Protein AF-0000000076551975 (afdb_homodimer)

Sequence (912 aa):
MAPAICSSGALALVEATATAQSRKAVQPAVAKPALTLNVRDYGAVGDGTTKDTVALQQAIDRCWVFGGGEVVVPAGNYFTGAIALRSNVLLRLEKDAVIVGSPDFADYPVMQVRWEGKWIPGHVGLIYAVQADHTGVVGPGKISGNYALGGRPNAKNPLRHPALIEPMGCNHLRFEDFSTDYHLMWSLHPTYCEDVVIRNLTIRSTGGNGDGIDVDSCKRVVIDGCDIATGDDCISIKSGRGSEAYSLLKTSEDIQITNCTFADSIFACIGIGSETSGGIRNVRIEHCKFTGAKTFAIYIKSRPGRGAFIEDIVANDLDASGMTGGFLRFNILASGIQDEFPVGGDEGIPTIKNFRFSNIRVKDCPSLVEGTGIHPRKPLEGFSLVNVSGTCAKGISLANVHHAVIRDIHVTGYSGPLLSINNVTGTGLAGAASIDAPKVGDDIPVATGDKAYRLHMAPAICSSGALALVEATATAQSRKAVQPAVAKPALTLNVRDYGAVGDGTTKDTVALQQAIDRCWVFGGGEVVVPAGNYFTGAIALRSNVLLRLEKDAVIVGSPDFADYPVMQVRWEGKWIPGHVGLIYAVQADHTGVVGPGKISGNYALGGRPNAKNPLRHPALIEPMGCNHLRFEDFSTDYHLMWSLHPTYCEDVVIRNLTIRSTGGNGDGIDVDSCKRVVIDGCDIATGDDCISIKSGRGSEAYSLLKTSEDIQITNCTFADSIFACIGIGSETSGGIRNVRIEHCKFTGAKTFAIYIKSRPGRGAFIEDIVANDLDASGMTGGFLRFNILASGIQDEFPVGGDEGIPTIKNFRFSNIRVKDCPSLVEGTGIHPRKPLEGFSLVNVSGTCAKGISLANVHHAVIRDIHVTGYSGPLLSINNVTGTGLAGAASIDAPKVGDDIPVATGDKAYRLH

Foldseek 3Di:
DDPPDPDPPDPPPPPPPPPPPPPPPPPPPPPPPFDEAELVVQPFDQAQPDESAVSQQVQQVVQVVVPAGEYEYEAGHHEYAAHEHAARYEYEYEPNGEDEYDLDLVSFDWDFDDDQQDTDIATEANYEYEQYEQYEYEYAEEYEYDANQADQADPVRNHGTHEHYEYENYEQYDYYNYEYEYEHAEHAEYANYENAEAEQYEYEYHAHHHEYYEAELYYQYEHYQYEAEYQEAPYEYAHGFAPQSLVVLSEAENYEHENYEFAYDHAEHYEYDQHALSHYEHYEAEHYEYAAGAAEPYEYEYAQLRAEEYENYYYEAYEHEHYPHFYYEYAQHDDDDHDLHGDFDPRRRYAYEAAEHENYEYEAGAEHYHAQNHDLVHAYEHYEDEAYEYEYAYAYEHERYEAYHYYNHHYDNYPDDNAEYYNYYHPDCPPHHYDDRDDHDPPNPHSDPVRHDDND/DDDCPDDDDPPPPPPPPPVPPCPPPPPPPPDPPFDEAELVVQPFDQAQPDESAVSQQVQQVVCVVVPAGEYEYEAGHHEYAAHEHAARYEYEYEPNGEDEYDLDLVRFDWDFDDDQQDTDIATEANYEYEQYEQYEYEYAEEYEYDANQADQADPVRNHGTHEHYEYENYEQYDYYNYEYEYEREEHAEYANYENAEAYQYEYEYADPHHEYYEAELYYQYEAYQYEAEYQEAPYEYAHGFAPQSLVVLSEAENYEHENYEFAYDHAEHYEYDQHALSHYEHYEAEHYEYAAGAAEPYEYEYAQLRAEEYENYEYEAYEHEHYNHFYYEYAQHDDDDHDPHGDFDPRRRYAYEAHEHENYEYEAGAEHYHAQNHDLVHAYEHAEDEAYEYEYAAAYEHERYEAYHYYNHHYDNYDDDNAEYYNYYHPDCPPHHYDDRDDHPPPNPHRDPVRHDDND

pLDDT: mean 91.01, std 18.7, range [22.03, 99.0]

Solvent-accessible surface area (backbone atoms only — not comparable to full-atom values): 41337 Å² total; per-residue (Å²): 137,79,82,80,75,80,80,80,77,79,78,77,78,76,74,76,73,72,73,74,73,74,72,68,71,71,68,72,73,78,75,69,82,75,44,69,44,52,24,56,84,47,65,32,74,30,74,56,69,58,75,21,36,65,16,46,36,37,35,46,43,50,34,38,75,71,71,20,27,35,31,37,37,60,65,26,32,32,18,20,41,42,36,68,58,44,46,39,24,33,38,32,25,30,67,64,11,31,39,31,36,50,67,51,68,89,43,28,62,72,37,63,36,80,56,94,33,36,81,38,59,14,30,42,16,38,37,22,29,68,52,29,40,45,26,42,41,33,35,61,10,36,44,30,48,36,72,74,47,44,57,72,52,37,92,90,47,61,49,33,51,49,29,39,32,30,38,34,47,24,34,46,37,41,40,32,42,27,32,40,44,46,25,27,33,37,40,35,39,42,29,51,24,35,42,36,39,37,34,41,30,39,37,38,29,38,44,68,58,2,26,33,35,37,44,30,19,25,34,43,33,38,38,34,44,28,41,30,36,12,14,11,29,22,33,28,39,27,11,20,34,10,35,60,22,41,70,66,45,46,40,19,30,46,32,38,38,33,49,30,39,31,28,12,67,59,28,25,17,35,26,41,32,42,26,29,3,10,16,37,35,43,37,38,40,33,51,31,36,32,64,23,10,43,27,19,45,34,32,40,31,17,21,48,15,23,10,53,32,42,32,43,37,39,36,36,43,37,40,39,30,53,27,61,45,12,42,36,36,38,31,40,57,73,34,72,82,81,48,97,35,37,22,31,50,76,64,1,40,41,42,37,35,38,38,36,39,34,45,36,38,34,42,65,19,42,20,46,30,44,35,41,35,40,44,74,92,46,34,36,46,30,38,35,44,35,41,34,35,41,30,22,42,27,33,35,34,41,21,24,29,36,54,28,37,44,41,63,74,53,62,41,76,49,54,78,60,58,37,32,34,27,71,62,43,65,46,64,60,81,86,45,38,80,50,78,76,70,87,72,76,92,65,57,38,65,62,47,84,94,56,61,75,64,91,117,137,80,78,78,78,78,80,83,75,77,77,76,72,74,73,75,71,70,72,72,71,72,71,68,71,72,67,70,73,78,74,70,82,75,44,68,43,53,24,57,84,49,64,32,74,32,73,55,68,59,74,22,37,65,17,47,38,36,36,47,44,48,35,38,74,72,72,19,27,35,31,36,36,61,64,26,32,32,19,20,42,41,39,67,59,44,46,39,23,32,39,32,24,31,67,65,11,30,41,33,37,51,67,51,67,89,45,28,62,74,37,62,35,79,55,96,33,34,80,39,60,13,30,43,16,38,39,21,28,70,52,28,40,44,27,42,40,34,36,60,9,35,44,30,46,36,69,76,47,41,56,74,52,38,92,91,47,61,50,33,49,51,30,39,32,29,37,33,46,26,37,44,35,41,38,32,42,28,33,39,44,46,34,20,30,39,41,34,40,42,29,50,26,36,43,36,40,37,32,41,31,39,37,38,28,34,47,71,56,2,25,35,36,36,45,30,17,25,33,43,34,39,38,36,44,29,43,32,36,11,14,12,30,23,32,29,40,27,9,19,35,10,35,59,21,39,70,65,46,47,41,19,30,46,34,40,38,32,49,29,38,32,28,11,67,58,27,24,15,35,26,42,32,42,26,29,3,10,16,38,35,42,37,38,40,33,51,30,38,33,64,21,8,44,27,18,44,34,32,40,30,18,20,46,16,23,10,50,30,42,30,42,36,38,35,37,42,35,39,41,30,53,26,61,45,12,43,35,36,39,29,40,58,74,35,72,82,82,49,97,36,38,23,31,50,77,64,2,40,41,42,37,33,38,38,37,38,32,44,36,38,34,39,65,18,41,21,46,31,46,36,41,35,38,44,74,93,47,35,36,46,31,38,34,45,35,40,33,36,42,29,22,41,26,33,36,36,41,22,24,29,37,54,29,37,44,42,64,73,54,64,40,76,50,56,80,60,59,36,32,33,27,71,64,43,66,45,64,60,82,87,46,38,80,50,78,76,71,87,70,74,90,63,59,37,65,62,48,82,94,57,62,75,65,89,113

InterPro domains:
  IPR000743 Glycoside hydrolase, family 28 [PF00295] (71-313)
  IPR006626 Parallel beta-helix repeat [SM00710] (193-217)
  IPR006626 Parallel beta-helix repeat [SM00710] (218-239)
  IPR006626 Parallel beta-helix repeat [SM00710] (252-274)
  IPR006626 Parallel beta-helix repeat [SM00710] (280-302)
  IPR011050 Pectin lyase fold/virulence factor [SSF51126] (29-427)
  IPR012334 Pectin lyase fold [G3DSA:2.160.20.10] (15-415)
  IPR051801 Glycosyl_Hydrolase_28_Enzymes [PTHR31339] (26-393)

Organism: NCBI:txid570835

Nearest PDB structures (foldseek):
  3jur-assembly1_C  TM=8.623E-01  e=3.627E-19  Thermotoga maritima
  2uve-assembly1_A  TM=8.218E-01  e=2.138E-16  Yersinia enterocolitica
  4mxn-assembly2_B  TM=6.232E-01  e=2.898E-09  Parabacteroides merdae ATCC 43184
  4mxn-assembly4_D  TM=5.968E-01  e=2.430E-08  Parabacteroides merdae ATCC 43184
  4mxn-assembly3_C  TM=6.014E-01  e=3.188E-08  Parabacteroides merdae ATCC 43184

Secondary structure (DSSP, 8-state):
----------------------------------EEEEGGGGT---EEEEE-HHHHHHHHHHHHHTT-EEEEE-SEEEEES-EE--TTEEEEE-TTEEEEE-S-GGGS-EEEEEETTEEEEEEPPSEEEES-EEEEEESS-EEE--GGG-----SSS-SBPP-SEEEES-EEEEEES-EEEESSS-SB--BS-EEEEEES-EEEE-STT--SEEEES-EEEEEES-EEEESS-SEEEE---HHHHHHH---EEEEEEES-EEEESSS-SEEE-S--TT-EEEEEEEEEEEEEBSSEEEEEE--TT--SEEEEEEEEEEEEE-BSSEEEEEE-SS-SPPPSSPPPSGGGSPEEEEEEEEEEEEEEEEEEEEEEE--TTS-EEEEEEEEEEEEEEEEEEEEEEEEEEEEEEEEES--S-SEEEEEEEEES-TTPEE-PPPP--S------GGG-----/----------------------------------EEEEGGGGT---EEEEE-HHHHHHHHHHHHHTT-EEEEE-SEEEEES-EE--TTEEEEE-TTEEEEE-S-GGGS-EEEEEETTEEEEEEPPSEEEES-EEEEEESS-EEE--GGG-----SSS-SBPP-SEEEES-EEEEEES-EEEEESS-SB--BS-EEEEEES-EEEEESTT--SEEEES-EEEEEES-EEEESS-SEEEE---HHHHHHH---EEEEEEES-EEEESSS-SEEE-S--TT-EEEEEEEEEEEEEBSSEEEEEE--TT--SEEEEEEEEEEEEE-BSSEEEEEE-SS-SPPPSSPPPSGGGSPEEEEEEEEEEEEEEEEEEEEEEE--TTS-EEEEEEEEEEEEEEEEEEEEEEEEEEEEEEEEES--S-SEEEEEEEEES-TTPEE-PPPP--S------GGG-----

Radius of gyration: 35.22 Å; Cα contacts (8 Å, |Δi|>4): 2927; chains: 2; bounding box: 66×120×121 Å

Structure (mmCIF, N/CA/C/O backbone):
data_AF-0000000076551975-model_v1
#
loop_
_entity.id
_entity.type
_entity.pdbx_description
1 polymer Polygalacturonase
#
loop_
_atom_site.group_PDB
_atom_site.id
_atom_site.type_symbol
_atom_site.label_atom_id
_atom_site.label_alt_id
_atom_site.label_comp_id
_atom_site.label_asym_id
_atom_site.label_entity_id
_atom_site.label_seq_id
_atom_site.pdbx_PDB_ins_code
_atom_site.Cartn_x
_atom_site.Cartn_y
_atom_site.Cartn_z
_atom_site.occupancy
_atom_site.B_iso_or_equiv
_atom_site.auth_seq_id
_atom_site.auth_comp_id
_atom_site.auth_asym_id
_atom_site.auth_atom_id
_atom_site.pdbx_PDB_model_num
ATOM 1 N N . MET A 1 1 ? -6.688 68.812 -62.406 1 23.48 1 MET A N 1
ATOM 2 C CA . MET A 1 1 ? -6.582 67.438 -62.875 1 23.48 1 MET A CA 1
ATOM 3 C C . MET A 1 1 ? -6.648 66.438 -61.719 1 23.48 1 MET A C 1
ATOM 5 O O . MET A 1 1 ? -5.906 66.562 -60.75 1 23.48 1 MET A O 1
ATOM 9 N N . ALA A 1 2 ? -7.867 65.812 -61.594 1 24.36 2 ALA A N 1
ATOM 10 C CA . ALA A 1 2 ? -8.68 65.312 -60.5 1 24.36 2 ALA A CA 1
ATOM 11 C C . ALA A 1 2 ? -8.125 63.969 -60.031 1 24.36 2 ALA A C 1
ATOM 13 O O . ALA A 1 2 ? -7.879 63.062 -60.812 1 24.36 2 ALA A O 1
ATOM 14 N N . PRO A 1 3 ? -7.363 63.969 -58.938 1 23.86 3 PRO A N 1
ATOM 15 C CA . PRO A 1 3 ? -6.566 62.875 -58.406 1 23.86 3 PRO A CA 1
ATOM 16 C C . PRO A 1 3 ? -7.406 61.625 -58.094 1 23.86 3 PRO A C 1
ATOM 18 O O . PRO A 1 3 ? -8.516 61.75 -57.562 1 23.86 3 PRO A O 1
ATOM 21 N N . ALA A 1 4 ? -7.414 60.688 -59.062 1 23.19 4 ALA A N 1
ATOM 22 C CA . ALA A 1 4 ? -8.188 59.438 -59.25 1 23.19 4 ALA A CA 1
ATOM 23 C C . ALA A 1 4 ? -8.07 58.562 -58.031 1 23.19 4 ALA A C 1
ATOM 25 O O . ALA A 1 4 ? -6.965 58.188 -57.594 1 23.19 4 ALA A O 1
ATOM 26 N N . ILE A 1 5 ? -9.023 58.656 -57.125 1 24.36 5 ILE A N 1
ATOM 27 C CA . ILE A 1 5 ? -9.25 58.125 -55.781 1 24.36 5 ILE A CA 1
ATOM 28 C C . ILE A 1 5 ? -9.336 56.625 -55.812 1 24.36 5 ILE A C 1
ATOM 30 O O . ILE A 1 5 ? -10.148 56.062 -56.562 1 24.36 5 ILE A O 1
ATOM 34 N N . CYS A 1 6 ? -8.133 55.938 -55.719 1 25.16 6 CYS A N 1
ATOM 35 C CA . CYS A 1 6 ? -7.895 54.5 -55.781 1 25.16 6 CYS A CA 1
ATOM 36 C C . CYS A 1 6 ? -8.891 53.75 -54.906 1 25.16 6 CYS A C 1
ATOM 38 O O . CYS A 1 6 ? -9.164 54.156 -53.781 1 25.16 6 CYS A O 1
ATOM 40 N N . SER A 1 7 ? -9.82 52.969 -55.562 1 23.3 7 SER A N 1
ATOM 41 C CA . SER A 1 7 ? -10.984 52.156 -55.219 1 23.3 7 SER A CA 1
ATOM 42 C C . SER A 1 7 ? -10.625 51.094 -54.188 1 23.3 7 SER A C 1
ATOM 44 O O . SER A 1 7 ? -9.602 50.406 -54.312 1 23.3 7 SER A O 1
ATOM 46 N N . SER A 1 8 ? -10.938 51.281 -52.875 1 24.75 8 SER A N 1
ATOM 47 C CA . SER A 1 8 ? -10.75 50.562 -51.625 1 24.75 8 SER A CA 1
ATOM 48 C C . SER A 1 8 ? -11.414 49.188 -51.656 1 24.75 8 SER A C 1
ATOM 50 O O . SER A 1 8 ? -12.633 49.062 -51.781 1 24.75 8 SER A O 1
ATOM 52 N N . GLY A 1 9 ? -10.859 48.219 -52.562 1 23.31 9 GLY A N 1
ATOM 53 C CA . GLY A 1 9 ? -11.5 46.938 -52.719 1 23.31 9 GLY A CA 1
ATOM 54 C C . GLY A 1 9 ? -11.789 46.25 -51.406 1 23.31 9 GLY A C 1
ATOM 55 O O . GLY A 1 9 ? -11 46.344 -50.438 1 23.31 9 GLY A O 1
ATOM 56 N N . ALA A 1 10 ? -13.078 45.969 -51.094 1 24.17 10 ALA A N 1
ATOM 57 C CA . ALA A 1 10 ? -13.836 45.406 -49.969 1 24.17 10 ALA A CA 1
ATOM 58 C C . ALA A 1 10 ? -13.43 43.969 -49.719 1 24.17 10 ALA A C 1
ATOM 60 O O . ALA A 1 10 ? -13.57 43.125 -50.594 1 24.17 10 ALA A O 1
ATOM 61 N N . LEU A 1 11 ? -12.188 43.719 -49.094 1 25.58 11 LEU A N 1
ATOM 62 C CA . LEU A 1 11 ? -11.781 42.344 -48.75 1 25.58 11 LEU A CA 1
ATOM 63 C C . LEU A 1 11 ? -12.883 41.656 -47.969 1 25.58 11 LEU A C 1
ATOM 65 O O . LEU A 1 11 ? -13.305 42.125 -46.906 1 25.58 11 LEU A O 1
ATOM 69 N N . ALA A 1 12 ? -13.797 40.875 -48.656 1 25.34 12 ALA A N 1
ATOM 70 C CA . ALA A 1 12 ? -14.867 40 -48.156 1 25.34 12 ALA A CA 1
ATOM 71 C C . ALA A 1 12 ? -14.344 39.062 -47.062 1 25.34 12 ALA A C 1
ATOM 73 O O . ALA A 1 12 ? -13.422 38.281 -47.312 1 25.34 12 ALA A O 1
ATOM 74 N N . LEU A 1 13 ? -14.359 39.5 -45.781 1 23.77 13 LEU A N 1
ATOM 75 C CA . LEU A 1 13 ? -14.047 38.688 -44.594 1 23.77 13 LEU A CA 1
ATOM 76 C C . LEU A 1 13 ? -14.914 37.438 -44.562 1 23.77 13 LEU A C 1
ATOM 78 O O . LEU A 1 13 ? -16.141 37.531 -44.469 1 23.77 13 LEU A O 1
ATOM 82 N N . VAL A 1 14 ? -14.594 36.406 -45.469 1 26.56 14 VAL A N 1
ATOM 83 C CA . VAL A 1 14 ? -15.297 35.125 -45.406 1 26.56 14 VAL A CA 1
ATOM 84 C C . VAL A 1 14 ? -15.328 34.625 -43.969 1 26.56 14 VAL A C 1
ATOM 86 O O . VAL A 1 14 ? -14.281 34.438 -43.344 1 26.56 14 VAL A O 1
ATOM 89 N N . GLU A 1 15 ? -16.391 35.031 -43.25 1 23.97 15 GLU A N 1
ATOM 90 C CA . GLU A 1 15 ? -16.672 34.531 -41.906 1 23.97 15 GLU A CA 1
ATOM 91 C C . GLU A 1 15 ? -16.812 33 -41.906 1 23.97 15 GLU A C 1
ATOM 93 O O . GLU A 1 15 ? -17.672 32.438 -42.562 1 23.97 15 GLU A O 1
ATOM 98 N N . ALA A 1 16 ? -15.648 32.219 -42.031 1 28.66 16 ALA A N 1
ATOM 99 C CA . ALA A 1 16 ? -15.711 30.781 -41.844 1 28.66 16 ALA A CA 1
ATOM 100 C C . ALA A 1 16 ? -16.5 30.438 -40.594 1 28.66 16 ALA A C 1
ATOM 102 O O . ALA A 1 16 ? -16.109 30.797 -39.469 1 28.66 16 ALA A O 1
ATOM 103 N N . THR A 1 17 ? -17.812 30.438 -40.688 1 25.36 17 THR A N 1
ATOM 104 C CA . THR A 1 17 ? -18.656 29.938 -39.625 1 25.36 17 THR A CA 1
ATOM 105 C C . THR A 1 17 ? -18.25 28.516 -39.219 1 25.36 17 THR A C 1
ATOM 107 O O . THR A 1 17 ? -18.359 27.594 -40.031 1 25.36 17 THR A O 1
ATOM 110 N N . ALA A 1 18 ? -17.047 28.359 -38.594 1 30.27 18 ALA A N 1
ATOM 111 C CA . ALA A 1 18 ? -16.75 27.062 -38 1 30.27 18 ALA A CA 1
ATOM 112 C C . ALA A 1 18 ? -17.938 26.516 -37.219 1 30.27 18 ALA A C 1
ATOM 114 O O . ALA A 1 18 ? -18.391 27.156 -36.281 1 30.27 18 ALA A O 1
ATOM 115 N N . THR A 1 19 ? -18.828 25.844 -37.969 1 28.7 19 THR A N 1
ATOM 116 C CA . THR A 1 19 ? -19.891 25.109 -37.312 1 28.7 19 THR A CA 1
ATOM 117 C C . THR A 1 19 ? -19.344 24.328 -36.094 1 28.7 19 THR A C 1
ATOM 119 O O . THR A 1 19 ? -18.359 23.609 -36.219 1 28.7 19 THR A O 1
ATOM 122 N N . ALA A 1 20 ? -19.484 24.938 -34.938 1 29.91 20 ALA A N 1
ATOM 123 C CA . ALA A 1 20 ? -19.281 24.281 -33.625 1 29.91 20 ALA A CA 1
ATOM 124 C C . ALA A 1 20 ? -19.984 22.938 -33.562 1 29.91 20 ALA A C 1
ATOM 126 O O . ALA A 1 20 ? -21.219 22.875 -33.594 1 29.91 20 ALA A O 1
ATOM 127 N N . GLN A 1 21 ? -19.391 21.891 -34.375 1 30.56 21 GLN A N 1
ATOM 128 C CA . GLN A 1 21 ? -19.938 20.578 -34.062 1 30.56 21 GLN A CA 1
ATOM 129 C C . GLN A 1 21 ? -20.188 20.406 -32.562 1 30.56 21 GLN A C 1
ATOM 131 O O . GLN A 1 21 ? -19.328 20.703 -31.75 1 30.56 21 GLN A O 1
ATOM 136 N N . SER A 1 22 ? -21.484 20.5 -32.219 1 30.31 22 SER A N 1
ATOM 137 C CA . SER A 1 22 ? -21.969 20.219 -30.859 1 30.31 22 SER A CA 1
ATOM 138 C C . SER A 1 22 ? -21.312 18.984 -30.266 1 30.31 22 SER A C 1
ATOM 140 O O . SER A 1 22 ? -21.422 17.891 -30.828 1 30.31 22 SER A O 1
ATOM 142 N N . ARG A 1 23 ? -20.109 19.109 -29.828 1 32.31 23 ARG A N 1
ATOM 143 C CA . ARG A 1 23 ? -19.594 18.016 -29.016 1 32.31 23 ARG A CA 1
ATOM 144 C C . ARG A 1 23 ? -20.672 17.5 -28.047 1 32.31 23 ARG A C 1
ATOM 146 O O . ARG A 1 23 ? -21.094 18.219 -27.141 1 32.31 23 ARG A O 1
ATOM 153 N N . LYS A 1 24 ? -21.578 16.719 -28.594 1 32.56 24 LYS A N 1
ATOM 154 C CA . LYS A 1 24 ? -22.5 16.094 -27.656 1 32.56 24 LYS A CA 1
ATOM 155 C C . LYS A 1 24 ? -21.797 15.727 -26.359 1 32.56 24 LYS A C 1
ATOM 157 O O . LYS A 1 24 ? -20.688 15.172 -26.375 1 32.56 24 LYS A O 1
ATOM 162 N N . ALA A 1 25 ? -22.312 16.312 -25.312 1 30.45 25 ALA A N 1
ATOM 163 C CA . ALA A 1 25 ? -21.953 16.047 -23.922 1 30.45 25 ALA A CA 1
ATOM 164 C C . ALA A 1 25 ? -21.828 14.539 -23.656 1 30.45 25 ALA A C 1
ATOM 166 O O . ALA A 1 25 ? -22.797 13.797 -23.875 1 30.45 25 ALA A O 1
ATOM 167 N N . VAL A 1 26 ? -20.719 13.977 -24.109 1 33.03 26 VAL A N 1
ATOM 168 C CA . VAL A 1 26 ? -20.578 12.586 -23.688 1 33.03 26 VAL A CA 1
ATOM 169 C C . VAL A 1 26 ? -21.266 12.398 -22.328 1 33.03 26 VAL A C 1
ATOM 171 O O . VAL A 1 26 ? -21 13.141 -21.391 1 33.03 26 VAL A O 1
ATOM 174 N N . GLN A 1 27 ? -22.609 11.914 -22.406 1 31.41 27 GLN A N 1
ATOM 175 C CA . GLN A 1 27 ? -23.266 11.594 -21.141 1 31.41 27 GLN A CA 1
ATOM 176 C C . GLN A 1 27 ? -22.297 10.961 -20.156 1 31.41 27 GLN A C 1
ATOM 178 O O . GLN A 1 27 ? -21.5 10.086 -20.531 1 31.41 27 GLN A O 1
ATOM 183 N N . PRO A 1 28 ? -22.047 11.648 -19.109 1 31.88 28 PRO A N 1
ATOM 184 C CA . PRO A 1 28 ? -21.188 11.008 -18.109 1 31.88 28 PRO A CA 1
ATOM 185 C C . PRO A 1 28 ? -21.516 9.531 -17.891 1 31.88 28 PRO A C 1
ATOM 187 O O . PRO A 1 28 ? -22.672 9.133 -18.016 1 31.88 28 PRO A O 1
ATOM 190 N N . ALA A 1 29 ? -20.812 8.57 -18.406 1 35.41 29 ALA A N 1
ATOM 191 C CA . ALA A 1 29 ? -21 7.164 -18.047 1 35.41 29 ALA A CA 1
ATOM 192 C C . ALA A 1 29 ? -21.719 7.035 -16.703 1 35.41 29 ALA A C 1
ATOM 194 O O . ALA A 1 29 ? -21.438 7.789 -15.766 1 35.41 29 ALA A O 1
ATOM 195 N N . VAL A 1 30 ? -22.906 6.602 -16.672 1 35.84 30 VAL A N 1
ATOM 196 C CA . VAL A 1 30 ? -23.656 6.262 -15.469 1 35.84 30 VAL A CA 1
ATOM 197 C C . VAL A 1 30 ? -22.734 5.637 -14.43 1 35.84 30 VAL A C 1
ATOM 199 O O . VAL A 1 30 ? -22.047 4.656 -14.711 1 35.84 30 VAL A O 1
ATOM 202 N N . ALA A 1 31 ? -22.375 6.25 -13.438 1 41.22 31 ALA A N 1
ATOM 203 C CA . ALA A 1 31 ? -21.5 5.812 -12.344 1 41.22 31 ALA A CA 1
ATOM 204 C C . ALA A 1 31 ? -21.922 4.438 -11.828 1 41.22 31 ALA A C 1
ATOM 206 O O . ALA A 1 31 ? -23.109 4.191 -11.602 1 41.22 31 ALA A O 1
ATOM 207 N N . LYS A 1 32 ? -21.5 3.338 -12.188 1 46.44 32 LYS A N 1
ATOM 208 C CA . LYS A 1 32 ? -21.703 2.018 -11.602 1 46.44 32 LYS A CA 1
ATOM 209 C C . LYS A 1 32 ? -22.047 2.121 -10.117 1 46.44 32 LYS A C 1
ATOM 211 O O . LYS A 1 32 ? -21.484 2.945 -9.398 1 46.44 32 LYS A O 1
ATOM 216 N N . PRO A 1 33 ? -23.234 1.557 -9.695 1 50.88 33 PRO A N 1
ATOM 217 C CA . PRO A 1 33 ? -23.609 1.704 -8.289 1 50.88 33 PRO A CA 1
ATOM 218 C C . PRO A 1 33 ? -22.438 1.472 -7.336 1 50.88 33 PRO A C 1
ATOM 220 O O . PRO A 1 33 ? -21.625 0.567 -7.555 1 50.88 33 PRO A O 1
ATOM 223 N N . ALA A 1 34 ? -22.203 2.418 -6.445 1 67.19 34 ALA A N 1
ATOM 224 C CA . ALA A 1 34 ? -21.125 2.455 -5.457 1 67.19 34 ALA A CA 1
ATOM 225 C C . ALA A 1 34 ? -21.219 1.28 -4.488 1 67.19 34 ALA A C 1
ATOM 227 O O . ALA A 1 34 ? -22.281 1.062 -3.877 1 67.19 34 ALA A O 1
ATOM 228 N N . LEU A 1 35 ? -20.5 0.122 -4.574 1 90.56 35 LEU A N 1
ATOM 229 C CA . LEU A 1 35 ? -20.422 -1.013 -3.658 1 90.56 35 LEU A CA 1
ATOM 230 C C . LEU A 1 35 ? -20.281 -0.541 -2.215 1 90.56 35 LEU A C 1
ATOM 232 O O . LEU A 1 35 ? -19.531 0.39 -1.932 1 90.56 35 LEU A O 1
ATOM 236 N N . THR A 1 36 ? -21.328 -1.017 -1.369 1 95.44 36 THR A N 1
ATOM 237 C CA . THR A 1 36 ? -21.234 -0.732 0.059 1 95.44 36 THR A CA 1
ATOM 238 C C . THR A 1 36 ? -21.125 -2.025 0.862 1 95.44 36 THR A C 1
ATOM 240 O O . THR A 1 36 ? -21.938 -2.943 0.678 1 95.44 36 THR A O 1
ATOM 243 N N . LEU A 1 37 ? -20.141 -2.127 1.677 1 97.25 37 LEU A N 1
ATOM 244 C CA . LEU A 1 37 ? -19.969 -3.262 2.576 1 97.25 37 LEU A CA 1
ATOM 245 C C . LEU A 1 37 ? -20.109 -2.828 4.031 1 97.25 37 LEU A C 1
ATOM 247 O O . LEU A 1 37 ? -19.609 -1.761 4.41 1 97.25 37 LEU A O 1
ATOM 251 N N . ASN A 1 38 ? -20.797 -3.682 4.848 1 98.06 38 ASN A N 1
ATOM 252 C CA . ASN A 1 38 ? -20.938 -3.445 6.281 1 98.06 38 ASN A CA 1
ATOM 253 C C . ASN A 1 38 ? -19.922 -4.262 7.082 1 98.06 38 ASN A C 1
ATOM 255 O O . ASN A 1 38 ? -19.859 -5.484 6.938 1 98.06 38 ASN A O 1
ATOM 259 N N . VAL A 1 39 ? -19.219 -3.639 7.98 1 98.5 39 VAL A N 1
ATOM 260 C CA . VAL A 1 39 ? -18.156 -4.312 8.711 1 98.5 39 VAL A CA 1
ATOM 261 C C . VAL A 1 39 ? -18.75 -5.426 9.57 1 98.5 39 VAL A C 1
ATOM 263 O O . VAL A 1 39 ? -18.062 -6.406 9.883 1 98.5 39 VAL A O 1
ATOM 266 N N . ARG A 1 40 ? -19.953 -5.336 9.93 1 98.12 40 ARG A N 1
ATOM 267 C CA . ARG A 1 40 ? -20.594 -6.359 10.75 1 98.12 40 ARG A CA 1
ATOM 268 C C . ARG A 1 40 ? -20.75 -7.66 9.969 1 98.12 40 ARG A C 1
ATOM 270 O O . ARG A 1 40 ? -20.734 -8.742 10.547 1 98.12 40 ARG A O 1
ATOM 277 N N . ASP A 1 41 ? -20.875 -7.57 8.672 1 96.44 41 ASP A N 1
ATOM 278 C CA . ASP A 1 41 ? -20.953 -8.758 7.828 1 96.44 41 ASP A CA 1
ATOM 279 C C . ASP A 1 41 ? -19.625 -9.516 7.82 1 96.44 41 ASP A C 1
ATOM 281 O O . ASP A 1 41 ? -19.562 -10.672 7.383 1 96.44 41 ASP A O 1
ATOM 285 N N . TYR A 1 42 ? -18.656 -8.906 8.398 1 95.81 42 TYR A N 1
ATOM 286 C CA . TYR A 1 42 ? -17.344 -9.523 8.414 1 95.81 42 TYR A CA 1
ATOM 287 C C . TYR A 1 42 ? -16.875 -9.805 9.836 1 95.81 42 TYR A C 1
ATOM 289 O O . TYR A 1 42 ? -15.703 -10.078 10.078 1 95.81 42 TYR A O 1
ATOM 297 N N . GLY A 1 43 ? -17.734 -9.602 10.742 1 96.81 43 GLY A N 1
ATOM 298 C CA . GLY A 1 43 ? -17.469 -10.086 12.094 1 96.81 43 GLY A CA 1
ATOM 299 C C . GLY A 1 43 ? -17.203 -8.969 13.086 1 96.81 43 GLY A C 1
ATOM 300 O O . GLY A 1 43 ? -16.969 -9.227 14.266 1 96.81 43 GLY A O 1
ATOM 301 N N . ALA A 1 44 ? -17.281 -7.734 12.625 1 98.5 44 ALA A N 1
ATOM 302 C CA . ALA A 1 44 ? -17.094 -6.648 13.586 1 98.5 44 ALA A CA 1
ATOM 303 C C . ALA A 1 44 ? -18.234 -6.609 14.594 1 98.5 44 ALA A C 1
ATOM 305 O O . ALA A 1 44 ? -19.406 -6.676 14.211 1 98.5 44 ALA A O 1
ATOM 306 N N . VAL A 1 45 ? -17.875 -6.469 15.859 1 98.62 45 VAL A N 1
ATOM 307 C CA . VAL A 1 45 ? -18.875 -6.562 16.906 1 98.62 45 VAL A CA 1
ATOM 308 C C . VAL A 1 45 ? -19.281 -5.164 17.359 1 98.62 45 VAL A C 1
ATOM 310 O O . VAL A 1 45 ? -20.469 -4.895 17.594 1 98.62 45 VAL A O 1
ATOM 313 N N . GLY A 1 46 ? -18.328 -4.277 17.594 1 98.5 46 GLY A N 1
ATOM 314 C CA . GLY A 1 46 ? -18.609 -2.898 17.953 1 98.5 46 GLY A CA 1
ATOM 315 C C . GLY A 1 46 ? -19.062 -2.738 19.391 1 98.5 46 GLY A C 1
ATOM 316 O O . GLY A 1 46 ? -19.906 -1.891 19.703 1 98.5 46 GLY A O 1
ATOM 317 N N . ASP A 1 47 ? -18.469 -3.607 20.297 1 98.44 47 ASP A N 1
ATOM 318 C CA . ASP A 1 47 ? -18.938 -3.586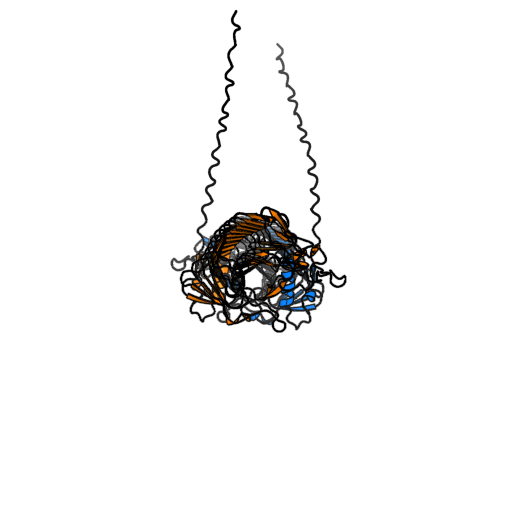 21.688 1 98.44 47 ASP A CA 1
ATOM 319 C C . ASP A 1 47 ? -17.938 -2.865 22.594 1 98.44 47 ASP A C 1
ATOM 321 O O . ASP A 1 47 ? -18.156 -2.744 23.797 1 98.44 47 ASP A O 1
ATOM 325 N N . GLY A 1 48 ? -16.859 -2.488 22.062 1 97.19 48 GLY A N 1
ATOM 326 C CA . GLY A 1 48 ? -15.875 -1.723 22.812 1 97.19 48 GLY A CA 1
ATOM 327 C C . GLY A 1 48 ? -14.859 -2.592 23.516 1 97.19 48 GLY A C 1
ATOM 328 O O . GLY A 1 48 ? -13.891 -2.084 24.094 1 97.19 48 GLY A O 1
ATOM 329 N N . THR A 1 49 ? -15.047 -3.895 23.328 1 96.88 49 THR A N 1
ATOM 330 C CA . THR A 1 49 ? -14.164 -4.801 24.047 1 96.88 49 THR A CA 1
ATOM 331 C C . THR A 1 49 ? -13.531 -5.809 23.094 1 96.88 49 THR A C 1
ATOM 333 O O . THR A 1 49 ? -12.328 -6.078 23.172 1 96.88 49 THR A O 1
ATOM 336 N N . THR A 1 50 ? -14.344 -6.387 22.266 1 97.69 50 THR A N 1
ATOM 337 C CA . THR A 1 50 ? -13.836 -7.305 21.25 1 97.69 50 THR A CA 1
ATOM 338 C C . THR A 1 50 ? -12.961 -6.566 20.234 1 97.69 50 THR A C 1
ATOM 340 O O . THR A 1 50 ? -13.344 -5.516 19.719 1 97.69 50 THR A O 1
ATOM 343 N N . LYS A 1 51 ? -11.734 -7.129 20 1 97.38 51 LYS A N 1
ATOM 344 C CA . LYS A 1 51 ? -10.875 -6.496 19.016 1 97.38 51 LYS A CA 1
ATOM 345 C C . LYS A 1 51 ? -11.406 -6.719 17.594 1 97.38 51 LYS A C 1
ATOM 347 O O . LYS A 1 51 ? -11.422 -7.852 17.109 1 97.38 51 LYS A O 1
ATOM 352 N N . ASP A 1 52 ? -11.703 -5.672 16.922 1 98.44 52 ASP A N 1
ATOM 353 C CA . ASP A 1 52 ? -12.398 -5.75 15.633 1 98.44 52 ASP A CA 1
ATOM 354 C C . ASP A 1 52 ? -11.43 -5.547 14.469 1 98.44 52 ASP A C 1
ATOM 356 O O . ASP A 1 52 ? -11.859 -5.398 13.32 1 98.44 52 ASP A O 1
ATOM 360 N N . THR A 1 53 ? -10.172 -5.559 14.766 1 97.94 53 THR A N 1
ATOM 361 C CA . THR A 1 53 ? -9.164 -5.188 13.773 1 97.94 53 THR A CA 1
ATOM 362 C C . THR A 1 53 ? -9.297 -6.047 12.523 1 97.94 53 THR A C 1
ATOM 364 O O . THR A 1 53 ? -9.375 -5.52 11.406 1 97.94 53 THR A O 1
ATOM 367 N N . VAL A 1 54 ? -9.344 -7.352 12.664 1 96.69 54 VAL A N 1
ATOM 368 C CA . VAL A 1 54 ? -9.367 -8.273 11.531 1 96.69 54 VAL A CA 1
ATOM 369 C C . VAL A 1 54 ? -10.656 -8.07 10.734 1 96.69 54 VAL A C 1
ATOM 371 O O . VAL A 1 54 ? -10.617 -7.984 9.5 1 96.69 54 VAL A O 1
ATOM 374 N N . ALA A 1 55 ? -11.742 -7.926 11.414 1 97.69 55 ALA A N 1
ATOM 375 C CA . ALA A 1 55 ? -13.031 -7.758 10.75 1 97.69 55 ALA A CA 1
ATOM 376 C C . ALA A 1 55 ? -13.07 -6.461 9.945 1 97.69 55 ALA A C 1
ATOM 378 O O . ALA A 1 55 ? -13.555 -6.441 8.812 1 97.69 55 ALA A O 1
ATOM 379 N N . LEU A 1 56 ? -12.578 -5.395 10.539 1 98.69 56 LEU A N 1
ATOM 380 C CA . LEU A 1 56 ? -12.531 -4.113 9.844 1 98.69 56 LEU A CA 1
ATOM 381 C C . LEU A 1 56 ? -11.648 -4.203 8.602 1 98.69 56 LEU A C 1
ATOM 383 O O . LEU A 1 56 ? -12.047 -3.779 7.52 1 98.69 56 LEU A O 1
ATOM 387 N N . GLN A 1 57 ? -10.5 -4.77 8.805 1 98.44 57 GLN A N 1
ATOM 388 C CA . GLN A 1 57 ? -9.562 -4.875 7.691 1 98.44 57 GLN A CA 1
ATOM 389 C C . GLN A 1 57 ? -10.125 -5.762 6.582 1 98.44 57 GLN A C 1
ATOM 391 O O . GLN A 1 57 ? -9.953 -5.465 5.398 1 98.44 57 GLN A O 1
ATOM 396 N N . GLN A 1 58 ? -10.789 -6.805 6.953 1 97.25 58 GLN A N 1
ATOM 397 C CA . GLN A 1 58 ? -11.375 -7.699 5.961 1 97.25 58 GLN A CA 1
ATOM 398 C C . GLN A 1 58 ? -12.422 -6.973 5.113 1 97.25 58 GLN A C 1
ATOM 400 O O . GLN A 1 58 ? -12.477 -7.164 3.898 1 97.25 58 GLN A O 1
ATOM 405 N N . ALA A 1 59 ? -13.18 -6.191 5.77 1 98.12 59 ALA A N 1
ATOM 406 C CA . ALA A 1 59 ? -14.195 -5.445 5.027 1 98.12 59 ALA A CA 1
ATOM 407 C C . ALA A 1 59 ? -13.555 -4.469 4.047 1 98.12 59 ALA A C 1
ATOM 409 O O . ALA A 1 59 ? -14 -4.348 2.902 1 98.12 59 ALA A O 1
ATOM 410 N N . ILE A 1 60 ? -12.547 -3.824 4.48 1 98.62 60 ILE A N 1
ATOM 411 C CA . ILE A 1 60 ? -11.844 -2.867 3.633 1 98.62 60 ILE A CA 1
ATOM 412 C C . ILE A 1 60 ? -11.203 -3.596 2.455 1 98.62 60 ILE A C 1
ATOM 414 O O . ILE A 1 60 ? -11.367 -3.189 1.302 1 98.62 60 ILE A O 1
ATOM 418 N N . ASP A 1 61 ? -10.539 -4.629 2.762 1 98.19 61 ASP A N 1
ATOM 419 C CA . ASP A 1 61 ? -9.859 -5.402 1.726 1 98.19 61 ASP A CA 1
ATOM 420 C C . ASP A 1 61 ? -10.867 -5.984 0.732 1 98.19 61 ASP A C 1
ATOM 422 O O . ASP A 1 61 ? -10.625 -5.977 -0.477 1 98.19 61 ASP A O 1
ATOM 426 N N . ARG A 1 62 ? -11.938 -6.469 1.259 1 96.5 62 ARG A N 1
ATOM 427 C CA . ARG A 1 62 ? -12.961 -7.051 0.4 1 96.5 62 ARG A CA 1
ATOM 428 C C . ARG A 1 62 ? -13.531 -6.012 -0.557 1 96.5 62 ARG A C 1
ATOM 430 O O . ARG A 1 62 ? -13.805 -6.312 -1.721 1 96.5 62 ARG A O 1
ATOM 437 N N . CYS A 1 63 ? -13.734 -4.867 -0.048 1 97.12 63 CYS A N 1
ATOM 438 C CA . CYS A 1 63 ? -14.25 -3.783 -0.875 1 97.12 63 CYS A CA 1
ATOM 439 C C . CYS A 1 63 ? -13.312 -3.486 -2.037 1 97.12 63 CYS A C 1
ATOM 441 O O . CYS A 1 63 ? -13.758 -3.262 -3.162 1 97.12 63 CYS A O 1
ATOM 443 N N . TRP A 1 64 ? -12.078 -3.473 -1.782 1 96.75 64 TRP A N 1
ATOM 444 C CA . TRP A 1 64 ? -11.094 -3.293 -2.846 1 96.75 64 TRP A CA 1
ATOM 445 C C . TRP A 1 64 ? -11.18 -4.422 -3.867 1 96.75 64 TRP A C 1
ATOM 447 O O . TRP A 1 64 ? -11.141 -4.176 -5.074 1 96.75 64 TRP A O 1
ATOM 457 N N . VAL A 1 65 ? -11.344 -5.68 -3.352 1 94.56 65 VAL A N 1
ATOM 458 C CA . VAL A 1 65 ? -11.422 -6.848 -4.219 1 94.56 65 VAL A CA 1
ATOM 459 C C . VAL A 1 65 ? -12.578 -6.688 -5.203 1 94.56 65 VAL A C 1
ATOM 461 O O . VAL A 1 65 ? -12.469 -7.082 -6.367 1 94.56 65 VAL A O 1
ATOM 464 N N . PHE A 1 66 ? -13.586 -6.059 -4.73 1 94.31 66 PHE A N 1
ATOM 465 C CA . PHE A 1 66 ? -14.781 -5.906 -5.551 1 94.31 66 PHE A CA 1
ATOM 466 C C . PHE A 1 66 ? -14.672 -4.68 -6.449 1 94.31 66 PHE A C 1
ATOM 468 O O . PHE A 1 66 ? -15.609 -4.344 -7.168 1 94.31 66 PHE A O 1
ATOM 475 N N . GLY A 1 67 ? -13.617 -3.98 -6.367 1 92.44 67 GLY A N 1
ATOM 476 C CA . GLY A 1 67 ? -13.391 -2.877 -7.289 1 92.44 67 GLY A CA 1
ATOM 477 C C . GLY A 1 67 ? -13.469 -1.518 -6.621 1 92.44 67 GLY A C 1
ATOM 478 O O . GLY A 1 67 ? -13.281 -0.489 -7.273 1 92.44 67 GLY A O 1
ATOM 479 N N . GLY A 1 68 ? -13.789 -1.499 -5.359 1 95.88 68 GLY A N 1
ATOM 480 C CA . GLY A 1 68 ? -13.859 -0.249 -4.621 1 95.88 68 GLY A CA 1
ATOM 481 C C . GLY A 1 68 ? -15.273 0.134 -4.23 1 95.88 68 GLY A C 1
ATOM 482 O O . GLY A 1 68 ? -16.234 -0.498 -4.668 1 95.88 68 GLY A O 1
ATOM 483 N N . GLY A 1 69 ? -15.391 1.039 -3.439 1 97.19 69 GLY A N 1
ATOM 484 C CA . GLY A 1 69 ? -16.656 1.5 -2.908 1 97.19 69 GLY A CA 1
ATOM 485 C C . GLY A 1 69 ? -16.562 2.033 -1.491 1 97.19 69 GLY A C 1
ATOM 486 O O . GLY A 1 69 ? -15.586 2.703 -1.145 1 97.19 69 GLY A O 1
ATOM 487 N N . GLU A 1 70 ? -17.641 1.755 -0.712 1 97.81 70 GLU A N 1
ATOM 488 C CA . GLU A 1 70 ? -17.656 2.248 0.662 1 97.81 70 GLU A CA 1
ATOM 489 C C . GLU A 1 70 ? -17.734 1.097 1.66 1 97.81 70 GLU A C 1
ATOM 491 O O . GLU A 1 70 ? -18.438 0.111 1.422 1 97.81 70 GLU A O 1
ATOM 496 N N . VAL A 1 71 ? -17.031 1.193 2.637 1 98.69 71 VAL A N 1
ATOM 497 C CA . VAL A 1 71 ? -17.141 0.318 3.799 1 98.69 71 VAL A CA 1
ATOM 498 C C . VAL A 1 71 ? -17.812 1.067 4.945 1 98.69 71 VAL A C 1
ATOM 500 O O . VAL A 1 71 ? -17.281 2.057 5.449 1 98.69 71 VAL A O 1
ATOM 503 N N . VAL A 1 72 ? -18.906 0.549 5.371 1 98.69 72 VAL A N 1
ATOM 504 C CA . VAL A 1 72 ? -19.734 1.25 6.34 1 98.69 72 VAL A CA 1
ATOM 505 C C . VAL A 1 72 ? -19.484 0.692 7.738 1 98.69 72 VAL A C 1
ATOM 507 O O . VAL A 1 72 ? -19.5 -0.524 7.941 1 98.69 72 VAL A O 1
ATOM 510 N N . VAL A 1 73 ? -19.266 1.552 8.672 1 98.88 73 VAL A N 1
ATOM 511 C CA . VAL A 1 73 ? -19.172 1.253 10.102 1 98.88 73 VAL A CA 1
ATOM 512 C C . VAL A 1 73 ? -20.406 1.804 10.82 1 98.88 73 VAL A C 1
ATOM 514 O O . VAL A 1 73 ? -20.5 3.006 11.078 1 98.88 73 VAL A O 1
ATOM 517 N N . PRO A 1 74 ? -21.281 0.95 11.156 1 98.81 74 PRO A N 1
ATOM 518 C CA . PRO A 1 74 ? -22.5 1.433 11.812 1 98.81 74 PRO A CA 1
ATOM 519 C C . PRO A 1 74 ? -22.266 1.787 13.281 1 98.81 74 PRO A C 1
ATOM 521 O O . PRO A 1 74 ? -21.156 1.622 13.797 1 98.81 74 PRO A O 1
ATOM 524 N N . ALA A 1 75 ? -23.359 2.252 13.945 1 98.88 75 ALA A N 1
ATOM 525 C CA . ALA A 1 75 ? -23.281 2.645 15.352 1 98.88 75 ALA A CA 1
ATOM 526 C C . ALA A 1 75 ? -22.641 1.546 16.203 1 98.88 75 ALA A C 1
ATOM 528 O O . ALA A 1 75 ? -22.922 0.361 16 1 98.88 75 ALA A O 1
ATOM 529 N N . GLY A 1 76 ? -21.719 1.908 16.984 1 98.81 76 GLY A N 1
ATOM 530 C CA . GLY A 1 76 ? -20.984 0.995 17.844 1 98.81 76 GLY A CA 1
ATOM 531 C C . GLY A 1 76 ? -19.625 1.529 18.25 1 98.81 76 GLY A C 1
ATOM 532 O O . GLY A 1 76 ? -19.219 2.604 17.812 1 98.81 76 GLY A O 1
ATOM 533 N N . ASN A 1 77 ? -19.047 0.833 19.281 1 98.81 77 ASN A N 1
ATOM 534 C CA . ASN A 1 77 ? -17.672 1.1 19.688 1 98.81 77 ASN A CA 1
ATOM 535 C C . ASN A 1 77 ? -16.719 0.032 19.172 1 98.81 77 ASN A C 1
ATOM 537 O O . ASN A 1 77 ? -16.625 -1.061 19.734 1 98.81 77 ASN A O 1
ATOM 541 N N . TYR A 1 78 ? -15.969 0.356 18.188 1 98.88 78 TYR A N 1
ATOM 542 C CA . TYR A 1 78 ? -15.125 -0.625 17.516 1 98.88 78 TYR A CA 1
ATOM 543 C C . TYR A 1 78 ? -13.68 -0.523 18 1 98.88 78 TYR A C 1
ATOM 545 O O . TYR A 1 78 ? -12.93 0.344 17.562 1 98.88 78 TYR A O 1
ATOM 553 N N . PHE A 1 79 ? -13.359 -1.439 18.938 1 98.69 79 PHE A N 1
ATOM 554 C CA . PHE A 1 79 ? -12.008 -1.544 19.484 1 98.69 79 PHE A CA 1
ATOM 555 C C . PHE A 1 79 ? -11.055 -2.148 18.453 1 98.69 79 PHE A C 1
ATOM 557 O O . PHE A 1 79 ? -11.297 -3.244 17.938 1 98.69 79 PHE A O 1
ATOM 564 N N . THR A 1 80 ? -9.93 -1.38 18.078 1 98.56 80 THR A N 1
ATOM 565 C CA . THR A 1 80 ? -9.117 -1.857 16.969 1 98.56 80 THR A CA 1
ATOM 566 C C . THR A 1 80 ? -7.684 -1.349 17.078 1 98.56 80 THR A C 1
ATOM 568 O O . THR A 1 80 ? -7.43 -0.336 17.734 1 98.56 80 THR A O 1
ATOM 571 N N . GLY A 1 81 ? -6.707 -2.148 16.594 1 97.94 81 GLY A N 1
ATOM 572 C CA . GLY A 1 81 ? -5.414 -1.605 16.203 1 97.94 81 GLY A CA 1
ATOM 573 C C . GLY A 1 81 ? -5.434 -0.902 14.859 1 97.94 81 GLY A C 1
ATOM 574 O O . GLY A 1 81 ? -6.492 -0.47 14.398 1 97.94 81 GLY A O 1
ATOM 575 N N . ALA A 1 82 ? -4.25 -0.826 14.266 1 98.25 82 ALA A N 1
ATOM 576 C CA . ALA A 1 82 ? -4.133 -0.09 13.008 1 98.25 82 ALA A CA 1
ATOM 577 C C . ALA A 1 82 ? -4.906 -0.782 11.891 1 98.25 82 ALA A C 1
ATOM 579 O O . ALA A 1 82 ? -4.895 -2.012 11.789 1 98.25 82 ALA A O 1
ATOM 580 N N . ILE A 1 83 ? -5.59 -0.027 11.094 1 98.5 83 ILE A N 1
ATOM 581 C CA . ILE A 1 83 ? -6.215 -0.535 9.875 1 98.5 83 ILE A CA 1
ATOM 582 C C . ILE A 1 83 ? -5.711 0.255 8.664 1 98.5 83 ILE A C 1
ATOM 584 O O . ILE A 1 83 ? -5.496 1.467 8.758 1 98.5 83 ILE A O 1
ATOM 588 N N . ALA A 1 84 ? -5.5 -0.445 7.605 1 98.62 84 ALA A N 1
ATOM 589 C CA . ALA A 1 84 ? -4.949 0.144 6.387 1 98.62 84 ALA A CA 1
ATOM 590 C C . ALA A 1 84 ? -6.047 0.415 5.363 1 98.62 84 ALA A C 1
ATOM 592 O O . ALA A 1 84 ? -6.781 -0.497 4.973 1 98.62 84 ALA A O 1
ATOM 593 N N . LEU A 1 85 ? -6.152 1.655 4.914 1 98.81 85 LEU A N 1
ATOM 594 C CA . LEU A 1 85 ? -7.047 1.985 3.809 1 98.81 85 LEU A CA 1
ATOM 595 C C . LEU A 1 85 ? -6.48 1.488 2.482 1 98.81 85 LEU A C 1
ATOM 597 O O . LEU A 1 85 ? -5.266 1.328 2.344 1 98.81 85 LEU A O 1
ATOM 601 N N . ARG A 1 86 ? -7.406 1.216 1.578 1 98.5 86 ARG A N 1
ATOM 602 C CA . ARG A 1 86 ? -7.051 0.737 0.246 1 98.5 86 ARG A CA 1
ATOM 603 C C . ARG A 1 86 ? -7.516 1.713 -0.83 1 98.5 86 ARG A C 1
ATOM 605 O O . ARG A 1 86 ? -8.469 2.471 -0.618 1 98.5 86 ARG A O 1
ATOM 612 N N . SER A 1 87 ? -6.762 1.642 -1.985 1 98.31 87 SER A N 1
ATOM 613 C CA . SER A 1 87 ? -7.152 2.482 -3.111 1 98.31 87 SER A CA 1
ATOM 614 C C . SER A 1 87 ? -8.609 2.244 -3.5 1 98.31 87 SER A C 1
ATOM 616 O O . SER A 1 87 ? -9.07 1.101 -3.52 1 98.31 87 SER A O 1
ATOM 618 N N . ASN A 1 88 ? -9.344 3.311 -3.715 1 97.81 88 ASN A N 1
ATOM 619 C CA . ASN A 1 88 ? -10.711 3.334 -4.219 1 97.81 88 ASN A CA 1
ATOM 620 C C . ASN A 1 88 ? -11.711 2.871 -3.158 1 97.81 88 ASN A C 1
ATOM 622 O O . ASN A 1 88 ? -12.859 2.559 -3.475 1 97.81 88 ASN A O 1
ATOM 626 N N . VAL A 1 89 ? -11.297 2.816 -1.906 1 98.19 89 VAL A N 1
ATOM 627 C CA . VAL A 1 89 ? -12.18 2.412 -0.82 1 98.19 89 VAL A CA 1
ATOM 628 C C . VAL A 1 89 ? -12.352 3.566 0.163 1 98.19 89 VAL A C 1
ATOM 630 O O . VAL A 1 89 ? -11.375 4.098 0.687 1 98.19 89 VAL A O 1
ATOM 633 N N . LEU A 1 90 ? -13.578 3.975 0.396 1 98.5 90 LEU A N 1
ATOM 634 C CA . LEU A 1 90 ? -13.883 4.973 1.414 1 98.5 90 LEU A CA 1
ATOM 635 C C . LEU A 1 90 ? -14.43 4.312 2.674 1 98.5 90 LEU A C 1
ATOM 637 O O . LEU A 1 90 ? -15.305 3.439 2.596 1 98.5 90 LEU A O 1
ATOM 641 N N . LEU A 1 91 ? -13.914 4.637 3.791 1 98.88 91 LEU A N 1
ATOM 642 C CA . LEU A 1 91 ? -14.453 4.203 5.074 1 98.88 91 LEU A CA 1
ATOM 643 C C . LEU A 1 91 ? -15.508 5.18 5.578 1 98.88 91 LEU A C 1
ATOM 645 O O . LEU A 1 91 ? -15.203 6.344 5.855 1 98.88 91 LEU A O 1
ATOM 649 N N . ARG A 1 92 ? -16.688 4.75 5.703 1 98.81 92 ARG A N 1
ATOM 650 C CA . ARG A 1 92 ? -17.781 5.609 6.156 1 98.81 92 ARG A CA 1
ATOM 651 C C . ARG A 1 92 ? -18.156 5.293 7.598 1 98.81 92 ARG A C 1
ATOM 653 O O . ARG A 1 92 ? -18.641 4.195 7.891 1 98.81 92 ARG A O 1
ATOM 660 N N . LEU A 1 93 ? -18 6.195 8.438 1 98.88 93 LEU A N 1
ATOM 661 C CA . LEU A 1 93 ? -18.438 6.086 9.828 1 98.88 93 LEU A CA 1
ATOM 662 C C . LEU A 1 93 ? -19.828 6.672 10.008 1 98.88 93 LEU A C 1
ATOM 664 O O . LEU A 1 93 ? -20.016 7.891 9.961 1 98.88 93 LEU A O 1
ATOM 668 N N . GLU A 1 94 ? -20.719 5.848 10.305 1 98.81 94 GLU A N 1
ATOM 669 C CA . GLU A 1 94 ? -22.078 6.32 10.492 1 98.81 94 GLU A CA 1
ATOM 670 C C . GLU A 1 94 ? -22.25 7 11.852 1 98.81 94 GLU A C 1
ATOM 672 O O . GLU A 1 94 ? -21.328 6.965 12.68 1 98.81 94 GLU A O 1
ATOM 677 N N . LYS A 1 95 ? -23.453 7.625 12.008 1 98.69 95 LYS A N 1
ATOM 678 C CA . LYS A 1 95 ? -23.766 8.273 13.281 1 98.69 95 LYS A CA 1
ATOM 679 C C . LYS A 1 95 ? -23.578 7.301 14.445 1 98.69 95 LYS A C 1
ATOM 681 O O . LYS A 1 95 ? -24.047 6.16 14.391 1 98.69 95 LYS A O 1
ATOM 686 N N . ASP A 1 96 ? -22.859 7.656 15.406 1 98.62 96 ASP A N 1
ATOM 687 C CA . ASP A 1 96 ? -22.656 6.934 16.656 1 98.62 96 ASP A CA 1
ATOM 688 C C . ASP A 1 96 ? -21.656 5.781 16.484 1 98.62 96 ASP A C 1
ATOM 690 O O . ASP A 1 96 ? -21.531 4.93 17.359 1 98.62 96 ASP A O 1
ATOM 694 N N . ALA A 1 97 ? -21.047 5.734 15.281 1 98.88 97 ALA A N 1
ATOM 695 C CA . ALA A 1 97 ? -19.891 4.859 15.125 1 98.88 97 ALA A CA 1
ATOM 696 C C . ALA A 1 97 ? -18.656 5.484 15.75 1 98.88 97 ALA A C 1
ATOM 698 O O . ALA A 1 97 ? -18.328 6.645 15.484 1 98.88 97 ALA A O 1
ATOM 699 N N . VAL A 1 98 ? -17.969 4.727 16.625 1 98.88 98 VAL A N 1
ATOM 700 C CA . VAL A 1 98 ? -16.719 5.207 17.234 1 98.88 98 VAL A CA 1
ATOM 701 C C . VAL A 1 98 ? -15.609 4.191 17 1 98.88 98 VAL A C 1
ATOM 703 O O . VAL A 1 98 ? -15.742 3.021 17.375 1 98.88 98 VAL A O 1
ATOM 706 N N . ILE A 1 99 ? -14.562 4.555 16.344 1 98.88 99 ILE A N 1
ATOM 707 C CA . ILE A 1 99 ? -13.336 3.77 16.281 1 98.88 99 ILE A CA 1
ATOM 708 C C . ILE A 1 99 ? -12.492 4.031 17.531 1 98.88 99 ILE A C 1
ATOM 710 O O . ILE A 1 99 ? -12.078 5.164 17.781 1 98.88 99 ILE A O 1
ATOM 714 N N . VAL A 1 100 ? -12.219 3.01 18.297 1 98.38 100 VAL A N 1
ATOM 715 C CA . VAL A 1 100 ? -11.461 3.123 19.531 1 98.38 100 VAL A CA 1
ATOM 716 C C . VAL A 1 100 ? -10.109 2.426 19.375 1 98.38 100 VAL A C 1
ATOM 718 O O . VAL A 1 100 ? -10.055 1.205 19.219 1 98.38 100 VAL A O 1
ATOM 721 N N . GLY A 1 101 ? -9.016 3.193 19.516 1 98.06 101 GLY A N 1
ATOM 722 C CA . GLY A 1 101 ? -7.688 2.635 19.312 1 98.06 101 GLY A CA 1
ATOM 723 C C . GLY A 1 101 ? -7.246 1.726 20.453 1 98.06 101 GLY A C 1
ATOM 724 O O . GLY A 1 101 ? -7.527 1.998 21.625 1 98.06 101 GLY A O 1
ATOM 725 N N . SER A 1 102 ? -6.492 0.735 20.125 1 97.94 102 SER A N 1
ATOM 726 C CA . SER A 1 102 ? -5.859 -0.16 21.078 1 97.94 102 SER A CA 1
ATOM 727 C C . SER A 1 102 ? -4.738 0.546 21.844 1 97.94 102 SER A C 1
ATOM 729 O O . SER A 1 102 ? -3.986 1.331 21.25 1 97.94 102 SER A O 1
ATOM 731 N N . PRO A 1 103 ? -4.613 0.216 23.141 1 96.56 103 PRO A N 1
ATOM 732 C CA . PRO A 1 103 ? -3.494 0.781 23.906 1 96.56 103 PRO A CA 1
ATOM 733 C C . PRO A 1 103 ? -2.186 0.026 23.672 1 96.56 103 PRO A C 1
ATOM 735 O O . PRO A 1 103 ? -1.139 0.428 24.188 1 96.56 103 PRO A O 1
ATOM 738 N N . ASP A 1 104 ? -2.195 -1.08 22.891 1 95.75 104 ASP A N 1
ATOM 739 C CA . ASP A 1 104 ? -1.033 -1.945 22.719 1 95.75 104 ASP A CA 1
ATOM 740 C C . ASP A 1 104 ? -0.24 -1.554 21.469 1 95.75 104 ASP A C 1
ATOM 742 O O . ASP A 1 104 ? -0.724 -1.707 20.344 1 95.75 104 ASP A O 1
ATOM 746 N N . PHE A 1 105 ? 1.006 -1.207 21.672 1 94.12 105 PHE A N 1
ATOM 747 C CA . PHE A 1 105 ? 1.859 -0.796 20.562 1 94.12 105 PHE A CA 1
ATOM 748 C C . PHE A 1 105 ? 2.012 -1.925 19.547 1 94.12 105 PHE A C 1
ATOM 750 O O . PHE A 1 105 ? 2.191 -1.675 18.359 1 94.12 105 PHE A O 1
ATOM 757 N N . ALA A 1 106 ? 1.873 -3.127 20.016 1 93.31 106 ALA A N 1
ATOM 758 C CA . ALA A 1 106 ? 2.043 -4.289 19.141 1 93.31 106 ALA A CA 1
ATOM 759 C C . ALA A 1 106 ? 0.966 -4.328 18.062 1 93.31 106 ALA A C 1
ATOM 761 O O . ALA A 1 106 ? 1.104 -5.039 17.062 1 93.31 106 ALA A O 1
ATOM 762 N N . ASP A 1 107 ? -0.088 -3.537 18.234 1 96.25 107 ASP A N 1
ATOM 763 C CA . ASP A 1 107 ? -1.204 -3.531 17.281 1 96.25 107 ASP A CA 1
ATOM 764 C C . ASP A 1 107 ? -0.972 -2.52 16.172 1 96.25 107 ASP A C 1
ATOM 766 O O . ASP A 1 107 ? -1.821 -2.352 15.289 1 96.25 107 ASP A O 1
ATOM 770 N N . TYR A 1 108 ? 0.202 -1.89 16.219 1 96.25 108 TYR A N 1
ATOM 771 C CA . TYR A 1 108 ? 0.557 -0.871 15.242 1 96.25 108 TYR A CA 1
ATOM 772 C C . TYR A 1 108 ? 1.88 -1.204 14.562 1 96.25 108 TYR A C 1
ATOM 774 O O . TYR A 1 108 ? 2.947 -1.05 15.156 1 96.25 108 TYR A O 1
ATOM 782 N N . PRO A 1 109 ? 1.793 -1.548 13.305 1 94.56 109 PRO A N 1
ATOM 783 C CA . PRO A 1 109 ? 3.035 -1.891 12.602 1 94.56 109 PRO A CA 1
ATOM 784 C C . PRO A 1 109 ? 4.039 -0.74 12.586 1 94.56 109 PRO A C 1
ATOM 786 O O . PRO A 1 109 ? 3.65 0.424 12.711 1 94.56 109 PRO A O 1
ATOM 789 N N . VAL A 1 110 ? 5.352 -1.127 12.453 1 95.81 110 VAL A N 1
ATOM 790 C CA . VAL A 1 110 ? 6.422 -0.134 12.43 1 95.81 110 VAL A CA 1
ATOM 791 C C . VAL A 1 110 ? 6.902 0.079 10.992 1 95.81 110 VAL A C 1
ATOM 793 O O . VAL A 1 110 ? 7.098 -0.884 10.25 1 95.81 110 VAL A O 1
ATOM 796 N N . MET A 1 111 ? 7.008 1.342 10.617 1 95.56 111 MET A N 1
ATOM 797 C CA . MET A 1 111 ? 7.539 1.751 9.32 1 95.56 111 MET A CA 1
ATOM 798 C C . MET A 1 111 ? 8.273 3.084 9.43 1 95.56 111 MET A C 1
ATOM 800 O O . MET A 1 111 ? 8.492 3.588 10.531 1 95.56 111 MET A O 1
ATOM 804 N N . GLN A 1 112 ? 8.719 3.539 8.258 1 95.94 112 GLN A N 1
ATOM 805 C CA . GLN A 1 112 ? 9.234 4.906 8.242 1 95.94 112 GLN A CA 1
ATOM 806 C C . GLN A 1 112 ? 8.094 5.922 8.336 1 95.94 112 GLN A C 1
ATOM 808 O O . GLN A 1 112 ? 7.129 5.852 7.574 1 95.94 112 GLN A O 1
ATOM 813 N N . VAL A 1 113 ? 8.258 6.762 9.289 1 96.81 113 VAL A N 1
ATOM 814 C CA . VAL A 1 113 ? 7.293 7.84 9.477 1 96.81 113 VAL A CA 1
ATOM 815 C C . VAL A 1 113 ? 8.031 9.156 9.695 1 96.81 113 VAL A C 1
ATOM 817 O O . VAL A 1 113 ? 9.242 9.172 9.93 1 96.81 113 VAL A O 1
ATOM 820 N N . ARG A 1 114 ? 7.27 10.266 9.539 1 97.19 114 ARG A N 1
ATOM 821 C CA . ARG A 1 114 ? 7.848 11.586 9.773 1 97.19 114 ARG A CA 1
ATOM 822 C C . ARG A 1 114 ? 7.598 12.047 11.211 1 97.19 114 ARG A C 1
ATOM 824 O O . ARG A 1 114 ? 6.48 11.93 11.719 1 97.19 114 ARG A O 1
ATOM 831 N N . TRP A 1 115 ? 8.664 12.414 11.859 1 96.06 115 TRP A N 1
ATOM 832 C CA . TRP A 1 115 ? 8.617 12.992 13.195 1 96.06 115 TRP A CA 1
ATOM 833 C C . TRP A 1 115 ? 9.484 14.242 13.281 1 96.06 115 TRP A C 1
ATOM 835 O O . TRP A 1 115 ? 10.711 14.156 13.18 1 96.06 115 TRP A O 1
ATOM 845 N N . GLU A 1 116 ? 8.836 15.391 13.445 1 94.5 116 GLU A N 1
ATOM 846 C CA . GLU A 1 116 ? 9.508 16.688 13.57 1 94.5 116 GLU A CA 1
ATOM 847 C C . GLU A 1 116 ? 10.492 16.906 12.422 1 94.5 116 GLU A C 1
ATOM 849 O O . GLU A 1 116 ? 11.656 17.25 12.656 1 94.5 116 GLU A O 1
ATOM 854 N N . GLY A 1 117 ? 10.031 16.578 11.305 1 96.62 117 GLY A N 1
ATOM 855 C CA . GLY A 1 117 ? 10.742 16.906 10.078 1 96.62 117 GLY A CA 1
ATOM 856 C C . GLY A 1 117 ? 11.719 15.82 9.648 1 96.62 117 GLY A C 1
ATOM 857 O O . GLY A 1 117 ? 12.344 15.922 8.594 1 96.62 117 GLY A O 1
ATOM 858 N N . LYS A 1 118 ? 11.805 14.711 10.383 1 95.56 118 LYS A N 1
ATOM 859 C CA . LYS A 1 118 ? 12.734 13.625 10.07 1 95.56 118 LYS A CA 1
ATOM 860 C C . LYS A 1 118 ? 11.992 12.312 9.844 1 95.56 118 LYS A C 1
ATOM 862 O O . LYS A 1 118 ? 11.039 12 10.562 1 95.56 118 LYS A O 1
ATOM 867 N N . TRP A 1 119 ? 12.477 11.641 8.844 1 95.5 119 TRP A N 1
ATOM 868 C CA . TRP A 1 119 ? 12.023 10.258 8.695 1 95.5 119 TRP A CA 1
ATOM 869 C C . TRP A 1 119 ? 12.703 9.352 9.719 1 95.5 119 TRP A C 1
ATOM 871 O O . TRP A 1 119 ? 13.93 9.281 9.773 1 95.5 119 TRP A O 1
ATOM 881 N N . ILE A 1 120 ? 11.898 8.68 10.477 1 95 120 ILE A N 1
ATOM 882 C CA . ILE A 1 120 ? 12.406 7.77 11.5 1 95 120 ILE A CA 1
ATOM 883 C C . ILE A 1 120 ? 11.539 6.512 11.539 1 95 120 ILE A C 1
ATOM 885 O O . ILE A 1 120 ? 10.438 6.484 10.984 1 95 120 ILE A O 1
ATOM 889 N N . PRO A 1 121 ? 12.055 5.426 12.195 1 95.38 121 PRO A N 1
ATOM 890 C CA . PRO A 1 121 ? 11.141 4.32 12.477 1 95.38 121 PRO A CA 1
ATOM 891 C C . PRO A 1 121 ? 10.031 4.711 13.453 1 95.38 121 PRO A C 1
ATOM 893 O O . PRO A 1 121 ? 10.273 5.438 14.414 1 95.38 121 PRO A O 1
ATOM 896 N N . GLY A 1 122 ? 8.891 4.332 13.195 1 97.38 122 GLY A N 1
ATOM 897 C CA . GLY A 1 122 ? 7.766 4.602 14.078 1 97.38 122 GLY A CA 1
ATOM 898 C C . GLY A 1 122 ? 6.547 3.76 13.758 1 97.38 122 GLY A C 1
ATOM 899 O O . GLY A 1 122 ? 6.473 3.143 12.688 1 97.38 122 GLY A O 1
ATOM 900 N N . HIS A 1 123 ? 5.648 3.727 14.742 1 96.94 123 HIS A N 1
ATOM 901 C CA . HIS A 1 123 ? 4.367 3.057 14.539 1 96.94 123 HIS A CA 1
ATOM 902 C C . HIS A 1 123 ? 3.479 3.848 13.586 1 96.94 123 HIS A C 1
ATOM 904 O O . HIS A 1 123 ? 3.426 5.078 13.656 1 96.94 123 HIS A O 1
ATOM 910 N N . VAL A 1 124 ? 2.795 3.143 12.742 1 96.88 124 VAL A N 1
ATOM 911 C CA . VAL A 1 124 ? 1.844 3.783 11.836 1 96.88 124 VAL A CA 1
ATOM 912 C C . VAL A 1 124 ? 0.634 4.277 12.625 1 96.88 124 VAL A C 1
ATOM 914 O O . VAL A 1 124 ? 0.418 3.859 13.766 1 96.88 124 VAL A O 1
ATOM 917 N N . GLY A 1 125 ? -0.151 5.133 11.969 1 97.81 125 GLY A N 1
ATOM 918 C CA . GLY A 1 125 ? -1.357 5.645 12.602 1 97.81 125 GLY A CA 1
ATOM 919 C C . GLY A 1 125 ? -2.438 4.59 12.766 1 97.81 125 GLY A C 1
ATOM 920 O O . GLY A 1 125 ? -2.344 3.506 12.188 1 97.81 125 GLY A O 1
ATOM 921 N N . LEU A 1 126 ? -3.445 4.934 13.57 1 98.5 126 LEU A N 1
ATOM 922 C CA . LEU A 1 126 ? -4.582 4.051 13.805 1 98.5 126 LEU A CA 1
ATOM 923 C C . LEU A 1 126 ? -5.281 3.695 12.5 1 98.5 126 LEU A C 1
ATOM 925 O O . LEU A 1 126 ? -5.625 2.533 12.273 1 98.5 126 LEU A O 1
ATOM 929 N N . ILE A 1 127 ? -5.523 4.68 11.742 1 98.88 127 ILE A N 1
ATOM 930 C CA . ILE A 1 127 ? -5.953 4.527 10.352 1 98.88 127 ILE A CA 1
ATOM 931 C C . ILE A 1 127 ? -4.883 5.086 9.422 1 98.88 127 ILE A C 1
ATOM 933 O O . ILE A 1 127 ? -4.516 6.262 9.516 1 98.88 127 ILE A O 1
ATOM 937 N N . TYR A 1 128 ? -4.363 4.25 8.594 1 98.75 128 TYR A N 1
ATOM 938 C CA . TYR A 1 128 ? -3.27 4.723 7.75 1 98.75 128 TYR A CA 1
ATOM 939 C C . TYR A 1 128 ? -3.428 4.227 6.32 1 98.75 128 TYR A C 1
ATOM 941 O O . TYR A 1 128 ? -4.309 3.412 6.031 1 98.75 128 TYR A O 1
ATOM 949 N N . ALA A 1 129 ? -2.723 4.785 5.414 1 98.75 129 ALA A N 1
ATOM 950 C CA . ALA A 1 129 ? -2.605 4.387 4.012 1 98.75 129 ALA A CA 1
ATOM 951 C C . ALA A 1 129 ? -1.203 4.668 3.479 1 98.75 129 ALA A C 1
ATOM 953 O O . ALA A 1 129 ? -0.606 5.699 3.799 1 98.75 129 ALA A O 1
ATOM 954 N N . VAL A 1 130 ? -0.653 3.775 2.752 1 98.19 130 VAL A N 1
ATOM 955 C CA . VAL A 1 130 ? 0.652 3.959 2.125 1 98.19 130 VAL A CA 1
ATOM 956 C C . VAL A 1 130 ? 0.518 3.84 0.608 1 98.19 130 VAL A C 1
ATOM 958 O O . VAL A 1 130 ? 0.071 2.809 0.098 1 98.19 130 VAL A O 1
ATOM 961 N N . GLN A 1 131 ? 0.84 4.863 -0.097 1 97.62 131 GLN A N 1
ATOM 962 C CA . GLN A 1 131 ? 0.848 4.895 -1.556 1 97.62 131 GLN A CA 1
ATOM 963 C C . GLN A 1 131 ? -0.498 4.453 -2.123 1 97.62 131 GLN A C 1
ATOM 965 O O . GLN A 1 131 ? -0.552 3.627 -3.037 1 97.62 131 GLN A O 1
ATOM 970 N N . ALA A 1 132 ? -1.556 4.953 -1.557 1 98.5 132 ALA A N 1
ATOM 971 C CA . ALA A 1 132 ? -2.912 4.648 -2.002 1 98.5 132 ALA A CA 1
ATOM 972 C C . ALA A 1 132 ? -3.514 5.82 -2.771 1 98.5 132 ALA A C 1
ATOM 974 O O . ALA A 1 132 ? -3.014 6.945 -2.691 1 98.5 132 ALA A O 1
ATOM 975 N N . ASP A 1 133 ? -4.527 5.48 -3.523 1 98.25 133 ASP A N 1
ATOM 976 C CA . ASP A 1 133 ? -5.199 6.473 -4.359 1 98.25 133 ASP A CA 1
ATOM 977 C C . ASP A 1 133 ? -6.711 6.445 -4.145 1 98.25 133 ASP A C 1
ATOM 979 O O . ASP A 1 133 ? -7.309 5.371 -4.051 1 98.25 133 ASP A O 1
ATOM 983 N N . HIS A 1 134 ? -7.34 7.621 -4.07 1 98.5 134 HIS A N 1
ATOM 984 C CA . HIS A 1 134 ? -8.789 7.758 -4 1 98.5 134 HIS A CA 1
ATOM 985 C C . HIS A 1 134 ? -9.352 7.027 -2.783 1 98.5 134 HIS A C 1
ATOM 987 O O . HIS A 1 134 ? -10.195 6.137 -2.922 1 98.5 134 HIS A O 1
ATOM 993 N N . THR A 1 135 ? -8.914 7.438 -1.639 1 98.75 135 THR A N 1
ATOM 994 C CA . THR A 1 135 ? -9.375 6.812 -0.404 1 98.75 135 THR A CA 1
ATOM 995 C C . THR A 1 135 ? -9.578 7.859 0.689 1 98.75 135 THR A C 1
ATOM 997 O O . THR A 1 135 ? -9.484 9.062 0.431 1 98.75 135 THR A O 1
ATOM 1000 N N . GLY A 1 136 ? -10.078 7.465 1.867 1 98.88 136 GLY A N 1
ATOM 1001 C CA . GLY A 1 136 ? -10.305 8.391 2.965 1 98.88 136 GLY A CA 1
ATOM 1002 C C . GLY A 1 136 ? -11.359 7.914 3.943 1 98.88 136 GLY A C 1
ATOM 1003 O O . GLY A 1 136 ? -11.711 6.73 3.957 1 98.88 136 GLY A O 1
ATOM 1004 N N . VAL A 1 137 ? -11.742 8.75 4.812 1 98.94 137 VAL A N 1
ATOM 1005 C CA . VAL A 1 137 ? -12.758 8.508 5.836 1 98.94 137 VAL A CA 1
ATOM 1006 C C . VAL A 1 137 ? -13.836 9.586 5.758 1 98.94 137 VAL A C 1
ATOM 1008 O O . VAL A 1 137 ? -13.531 10.773 5.68 1 98.94 137 VAL A O 1
ATOM 1011 N N . VAL A 1 138 ? -15.062 9.164 5.801 1 98.81 138 VAL A N 1
ATOM 1012 C CA . VAL A 1 138 ? -16.172 10.102 5.719 1 98.81 138 VAL A CA 1
ATOM 1013 C C . VAL A 1 138 ? -17.266 9.703 6.711 1 98.81 138 VAL A C 1
ATOM 1015 O O . VAL A 1 138 ? -17.266 8.586 7.227 1 98.81 138 VAL A O 1
ATOM 1018 N N . GLY A 1 139 ? -18.156 10.602 7.012 1 98.19 139 GLY A N 1
ATOM 1019 C CA . GLY A 1 139 ? -19.344 10.336 7.824 1 98.19 139 GLY A CA 1
ATOM 1020 C C . GLY A 1 139 ? -19.25 10.945 9.211 1 98.19 139 GLY A C 1
ATOM 1021 O O . GLY A 1 139 ? -18.172 11.359 9.648 1 98.19 139 GLY A O 1
ATOM 1022 N N . PRO A 1 140 ? -20.375 10.953 9.906 1 98.75 140 PRO A N 1
ATOM 1023 C CA . PRO A 1 140 ? -20.469 11.766 11.117 1 98.75 140 PRO A CA 1
ATOM 1024 C C . PRO A 1 140 ? -19.938 11.047 12.352 1 98.75 140 PRO A C 1
ATOM 1026 O O . PRO A 1 140 ? -20.078 11.547 13.469 1 98.75 140 PRO A O 1
ATOM 1029 N N . GLY A 1 141 ? -19.391 9.805 12.125 1 98.88 141 GLY A N 1
ATOM 1030 C CA . GLY A 1 141 ? -18.859 9.07 13.266 1 98.88 141 GLY A CA 1
ATOM 1031 C C . GLY A 1 141 ? -17.625 9.719 13.875 1 98.88 141 GLY A C 1
ATOM 1032 O O . GLY A 1 141 ? -17.359 10.891 13.625 1 98.88 141 GLY A O 1
ATOM 1033 N N . LYS A 1 142 ? -16.984 8.938 14.805 1 98.88 142 LYS A N 1
ATOM 1034 C CA . LYS A 1 142 ? -15.875 9.484 15.57 1 98.88 142 LYS A CA 1
ATOM 1035 C C . LYS A 1 142 ? -14.672 8.539 15.539 1 98.88 142 LYS A C 1
ATOM 1037 O O . LYS A 1 142 ? -14.836 7.32 15.539 1 98.88 142 LYS A O 1
ATOM 1042 N N . ILE A 1 143 ? -13.523 9.039 15.453 1 98.88 143 ILE A N 1
ATOM 1043 C CA . ILE A 1 143 ? -12.273 8.305 15.633 1 98.88 143 ILE A CA 1
ATOM 1044 C C . ILE A 1 143 ? -11.609 8.727 16.938 1 98.88 143 ILE A C 1
ATOM 1046 O O . ILE A 1 143 ? -11.125 9.859 17.062 1 98.88 143 ILE A O 1
ATOM 1050 N N . SER A 1 144 ? -11.602 7.715 17.828 1 96.44 144 SER A N 1
ATOM 1051 C CA . SER A 1 144 ? -11.008 7.953 19.141 1 96.44 144 SER A CA 1
ATOM 1052 C C . SER A 1 144 ? -9.75 7.121 19.344 1 96.44 144 SER A C 1
ATOM 1054 O O . SER A 1 144 ? -9.781 5.895 19.234 1 96.44 144 SER A O 1
ATOM 1056 N N . GLY A 1 145 ? -8.617 7.613 19.344 1 93.38 145 GLY A N 1
ATOM 1057 C CA . GLY A 1 145 ? -7.398 6.891 19.656 1 93.38 145 GLY A CA 1
ATOM 1058 C C . GLY A 1 145 ? -7.383 6.332 21.062 1 93.38 145 GLY A C 1
ATOM 1059 O O . GLY A 1 145 ? -8.406 5.844 21.562 1 93.38 145 GLY A O 1
ATOM 1060 N N . ASN A 1 146 ? -6.297 6.176 21.609 1 94.44 146 ASN A N 1
ATOM 1061 C CA . ASN A 1 146 ? -6.133 5.777 23 1 94.44 146 ASN A CA 1
ATOM 1062 C C . ASN A 1 146 ? -5.117 6.66 23.719 1 94.44 146 ASN A C 1
ATOM 1064 O O . ASN A 1 146 ? -3.949 6.719 23.328 1 94.44 146 ASN A O 1
ATOM 1068 N N . TYR A 1 147 ? -5.535 7.184 24.781 1 92.25 147 TYR A N 1
ATOM 1069 C CA . TYR A 1 147 ? -4.742 8.172 25.516 1 92.25 147 TYR A CA 1
ATOM 1070 C C . TYR A 1 147 ? -3.492 7.539 26.109 1 92.25 147 TYR A C 1
ATOM 1072 O O . TYR A 1 147 ? -2.525 8.234 26.422 1 92.25 147 TYR A O 1
ATOM 1080 N N . ALA A 1 148 ? -3.498 6.262 26.188 1 91.94 148 ALA A N 1
ATOM 1081 C CA . ALA A 1 148 ? -2.381 5.543 26.797 1 91.94 148 ALA A CA 1
ATOM 1082 C C . ALA A 1 148 ? -1.18 5.5 25.859 1 91.94 148 ALA A C 1
ATOM 1084 O O . ALA A 1 148 ? -0.057 5.223 26.281 1 91.94 148 ALA A O 1
ATOM 1085 N N . LEU A 1 149 ? -1.396 5.727 24.562 1 90.44 149 LEU A N 1
ATOM 1086 C CA . LEU A 1 149 ? -0.338 5.617 23.562 1 90.44 149 LEU A CA 1
ATOM 1087 C C . LEU A 1 149 ? 0.461 6.914 23.469 1 90.44 149 LEU A C 1
ATOM 1089 O O . LEU A 1 149 ? 1.489 6.965 22.797 1 90.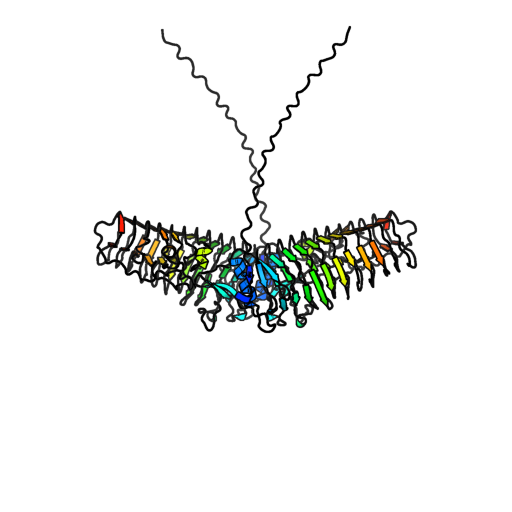44 149 LEU A O 1
ATOM 1093 N N . GLY A 1 150 ? 0.081 7.863 24.188 1 81.88 150 GLY A N 1
ATOM 1094 C CA . GLY A 1 150 ? 0.712 9.156 24 1 81.88 150 GLY A CA 1
ATOM 1095 C C . GLY A 1 150 ? 2.152 9.195 24.469 1 81.88 150 GLY A C 1
ATOM 1096 O O . GLY A 1 150 ? 2.633 8.242 25.078 1 81.88 150 GLY A O 1
ATOM 1097 N N . GLY A 1 151 ? 2.748 10.289 23.938 1 79.44 151 GLY A N 1
ATOM 1098 C CA . GLY A 1 151 ? 4.141 10.5 24.297 1 79.44 151 GLY A CA 1
ATOM 1099 C C . GLY A 1 151 ? 5.035 10.75 23.094 1 79.44 151 GLY A C 1
ATOM 1100 O O . GLY A 1 151 ? 4.578 10.688 21.953 1 79.44 151 GLY A O 1
ATOM 1101 N N . ARG A 1 152 ? 6.277 11.094 23.297 1 86.69 152 ARG A N 1
ATOM 1102 C CA . ARG A 1 152 ? 7.293 11.414 22.297 1 86.69 152 ARG A CA 1
ATOM 1103 C C . ARG A 1 152 ? 8.375 10.336 22.25 1 86.69 152 ARG A C 1
ATOM 1105 O O . ARG A 1 152 ? 8.68 9.719 23.281 1 86.69 152 ARG A O 1
ATOM 1112 N N . PRO A 1 153 ? 8.82 10.102 21.016 1 88.56 153 PRO A N 1
ATOM 1113 C CA . PRO A 1 153 ? 9.992 9.227 20.969 1 88.56 153 PRO A CA 1
ATOM 1114 C C . PRO A 1 153 ? 11.164 9.766 21.781 1 88.56 153 PRO A C 1
ATOM 1116 O O . PRO A 1 153 ? 11.367 10.984 21.844 1 88.56 153 PRO A O 1
ATOM 1119 N N . ASN A 1 154 ? 11.867 8.836 22.484 1 84.69 154 ASN A N 1
ATOM 1120 C CA . ASN A 1 154 ? 13.07 9.156 23.234 1 84.69 154 ASN A CA 1
ATOM 1121 C C . ASN A 1 154 ? 14.117 8.055 23.125 1 84.69 154 ASN A C 1
ATOM 1123 O O . ASN A 1 154 ? 13.938 7.102 22.359 1 84.69 154 ASN A O 1
ATOM 1127 N N . ALA A 1 155 ? 15.141 8.328 23.781 1 85.31 155 ALA A N 1
ATOM 1128 C CA . ALA A 1 155 ? 16.266 7.387 23.672 1 85.31 155 ALA A CA 1
ATOM 1129 C C . ALA A 1 155 ? 15.844 5.984 24.094 1 85.31 155 ALA A C 1
ATOM 1131 O O . ALA A 1 155 ? 16.266 4.992 23.5 1 85.31 155 ALA A O 1
ATOM 1132 N N . LYS A 1 156 ? 15.023 5.918 25.094 1 84.69 156 LYS A N 1
ATOM 1133 C CA . LYS A 1 156 ? 14.594 4.625 25.625 1 84.69 156 LYS A CA 1
ATOM 1134 C C . LYS A 1 156 ? 13.523 3.996 24.75 1 84.69 156 LYS A C 1
ATOM 1136 O O . LYS A 1 156 ? 13.492 2.777 24.578 1 84.69 156 LYS A O 1
ATOM 1141 N N . ASN A 1 157 ? 12.719 4.805 24.234 1 87.81 157 ASN A N 1
ATOM 1142 C CA . ASN A 1 157 ? 11.648 4.418 23.328 1 87.81 157 ASN A CA 1
ATOM 1143 C C . ASN A 1 157 ? 11.703 5.215 22.016 1 87.81 157 ASN A C 1
ATOM 1145 O O . ASN A 1 157 ? 10.938 6.164 21.844 1 87.81 157 ASN A O 1
ATOM 1149 N N . PRO A 1 158 ? 12.5 4.727 21.125 1 90.56 158 PRO A N 1
ATOM 1150 C CA . PRO A 1 158 ? 12.844 5.574 19.984 1 90.56 158 PRO A CA 1
ATOM 1151 C C . PRO A 1 158 ? 11.766 5.562 18.891 1 90.56 158 PRO A C 1
ATOM 1153 O O . PRO A 1 158 ? 11.797 6.391 17.984 1 90.56 158 PRO A O 1
ATOM 1156 N N . LEU A 1 159 ? 10.828 4.676 18.969 1 94.19 159 LEU A N 1
ATOM 1157 C CA . LEU A 1 159 ? 9.805 4.598 17.922 1 94.19 159 LEU A CA 1
ATOM 1158 C C . LEU A 1 159 ? 8.75 5.68 18.125 1 94.19 159 LEU A C 1
ATOM 1160 O O . LEU A 1 159 ? 8.266 5.883 19.25 1 94.19 159 LEU A O 1
ATOM 1164 N N . ARG A 1 160 ? 8.469 6.352 17.078 1 96.31 160 ARG A N 1
ATOM 1165 C CA . ARG A 1 160 ? 7.363 7.305 17.156 1 96.31 160 ARG A CA 1
ATOM 1166 C C . ARG A 1 160 ? 6.051 6.594 17.469 1 96.31 160 ARG A C 1
ATOM 1168 O O . ARG A 1 160 ? 5.762 5.539 16.906 1 96.31 160 ARG A O 1
ATOM 1175 N N . HIS A 1 161 ? 5.277 7.164 18.266 1 95.94 161 HIS A N 1
ATOM 1176 C CA . HIS A 1 161 ? 3.975 6.613 18.625 1 95.94 161 HIS A CA 1
ATOM 1177 C C . HIS A 1 161 ? 2.941 6.898 17.547 1 95.94 161 HIS A C 1
ATOM 1179 O O . HIS A 1 161 ? 3.154 7.758 16.688 1 95.94 161 HIS A O 1
ATOM 1185 N N . PRO A 1 162 ? 1.805 6.188 17.578 1 96.56 162 PRO A N 1
ATOM 1186 C CA . PRO A 1 162 ? 0.835 6.273 16.484 1 96.56 162 PRO A CA 1
ATOM 1187 C C . PRO A 1 162 ? 0.068 7.594 16.469 1 96.56 162 PRO A C 1
ATOM 1189 O O . PRO A 1 162 ? -0.438 8.023 17.516 1 96.56 162 PRO A O 1
ATOM 1192 N N . ALA A 1 163 ? 0.017 8.242 15.32 1 96.94 163 ALA A N 1
ATOM 1193 C CA . ALA A 1 163 ? -1.001 9.266 15.078 1 96.94 163 ALA A CA 1
ATOM 1194 C C . ALA A 1 163 ? -2.381 8.633 14.914 1 96.94 163 ALA A C 1
ATOM 1196 O O . ALA A 1 163 ? -2.516 7.41 14.93 1 96.94 163 ALA A O 1
ATOM 1197 N N . LEU A 1 164 ? -3.414 9.438 14.758 1 97.62 164 LEU A N 1
ATOM 1198 C CA . LEU A 1 164 ? -4.742 8.859 14.547 1 97.62 164 LEU A CA 1
ATOM 1199 C C . LEU A 1 164 ? -4.938 8.461 13.094 1 97.62 164 LEU A C 1
ATOM 1201 O O . LEU A 1 164 ? -5.293 7.32 12.797 1 97.62 164 LEU A O 1
ATOM 1205 N N . ILE A 1 165 ? -4.762 9.414 12.211 1 98.81 165 ILE A N 1
ATOM 1206 C CA . ILE A 1 165 ? -4.918 9.18 10.781 1 98.81 165 ILE A CA 1
ATOM 1207 C C . ILE A 1 165 ? -3.645 9.586 10.047 1 98.81 165 ILE A C 1
ATOM 1209 O O . ILE A 1 165 ? -3.193 10.734 10.172 1 98.81 165 ILE A O 1
ATOM 1213 N N . GLU A 1 166 ? -3.084 8.688 9.25 1 98.62 166 GLU A N 1
ATOM 1214 C CA . GLU A 1 166 ? -1.741 8.938 8.727 1 98.62 166 GLU A CA 1
ATOM 1215 C C . GLU A 1 166 ? -1.578 8.375 7.32 1 98.62 166 GLU A C 1
ATOM 1217 O O . GLU A 1 166 ? -0.968 7.316 7.137 1 98.62 166 GLU A O 1
ATOM 1222 N N . PRO A 1 167 ? -2.014 9.086 6.27 1 98.88 167 PRO A N 1
ATOM 1223 C CA . PRO A 1 167 ? -1.68 8.711 4.891 1 98.88 167 PRO A CA 1
ATOM 1224 C C . PRO A 1 167 ? -0.27 9.133 4.488 1 98.88 167 PRO A C 1
ATOM 1226 O O . PRO A 1 167 ? 0.163 10.242 4.816 1 98.88 167 PRO A O 1
ATOM 1229 N N . MET A 1 168 ? 0.486 8.289 3.838 1 98.69 168 MET A N 1
ATOM 1230 C CA . MET A 1 168 ? 1.848 8.547 3.381 1 98.69 168 MET A CA 1
ATOM 1231 C C . MET A 1 168 ? 1.993 8.234 1.896 1 98.69 168 MET A C 1
ATOM 1233 O O . MET A 1 168 ? 1.761 7.102 1.473 1 98.69 168 MET A O 1
ATOM 1237 N N . GLY A 1 169 ? 2.322 9.211 1.132 1 98.31 169 GLY A N 1
ATOM 1238 C CA . GLY A 1 169 ? 2.527 9.016 -0.294 1 98.31 169 GLY A CA 1
ATOM 1239 C C . GLY A 1 169 ? 1.243 8.727 -1.048 1 98.31 169 GLY A C 1
ATOM 1240 O O . GLY A 1 169 ? 1.236 7.934 -1.991 1 98.31 169 GLY A O 1
ATOM 1241 N N . CYS A 1 170 ? 0.145 9.328 -0.643 1 98.75 170 CYS A N 1
ATOM 1242 C CA . CYS A 1 170 ? -1.167 9.039 -1.21 1 98.75 170 CYS A CA 1
ATOM 1243 C C . CYS A 1 170 ? -1.647 10.188 -2.09 1 98.75 170 CYS A C 1
ATOM 1245 O O . CYS A 1 170 ? -1.137 11.305 -1.993 1 98.75 170 CYS A O 1
ATOM 1247 N N . ASN A 1 171 ? -2.605 9.891 -2.908 1 98.56 171 ASN A N 1
ATOM 1248 C CA . ASN A 1 171 ? -3.221 10.891 -3.771 1 98.56 171 ASN A CA 1
ATOM 1249 C C . ASN A 1 171 ? -4.746 10.805 -3.732 1 98.56 171 ASN A C 1
ATOM 1251 O O . ASN A 1 171 ? -5.309 9.711 -3.658 1 98.56 171 ASN A O 1
ATOM 1255 N N . HIS A 1 172 ? -5.422 11.93 -3.877 1 98.81 172 HIS A N 1
ATOM 1256 C CA . HIS A 1 172 ? -6.875 12.031 -3.928 1 98.81 172 HIS A CA 1
ATOM 1257 C C . HIS A 1 172 ? -7.512 11.5 -2.652 1 98.81 172 HIS A C 1
ATOM 1259 O O . HIS A 1 172 ? -8.25 10.508 -2.689 1 98.81 172 HIS A O 1
ATOM 1265 N N . LEU A 1 173 ? -7.195 12.203 -1.598 1 98.94 173 LEU A N 1
ATOM 1266 C CA . LEU A 1 173 ? -7.676 11.828 -0.273 1 98.94 173 LEU A CA 1
ATOM 1267 C C . LEU A 1 173 ? -8.906 12.641 0.117 1 98.94 173 LEU A C 1
ATOM 1269 O O . LEU A 1 173 ? -8.992 13.828 -0.205 1 98.94 173 LEU A O 1
ATOM 1273 N N . ARG A 1 174 ? -9.805 11.977 0.812 1 98.81 174 ARG A N 1
ATOM 1274 C CA . ARG A 1 174 ? -11.023 12.633 1.292 1 98.81 174 ARG A CA 1
ATOM 1275 C C . ARG A 1 174 ? -11.25 12.352 2.773 1 98.81 174 ARG A C 1
ATOM 1277 O O . ARG A 1 174 ? -11.453 11.195 3.166 1 98.81 174 ARG A O 1
ATOM 1284 N N . PHE A 1 175 ? -11.25 13.336 3.6 1 98.94 175 PHE A N 1
ATOM 1285 C CA . PHE A 1 175 ? -11.578 13.281 5.02 1 98.94 175 PHE A CA 1
ATOM 1286 C C . PHE A 1 175 ? -12.695 14.266 5.352 1 98.94 175 PHE A C 1
ATOM 1288 O O . PHE A 1 175 ? -12.461 15.469 5.418 1 98.94 175 PHE A O 1
ATOM 1295 N N . GLU A 1 176 ? -13.914 13.734 5.633 1 98.88 176 GLU A N 1
ATOM 1296 C CA . GLU A 1 176 ? -15.055 14.648 5.68 1 98.88 176 GLU A CA 1
ATOM 1297 C C . GLU A 1 176 ? -16.062 14.227 6.75 1 98.88 176 GLU A C 1
ATOM 1299 O O . GLU A 1 176 ? -16.375 13.039 6.879 1 98.88 176 GLU A O 1
ATOM 1304 N N . ASP A 1 177 ? -16.438 15.156 7.551 1 98.88 177 ASP A N 1
ATOM 1305 C CA . ASP A 1 177 ? -17.703 15.125 8.281 1 98.88 177 ASP A CA 1
ATOM 1306 C C . ASP A 1 177 ? -17.562 14.328 9.578 1 98.88 177 ASP A C 1
ATOM 1308 O O . ASP A 1 177 ? -18.547 14.125 10.289 1 98.88 177 ASP A O 1
ATOM 1312 N N . PHE A 1 178 ? -16.438 13.898 9.945 1 98.88 178 PHE A N 1
ATOM 1313 C CA . PHE A 1 178 ? -16.312 13.125 11.172 1 98.88 178 PHE A CA 1
ATOM 1314 C C . PHE A 1 178 ? -15.617 13.938 12.258 1 98.88 178 PHE A C 1
ATOM 1316 O O . PHE A 1 178 ? -15.227 15.086 12.023 1 98.88 178 PHE A O 1
ATOM 1323 N N . SER A 1 179 ? -15.539 13.391 13.461 1 98.88 179 SER A N 1
ATOM 1324 C CA . SER A 1 179 ? -14.844 14.023 14.578 1 98.88 179 SER A CA 1
ATOM 1325 C C . SER A 1 179 ? -13.703 13.148 15.086 1 98.88 179 SER A C 1
ATOM 1327 O O . SER A 1 179 ? -13.688 11.945 14.844 1 98.88 179 SER A O 1
ATOM 1329 N N . THR A 1 180 ? -12.734 13.773 15.703 1 98.75 180 THR A N 1
ATOM 1330 C CA . THR A 1 180 ? -11.633 13.047 16.328 1 98.75 180 THR A CA 1
ATOM 1331 C C . THR A 1 180 ? -11.461 13.469 17.781 1 98.75 180 THR A C 1
ATOM 1333 O O . THR A 1 180 ? -11.883 14.562 18.172 1 98.75 180 THR A O 1
ATOM 1336 N N . ASP A 1 181 ? -10.953 12.586 18.594 1 97.38 181 ASP A N 1
ATOM 1337 C CA . ASP A 1 181 ? -10.562 12.828 19.969 1 97.38 181 ASP A CA 1
ATOM 1338 C C . ASP A 1 181 ? -9.258 12.109 20.312 1 97.38 181 ASP A C 1
ATOM 1340 O O . ASP A 1 181 ? -9.188 10.883 20.281 1 97.38 181 ASP A O 1
ATOM 1344 N N . TYR A 1 182 ? -8.266 12.891 20.625 1 95.69 182 TYR A N 1
ATOM 1345 C CA . TYR A 1 182 ? -6.953 12.328 20.906 1 95.69 182 TYR A CA 1
ATOM 1346 C C . TYR A 1 182 ? -6.227 13.133 21.984 1 95.69 182 TYR A C 1
ATOM 1348 O O . TYR A 1 182 ? -6.852 13.898 22.719 1 95.69 182 TYR A O 1
ATOM 1356 N N . HIS A 1 183 ? -4.953 12.812 22.281 1 92.62 183 HIS A N 1
ATOM 1357 C CA . HIS A 1 183 ? -4.359 13.469 23.453 1 92.62 183 HIS A CA 1
ATOM 1358 C C . HIS A 1 183 ? -2.916 13.875 23.172 1 92.62 183 HIS A C 1
ATOM 1360 O O . HIS A 1 183 ? -2.633 15.062 22.953 1 92.62 183 HIS A O 1
ATOM 1366 N N . LEU A 1 184 ? -2.008 13.039 23 1 93.31 184 LEU A N 1
ATOM 1367 C CA . LEU A 1 184 ? -0.584 13.359 23.031 1 93.31 184 LEU A CA 1
ATOM 1368 C C . LEU A 1 184 ? 0.087 13 21.719 1 93.31 184 LEU A C 1
ATOM 1370 O O . LEU A 1 184 ? 1.275 12.672 21.688 1 93.31 184 LEU A O 1
ATOM 1374 N N . MET A 1 185 ? -0.652 13.07 20.641 1 95.19 185 MET A N 1
ATOM 1375 C CA . MET A 1 185 ? -0.122 12.844 19.297 1 95.19 185 MET A CA 1
ATOM 1376 C C . MET A 1 185 ? -1.005 13.508 18.25 1 95.19 185 MET A C 1
ATOM 1378 O O . MET A 1 185 ? -2.117 13.945 18.547 1 95.19 185 MET A O 1
ATOM 1382 N N . TRP A 1 186 ? -0.536 13.523 17.062 1 96.94 186 TRP A N 1
ATOM 1383 C CA . TRP A 1 186 ? -1.187 14.258 15.969 1 96.94 186 TRP A CA 1
ATOM 1384 C C . TRP A 1 186 ? -2.451 13.531 15.516 1 96.94 186 TRP A C 1
ATOM 1386 O O . TRP A 1 186 ? -2.48 12.305 15.438 1 96.94 186 TRP A O 1
ATOM 1396 N N . SER A 1 187 ? -3.492 14.32 15.219 1 97.88 187 SER A N 1
ATOM 1397 C CA . SER A 1 187 ? -4.762 13.727 14.812 1 97.88 187 SER A CA 1
ATOM 1398 C C . SER A 1 187 ? -4.746 13.336 13.336 1 97.88 187 SER A C 1
ATOM 1400 O O . SER A 1 187 ? -5.07 12.195 12.992 1 97.88 187 SER A O 1
ATOM 1402 N N . LEU A 1 188 ? -4.395 14.188 12.469 1 98.62 188 LEU A N 1
ATOM 1403 C CA . LEU A 1 188 ? -4.305 13.93 11.031 1 98.62 188 LEU A CA 1
ATOM 1404 C C . LEU A 1 188 ? -2.953 14.375 10.484 1 98.62 188 LEU A C 1
ATOM 1406 O O . LEU A 1 188 ? -2.594 15.555 10.586 1 98.62 188 LEU A O 1
ATOM 1410 N N . HIS A 1 189 ? -2.197 13.461 9.906 1 98.62 189 HIS A N 1
ATOM 1411 C CA . HIS A 1 189 ? -0.833 13.734 9.469 1 98.62 189 HIS A CA 1
ATOM 1412 C C . HIS A 1 189 ? -0.591 13.211 8.062 1 98.62 189 HIS A C 1
ATOM 1414 O O . HIS A 1 189 ? 0.093 12.203 7.879 1 98.62 189 HIS A O 1
ATOM 1420 N N . PRO A 1 190 ? -1.112 13.844 6.996 1 98.94 190 PRO A N 1
ATOM 1421 C CA . PRO A 1 190 ? -0.708 13.484 5.637 1 98.94 190 PRO A CA 1
ATOM 1422 C C . PRO A 1 190 ? 0.738 13.867 5.328 1 98.94 190 PRO A C 1
ATOM 1424 O O . PRO A 1 190 ? 1.157 14.992 5.621 1 98.94 190 PRO A O 1
ATOM 1427 N N . THR A 1 191 ? 1.503 12.992 4.824 1 98.88 191 THR A N 1
ATOM 1428 C CA . THR A 1 191 ? 2.895 13.211 4.445 1 98.88 191 THR A CA 1
ATOM 1429 C C . THR A 1 191 ? 3.137 12.781 3 1 98.88 191 THR A C 1
ATOM 1431 O O . THR A 1 191 ? 2.809 11.664 2.615 1 98.88 191 THR A O 1
ATOM 1434 N N . TYR A 1 192 ? 3.693 13.625 2.197 1 98.69 192 TYR A N 1
ATOM 1435 C CA . TYR A 1 192 ? 3.992 13.336 0.799 1 98.69 192 TYR A CA 1
ATOM 1436 C C . TYR A 1 192 ? 2.723 13 0.026 1 98.69 192 TYR A C 1
ATOM 1438 O O . TYR A 1 192 ? 2.721 12.102 -0.814 1 98.69 192 TYR A O 1
ATOM 1446 N N . CYS A 1 193 ? 1.62 13.711 0.333 1 98.88 193 CYS A N 1
ATOM 1447 C CA . CYS A 1 193 ? 0.342 13.453 -0.32 1 98.88 193 CYS A CA 1
ATOM 1448 C C . CYS A 1 193 ? -0.018 14.57 -1.283 1 98.88 193 CYS A C 1
ATOM 1450 O O . CYS A 1 193 ? 0.479 15.695 -1.15 1 98.88 193 CYS A O 1
ATOM 1452 N N . GLU A 1 194 ? -0.809 14.297 -2.225 1 98.88 194 GLU A N 1
ATOM 1453 C CA . GLU A 1 194 ? -1.307 15.281 -3.182 1 98.88 194 GLU A CA 1
ATOM 1454 C C . GLU A 1 194 ? -2.82 15.18 -3.338 1 98.88 194 GLU A C 1
ATOM 1456 O O . GLU A 1 194 ? -3.381 14.078 -3.322 1 98.88 194 GLU A O 1
ATOM 1461 N N . ASP A 1 195 ? -3.467 16.297 -3.506 1 98.94 195 ASP A N 1
ATOM 1462 C CA . ASP A 1 195 ? -4.914 16.375 -3.654 1 98.94 195 ASP A CA 1
ATOM 1463 C C . ASP A 1 195 ? -5.625 15.844 -2.412 1 98.94 195 ASP A C 1
ATOM 1465 O O . ASP A 1 195 ? -6.258 14.781 -2.457 1 98.94 195 ASP A O 1
ATOM 1469 N N . VAL A 1 196 ? -5.516 16.625 -1.379 1 98.94 196 VAL A N 1
ATOM 1470 C CA . VAL A 1 196 ? -6.059 16.266 -0.078 1 98.94 196 VAL A CA 1
ATOM 1471 C C . VAL A 1 196 ? -7.223 17.188 0.281 1 98.94 196 VAL A C 1
ATOM 1473 O O . VAL A 1 196 ? -7.062 18.406 0.327 1 98.94 196 VAL A O 1
ATOM 1476 N N . VAL A 1 197 ? -8.336 16.625 0.517 1 98.94 197 VAL A N 1
ATOM 1477 C CA . VAL A 1 197 ? -9.5 17.391 0.944 1 98.94 197 VAL A CA 1
ATOM 1478 C C . VAL A 1 197 ? -9.867 17.031 2.381 1 98.94 197 VAL A C 1
ATOM 1480 O O . VAL A 1 197 ? -10.133 15.867 2.684 1 98.94 197 VAL A O 1
ATOM 1483 N N . ILE A 1 198 ? -9.891 17.984 3.242 1 98.94 198 ILE A N 1
ATOM 1484 C CA . ILE A 1 198 ? -10.312 17.891 4.633 1 98.94 198 ILE A CA 1
ATOM 1485 C C . ILE A 1 198 ? -11.469 18.859 4.891 1 98.94 198 ILE A C 1
ATOM 1487 O O . ILE A 1 198 ? -11.281 20.078 4.863 1 98.94 198 ILE A O 1
ATOM 1491 N N . ARG A 1 199 ? -12.633 18.312 5.191 1 98.88 199 ARG A N 1
ATOM 1492 C CA . ARG A 1 199 ? -13.789 19.203 5.223 1 98.88 199 ARG A CA 1
ATOM 1493 C C . ARG A 1 199 ? -14.727 18.844 6.375 1 98.88 199 ARG A C 1
ATOM 1495 O O . ARG A 1 199 ? -14.992 17.656 6.617 1 98.88 199 ARG A O 1
ATOM 1502 N N . ASN A 1 200 ? -15.164 19.812 7.074 1 98.88 200 ASN A N 1
ATOM 1503 C CA . ASN A 1 200 ? -16.219 19.703 8.078 1 98.88 200 ASN A CA 1
ATOM 1504 C C . ASN A 1 200 ? -15.836 18.703 9.172 1 98.88 200 ASN A C 1
ATOM 1506 O O . ASN A 1 200 ? -16.641 17.844 9.539 1 98.88 200 ASN A O 1
ATOM 1510 N N . LEU A 1 201 ? -14.664 18.828 9.617 1 98.94 201 LEU A N 1
ATOM 1511 C CA . LEU A 1 201 ? -14.242 17.984 10.734 1 98.94 201 LEU A CA 1
ATOM 1512 C C . LEU A 1 201 ? -14.344 18.75 12.047 1 98.94 201 LEU A C 1
ATOM 1514 O O . LEU A 1 201 ? -14.18 19.969 12.078 1 98.94 201 LEU A O 1
ATOM 1518 N N . THR A 1 202 ? -14.672 18.047 13.102 1 98.94 202 THR A N 1
ATOM 1519 C CA . THR A 1 202 ? -14.453 18.484 14.477 1 98.94 202 THR A CA 1
ATOM 1520 C C . THR A 1 202 ? -13.266 17.766 15.094 1 98.94 202 THR A C 1
ATOM 1522 O O . THR A 1 202 ? -13.336 16.562 15.352 1 98.94 202 THR A O 1
ATOM 1525 N N . ILE A 1 203 ? -12.188 18.469 15.359 1 98.88 203 ILE A N 1
ATOM 1526 C CA . ILE A 1 203 ? -10.961 17.859 15.844 1 98.88 203 ILE A CA 1
ATOM 1527 C C . ILE A 1 203 ? -10.672 18.328 17.266 1 98.88 203 ILE A C 1
ATOM 1529 O O . ILE A 1 203 ? -10.594 19.547 17.516 1 98.88 203 ILE A O 1
ATOM 1533 N N . ARG A 1 204 ? -10.594 17.406 18.203 1 98.38 204 ARG A N 1
ATOM 1534 C CA . ARG A 1 204 ? -10.266 17.688 19.594 1 98.38 204 ARG A CA 1
ATOM 1535 C C . ARG A 1 204 ? -9.055 16.891 20.047 1 98.38 204 ARG A C 1
ATOM 1537 O O . ARG A 1 204 ? -8.945 15.703 19.766 1 98.38 204 ARG A O 1
ATOM 1544 N N . SER A 1 205 ? -8.133 17.484 20.578 1 95.75 205 SER A N 1
ATOM 1545 C CA . SER A 1 205 ? -7.039 16.859 21.312 1 95.75 205 SER A CA 1
ATOM 1546 C C . SER A 1 205 ? -6.68 17.672 22.562 1 95.75 205 SER A C 1
ATOM 1548 O O . SER A 1 205 ? -7.109 18.812 22.703 1 95.75 205 SER A O 1
ATOM 1550 N N . THR A 1 206 ? -6.016 16.75 23.438 1 89.44 206 THR A N 1
ATOM 1551 C CA . THR A 1 206 ? -5.566 17.375 24.672 1 89.44 206 THR A CA 1
ATOM 1552 C C . THR A 1 206 ? -4.074 17.156 24.875 1 89.44 206 THR A C 1
ATOM 1554 O O . THR A 1 206 ? -3.467 16.312 24.219 1 89.44 206 THR A O 1
ATOM 1557 N N . GLY A 1 207 ? -3.332 17.969 25.391 1 88.38 207 GLY A N 1
ATOM 1558 C CA . GLY A 1 207 ? -1.944 17.812 25.797 1 88.38 207 GLY A CA 1
ATOM 1559 C C . GLY A 1 207 ? -0.961 18.406 24.797 1 88.38 207 GLY A C 1
ATOM 1560 O O . GLY A 1 207 ? -1.324 18.703 23.656 1 88.38 207 GLY A O 1
ATOM 1561 N N . GLY A 1 208 ? 0.175 18.344 25.312 1 88.88 208 GLY A N 1
ATOM 1562 C CA . GLY A 1 208 ? 1.262 18.781 24.469 1 88.88 208 GLY A CA 1
ATOM 1563 C C . GLY A 1 208 ? 1.574 17.812 23.344 1 88.88 208 GLY A C 1
ATOM 1564 O O . GLY A 1 208 ? 1.572 16.594 23.547 1 88.88 208 GLY A O 1
ATOM 1565 N N . ASN A 1 209 ? 1.701 18.281 22.062 1 91 209 ASN A N 1
ATOM 1566 C CA . ASN A 1 209 ? 1.975 17.484 20.875 1 91 209 ASN A CA 1
ATOM 1567 C C . ASN A 1 209 ? 0.686 17.062 20.172 1 91 209 ASN A C 1
ATOM 1569 O O . ASN A 1 209 ? 0.725 16.359 19.156 1 91 209 ASN A O 1
ATOM 1573 N N . GLY A 1 210 ? -0.387 17.422 20.797 1 95.19 210 GLY A N 1
ATOM 1574 C CA . GLY A 1 210 ? -1.672 17.047 20.219 1 95.19 210 GLY A CA 1
ATOM 1575 C C . GLY A 1 210 ? -2.111 17.984 19.094 1 95.19 210 GLY A C 1
ATOM 1576 O O . GLY A 1 210 ? -3.152 18.641 19.203 1 95.19 210 GLY A O 1
ATOM 1577 N N . ASP A 1 211 ? -1.311 17.984 18 1 96.88 211 ASP A N 1
ATOM 1578 C CA . ASP A 1 211 ? -1.68 18.797 16.828 1 96.88 211 ASP A CA 1
ATOM 1579 C C . ASP A 1 211 ? -2.959 18.281 16.188 1 96.88 211 ASP A C 1
ATOM 1581 O O . ASP A 1 211 ? -3.266 17.078 16.281 1 96.88 211 ASP A O 1
ATOM 1585 N N . GLY A 1 212 ? -3.723 19.219 15.539 1 98.5 212 GLY A N 1
ATOM 1586 C CA . GLY A 1 212 ? -4.918 18.828 14.805 1 98.5 212 GLY A CA 1
ATOM 1587 C C . GLY A 1 212 ? -4.613 18.234 13.445 1 98.5 212 GLY A C 1
ATOM 1588 O O . GLY A 1 212 ? -4.84 17.047 13.211 1 98.5 212 GLY A O 1
ATOM 1589 N N . ILE A 1 213 ? -4.09 19.078 12.555 1 98.88 213 ILE A N 1
ATOM 1590 C CA . ILE A 1 213 ? -3.729 18.656 11.203 1 98.88 213 ILE A CA 1
ATOM 1591 C C . ILE A 1 213 ? -2.285 19.062 10.914 1 98.88 213 ILE A C 1
ATOM 1593 O O . ILE A 1 213 ? -1.941 20.234 10.953 1 98.88 213 ILE A O 1
ATOM 1597 N N . ASP A 1 214 ? -1.463 18.125 10.609 1 98.69 214 ASP A N 1
ATOM 1598 C CA . ASP A 1 214 ? -0.083 18.375 10.203 1 98.69 214 ASP A CA 1
ATOM 1599 C C . ASP A 1 214 ? 0.105 18.109 8.711 1 98.69 214 ASP A C 1
ATOM 1601 O O . ASP A 1 214 ? 0.332 16.969 8.305 1 98.69 214 ASP A O 1
ATOM 1605 N N . VAL A 1 215 ? 0.069 19.141 7.922 1 98.88 215 VAL A N 1
ATOM 1606 C CA . VAL A 1 215 ? 0.331 19.031 6.492 1 98.88 215 VAL A CA 1
ATOM 1607 C C . VAL A 1 215 ? 1.837 19 6.242 1 98.88 215 VAL A C 1
ATOM 1609 O O . VAL A 1 215 ? 2.521 20.016 6.395 1 98.88 215 VAL A O 1
ATOM 1612 N N . ASP A 1 216 ? 2.35 17.844 5.867 1 98.88 216 ASP A N 1
ATOM 1613 C CA . ASP A 1 216 ? 3.791 17.609 5.832 1 98.88 216 ASP A CA 1
ATOM 1614 C C . ASP A 1 216 ? 4.254 17.234 4.43 1 98.88 216 ASP A C 1
ATOM 1616 O O . ASP A 1 216 ? 4.219 16.062 4.059 1 98.88 216 ASP A O 1
ATOM 1620 N N . SER A 1 217 ? 4.738 18.266 3.691 1 98.88 217 SER A N 1
ATOM 1621 C CA . SER A 1 217 ? 5.211 18.016 2.334 1 98.88 217 SER A CA 1
ATOM 1622 C C . SER A 1 217 ? 4.082 17.516 1.438 1 98.88 217 SER A C 1
ATOM 1624 O O . SER A 1 217 ? 4.215 16.469 0.788 1 98.88 217 SER A O 1
ATOM 1626 N N . CYS A 1 218 ? 2.953 18.266 1.442 1 98.94 218 CYS A N 1
ATOM 1627 C CA . CYS A 1 218 ? 1.791 17.906 0.635 1 98.94 218 CYS A CA 1
ATOM 1628 C C . CYS A 1 218 ? 1.49 19 -0.39 1 98.94 218 CYS A C 1
ATOM 1630 O O . CYS A 1 218 ? 1.915 20.141 -0.23 1 98.94 218 CYS A O 1
ATOM 1632 N N . LYS A 1 219 ? 0.79 18.641 -1.413 1 98.88 219 LYS A N 1
ATOM 1633 C CA . LYS A 1 219 ? 0.432 19.562 -2.484 1 98.88 219 LYS A CA 1
ATOM 1634 C C . LYS A 1 219 ? -1.071 19.547 -2.746 1 98.88 219 LYS A C 1
ATOM 1636 O O . LYS A 1 219 ? -1.695 18.484 -2.748 1 98.88 219 LYS A O 1
ATOM 1641 N N . ARG A 1 220 ? -1.617 20.703 -2.973 1 98.94 220 ARG A N 1
ATOM 1642 C CA . ARG A 1 220 ? -3.039 20.875 -3.254 1 98.94 220 ARG A CA 1
ATOM 1643 C C . ARG A 1 220 ? -3.893 20.312 -2.125 1 98.94 220 ARG A C 1
ATOM 1645 O O . ARG A 1 220 ? -4.48 19.234 -2.262 1 98.94 220 ARG A O 1
ATOM 1652 N N . VAL A 1 221 ? -3.871 21.031 -1.054 1 98.94 221 VAL A N 1
ATOM 1653 C CA . VAL A 1 221 ? -4.582 20.656 0.166 1 98.94 221 VAL A CA 1
ATOM 1654 C C . VAL A 1 221 ? -5.703 21.672 0.437 1 98.94 221 VAL A C 1
ATOM 1656 O O . VAL A 1 221 ? -5.484 22.875 0.38 1 98.94 221 VAL A O 1
ATOM 1659 N N . VAL A 1 222 ? -6.844 21.188 0.662 1 98.94 222 VAL A N 1
ATOM 1660 C CA . VAL A 1 222 ? -7.984 22.016 1.053 1 98.94 222 VAL A CA 1
ATOM 1661 C C . VAL A 1 222 ? -8.438 21.641 2.461 1 98.94 222 VAL A C 1
ATOM 1663 O O . VAL A 1 222 ? -8.742 20.484 2.732 1 98.94 222 VAL A O 1
ATOM 1666 N N . ILE A 1 223 ? -8.422 22.547 3.361 1 99 223 ILE A N 1
ATOM 1667 C CA . ILE A 1 223 ? -9.008 22.438 4.691 1 99 223 ILE A CA 1
ATOM 1668 C C . ILE A 1 223 ? -10.164 23.422 4.832 1 99 223 ILE A C 1
ATOM 1670 O O . ILE A 1 223 ? -9.953 24.641 4.855 1 99 223 ILE A O 1
ATOM 1674 N N . ASP A 1 224 ? -11.344 22.906 4.938 1 98.94 224 ASP A N 1
ATOM 1675 C CA . ASP A 1 224 ? -12.5 23.797 4.824 1 98.94 224 ASP A CA 1
ATOM 1676 C C . ASP A 1 224 ? -13.57 23.438 5.855 1 98.94 224 ASP A C 1
ATOM 1678 O O . ASP A 1 224 ? -13.938 22.266 5.996 1 98.94 224 ASP A O 1
ATOM 1682 N N . GLY A 1 225 ? -13.984 24.422 6.578 1 98.94 225 GLY A N 1
ATOM 1683 C CA . GLY A 1 225 ? -15.148 24.266 7.438 1 98.94 225 GLY A CA 1
ATOM 1684 C C . GLY A 1 225 ? -14.875 23.406 8.664 1 98.94 225 GLY A C 1
ATOM 1685 O O . GLY A 1 225 ? -15.758 22.703 9.141 1 98.94 225 GLY A O 1
ATOM 1686 N N . CYS A 1 226 ? -13.742 23.422 9.148 1 98.94 226 CYS A N 1
ATOM 1687 C CA . CYS A 1 226 ? -13.391 22.578 10.281 1 98.94 226 CYS A CA 1
ATOM 1688 C C . CYS A 1 226 ? -13.453 23.375 11.586 1 98.94 226 CYS A C 1
ATOM 1690 O O . CYS A 1 226 ? -13.258 24.594 11.586 1 98.94 226 CYS A O 1
ATOM 1692 N N . ASP A 1 227 ? -13.812 22.734 12.648 1 98.94 227 ASP A N 1
ATOM 1693 C CA . ASP A 1 227 ? -13.711 23.219 14.023 1 98.94 227 ASP A CA 1
ATOM 1694 C C . ASP A 1 227 ? -12.609 22.484 14.781 1 98.94 227 ASP A C 1
ATOM 1696 O O . ASP A 1 227 ? -12.773 21.328 15.156 1 98.94 227 ASP A O 1
ATOM 1700 N N . ILE A 1 228 ? -11.508 23.172 15.031 1 98.94 228 ILE A N 1
ATOM 1701 C CA . ILE A 1 228 ? -10.312 22.516 15.547 1 98.94 228 ILE A CA 1
ATOM 1702 C C . ILE A 1 228 ? -9.906 23.141 16.875 1 98.94 228 ILE A C 1
ATOM 1704 O O . ILE A 1 228 ? -9.594 24.344 16.938 1 98.94 228 ILE A O 1
ATOM 1708 N N . ALA A 1 229 ? -9.93 22.438 17.938 1 98.56 229 ALA A N 1
ATOM 1709 C CA . ALA A 1 229 ? -9.461 22.812 19.266 1 98.56 229 ALA A CA 1
ATOM 1710 C C . ALA A 1 229 ? -8.469 21.797 19.828 1 98.56 229 ALA A C 1
ATOM 1712 O O . ALA A 1 229 ? -8.805 20.609 19.969 1 98.56 229 ALA A O 1
ATOM 1713 N N . THR A 1 230 ? -7.238 22.219 20.047 1 97.31 230 THR A N 1
ATOM 1714 C CA . THR A 1 230 ? -6.191 21.219 20.297 1 97.31 230 THR A CA 1
ATOM 1715 C C . THR A 1 230 ? -5.289 21.656 21.438 1 97.31 230 THR A C 1
ATOM 1717 O O . THR A 1 230 ? -5.371 22.797 21.906 1 97.31 230 THR A O 1
ATOM 1720 N N . GLY A 1 231 ? -4.52 20.625 21.938 1 94.81 231 GLY A N 1
ATOM 1721 C CA . GLY A 1 231 ? -3.516 20.891 22.953 1 94.81 231 GLY A CA 1
ATOM 1722 C C . GLY A 1 231 ? -2.191 21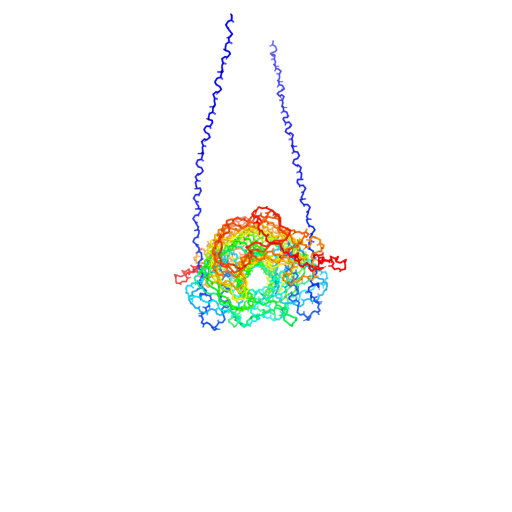.359 22.375 1 94.81 231 GLY A C 1
ATOM 1723 O O . GLY A 1 231 ? -1.245 21.625 23.125 1 94.81 231 GLY A O 1
ATOM 1724 N N . ASP A 1 232 ? -2.049 21.375 21.188 1 94.75 232 ASP A N 1
ATOM 1725 C CA . ASP A 1 232 ? -0.942 21.922 20.406 1 94.75 232 ASP A CA 1
ATOM 1726 C C . ASP A 1 232 ? -1.446 22.594 19.125 1 94.75 232 ASP A C 1
ATOM 1728 O O . ASP A 1 232 ? -2.592 23.047 19.078 1 94.75 232 ASP A O 1
ATOM 1732 N N . ASP A 1 233 ? -0.604 22.859 18.109 1 96.56 233 ASP A N 1
ATOM 1733 C CA . ASP A 1 233 ? -1.06 23.609 16.938 1 96.56 233 ASP A CA 1
ATOM 1734 C C . ASP A 1 233 ? -2.328 23 16.344 1 96.56 233 ASP A C 1
ATOM 1736 O O . ASP A 1 233 ? -2.414 21.781 16.172 1 96.56 233 ASP A O 1
ATOM 1740 N N . CYS A 1 234 ? -3.326 23.875 16.062 1 98.56 234 CYS A N 1
ATOM 1741 C CA . CYS A 1 234 ? -4.5 23.391 15.344 1 98.56 234 CYS A CA 1
ATOM 1742 C C . CYS A 1 234 ? -4.121 22.875 13.961 1 98.56 234 CYS A C 1
ATOM 1744 O O . CYS A 1 234 ? -4.52 21.766 13.578 1 98.56 234 CYS A O 1
ATOM 1746 N N . ILE A 1 235 ? -3.406 23.641 13.234 1 98.81 235 ILE A N 1
ATOM 1747 C CA . ILE A 1 235 ? -2.826 23.25 11.961 1 98.81 235 ILE A CA 1
ATOM 1748 C C . ILE A 1 235 ? -1.331 23.547 11.953 1 98.81 235 ILE A C 1
ATOM 1750 O O . ILE A 1 235 ? -0.916 24.641 12.344 1 98.81 235 ILE A O 1
ATOM 1754 N N . SER A 1 236 ? -0.573 22.641 11.594 1 98.5 236 SER A N 1
ATOM 1755 C CA . SER A 1 236 ? 0.854 22.828 11.359 1 98.5 236 SER A CA 1
ATOM 1756 C C . SER A 1 236 ? 1.228 22.484 9.922 1 98.5 236 SER A C 1
ATOM 1758 O O . SER A 1 236 ? 0.92 21.406 9.43 1 98.5 236 SER A O 1
ATOM 1760 N N . ILE A 1 237 ? 1.859 23.422 9.219 1 98.88 237 ILE A N 1
ATOM 1761 C CA . ILE A 1 237 ? 2.344 23.188 7.863 1 98.88 237 ILE A CA 1
ATOM 1762 C C . ILE A 1 237 ? 3.857 22.969 7.887 1 98.88 237 ILE A C 1
ATOM 1764 O O . ILE A 1 237 ? 4.602 23.844 8.352 1 98.88 237 ILE A O 1
ATOM 1768 N N . LYS A 1 238 ? 4.277 21.828 7.43 1 98.25 238 LYS A N 1
ATOM 1769 C CA . LYS A 1 238 ? 5.664 21.391 7.531 1 98.25 238 LYS A CA 1
ATOM 1770 C C . LYS A 1 238 ? 6.176 20.875 6.188 1 98.25 238 LYS A C 1
ATOM 1772 O O . LYS A 1 238 ? 5.387 20.562 5.297 1 98.25 238 LYS A O 1
ATOM 1777 N N . SER A 1 239 ? 7.566 20.781 6.094 1 98.81 239 SER A N 1
ATOM 1778 C CA . SER A 1 239 ? 8.125 20.234 4.859 1 98.81 239 SER A CA 1
ATOM 1779 C C . SER A 1 239 ? 9.469 19.547 5.113 1 98.81 239 SER A C 1
ATOM 1781 O O . SER A 1 239 ? 10.336 19.531 4.238 1 98.81 239 SER A O 1
ATOM 1783 N N . GLY A 1 240 ? 9.68 19.109 6.328 1 98.19 240 GLY A N 1
ATOM 1784 C CA . GLY A 1 240 ? 10.914 18.422 6.664 1 98.19 240 GLY A CA 1
ATOM 1785 C C . GLY A 1 240 ? 11.992 19.359 7.172 1 98.19 240 GLY A C 1
ATOM 1786 O O . GLY A 1 240 ? 11.836 20.578 7.133 1 98.19 240 GLY A O 1
ATOM 1787 N N . ARG A 1 241 ? 13.133 18.75 7.707 1 96.69 241 ARG A N 1
ATOM 1788 C CA . ARG A 1 241 ? 14.195 19.609 8.227 1 96.69 241 ARG A CA 1
ATOM 1789 C C . ARG A 1 241 ? 15.57 19.094 7.82 1 96.69 241 ARG A C 1
ATOM 1791 O O . ARG A 1 241 ? 15.734 17.891 7.555 1 96.69 241 ARG A O 1
ATOM 1798 N N . GLY A 1 242 ? 16.453 20 7.789 1 95.31 242 GLY A N 1
ATOM 1799 C CA . GLY A 1 242 ? 17.859 19.703 7.586 1 95.31 242 GLY A CA 1
ATOM 1800 C C . GLY A 1 242 ? 18.219 19.5 6.125 1 95.31 242 GLY A C 1
ATOM 1801 O O . GLY A 1 242 ? 17.422 19.797 5.234 1 95.31 242 GLY A O 1
ATOM 1802 N N . SER A 1 243 ? 19.469 19.031 5.938 1 95.44 243 SER A N 1
ATOM 1803 C CA . SER A 1 243 ? 20.031 18.875 4.605 1 95.44 243 SER A CA 1
ATOM 1804 C C . SER A 1 243 ? 19.266 17.844 3.785 1 95.44 243 SER A C 1
ATOM 1806 O O . SER A 1 243 ? 19.141 17.984 2.566 1 95.44 243 SER A O 1
ATOM 1808 N N . GLU A 1 244 ? 18.656 16.859 4.449 1 94.5 244 GLU A N 1
ATOM 1809 C CA . GLU A 1 244 ? 17.891 15.859 3.715 1 94.5 244 GLU A CA 1
ATOM 1810 C C . GLU A 1 244 ? 16.672 16.484 3.053 1 94.5 244 GLU A C 1
ATOM 1812 O O . GLU A 1 244 ? 16.469 16.344 1.844 1 94.5 244 GLU A O 1
ATOM 1817 N N . ALA A 1 245 ? 15.906 17.125 3.879 1 97.38 245 ALA A N 1
ATOM 1818 C CA . ALA A 1 245 ? 14.68 17.703 3.35 1 97.38 245 ALA A CA 1
ATOM 1819 C C . ALA A 1 245 ? 14.992 18.797 2.334 1 97.38 245 ALA A C 1
ATOM 1821 O O . ALA A 1 245 ? 14.258 18.984 1.357 1 97.38 245 ALA A O 1
ATOM 1822 N N . TYR A 1 246 ? 16.125 19.516 2.609 1 97.06 246 TYR A N 1
ATOM 1823 C CA . TYR A 1 246 ? 16.562 20.562 1.691 1 97.06 246 TYR A CA 1
ATOM 1824 C C . TYR A 1 246 ? 16.938 19.969 0.334 1 97.06 246 TYR A C 1
ATOM 1826 O O . TYR A 1 246 ? 16.625 20.562 -0.707 1 97.06 246 TYR A O 1
ATOM 1834 N N . SER A 1 247 ? 17.547 18.859 0.357 1 95.06 247 SER A N 1
ATOM 1835 C CA . SER A 1 247 ? 17.984 18.203 -0.871 1 95.06 247 SER A CA 1
ATOM 1836 C C . SER A 1 247 ? 16.812 17.594 -1.622 1 95.06 247 SER A C 1
ATOM 1838 O O . SER A 1 247 ? 16.766 17.625 -2.854 1 95.06 247 SER A O 1
ATOM 1840 N N . LEU A 1 248 ? 15.859 17.031 -0.898 1 94.75 248 LEU A N 1
ATOM 1841 C CA . LEU A 1 248 ? 14.719 16.359 -1.52 1 94.75 248 LEU A CA 1
ATOM 1842 C C . LEU A 1 248 ? 13.711 17.391 -2.041 1 94.75 248 LEU A C 1
ATOM 1844 O O . LEU A 1 248 ? 13.016 17.125 -3.029 1 94.75 248 LEU A O 1
ATOM 1848 N N . LEU A 1 249 ? 13.57 18.5 -1.303 1 96.94 249 LEU A N 1
ATOM 1849 C CA . LEU A 1 249 ? 12.742 19.641 -1.656 1 96.94 249 LEU A CA 1
ATOM 1850 C C . LEU A 1 249 ? 11.305 19.203 -1.93 1 96.94 249 LEU A C 1
ATOM 1852 O O . LEU A 1 249 ? 10.719 19.594 -2.945 1 96.94 249 LEU A O 1
ATOM 1856 N N . LYS A 1 250 ? 10.812 18.266 -1.095 1 98.25 250 LYS A N 1
ATOM 1857 C CA . LYS A 1 250 ? 9.383 17.969 -1.113 1 98.25 250 LYS A CA 1
ATOM 1858 C C . LYS A 1 250 ? 8.586 19.094 -0.451 1 98.25 250 LYS A C 1
ATOM 1860 O O . LYS A 1 250 ? 8.32 19.047 0.752 1 98.25 250 LYS A O 1
ATOM 1865 N N . THR A 1 251 ? 8.102 19.984 -1.276 1 98.88 251 THR A N 1
ATOM 1866 C CA . THR A 1 251 ? 7.543 21.25 -0.836 1 98.88 251 THR A CA 1
ATOM 1867 C C . THR A 1 251 ? 6.082 21.094 -0.427 1 98.88 251 THR A C 1
ATOM 1869 O O . THR A 1 251 ? 5.332 20.344 -1.063 1 98.88 251 THR A O 1
ATOM 1872 N N . SER A 1 252 ? 5.672 21.719 0.693 1 98.94 252 SER A N 1
ATOM 1873 C CA . SER A 1 252 ? 4.254 21.922 0.972 1 98.94 252 SER A CA 1
ATOM 1874 C C . SER A 1 252 ? 3.699 23.109 0.192 1 98.94 252 SER A C 1
ATOM 1876 O O . SER A 1 252 ? 4.152 24.25 0.372 1 98.94 252 SER A O 1
ATOM 1878 N N . GLU A 1 253 ? 2.742 22.891 -0.654 1 98.88 253 GLU A N 1
ATOM 1879 C CA . GLU A 1 253 ? 2.344 24 -1.51 1 98.88 253 GLU A CA 1
ATOM 1880 C C . GLU A 1 253 ? 0.881 23.875 -1.93 1 98.88 253 GLU A C 1
ATOM 1882 O O . GLU A 1 253 ? 0.336 22.781 -1.984 1 98.88 253 GLU A O 1
ATOM 1887 N N . ASP A 1 254 ? 0.3 25 -2.229 1 98.94 254 ASP A N 1
ATOM 1888 C CA . ASP A 1 254 ? -1.086 25.094 -2.674 1 98.94 254 ASP A CA 1
ATOM 1889 C C . ASP A 1 254 ? -2.047 24.578 -1.606 1 98.94 254 ASP A C 1
ATOM 1891 O O . ASP A 1 254 ? -2.783 23.625 -1.839 1 98.94 254 ASP A O 1
ATOM 1895 N N . ILE A 1 255 ? -1.975 25.297 -0.485 1 98.94 255 ILE A N 1
ATOM 1896 C CA . ILE A 1 255 ? -2.768 24.922 0.681 1 98.94 255 ILE A CA 1
ATOM 1897 C C . ILE A 1 255 ? -3.82 26 0.953 1 98.94 255 ILE A C 1
ATOM 1899 O O . ILE A 1 255 ? -3.49 27.188 1.082 1 98.94 255 ILE A O 1
ATOM 1903 N N . GLN A 1 256 ? -5.027 25.609 0.981 1 98.94 256 GLN A N 1
ATOM 1904 C CA . GLN A 1 256 ? -6.133 26.516 1.263 1 98.94 256 GLN A CA 1
ATOM 1905 C C . GLN A 1 256 ? -6.824 26.156 2.576 1 98.94 256 GLN A C 1
ATOM 1907 O O . GLN A 1 256 ? -7.301 25.031 2.742 1 98.94 256 GLN A O 1
ATOM 1912 N N . ILE A 1 257 ? -6.902 27.078 3.488 1 98.94 257 ILE A N 1
ATOM 1913 C CA . ILE A 1 257 ? -7.59 26.953 4.77 1 98.94 257 ILE A CA 1
ATOM 1914 C C . ILE A 1 257 ? -8.727 27.969 4.855 1 98.94 257 ILE A C 1
ATOM 1916 O O . ILE A 1 257 ? -8.484 29.172 4.941 1 98.94 257 ILE A O 1
ATOM 1920 N N . THR A 1 258 ? -9.945 27.5 4.84 1 98.94 258 THR A N 1
ATOM 1921 C CA . THR A 1 258 ? -11.047 28.453 4.746 1 98.94 258 THR A CA 1
ATOM 1922 C C . THR A 1 258 ? -12.172 28.078 5.707 1 98.94 258 THR A C 1
ATOM 1924 O O . THR A 1 258 ? -12.422 26.891 5.949 1 98.94 258 THR A O 1
ATOM 1927 N N . ASN A 1 259 ? -12.836 29.016 6.273 1 98.94 259 ASN A N 1
ATOM 1928 C CA . ASN A 1 259 ? -14.078 28.844 7.02 1 98.94 259 ASN A CA 1
ATOM 1929 C C . ASN A 1 259 ? -13.883 27.953 8.242 1 98.94 259 ASN A C 1
ATOM 1931 O O . ASN A 1 259 ? -14.75 27.125 8.562 1 98.94 259 ASN A O 1
ATOM 1935 N N . CYS A 1 260 ? -12.781 28.062 8.844 1 98.94 260 CYS A N 1
ATOM 1936 C CA . CYS A 1 260 ? -12.477 27.234 10 1 98.94 260 CYS A CA 1
ATOM 1937 C C . CYS A 1 260 ? -12.523 28.047 11.281 1 98.94 260 CYS A C 1
ATOM 1939 O O . CYS A 1 260 ? -12.43 29.281 11.242 1 98.94 260 CYS A O 1
ATOM 1941 N N . THR A 1 261 ? -12.719 27.422 12.375 1 98.94 261 THR A N 1
ATOM 1942 C CA . THR A 1 261 ? -12.594 27.984 13.719 1 98.94 261 THR A CA 1
ATOM 1943 C C . THR A 1 261 ? -11.484 27.266 14.492 1 98.94 261 THR A C 1
ATOM 1945 O O . THR A 1 261 ? -11.414 26.047 14.492 1 98.94 261 THR A O 1
ATOM 1948 N N . PHE A 1 262 ? -10.648 28.078 15.195 1 98.81 262 PHE A N 1
ATOM 1949 C CA . PHE A 1 262 ? -9.477 27.516 15.859 1 98.81 262 PHE A CA 1
ATOM 1950 C C . PHE A 1 262 ? -9.445 27.922 17.328 1 98.81 262 PHE A C 1
ATOM 1952 O O . PHE A 1 262 ? -9.773 29.062 17.672 1 98.81 262 PHE A O 1
ATOM 1959 N N . ALA A 1 263 ? -9.078 26.969 18.172 1 98.25 263 ALA A N 1
ATOM 1960 C CA . ALA A 1 263 ? -8.719 27.234 19.562 1 98.25 263 ALA A CA 1
ATOM 1961 C C . ALA A 1 263 ? -7.559 26.344 20.016 1 98.25 263 ALA A C 1
ATOM 1963 O O . ALA A 1 263 ? -7.598 25.125 19.828 1 98.25 263 ALA A O 1
ATOM 1964 N N . ASP A 1 264 ? -6.543 26.953 20.484 1 94.75 264 ASP A N 1
ATOM 1965 C CA . ASP A 1 264 ? -5.387 26.219 21 1 94.75 264 ASP A CA 1
ATOM 1966 C C . ASP A 1 264 ? -5.211 26.469 22.5 1 94.75 264 ASP A C 1
ATOM 1968 O O . ASP A 1 264 ? -5.41 27.594 22.984 1 94.75 264 ASP A O 1
ATOM 1972 N N . SER A 1 265 ? -4.746 25.438 23.219 1 93 265 SER A N 1
ATOM 1973 C CA . SER A 1 265 ? -4.672 25.594 24.656 1 93 265 SER A CA 1
ATOM 1974 C C . SER A 1 265 ? -3.223 25.656 25.141 1 93 265 SER A C 1
ATOM 1976 O O . SER A 1 265 ? -2.955 26.016 26.281 1 93 265 SER A O 1
ATOM 1978 N N . ILE A 1 266 ? -2.275 25.359 24.281 1 93.44 266 ILE A N 1
ATOM 1979 C CA . ILE A 1 266 ? -0.91 25.297 24.797 1 93.44 266 ILE A CA 1
ATOM 1980 C C . ILE A 1 266 ? 0.017 26.094 23.875 1 93.44 266 ILE A C 1
ATOM 1982 O O . ILE A 1 266 ? 0.975 26.719 24.344 1 93.44 266 ILE A O 1
ATOM 1986 N N . PHE A 1 267 ? -0.231 26.125 22.594 1 94.38 267 PHE A N 1
ATOM 1987 C CA . PHE A 1 267 ? 0.676 26.781 21.656 1 94.38 267 PHE A CA 1
ATOM 1988 C C . PHE A 1 267 ? -0.093 27.672 20.688 1 94.38 267 PHE A C 1
ATOM 1990 O O . PHE A 1 267 ? -0.837 28.562 21.109 1 94.38 267 PHE A O 1
ATOM 1997 N N . ALA A 1 268 ? 0.212 27.641 19.359 1 95.56 268 ALA A N 1
ATOM 1998 C CA . ALA A 1 268 ? -0.427 28.5 18.375 1 95.56 268 ALA A CA 1
ATOM 1999 C C . ALA A 1 268 ? -1.591 27.797 17.703 1 95.56 268 ALA A C 1
ATOM 2001 O O . ALA A 1 268 ? -1.729 26.578 17.797 1 95.56 268 ALA A O 1
ATOM 2002 N N . CYS A 1 269 ? -2.467 28.547 17.078 1 98.31 269 CYS A N 1
ATOM 2003 C CA . CYS A 1 269 ? -3.52 27.922 16.281 1 98.31 269 CYS A CA 1
ATOM 2004 C C . CYS A 1 269 ? -2.967 27.422 14.945 1 98.31 269 CYS A C 1
ATOM 2006 O O . CYS A 1 269 ? -2.934 26.219 14.703 1 98.31 269 CYS A O 1
ATOM 2008 N N . ILE A 1 270 ? -2.461 28.328 14.141 1 98.88 270 ILE A N 1
ATOM 2009 C CA . ILE A 1 270 ? -1.839 27.891 12.891 1 98.88 270 ILE A CA 1
ATOM 2010 C C . ILE A 1 270 ? -0.334 28.156 12.953 1 98.88 270 ILE A C 1
ATOM 2012 O O . ILE A 1 270 ? 0.1 29.297 13.102 1 98.88 270 ILE A O 1
ATOM 2016 N N . GLY A 1 271 ? 0.417 27.094 12.906 1 98.5 271 GLY A N 1
ATOM 2017 C CA . GLY A 1 271 ? 1.863 27.172 12.781 1 98.5 271 GLY A CA 1
ATOM 2018 C C . GLY A 1 271 ? 2.359 26.875 11.383 1 98.5 271 GLY A C 1
ATOM 2019 O O . GLY A 1 271 ? 2.027 25.828 10.82 1 98.5 271 GLY A O 1
ATOM 2020 N N . ILE A 1 272 ? 3.104 27.766 10.797 1 98.75 272 ILE A N 1
ATOM 2021 C CA . ILE A 1 272 ? 3.812 27.5 9.547 1 98.75 272 ILE A CA 1
ATOM 2022 C C . ILE A 1 272 ? 5.301 27.297 9.828 1 98.75 272 ILE A C 1
ATOM 2024 O O . ILE A 1 272 ? 6.012 28.25 10.164 1 98.75 272 ILE A O 1
ATOM 2028 N N . GLY A 1 273 ? 5.723 26.156 9.688 1 97.88 273 GLY A N 1
ATOM 2029 C CA . GLY A 1 273 ? 7.004 25.719 10.219 1 97.88 273 GLY A CA 1
ATOM 2030 C C . GLY A 1 273 ? 6.887 25.016 11.555 1 97.88 273 GLY A C 1
ATOM 2031 O O . GLY A 1 273 ? 5.812 24.547 11.922 1 97.88 273 GLY A O 1
ATOM 2032 N N . SER A 1 274 ? 8.07 24.609 12.352 1 96.75 274 SER A N 1
ATOM 2033 C CA . SER A 1 274 ? 9.406 25.141 12.094 1 96.75 274 SER A CA 1
ATOM 2034 C C . SER A 1 274 ? 10.188 24.234 11.148 1 96.75 274 SER A C 1
ATOM 2036 O O . SER A 1 274 ? 11.336 24.531 10.797 1 96.75 274 SER A O 1
ATOM 2038 N N . GLU A 1 275 ? 9.664 23.078 10.781 1 98.31 275 GLU A N 1
ATOM 2039 C CA . GLU A 1 275 ? 10.305 22.219 9.781 1 98.31 275 GLU A CA 1
ATOM 2040 C C . GLU A 1 275 ? 10.023 22.719 8.367 1 98.31 275 GLU A C 1
ATOM 2042 O O . GLU A 1 275 ? 8.992 22.391 7.781 1 98.31 275 GLU A O 1
ATOM 2047 N N . THR A 1 276 ? 11.062 23.422 7.82 1 98.69 276 THR A N 1
ATOM 2048 C CA . THR A 1 276 ? 10.742 24.172 6.609 1 98.69 276 THR A CA 1
ATOM 2049 C C . THR A 1 276 ? 11.773 23.906 5.52 1 98.69 276 THR A C 1
ATOM 2051 O O . THR A 1 276 ? 11.836 24.641 4.531 1 98.69 276 THR A O 1
ATOM 2054 N N . SER A 1 277 ? 12.555 22.844 5.656 1 98.5 277 SER A N 1
ATOM 2055 C CA . SER A 1 277 ? 13.711 22.656 4.777 1 98.5 277 SER A CA 1
ATOM 2056 C C . SER A 1 277 ? 13.273 22.234 3.383 1 98.5 277 SER A C 1
ATOM 2058 O O . SER A 1 277 ? 14.055 22.297 2.432 1 98.5 277 SER A O 1
ATOM 2060 N N . GLY A 1 278 ? 12.031 21.75 3.246 1 98.75 278 GLY A N 1
ATOM 2061 C CA . GLY A 1 278 ? 11.516 21.438 1.925 1 98.75 278 GLY A CA 1
ATOM 2062 C C . GLY A 1 278 ? 10.789 22.609 1.275 1 98.75 278 GLY A C 1
ATOM 2063 O O . GLY A 1 278 ? 10.359 22.516 0.124 1 98.75 278 GLY A O 1
ATOM 2064 N N . GLY A 1 279 ? 10.617 23.672 1.988 1 98.88 279 GLY A N 1
ATOM 2065 C CA . GLY A 1 279 ? 9.93 24.844 1.484 1 98.88 279 GLY A CA 1
ATOM 2066 C C . GLY A 1 279 ? 8.43 24.797 1.704 1 98.88 279 GLY A C 1
ATOM 2067 O O . GLY A 1 279 ? 7.836 23.703 1.752 1 98.88 279 GLY A O 1
ATOM 2068 N N . ILE A 1 280 ? 7.828 25.938 1.871 1 98.94 280 ILE A N 1
ATOM 2069 C CA . ILE A 1 280 ? 6.387 26.125 1.983 1 98.94 280 ILE A CA 1
ATOM 2070 C C . ILE A 1 280 ? 5.953 27.297 1.1 1 98.94 280 ILE A C 1
ATOM 2072 O O . ILE A 1 280 ? 6.543 28.375 1.155 1 98.94 280 ILE A O 1
ATOM 2076 N N . ARG A 1 281 ? 4.961 27.031 0.295 1 98.81 281 ARG A N 1
ATOM 2077 C CA . ARG A 1 281 ? 4.578 28.125 -0.579 1 98.81 281 ARG A CA 1
ATOM 2078 C C . ARG A 1 281 ? 3.084 28.094 -0.883 1 98.81 281 ARG A C 1
ATOM 2080 O O . ARG A 1 281 ? 2.486 27.016 -0.96 1 98.81 281 ARG A O 1
ATOM 2087 N N . ASN A 1 282 ? 2.559 29.188 -1.124 1 98.94 282 ASN A N 1
ATOM 2088 C CA . ASN A 1 282 ? 1.18 29.375 -1.562 1 98.94 282 ASN A CA 1
ATOM 2089 C C . ASN A 1 282 ? 0.187 28.797 -0.553 1 98.94 282 ASN A C 1
ATOM 2091 O O . ASN A 1 282 ? -0.539 27.859 -0.856 1 98.94 282 ASN A O 1
ATOM 2095 N N . VAL A 1 283 ? 0.163 29.453 0.579 1 98.94 283 VAL A N 1
ATOM 2096 C CA . VAL A 1 283 ? -0.77 29.125 1.649 1 98.94 283 VAL A CA 1
ATOM 2097 C C . VAL A 1 283 ? -1.796 30.234 1.812 1 98.94 283 VAL A C 1
ATOM 2099 O O . VAL A 1 283 ? -1.433 31.406 1.984 1 98.94 283 VAL A O 1
ATOM 2102 N N . ARG A 1 284 ? -3.014 29.922 1.726 1 98.94 284 ARG A N 1
ATOM 2103 C CA . ARG A 1 284 ? -4.098 30.891 1.89 1 98.94 284 ARG A CA 1
ATOM 2104 C C . ARG A 1 284 ? -4.949 30.547 3.109 1 98.94 284 ARG A C 1
ATOM 2106 O O . ARG A 1 284 ? -5.426 29.422 3.25 1 98.94 284 ARG A O 1
ATOM 2113 N N . ILE A 1 285 ? -5.109 31.484 3.996 1 98.94 285 ILE A N 1
ATOM 2114 C CA . ILE A 1 285 ? -5.953 31.391 5.184 1 98.94 285 ILE A CA 1
ATOM 2115 C C . ILE A 1 285 ? -7.066 32.438 5.113 1 98.94 285 ILE A C 1
ATOM 2117 O O . ILE A 1 285 ? -6.809 33.625 5.242 1 98.94 285 ILE A O 1
ATOM 2121 N N . GLU A 1 286 ? -8.328 31.984 4.934 1 98.94 286 GLU A N 1
ATOM 2122 C CA . GLU A 1 286 ? -9.367 32.969 4.66 1 98.94 286 GLU A CA 1
ATOM 2123 C C . GLU A 1 286 ? -10.648 32.625 5.418 1 98.94 286 GLU A C 1
ATOM 2125 O O . GLU A 1 286 ? -11 31.453 5.574 1 98.94 286 GLU A O 1
ATOM 2130 N N . HIS A 1 287 ? -11.305 33.625 5.883 1 98.88 287 HIS A N 1
ATOM 2131 C CA . HIS A 1 287 ? -12.609 33.531 6.516 1 98.88 287 HIS A CA 1
ATOM 2132 C C . HIS A 1 287 ? -12.562 32.594 7.723 1 98.88 287 HIS A C 1
ATOM 2134 O O . HIS A 1 287 ? -13.398 31.703 7.855 1 98.88 287 HIS A O 1
ATOM 2140 N N . CYS A 1 288 ? -11.578 32.812 8.539 1 98.94 288 CYS A N 1
ATOM 2141 C CA . CYS A 1 288 ? -11.398 31.969 9.695 1 98.94 288 CYS A CA 1
ATOM 2142 C C . CYS A 1 288 ? -11.57 32.75 10.992 1 98.94 288 CYS A C 1
ATOM 2144 O O . CYS A 1 288 ? -11.492 33.969 10.992 1 98.94 288 CYS A O 1
ATOM 2146 N N . LYS A 1 289 ? -11.836 32.031 12.008 1 98.88 289 LYS A N 1
ATOM 2147 C CA . LYS A 1 289 ? -12.016 32.594 13.336 1 98.88 289 LYS A CA 1
ATOM 2148 C C . LYS A 1 289 ? -11.086 31.938 14.352 1 98.88 289 LYS A C 1
ATOM 2150 O O . LYS A 1 289 ? -11.078 30.703 14.477 1 98.88 289 LYS A O 1
ATOM 2155 N N . PHE A 1 290 ? -10.289 32.781 15.031 1 98.81 290 PHE A N 1
ATOM 2156 C CA . PHE A 1 290 ? -9.477 32.312 16.156 1 98.81 290 PHE A CA 1
ATOM 2157 C C . PHE A 1 290 ? -10.117 32.719 17.484 1 98.81 290 PHE A C 1
ATOM 2159 O O . PHE A 1 290 ? -10.281 33.906 17.766 1 98.81 290 PHE A O 1
ATOM 2166 N N . THR A 1 291 ? -10.375 31.703 18.312 1 98.5 291 THR A N 1
ATOM 2167 C CA . THR A 1 291 ? -11.148 32 19.516 1 98.5 291 THR A CA 1
ATOM 2168 C C . THR A 1 291 ? -10.289 31.844 20.766 1 98.5 291 THR A C 1
ATOM 2170 O O . THR A 1 291 ? -10.742 32.156 21.875 1 98.5 291 THR A O 1
ATOM 2173 N N . GLY A 1 292 ? -9.148 31.391 20.531 1 97 292 GLY A N 1
ATOM 2174 C CA . GLY A 1 292 ? -8.203 31.281 21.641 1 97 292 GLY A CA 1
ATOM 2175 C C . GLY A 1 292 ? -6.879 30.672 21.219 1 97 292 GLY A C 1
ATOM 2176 O O . GLY A 1 292 ? -6.84 29.766 20.375 1 97 292 GLY A O 1
ATOM 2177 N N . ALA A 1 293 ? -5.809 31.172 21.766 1 96.31 293 ALA A N 1
ATOM 2178 C CA . ALA A 1 293 ? -4.48 30.594 21.625 1 96.31 293 ALA A CA 1
ATOM 2179 C C . ALA A 1 293 ? -3.6 30.906 22.828 1 96.31 293 ALA A C 1
ATOM 2181 O O . ALA A 1 293 ? -3.633 32.031 23.344 1 96.31 293 ALA A O 1
ATOM 2182 N N . LYS A 1 294 ? -2.895 29.906 23.281 1 96.12 294 LYS A N 1
ATOM 2183 C CA . LYS A 1 294 ? -1.949 30.172 24.359 1 96.12 294 LYS A CA 1
ATOM 2184 C C . LYS A 1 294 ? -0.834 31.109 23.891 1 96.12 294 LYS A C 1
ATOM 2186 O O . LYS A 1 294 ? -0.276 31.859 24.688 1 96.12 294 LYS A O 1
ATOM 2191 N N . THR A 1 295 ? -0.484 31.031 22.672 1 96.44 295 THR A N 1
ATOM 2192 C CA . THR A 1 295 ? 0.529 31.938 22.156 1 96.44 295 THR A CA 1
ATOM 2193 C C . THR A 1 295 ? -0.07 32.875 21.109 1 96.44 295 THR A C 1
ATOM 2195 O O . THR A 1 295 ? -0.7 33.875 21.453 1 96.44 295 THR A O 1
ATOM 2198 N N . PHE A 1 296 ? -0.005 32.406 19.812 1 98.31 296 PHE A N 1
ATOM 2199 C CA . PHE A 1 296 ? -0.429 33.312 18.766 1 98.31 296 PHE A CA 1
ATOM 2200 C C . PHE A 1 296 ? -1.479 32.656 17.875 1 98.31 296 PHE A C 1
ATOM 2202 O O . PHE A 1 296 ? -1.551 31.422 17.797 1 98.31 296 PHE A O 1
ATOM 2209 N N . ALA A 1 297 ? -2.316 33.469 17.203 1 98.75 297 ALA A N 1
ATOM 2210 C CA . ALA A 1 297 ? -3.232 32.938 16.188 1 98.75 297 ALA A CA 1
ATOM 2211 C C . ALA A 1 297 ? -2.467 32.344 15.023 1 98.75 297 ALA A C 1
ATOM 2213 O O . ALA A 1 297 ? -2.74 31.203 14.617 1 98.75 297 ALA A O 1
ATOM 2214 N N . ILE A 1 298 ? -1.519 33.094 14.516 1 98.88 298 ILE A N 1
ATOM 2215 C CA . ILE A 1 298 ? -0.662 32.625 13.43 1 98.88 298 ILE A CA 1
ATOM 2216 C C . ILE A 1 298 ? 0.804 32.812 13.82 1 98.88 298 ILE A C 1
ATOM 2218 O O . ILE A 1 298 ? 1.217 33.875 14.242 1 98.88 298 ILE A O 1
ATOM 2222 N N . TYR A 1 299 ? 1.531 31.797 13.758 1 98.69 299 TYR A N 1
ATOM 2223 C CA . TYR A 1 299 ? 2.945 31.75 14.109 1 98.69 299 TYR A CA 1
ATOM 2224 C C . TYR A 1 299 ? 3.777 31.188 12.961 1 98.69 299 TYR A C 1
ATOM 2226 O O . TYR A 1 299 ? 3.666 30.016 12.617 1 98.69 299 TYR A O 1
ATOM 2234 N N . ILE A 1 300 ? 4.582 31.984 12.266 1 98.81 300 ILE A N 1
ATOM 2235 C CA . ILE A 1 300 ? 5.48 31.547 11.195 1 98.81 300 ILE A CA 1
ATOM 2236 C C . ILE A 1 300 ? 6.891 31.359 11.75 1 98.81 300 ILE A C 1
ATOM 2238 O O . ILE A 1 300 ? 7.5 32.312 12.258 1 98.81 300 ILE A O 1
ATOM 2242 N N . LYS A 1 301 ? 7.379 30.219 11.688 1 97.94 301 LYS A N 1
ATOM 2243 C CA . LYS A 1 301 ? 8.57 29.875 12.461 1 97.94 301 LYS A CA 1
ATOM 2244 C C . LYS A 1 301 ? 9.539 29.031 11.641 1 97.94 301 LYS A C 1
ATOM 2246 O O . LYS A 1 301 ? 9.109 28.188 10.852 1 97.94 301 LYS A O 1
ATOM 2251 N N . SER A 1 302 ? 10.773 29.234 11.766 1 97.44 302 SER A N 1
ATOM 2252 C CA . SER A 1 302 ? 11.906 28.547 11.156 1 97.44 302 SER A CA 1
ATOM 2253 C C . SER A 1 302 ? 13.211 28.875 11.883 1 97.44 302 SER A C 1
ATOM 2255 O O . SER A 1 302 ? 13.188 29.266 13.055 1 97.44 302 SER A O 1
ATOM 2257 N N . ARG A 1 303 ? 14.312 28.609 11.25 1 96.31 303 ARG A N 1
ATOM 2258 C CA . ARG A 1 303 ? 15.625 28.938 11.789 1 96.31 303 ARG A CA 1
ATOM 2259 C C . ARG A 1 303 ? 16.719 28.734 10.75 1 96.31 303 ARG A C 1
ATOM 2261 O O . ARG A 1 303 ? 16.562 27.938 9.828 1 96.31 303 ARG A O 1
ATOM 2268 N N . PRO A 1 304 ? 17.844 29.453 11.016 1 95.88 304 PRO A N 1
ATOM 2269 C CA . PRO A 1 304 ? 19.016 29.062 10.219 1 95.88 304 PRO A CA 1
ATOM 2270 C C . PRO A 1 304 ? 19.359 27.594 10.359 1 95.88 304 PRO A C 1
ATOM 2272 O O . PRO A 1 304 ? 19.266 27.031 11.461 1 95.88 304 PRO A O 1
ATOM 2275 N N . GLY A 1 305 ? 19.766 26.969 9.312 1 95.25 305 GLY A N 1
ATOM 2276 C CA . GLY A 1 305 ? 19.969 25.531 9.25 1 95.25 305 GLY A CA 1
ATOM 2277 C C . GLY A 1 305 ? 18.875 24.797 8.5 1 95.25 305 GLY A C 1
ATOM 2278 O O . GLY A 1 305 ? 19.016 23.625 8.172 1 95.25 305 GLY A O 1
ATOM 2279 N N . ARG A 1 306 ? 17.781 25.578 8.227 1 96.88 306 ARG A N 1
ATOM 2280 C CA . ARG A 1 306 ? 16.672 25 7.473 1 96.88 306 ARG A CA 1
ATOM 2281 C C . ARG A 1 306 ? 16.828 25.25 5.977 1 96.88 306 ARG A C 1
ATOM 2283 O O . ARG A 1 306 ? 16.625 24.344 5.164 1 96.88 306 ARG A O 1
ATOM 2290 N N . GLY A 1 307 ? 17.203 26.5 5.609 1 96.75 307 GLY A N 1
ATOM 2291 C CA . GLY A 1 307 ? 17.234 26.906 4.219 1 96.75 307 GLY A CA 1
ATOM 2292 C C . GLY A 1 307 ? 15.867 26.969 3.572 1 96.75 307 GLY A C 1
ATOM 2293 O O . GLY A 1 307 ? 14.898 27.375 4.211 1 96.75 307 GLY A O 1
ATOM 2294 N N . ALA A 1 308 ? 15.867 26.797 2.301 1 98.19 308 ALA A N 1
ATOM 2295 C CA . ALA A 1 308 ? 14.648 26.766 1.498 1 98.19 308 ALA A CA 1
ATOM 2296 C C . ALA A 1 308 ? 13.867 28.078 1.65 1 98.19 308 ALA A C 1
ATOM 2298 O O . ALA A 1 308 ? 14.461 29.156 1.635 1 98.19 308 ALA A O 1
ATOM 2299 N N . PHE A 1 309 ? 12.5 27.938 1.729 1 98.81 309 PHE A N 1
ATOM 2300 C CA . PHE A 1 309 ? 11.727 29.156 1.636 1 98.81 309 PHE A CA 1
ATOM 2301 C C . PHE A 1 309 ? 10.367 29 2.309 1 98.81 309 PHE A C 1
ATOM 2303 O O . PHE A 1 309 ? 9.883 27.891 2.469 1 98.81 309 PHE A O 1
ATOM 2310 N N . ILE A 1 310 ? 9.852 30.062 2.758 1 98.94 310 ILE A N 1
ATOM 2311 C CA . ILE A 1 310 ? 8.445 30.266 3.064 1 98.94 310 ILE A CA 1
ATOM 2312 C C . ILE A 1 310 ? 7.922 31.484 2.297 1 98.94 310 ILE A C 1
ATOM 2314 O O . ILE A 1 310 ? 8.344 32.625 2.555 1 98.94 310 ILE A O 1
ATOM 2318 N N . GLU A 1 311 ? 7.035 31.25 1.396 1 98.88 311 GLU A N 1
ATOM 2319 C CA . GLU A 1 311 ? 6.664 32.406 0.557 1 98.88 311 GLU A CA 1
ATOM 2320 C C . GLU A 1 311 ? 5.203 32.312 0.135 1 98.88 311 GLU A C 1
ATOM 2322 O O . GLU A 1 311 ? 4.617 31.234 0.101 1 98.88 311 GLU A O 1
ATOM 2327 N N . ASP A 1 312 ? 4.617 33.406 -0.136 1 98.88 312 ASP A N 1
ATOM 2328 C CA . ASP A 1 312 ? 3.256 33.562 -0.639 1 98.88 312 ASP A CA 1
ATOM 2329 C C . ASP A 1 312 ? 2.236 33.031 0.375 1 98.88 312 ASP A C 1
ATOM 2331 O O . ASP A 1 312 ? 1.43 32.156 0.061 1 98.88 312 ASP A O 1
ATOM 2335 N N . ILE A 1 313 ? 2.336 33.688 1.527 1 98.94 313 ILE A N 1
ATOM 2336 C CA . ILE A 1 313 ? 1.36 33.438 2.586 1 98.94 313 ILE A CA 1
ATOM 2337 C C . ILE A 1 313 ? 0.305 34.562 2.561 1 98.94 313 ILE A C 1
ATOM 2339 O O . ILE A 1 313 ? 0.632 35.75 2.684 1 98.94 313 ILE A O 1
ATOM 2343 N N . VAL A 1 314 ? -0.888 34.188 2.367 1 98.94 314 VAL A N 1
ATOM 2344 C CA . VAL A 1 314 ? -1.973 35.156 2.322 1 98.94 314 VAL A CA 1
ATOM 2345 C C . VAL A 1 314 ? -3.004 34.844 3.4 1 98.94 314 VAL A C 1
ATOM 2347 O O . VAL A 1 314 ? -3.51 33.719 3.467 1 98.94 314 VAL A O 1
ATOM 2350 N N . ALA A 1 315 ? -3.289 35.781 4.25 1 98.94 315 ALA A N 1
ATOM 2351 C CA . ALA A 1 315 ? -4.355 35.688 5.246 1 98.94 315 ALA A CA 1
ATOM 2352 C C . ALA A 1 315 ? -5.348 36.844 5.078 1 98.94 315 ALA A C 1
ATOM 2354 O O . ALA A 1 315 ? -4.949 38 4.984 1 98.94 315 ALA A O 1
ATOM 2355 N N . ASN A 1 316 ? -6.582 36.469 4.977 1 98.94 316 ASN A N 1
ATOM 2356 C CA . ASN A 1 316 ? -7.59 37.469 4.68 1 98.94 316 ASN A CA 1
ATOM 2357 C C . ASN A 1 316 ? -8.898 37.188 5.414 1 98.94 316 ASN A C 1
ATOM 2359 O O . ASN A 1 316 ? -9.359 36.062 5.453 1 98.94 316 ASN A O 1
ATOM 2363 N N . ASP A 1 317 ? -9.477 38.25 5.969 1 98.94 317 ASP A N 1
ATOM 2364 C CA . ASP A 1 317 ? -10.781 38.156 6.617 1 98.94 317 ASP A CA 1
ATOM 2365 C C . ASP A 1 317 ? -10.742 37.188 7.797 1 98.94 317 ASP A C 1
ATOM 2367 O O . ASP A 1 317 ? -11.367 36.125 7.758 1 98.94 317 ASP A O 1
ATOM 2371 N N . LEU A 1 318 ? -10.055 37.688 8.828 1 98.94 318 LEU A N 1
ATOM 2372 C CA . LEU A 1 318 ? -9.859 36.875 10.023 1 98.94 318 LEU A CA 1
ATOM 2373 C C . LEU A 1 318 ? -10.383 37.594 11.258 1 98.94 318 LEU A C 1
ATOM 2375 O O . LEU A 1 318 ? -10.281 38.812 11.359 1 98.94 318 LEU A O 1
ATOM 2379 N N . ASP A 1 319 ? -10.969 36.844 12.156 1 98.94 319 ASP A N 1
ATOM 2380 C CA . ASP A 1 319 ? -11.312 37.312 13.5 1 98.94 319 ASP A CA 1
ATOM 2381 C C . ASP A 1 319 ? -10.461 36.625 14.555 1 98.94 319 ASP A C 1
ATOM 2383 O O . ASP A 1 319 ? -10.398 35.375 14.594 1 98.94 319 ASP A O 1
ATOM 2387 N N . ALA A 1 320 ? -9.82 37.438 15.414 1 98.81 320 ALA A N 1
ATOM 2388 C CA . ALA A 1 320 ? -8.953 36.844 16.422 1 98.81 320 ALA A CA 1
ATOM 2389 C C . ALA A 1 320 ? -9.234 37.406 17.812 1 98.81 320 ALA A C 1
ATOM 2391 O O . ALA A 1 320 ? -9.203 38.625 18 1 98.81 320 ALA A O 1
ATOM 2392 N N . SER A 1 321 ? -9.523 36.531 18.703 1 98.19 321 SER A N 1
ATOM 2393 C CA . SER A 1 321 ? -9.734 36.906 20.094 1 98.19 321 SER A CA 1
ATOM 2394 C C . SER A 1 321 ? -9.211 35.812 21.031 1 98.19 321 SER A C 1
ATOM 2396 O O . SER A 1 321 ? -9.031 34.656 20.625 1 98.19 321 SER A O 1
ATOM 2398 N N . GLY A 1 322 ? -8.883 36.188 22.188 1 96.75 322 GLY A N 1
ATOM 2399 C CA . GLY A 1 322 ? -8.523 35.219 23.219 1 96.75 322 GLY A CA 1
ATOM 2400 C C . GLY A 1 322 ? -7.09 34.75 23.094 1 96.75 322 GLY A C 1
ATOM 2401 O O . GLY A 1 322 ? -6.754 33.656 23.594 1 96.75 322 GLY A O 1
ATOM 2402 N N . MET A 1 323 ? -6.289 35.531 22.438 1 96.12 323 MET A N 1
ATOM 2403 C CA . MET A 1 323 ? -4.875 35.188 22.359 1 96.12 323 MET A CA 1
ATOM 2404 C C . MET A 1 323 ? -4.137 35.594 23.625 1 96.12 323 MET A C 1
ATOM 2406 O O . MET A 1 323 ? -4.43 36.625 24.219 1 96.12 323 MET A O 1
ATOM 2410 N N . THR A 1 324 ? -3.191 34.75 24.094 1 97.56 324 THR A N 1
ATOM 2411 C CA . THR A 1 324 ? -2.369 35.156 25.219 1 97.56 324 THR A CA 1
ATOM 2412 C C . THR A 1 324 ? -1.071 35.812 24.734 1 97.56 324 THR A C 1
ATOM 2414 O O . THR A 1 324 ? -0.495 36.656 25.438 1 97.56 324 THR A O 1
ATOM 2417 N N . GLY A 1 325 ? -0.565 35.469 23.656 1 97.75 325 GLY A N 1
ATOM 2418 C CA . GLY A 1 325 ? 0.605 36.094 23.047 1 97.75 325 GLY A CA 1
ATOM 2419 C C . GLY A 1 325 ? 0.259 37.219 22.109 1 97.75 325 GLY A C 1
ATOM 2420 O O . GLY A 1 325 ? 0.661 38.375 22.344 1 97.75 325 GLY A O 1
ATOM 2421 N N . GLY A 1 326 ? -0.502 36.875 21 1 98.5 326 GLY A N 1
ATOM 2422 C CA . GLY A 1 326 ? -0.925 37.875 20.031 1 98.5 326 GLY A CA 1
ATOM 2423 C C . GLY A 1 326 ? -1.457 37.281 18.75 1 98.5 326 GLY A C 1
ATOM 2424 O O . GLY A 1 326 ? -1.779 36.094 18.688 1 98.5 326 GLY A O 1
ATOM 2425 N N . PHE A 1 327 ? -1.562 38.219 17.828 1 98.75 327 PHE A N 1
ATOM 2426 C CA . PHE A 1 327 ? -2.172 37.781 16.578 1 98.75 327 PHE A CA 1
ATOM 2427 C C . PHE A 1 327 ? -1.147 37.125 15.672 1 98.75 327 PHE A C 1
ATOM 2429 O O . PHE A 1 327 ? -1.336 35.969 15.25 1 98.75 327 PHE A O 1
ATOM 2436 N N . LEU A 1 328 ? -0.029 37.75 15.391 1 98.88 328 LEU A N 1
ATOM 2437 C CA . LEU A 1 328 ? 0.938 37.25 14.406 1 98.88 328 LEU A CA 1
ATOM 2438 C C . LEU A 1 328 ? 2.357 37.344 14.953 1 98.88 328 LEU A C 1
ATOM 2440 O O . LEU A 1 328 ? 2.758 38.375 15.516 1 98.88 328 LEU A O 1
ATOM 2444 N N . ARG A 1 329 ? 3.064 36.25 14.781 1 98.75 329 ARG A N 1
ATOM 2445 C CA . ARG A 1 329 ? 4.461 36.25 15.203 1 98.75 329 ARG A CA 1
ATOM 2446 C C . ARG A 1 329 ? 5.352 35.625 14.133 1 98.75 329 ARG A C 1
ATOM 2448 O O . ARG A 1 329 ? 4.984 34.625 13.516 1 98.75 329 ARG A O 1
ATOM 2455 N N . PHE A 1 330 ? 6.504 36.25 13.883 1 98.31 330 PHE A N 1
ATOM 2456 C CA . PHE A 1 330 ? 7.586 35.656 13.094 1 98.31 330 PHE A CA 1
ATOM 2457 C C . PHE A 1 330 ? 8.75 35.25 13.992 1 98.31 330 PHE A C 1
ATOM 2459 O O . PHE A 1 330 ? 9.219 36.062 14.812 1 98.31 330 PHE A O 1
ATOM 2466 N N . ASN A 1 331 ? 9.188 34.094 13.914 1 97 331 ASN A N 1
ATOM 2467 C CA . ASN A 1 331 ? 10.438 33.625 14.5 1 97 331 ASN A CA 1
ATOM 2468 C C . ASN A 1 331 ? 11.219 32.75 13.531 1 97 331 ASN A C 1
ATOM 2470 O O . ASN A 1 331 ? 11.172 31.516 13.617 1 97 331 ASN A O 1
ATOM 2474 N N . ILE A 1 332 ? 12.023 33.406 12.711 1 96.81 332 ILE A N 1
ATOM 2475 C CA . ILE A 1 332 ? 12.797 32.75 11.68 1 96.81 332 ILE A CA 1
ATOM 2476 C C . ILE A 1 332 ? 14.25 32.594 12.125 1 96.81 332 ILE A C 1
ATOM 2478 O O . ILE A 1 332 ? 15.148 32.469 11.297 1 96.81 332 ILE A O 1
ATOM 2482 N N . LEU A 1 333 ? 14.547 32.656 13.445 1 94.56 333 LEU A N 1
ATOM 2483 C CA . LEU A 1 333 ? 15.914 32.719 13.953 1 94.56 333 LEU A CA 1
ATOM 2484 C C . LEU A 1 333 ? 16.219 31.484 14.812 1 94.56 333 LEU A C 1
ATOM 2486 O O . LEU A 1 333 ? 17.359 31.047 14.883 1 94.56 333 LEU A O 1
ATOM 2490 N N . ALA A 1 334 ? 15.203 30.953 15.516 1 92 334 ALA A N 1
ATOM 2491 C CA . ALA A 1 334 ? 15.586 29.984 16.547 1 92 334 ALA A CA 1
ATOM 2492 C C . ALA A 1 334 ? 14.43 29.047 16.875 1 92 334 ALA A C 1
ATOM 2494 O O . ALA A 1 334 ? 14.312 28.578 18.016 1 92 334 ALA A O 1
ATOM 2495 N N . SER A 1 335 ? 13.617 28.797 15.953 1 91.06 335 SER A N 1
ATOM 2496 C CA . SER A 1 335 ? 12.469 27.953 16.266 1 91.06 335 SER A CA 1
ATOM 2497 C C . SER A 1 335 ? 12.742 26.5 15.945 1 91.06 335 SER A C 1
ATOM 2499 O O . SER A 1 335 ? 13.367 26.188 14.93 1 91.06 335 SER A O 1
ATOM 2501 N N 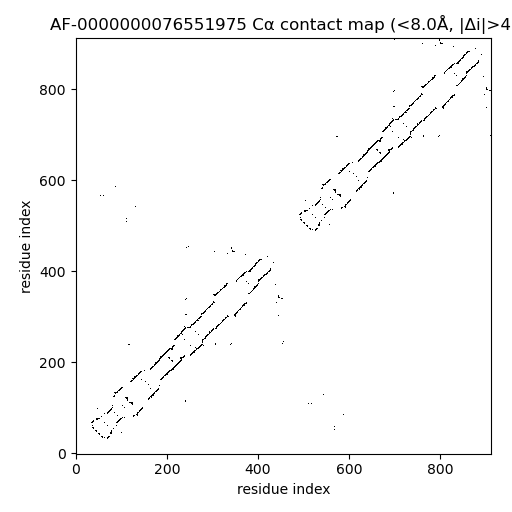. GLY A 1 336 ? 12.211 25.656 16.922 1 90.12 336 GLY A N 1
ATOM 2502 C CA . GLY A 1 336 ? 12.297 24.219 16.719 1 90.12 336 GLY A CA 1
ATOM 2503 C C . GLY A 1 336 ? 13.672 23.641 17.016 1 90.12 336 GLY A C 1
ATOM 2504 O O . GLY A 1 336 ? 14.594 24.391 17.344 1 90.12 336 GLY A O 1
ATOM 2505 N N . ILE A 1 337 ? 13.766 22.344 16.828 1 88.56 337 ILE A N 1
ATOM 2506 C CA . ILE A 1 337 ? 15 21.625 17.094 1 88.56 337 ILE A CA 1
ATOM 2507 C C . ILE A 1 337 ? 15.914 21.688 15.867 1 88.56 337 ILE A C 1
ATOM 2509 O O . ILE A 1 337 ? 15.461 21.516 14.734 1 88.56 337 ILE A O 1
ATOM 2513 N N . GLN A 1 338 ? 17.188 22 16.203 1 92.31 338 GLN A N 1
ATOM 2514 C CA . GLN A 1 338 ? 18.141 22.016 15.102 1 92.31 338 GLN A CA 1
ATOM 2515 C C . GLN A 1 338 ? 18.438 20.609 14.602 1 92.31 338 GLN A C 1
ATOM 2517 O O . GLN A 1 338 ? 18.531 19.672 15.398 1 92.31 338 GLN A O 1
ATOM 2522 N N . ASP A 1 339 ? 18.484 20.484 13.289 1 93.12 339 ASP A N 1
ATOM 2523 C CA . ASP A 1 339 ? 18.812 19.188 12.703 1 93.12 339 ASP A CA 1
ATOM 2524 C C . ASP A 1 339 ? 20.266 18.828 12.922 1 93.12 339 ASP A C 1
ATOM 2526 O O . ASP A 1 339 ? 21.141 19.703 12.977 1 93.12 339 ASP A O 1
ATOM 2530 N N . GLU A 1 340 ? 20.516 17.5 13.008 1 90.69 340 GLU A N 1
ATOM 2531 C CA . GLU A 1 340 ? 21.891 17 13.125 1 90.69 340 GLU A CA 1
ATOM 2532 C C . GLU A 1 340 ? 22.719 17.375 11.914 1 90.69 340 GLU A C 1
ATOM 2534 O O . GLU A 1 340 ? 23.938 17.594 12.023 1 90.69 340 GLU A O 1
ATOM 2539 N N . PHE A 1 341 ? 22.094 17.469 10.758 1 93.62 341 PHE A N 1
ATOM 2540 C CA . PHE A 1 341 ? 22.719 17.875 9.508 1 93.62 341 PHE A CA 1
ATOM 2541 C C . PHE A 1 341 ? 22.031 19.109 8.93 1 93.62 341 PHE A C 1
ATOM 2543 O O . PHE A 1 341 ? 21.391 19.047 7.887 1 93.62 341 PHE A O 1
ATOM 2550 N N . PRO A 1 342 ? 22.375 20.25 9.531 1 94.81 342 PRO A N 1
ATOM 2551 C CA . PRO A 1 342 ? 21.719 21.484 9.062 1 94.81 342 PRO A CA 1
ATOM 2552 C C . PRO A 1 342 ? 22.25 21.938 7.703 1 94.81 342 PRO A C 1
ATOM 2554 O O . PRO A 1 342 ? 23.344 21.547 7.293 1 94.81 342 PRO A O 1
ATOM 2557 N N . VAL A 1 343 ? 21.484 22.672 6.996 1 94.62 343 VAL A N 1
ATOM 2558 C CA . VAL A 1 343 ? 21.953 23.359 5.797 1 94.62 343 VAL A CA 1
ATOM 2559 C C . VAL A 1 343 ? 22.906 24.469 6.188 1 94.62 343 VAL A C 1
ATOM 2561 O O . VAL A 1 343 ? 22.562 25.359 6.977 1 94.62 343 VAL A O 1
ATOM 2564 N N . GLY A 1 344 ? 24.047 24.562 5.648 1 91.75 344 GLY A N 1
ATOM 2565 C CA . GLY A 1 344 ? 25.109 25.453 6.094 1 91.75 344 GLY A CA 1
ATOM 2566 C C . GLY A 1 344 ? 25.125 26.781 5.344 1 91.75 344 GLY A C 1
ATOM 2567 O O . GLY A 1 344 ? 24.562 26.891 4.254 1 91.75 344 GLY A O 1
ATOM 2568 N N . GLY A 1 345 ? 25.734 27.797 6 1 91.56 345 GLY A N 1
ATOM 2569 C CA . GLY A 1 345 ? 25.984 29.078 5.355 1 91.56 345 GLY A CA 1
ATOM 2570 C C . GLY A 1 345 ? 24.734 29.891 5.121 1 91.56 345 GLY A C 1
ATOM 2571 O O . GLY A 1 345 ? 23.703 29.625 5.738 1 91.56 345 GLY A O 1
ATOM 2572 N N . ASP A 1 346 ? 24.844 30.812 4.273 1 92.88 346 ASP A N 1
ATOM 2573 C CA . ASP A 1 346 ? 23.719 31.688 3.959 1 92.88 346 ASP A CA 1
ATOM 2574 C C . ASP A 1 346 ? 22.578 30.906 3.326 1 92.88 346 ASP A C 1
ATOM 2576 O O . ASP A 1 346 ? 21.406 31.266 3.492 1 92.88 346 ASP A O 1
ATOM 2580 N N . GLU A 1 347 ? 22.984 29.797 2.723 1 94.31 347 GLU A N 1
ATOM 2581 C CA . GLU A 1 347 ? 21.969 28.938 2.113 1 94.31 347 GLU A CA 1
ATOM 2582 C C . GLU A 1 347 ? 21.047 28.344 3.172 1 94.31 347 GLU A C 1
ATOM 2584 O O . GLU A 1 347 ? 19.906 27.984 2.883 1 94.31 347 GLU A O 1
ATOM 2589 N N . GLY A 1 348 ? 21.609 28.25 4.312 1 95.38 348 GLY A N 1
ATOM 2590 C CA . GLY A 1 348 ? 20.859 27.656 5.406 1 95.38 348 GLY A CA 1
ATOM 2591 C C . GLY A 1 348 ? 19.875 28.625 6.047 1 95.38 348 GLY A C 1
ATOM 2592 O O . GLY A 1 348 ? 18.984 28.203 6.801 1 95.38 348 GLY A O 1
ATOM 2593 N N . ILE A 1 349 ? 20.016 29.938 5.809 1 96.38 349 ILE A N 1
ATOM 2594 C CA . ILE A 1 349 ? 19.031 30.922 6.281 1 96.38 349 ILE A CA 1
ATOM 2595 C C . ILE A 1 349 ? 17.781 30.859 5.41 1 96.38 349 ILE A C 1
ATOM 2597 O O . ILE A 1 349 ? 17.859 31 4.188 1 96.38 349 ILE A O 1
ATOM 2601 N N . PRO A 1 350 ? 16.641 30.641 5.961 1 97.56 350 PRO A N 1
ATOM 2602 C CA . PRO A 1 350 ? 15.43 30.547 5.148 1 97.56 350 PRO A CA 1
ATOM 2603 C C . PRO A 1 350 ? 15.117 31.844 4.402 1 97.56 350 PRO A C 1
ATOM 2605 O O . PRO A 1 350 ? 15.305 32.938 4.953 1 97.56 350 PRO A O 1
ATOM 2608 N N . THR A 1 351 ? 14.742 31.672 3.182 1 98.56 351 THR A N 1
ATOM 2609 C CA . THR A 1 351 ? 14.211 32.812 2.426 1 98.56 351 THR A CA 1
ATOM 2610 C C . THR A 1 351 ? 12.719 33 2.689 1 98.56 351 THR A C 1
ATOM 2612 O O . THR A 1 351 ? 11.938 32.031 2.535 1 98.56 351 THR A O 1
ATOM 2615 N N . ILE A 1 352 ? 12.297 34.188 3.08 1 98.81 352 ILE A N 1
ATOM 2616 C CA . ILE A 1 352 ? 10.883 34.438 3.338 1 98.81 352 ILE A CA 1
ATOM 2617 C C . ILE A 1 352 ? 10.398 35.625 2.482 1 98.81 352 ILE A C 1
ATOM 2619 O O . ILE A 1 352 ? 11.094 36.625 2.373 1 98.81 352 ILE A O 1
ATOM 2623 N N . LYS A 1 353 ? 9.289 35.406 1.836 1 98.75 353 LYS A N 1
ATOM 2624 C CA . LYS A 1 353 ? 8.82 36.406 0.874 1 98.75 353 LYS A CA 1
ATOM 2625 C C . LYS A 1 353 ? 7.297 36.469 0.832 1 98.75 353 LYS A C 1
ATOM 2627 O O . LYS A 1 353 ? 6.633 35.406 0.906 1 98.75 353 LYS A O 1
ATOM 2632 N N . ASN A 1 354 ? 6.781 37.625 0.715 1 98.81 354 ASN A N 1
ATOM 2633 C CA . ASN A 1 354 ? 5.395 37.906 0.334 1 98.81 354 ASN A CA 1
ATOM 2634 C C . ASN A 1 354 ? 4.418 37.344 1.366 1 98.81 354 ASN A C 1
ATOM 2636 O O . ASN A 1 354 ? 3.629 36.438 1.062 1 98.81 354 ASN A O 1
ATOM 2640 N N . PHE A 1 355 ? 4.402 38 2.5 1 98.94 355 PHE A N 1
ATOM 2641 C CA . PHE A 1 355 ? 3.408 37.781 3.537 1 98.94 355 PHE A CA 1
ATOM 2642 C C . PHE A 1 355 ? 2.338 38.844 3.529 1 98.94 355 PHE A C 1
ATOM 2644 O O . PHE A 1 355 ? 2.639 40.031 3.752 1 98.94 355 PHE A O 1
ATOM 2651 N N . ARG A 1 356 ? 1.122 38.469 3.277 1 98.94 356 ARG A N 1
ATOM 2652 C CA . ARG A 1 356 ? 0.055 39.469 3.154 1 98.94 356 ARG A CA 1
ATOM 2653 C C . ARG A 1 356 ? -1.085 39.156 4.121 1 98.94 356 ARG A C 1
ATOM 2655 O O . ARG A 1 356 ? -1.696 38.094 4.051 1 98.94 356 ARG A O 1
ATOM 2662 N N . PHE A 1 357 ? -1.386 40.094 4.961 1 98.94 357 PHE A N 1
ATOM 2663 C CA . PHE A 1 357 ? -2.467 40 5.934 1 98.94 357 PHE A CA 1
ATOM 2664 C C . PHE A 1 357 ? -3.436 41.156 5.773 1 98.94 357 PHE A C 1
ATOM 2666 O O . PHE A 1 357 ? -3.035 42.312 5.863 1 98.94 357 PHE A O 1
ATOM 2673 N N . SER A 1 358 ? -4.691 40.844 5.488 1 98.94 358 SER A N 1
ATOM 2674 C CA . SER A 1 358 ? -5.652 41.906 5.227 1 98.94 358 SER A CA 1
ATOM 2675 C C . SER A 1 358 ? -7.004 41.594 5.863 1 98.94 358 SER A C 1
ATOM 2677 O O . SER A 1 358 ? -7.398 40.438 5.965 1 98.94 358 SER A O 1
ATOM 2679 N N . ASN A 1 359 ? -7.715 42.625 6.254 1 98.94 359 ASN A N 1
ATOM 2680 C CA . ASN A 1 359 ? -9.047 42.5 6.832 1 98.94 359 ASN A CA 1
ATOM 2681 C C . ASN A 1 359 ? -9.055 41.656 8.086 1 98.94 359 ASN A C 1
ATOM 2683 O O . ASN A 1 359 ? -9.734 40.625 8.133 1 98.94 359 ASN A O 1
ATOM 2687 N N . ILE A 1 360 ? -8.266 42.25 9.062 1 98.94 360 ILE A N 1
ATOM 2688 C CA . ILE A 1 360 ? -8.078 41.531 10.32 1 98.94 360 ILE A CA 1
ATOM 2689 C C . ILE A 1 360 ? -8.812 42.281 11.438 1 98.94 360 ILE A C 1
ATOM 2691 O O . ILE A 1 360 ? -8.672 43.469 11.602 1 98.94 360 ILE A O 1
ATOM 2695 N N . ARG A 1 361 ? -9.594 41.531 12.148 1 98.94 361 ARG A N 1
ATOM 2696 C CA . ARG A 1 361 ? -10.258 42.062 13.336 1 98.94 361 ARG A CA 1
ATOM 2697 C C . ARG A 1 361 ? -9.758 41.344 14.594 1 98.94 361 ARG A C 1
ATOM 2699 O O . ARG A 1 361 ? -9.805 40.125 14.688 1 98.94 361 ARG A O 1
ATOM 2706 N N . VAL A 1 362 ? -9.25 42.156 15.555 1 98.75 362 VAL A N 1
ATOM 2707 C CA . VAL A 1 362 ? -8.719 41.562 16.781 1 98.75 362 VAL A CA 1
ATOM 2708 C C . VAL A 1 362 ? -9.477 42.125 17.984 1 98.75 362 VAL A C 1
ATOM 2710 O O . VAL A 1 362 ? -9.961 43.281 17.953 1 98.75 362 VAL A O 1
ATOM 2713 N N . LYS A 1 363 ? -9.602 41.344 18.938 1 98.56 363 LYS A N 1
ATOM 2714 C CA . LYS A 1 363 ? -10.203 41.781 20.188 1 98.56 363 LYS A CA 1
ATOM 2715 C C . LYS A 1 363 ? -9.289 41.5 21.375 1 98.56 363 LYS A C 1
ATOM 2717 O O . LYS A 1 363 ? -8.938 40.344 21.625 1 98.56 363 LYS A O 1
ATOM 2722 N N . ASP A 1 364 ? -8.906 42.531 22.094 1 97.38 364 ASP A N 1
ATOM 2723 C CA . ASP A 1 364 ? -8.07 42.438 23.281 1 97.38 364 ASP A CA 1
ATOM 2724 C C . ASP A 1 364 ? -6.801 41.625 23.016 1 97.38 364 ASP A C 1
ATOM 2726 O O . ASP A 1 364 ? -6.469 40.719 23.75 1 97.38 364 ASP A O 1
ATOM 2730 N N . CYS A 1 365 ? -6.25 41.969 21.938 1 96.75 365 CYS A N 1
ATOM 2731 C CA . CYS A 1 365 ? -5.043 41.281 21.484 1 96.75 365 CYS A CA 1
ATOM 2732 C C . CYS A 1 365 ? -3.814 41.781 22.234 1 96.75 365 CYS A C 1
ATOM 2734 O O . CYS A 1 365 ? -3.572 43 22.281 1 96.75 365 CYS A O 1
ATOM 2736 N N . PRO A 1 366 ? -3.094 40.875 22.875 1 98.38 366 PRO A N 1
ATOM 2737 C CA . PRO A 1 366 ? -1.941 41.375 23.641 1 98.38 366 PRO A CA 1
ATOM 2738 C C . PRO A 1 366 ? -0.898 42.062 22.75 1 98.38 366 PRO A C 1
ATOM 2740 O O . PRO A 1 366 ? -0.323 43.094 23.156 1 98.38 366 PRO A O 1
ATOM 2743 N N . SER A 1 367 ? -0.61 41.438 21.656 1 98.38 367 SER A N 1
ATOM 2744 C CA . SER A 1 367 ? 0.296 42.031 20.656 1 98.38 367 SER A CA 1
ATOM 2745 C C . SER A 1 367 ? -0.23 41.812 19.25 1 98.38 367 SER A C 1
ATOM 2747 O O . SER A 1 367 ? -0.598 40.688 18.875 1 98.38 367 SER A O 1
ATOM 2749 N N . LEU A 1 368 ? -0.267 42.844 18.516 1 98.5 368 LEU A N 1
ATOM 2750 C CA . LEU A 1 368 ? -0.778 42.688 17.156 1 98.5 368 LEU A CA 1
ATOM 2751 C C . LEU A 1 368 ? 0.187 41.906 16.297 1 98.5 368 LEU A C 1
ATOM 2753 O O . LEU A 1 368 ? -0.18 40.844 15.758 1 98.5 368 LEU A O 1
ATOM 2757 N N . VAL A 1 369 ? 1.477 42.406 16.141 1 98.81 369 VAL A N 1
ATOM 2758 C CA . VAL A 1 369 ? 2.479 41.688 15.359 1 98.81 369 VAL A CA 1
ATOM 2759 C C . VAL A 1 369 ? 3.822 41.719 16.094 1 98.81 369 VAL A C 1
ATOM 2761 O O . VAL A 1 369 ? 4.32 42.781 16.438 1 98.81 369 VAL A O 1
ATOM 2764 N N . GLU A 1 370 ? 4.324 40.594 16.359 1 98.44 370 GLU A N 1
ATOM 2765 C CA . GLU A 1 370 ? 5.719 40.438 16.75 1 98.44 370 GLU A CA 1
ATOM 2766 C C . GLU A 1 370 ? 6.562 39.906 15.602 1 98.44 370 GLU A C 1
ATOM 2768 O O . GLU A 1 370 ? 6.73 38.688 15.461 1 98.44 370 GLU A O 1
ATOM 2773 N N . GLY A 1 371 ? 7.184 40.812 14.852 1 98.38 371 GLY A N 1
ATOM 2774 C CA . GLY A 1 371 ? 7.855 40.406 13.625 1 98.38 371 GLY A CA 1
ATOM 2775 C C . GLY A 1 371 ? 9.336 40.75 13.617 1 98.38 371 GLY A C 1
ATOM 2776 O O . GLY A 1 371 ? 9.859 41.219 12.609 1 98.38 371 GLY A O 1
ATOM 2777 N N . THR A 1 372 ? 10.016 40.562 14.742 1 98 372 THR A N 1
ATOM 2778 C CA . THR A 1 372 ? 11.406 41 14.805 1 98 372 THR A CA 1
ATOM 2779 C C . THR A 1 372 ? 12.352 39.812 14.648 1 98 372 THR A C 1
ATOM 2781 O O . THR A 1 372 ? 13.562 40 14.461 1 98 372 THR A O 1
ATOM 2784 N N . GLY A 1 373 ? 11.844 38.562 14.68 1 97 373 GLY A N 1
ATOM 2785 C CA . GLY A 1 373 ? 12.68 37.375 14.609 1 97 373 GLY A CA 1
ATOM 2786 C C . GLY A 1 373 ? 13.086 37.031 13.195 1 97 373 GLY A C 1
ATOM 2787 O O . GLY A 1 373 ? 12.836 35.906 12.75 1 97 373 GLY A O 1
ATOM 2788 N N . ILE A 1 374 ? 13.727 37.938 12.508 1 97.69 374 ILE A N 1
ATOM 2789 C CA . ILE A 1 374 ? 14.133 37.75 11.117 1 97.69 374 ILE A CA 1
ATOM 2790 C C . ILE A 1 374 ? 15.625 38.062 10.969 1 97.69 374 ILE A C 1
ATOM 2792 O O . ILE A 1 374 ? 16.109 39.062 11.492 1 97.69 374 ILE A O 1
ATOM 2796 N N . HIS A 1 375 ? 16.328 37.25 10.258 1 96.06 375 HIS A N 1
ATOM 2797 C CA . HIS A 1 375 ? 17.766 37.438 10.094 1 96.06 375 HIS A CA 1
ATOM 2798 C C . HIS A 1 375 ? 18.078 38.625 9.219 1 96.06 375 HIS A C 1
ATOM 2800 O O . HIS A 1 375 ? 17.484 38.812 8.156 1 96.06 375 HIS A O 1
ATOM 2806 N N . PRO A 1 376 ? 19.047 39.438 9.617 1 95.5 376 PRO A N 1
ATOM 2807 C CA . PRO A 1 376 ? 19.328 40.656 8.844 1 95.5 376 PRO A CA 1
ATOM 2808 C C . PRO A 1 376 ? 19.953 40.344 7.484 1 95.5 376 PRO A C 1
ATOM 2810 O O . PRO A 1 376 ? 19.828 41.156 6.559 1 95.5 376 PRO A O 1
ATOM 2813 N N . ARG A 1 377 ? 20.562 39.219 7.312 1 95.06 377 ARG A N 1
ATOM 2814 C CA . ARG A 1 377 ? 21.219 38.875 6.047 1 95.06 377 ARG A CA 1
ATOM 2815 C C . ARG A 1 377 ? 20.188 38.406 5.016 1 95.06 377 ARG A C 1
ATOM 2817 O O . ARG A 1 377 ? 20.484 38.406 3.816 1 95.06 377 ARG A O 1
ATOM 2824 N N . LYS A 1 378 ? 19.016 38.031 5.457 1 96.88 378 LYS A N 1
ATOM 2825 C CA . LYS A 1 378 ? 17.922 37.656 4.574 1 96.88 378 LYS A CA 1
ATOM 2826 C C . LYS A 1 378 ? 16.594 38.219 5.094 1 96.88 378 LYS A C 1
ATOM 2828 O O . LYS A 1 378 ? 15.75 37.469 5.59 1 96.88 378 LYS A O 1
ATOM 2833 N N . PRO A 1 379 ? 16.406 39.438 4.926 1 98.31 379 PRO A N 1
ATOM 2834 C CA . PRO A 1 379 ? 15.18 40.062 5.422 1 98.31 379 PRO A CA 1
ATOM 2835 C C . PRO A 1 379 ? 13.922 39.531 4.742 1 98.31 379 PRO A C 1
ATOM 2837 O O . PRO A 1 379 ? 14 38.938 3.666 1 98.31 379 PRO A O 1
ATOM 2840 N N . LEU A 1 380 ? 12.805 39.656 5.449 1 98.81 380 LEU A N 1
ATOM 2841 C CA . LEU A 1 380 ? 11.523 39.375 4.805 1 98.81 380 LEU A CA 1
ATOM 2842 C C . LEU A 1 380 ? 11.281 40.375 3.66 1 98.81 380 LEU A C 1
ATOM 2844 O O . LEU A 1 380 ? 11.305 41.594 3.861 1 98.81 380 LEU A O 1
ATOM 2848 N N . GLU A 1 381 ? 11.141 39.781 2.48 1 98.81 381 GLU A N 1
ATOM 2849 C CA . GLU A 1 381 ? 10.891 40.594 1.301 1 98.81 381 GLU A CA 1
ATOM 2850 C C . GLU A 1 381 ? 9.391 40.688 1.001 1 98.81 381 GLU A C 1
ATOM 2852 O O . GLU A 1 381 ? 8.836 39.812 0.339 1 98.81 381 GLU A O 1
ATOM 2857 N N . GLY A 1 382 ? 8.781 41.719 1.433 1 98.69 382 GLY A N 1
ATOM 2858 C CA . GLY A 1 382 ? 7.359 41.906 1.181 1 98.69 382 GLY A CA 1
ATOM 2859 C C . GLY A 1 382 ? 6.488 41.469 2.34 1 98.69 382 GLY A C 1
ATOM 2860 O O . GLY A 1 382 ? 6.203 40.25 2.488 1 98.69 382 GLY A O 1
ATOM 2861 N N . PHE A 1 383 ? 6.023 42.438 3.086 1 98.69 383 PHE A N 1
ATOM 2862 C CA . PHE A 1 383 ? 5.066 42.219 4.168 1 98.69 383 PHE A CA 1
ATOM 2863 C C . PHE A 1 383 ? 3.949 43.281 4.109 1 98.69 383 PHE A C 1
ATOM 2865 O O . PHE A 1 383 ? 4.215 44.469 4.059 1 98.69 383 PHE A O 1
ATOM 2872 N N . SER A 1 384 ? 2.766 42.781 4.043 1 98.88 384 SER A N 1
ATOM 2873 C CA . SER A 1 384 ? 1.641 43.719 4.02 1 98.88 384 SER A CA 1
ATOM 2874 C C . SER A 1 384 ? 0.668 43.438 5.16 1 98.88 384 SER A C 1
ATOM 2876 O O . SER A 1 384 ? 0.251 42.281 5.363 1 98.88 384 SER A O 1
ATOM 2878 N N . LEU A 1 385 ? 0.393 44.375 5.938 1 98.88 385 LEU A N 1
ATOM 2879 C CA . LEU A 1 385 ? -0.658 44.406 6.949 1 98.88 385 LEU A CA 1
ATOM 2880 C C . LEU A 1 385 ? -1.641 45.531 6.688 1 98.88 385 LEU A C 1
ATOM 2882 O O . LEU A 1 385 ? -1.312 46.688 6.898 1 98.88 385 LEU A O 1
ATOM 2886 N N . VAL A 1 386 ? -2.799 45.125 6.191 1 98.88 386 VAL A N 1
ATOM 2887 C CA . VAL A 1 386 ? -3.709 46.156 5.672 1 98.88 386 VAL A CA 1
ATOM 2888 C C . VAL A 1 386 ? -5.102 45.938 6.27 1 98.88 386 VAL A C 1
ATOM 2890 O O . VAL A 1 386 ? -5.617 44.812 6.297 1 98.88 386 VAL A O 1
ATOM 2893 N N . ASN A 1 387 ? -5.688 46.969 6.727 1 98.88 387 ASN A N 1
ATOM 2894 C CA . ASN A 1 387 ? -7.055 47 7.234 1 98.88 387 ASN A CA 1
ATOM 2895 C C . ASN A 1 387 ? -7.203 46.094 8.461 1 98.88 387 ASN A C 1
ATOM 2897 O O . ASN A 1 387 ? -7.867 45.062 8.398 1 98.88 387 ASN A O 1
ATOM 2901 N N . VAL A 1 388 ? -6.637 46.656 9.578 1 98.88 388 VAL A N 1
ATOM 2902 C CA . VAL A 1 388 ? -6.711 46 10.867 1 98.88 388 VAL A CA 1
ATOM 2903 C C . VAL A 1 388 ? -7.508 46.844 11.852 1 98.88 388 VAL A C 1
ATOM 2905 O O . VAL A 1 388 ? -7.328 48.062 11.914 1 98.88 388 VAL A O 1
ATOM 2908 N N . SER A 1 389 ? -8.398 46.219 12.539 1 98.88 389 SER A N 1
ATOM 2909 C CA . SER A 1 389 ? -9.195 46.969 13.5 1 98.88 389 SER A CA 1
ATOM 2910 C C . SER A 1 389 ? -9.367 46.188 14.797 1 98.88 389 SER A C 1
ATOM 2912 O O . SER A 1 389 ? -9.188 44.969 14.828 1 98.88 389 SER A O 1
ATOM 2914 N N . GLY A 1 390 ? -9.664 46.969 15.875 1 98.69 390 GLY A N 1
ATOM 2915 C CA . GLY A 1 390 ? -9.977 46.344 17.156 1 98.69 390 GLY A CA 1
ATOM 2916 C C . GLY A 1 390 ? -9.156 46.906 18.297 1 98.69 390 GLY A C 1
ATOM 2917 O O . GLY A 1 390 ? -8.891 48.094 18.359 1 98.69 390 GLY A O 1
ATOM 2918 N N . THR A 1 391 ? -8.945 46 19.281 1 98.75 391 THR A N 1
ATOM 2919 C CA . THR A 1 391 ? -8.195 46.406 20.453 1 98.75 391 THR A CA 1
ATOM 2920 C C . THR A 1 391 ? -6.973 45.531 20.672 1 98.75 391 THR A C 1
ATOM 2922 O O . THR A 1 391 ? -7.031 44.312 20.453 1 98.75 391 THR A O 1
ATOM 2925 N N . CYS A 1 392 ? -5.887 46.25 21.016 1 98.31 392 CYS A N 1
ATOM 2926 C CA . CYS A 1 392 ? -4.66 45.531 21.344 1 98.31 392 CYS A CA 1
ATOM 2927 C C . CYS A 1 392 ? -3.891 46.219 22.438 1 98.31 392 CYS A C 1
ATOM 2929 O O . CYS A 1 392 ? -4.16 47.406 22.75 1 98.31 392 CYS A O 1
ATOM 2931 N N . ALA A 1 393 ? -3.035 45.469 23.094 1 98.56 393 ALA A N 1
ATOM 2932 C CA . ALA A 1 393 ? -2.246 46.062 24.172 1 98.56 393 ALA A CA 1
ATOM 2933 C C . ALA A 1 393 ? -0.916 46.594 23.656 1 98.56 393 ALA A C 1
ATOM 2935 O O . ALA A 1 393 ? -0.39 47.562 24.188 1 98.56 393 ALA A O 1
ATOM 2936 N N . LYS A 1 394 ? -0.359 45.875 22.75 1 98.5 394 LYS A N 1
ATOM 2937 C CA . LYS A 1 394 ? 0.842 46.281 22.031 1 98.5 394 LYS A CA 1
ATOM 2938 C C . LYS A 1 394 ? 0.614 46.281 20.531 1 98.5 394 LYS A C 1
ATOM 2940 O O . LYS A 1 394 ? -0.119 45.438 20 1 98.5 394 LYS A O 1
ATOM 2945 N N . GLY A 1 395 ? 1.288 47.156 19.859 1 98.38 395 GLY A N 1
ATOM 2946 C CA . GLY A 1 395 ? 1.096 47.344 18.438 1 98.38 395 GLY A CA 1
ATOM 2947 C C . GLY A 1 395 ? 1.926 46.375 17.609 1 98.38 395 GLY A C 1
ATOM 2948 O O . GLY A 1 395 ? 1.905 45.156 17.844 1 98.38 395 GLY A O 1
ATOM 2949 N N . ILE A 1 396 ? 2.652 46.969 16.641 1 98.69 396 ILE A N 1
ATOM 2950 C CA . ILE A 1 396 ? 3.402 46.219 15.633 1 98.69 396 ILE A CA 1
ATOM 2951 C C . ILE A 1 396 ? 4.898 46.438 15.844 1 98.69 396 ILE A C 1
ATOM 2953 O O . ILE A 1 396 ? 5.363 47.594 15.945 1 98.69 396 ILE A O 1
ATOM 2957 N N . SER A 1 397 ? 5.629 45.438 15.953 1 98.62 397 SER A N 1
ATOM 2958 C CA . SER A 1 397 ? 7.086 45.5 15.969 1 98.62 397 SER A CA 1
ATOM 2959 C C . SER A 1 397 ? 7.688 44.719 14.805 1 98.62 397 SER A C 1
ATOM 2961 O O . SER A 1 397 ? 7.402 43.531 14.625 1 98.62 397 SER A O 1
ATOM 2963 N N . LEU A 1 398 ? 8.516 45.344 13.969 1 98.75 398 LEU A N 1
ATOM 2964 C CA . LEU A 1 398 ? 9.133 44.75 12.797 1 98.75 398 LEU A CA 1
ATOM 2965 C C . LEU A 1 398 ? 10.633 45 12.766 1 98.75 398 LEU A C 1
ATOM 2967 O O . LEU A 1 398 ? 11.07 46.125 13.094 1 98.75 398 LEU A O 1
ATOM 2971 N N . ALA A 1 399 ? 11.383 44.031 12.438 1 98.75 399 ALA A N 1
ATOM 2972 C CA . ALA A 1 399 ? 12.805 44.219 12.148 1 98.75 399 ALA A CA 1
ATOM 2973 C C . ALA A 1 399 ? 13.227 43.406 10.93 1 98.75 399 ALA A C 1
ATOM 2975 O O . ALA A 1 399 ? 12.75 42.281 10.734 1 98.75 399 ALA A O 1
ATOM 2976 N N . ASN A 1 400 ? 14.148 43.969 10.078 1 98.56 400 ASN A N 1
ATOM 2977 C CA . ASN A 1 400 ? 14.695 43.312 8.906 1 98.56 400 ASN A CA 1
ATOM 2978 C C . ASN A 1 400 ? 13.602 42.906 7.926 1 98.56 400 ASN A C 1
ATOM 2980 O O . ASN A 1 400 ? 13.492 41.719 7.559 1 98.56 400 ASN A O 1
ATOM 2984 N N . VAL A 1 401 ? 12.797 43.938 7.539 1 98.88 401 VAL A N 1
ATOM 2985 C CA . VAL A 1 401 ? 11.711 43.781 6.574 1 98.88 401 VAL A CA 1
ATOM 2986 C C . VAL A 1 401 ? 11.859 44.812 5.457 1 98.88 401 VAL A C 1
ATOM 2988 O O . VAL A 1 401 ? 11.961 46 5.719 1 98.88 401 VAL A O 1
ATOM 2991 N N . HIS A 1 402 ? 11.906 44.281 4.254 1 98.81 402 HIS A N 1
ATOM 2992 C CA . HIS A 1 402 ? 11.922 45.188 3.102 1 98.81 402 HIS A CA 1
ATOM 2993 C C . HIS A 1 402 ? 10.562 45.219 2.414 1 98.81 402 HIS A C 1
ATOM 2995 O O . HIS A 1 402 ? 9.859 44.219 2.369 1 98.81 402 HIS A O 1
ATOM 3001 N N . HIS A 1 403 ? 10.188 46.375 1.925 1 98.69 403 HIS A N 1
ATOM 3002 C CA . HIS A 1 403 ? 8.961 46.594 1.158 1 98.69 403 HIS A CA 1
ATOM 3003 C C . HIS A 1 403 ? 7.727 46.281 2.002 1 98.69 403 HIS A C 1
ATOM 3005 O O . HIS A 1 403 ? 6.828 45.562 1.567 1 98.69 403 HIS A O 1
ATOM 3011 N N . ALA A 1 404 ? 7.742 46.812 3.203 1 98.81 404 ALA A N 1
ATOM 3012 C CA . ALA A 1 404 ? 6.57 46.688 4.066 1 98.81 404 ALA A CA 1
ATOM 3013 C C . ALA A 1 404 ? 5.453 47.625 3.629 1 98.81 404 ALA A C 1
ATOM 3015 O O . ALA A 1 404 ? 5.723 48.719 3.127 1 98.81 404 ALA A O 1
ATOM 3016 N N . VAL A 1 405 ? 4.277 47.156 3.688 1 98.88 405 VAL A N 1
ATOM 3017 C CA . VAL A 1 405 ? 3.088 48 3.516 1 98.88 405 VAL A CA 1
ATOM 3018 C C . VAL A 1 405 ? 2.217 47.906 4.766 1 98.88 405 VAL A C 1
ATOM 3020 O O . VAL A 1 405 ? 1.593 46.875 5.031 1 98.88 405 VAL A O 1
ATOM 3023 N N . ILE A 1 406 ? 2.205 49 5.57 1 98.75 406 ILE A N 1
ATOM 3024 C CA . ILE A 1 406 ? 1.36 49.094 6.754 1 98.75 406 ILE A CA 1
ATOM 3025 C C . ILE A 1 406 ? 0.305 50.188 6.527 1 98.75 406 ILE A C 1
ATOM 3027 O O . ILE A 1 406 ? 0.628 51.375 6.453 1 98.75 406 ILE A O 1
ATOM 3031 N N . ARG A 1 407 ? -0.854 49.719 6.402 1 98.62 407 ARG A N 1
ATOM 3032 C CA . ARG A 1 407 ? -1.875 50.688 5.988 1 98.62 407 ARG A CA 1
ATOM 3033 C C . ARG A 1 407 ? -3.203 50.406 6.684 1 98.62 407 ARG A C 1
ATOM 3035 O O . ARG A 1 407 ? -3.6 49.25 6.828 1 98.62 407 ARG A O 1
ATOM 3042 N N . ASP A 1 408 ? -3.979 51.406 7.133 1 98.69 408 ASP A N 1
ATOM 3043 C CA . ASP A 1 408 ? -5.332 51.344 7.676 1 98.69 408 ASP A CA 1
ATOM 3044 C C . ASP A 1 408 ? -5.387 50.5 8.93 1 98.69 408 ASP A C 1
ATOM 3046 O O . ASP A 1 408 ? -6.176 49.562 9.008 1 98.69 408 ASP A O 1
ATOM 3050 N N . ILE A 1 409 ? -4.477 50.906 9.859 1 98.69 409 ILE A N 1
ATOM 3051 C CA . ILE A 1 409 ? -4.461 50.25 11.156 1 98.69 409 ILE A CA 1
ATOM 3052 C C . ILE A 1 409 ? -5.309 51.062 12.148 1 98.69 409 ILE A C 1
ATOM 3054 O O . ILE A 1 409 ? -4.926 52.156 12.57 1 98.69 409 ILE A O 1
ATOM 3058 N N . HIS A 1 410 ? -6.457 50.531 12.438 1 98.56 410 HIS A N 1
ATOM 3059 C CA . HIS A 1 410 ? -7.422 51.188 13.305 1 98.56 410 HIS A CA 1
ATOM 3060 C C . HIS A 1 410 ? -7.621 50.438 14.609 1 98.56 410 HIS A C 1
ATOM 3062 O O . HIS A 1 410 ? -8.719 49.938 14.883 1 98.56 410 HIS A O 1
ATOM 3068 N N . VAL A 1 411 ? -6.562 50.438 15.43 1 98.44 411 VAL A N 1
ATOM 3069 C CA . VAL A 1 411 ? -6.637 49.719 16.703 1 98.44 411 VAL A CA 1
ATOM 3070 C C . VAL A 1 411 ? -6.555 50.719 17.859 1 98.44 411 VAL A C 1
ATOM 3072 O O . VAL A 1 411 ? -6.012 51.812 17.688 1 98.44 411 VAL A O 1
ATOM 3075 N N . THR A 1 412 ? -7.105 50.344 18.969 1 98.31 412 THR A N 1
ATOM 3076 C CA . THR A 1 412 ? -7.047 51.156 20.172 1 98.31 412 THR A CA 1
ATOM 3077 C C . THR A 1 412 ? -6.621 50.312 21.375 1 98.31 412 THR A C 1
ATOM 3079 O O . THR A 1 412 ? -6.465 49.125 21.25 1 98.31 412 THR A O 1
ATOM 3082 N N . GLY A 1 413 ? -6.281 51.031 22.453 1 97.19 413 GLY A N 1
ATOM 3083 C CA . GLY A 1 413 ? -6.012 50.344 23.719 1 97.19 413 GLY A CA 1
ATOM 3084 C C . GLY A 1 413 ? -4.535 50.094 23.953 1 97.19 413 GLY A C 1
ATOM 3085 O O . GLY A 1 413 ? -4.129 49.688 25.047 1 97.19 413 GLY A O 1
ATOM 3086 N N . TYR A 1 414 ? -3.822 50.312 22.906 1 95.81 414 TYR A N 1
ATOM 3087 C CA . TYR A 1 414 ? -2.408 49.969 23 1 95.81 414 TYR A CA 1
ATOM 3088 C C . TYR A 1 414 ? -1.652 51 23.812 1 95.81 414 TYR A C 1
ATOM 3090 O O . TYR A 1 414 ? -2.068 52.156 23.891 1 95.81 414 TYR A O 1
ATOM 3098 N N . SER A 1 415 ? -0.627 50.531 24.438 1 96.5 415 SER A N 1
ATOM 3099 C CA . SER A 1 415 ? 0.348 51.406 25.094 1 96.5 415 SER A CA 1
ATOM 3100 C C . SER A 1 415 ? 1.643 51.469 24.281 1 96.5 415 SER A C 1
ATOM 3102 O O . SER A 1 415 ? 2.074 50.5 23.688 1 96.5 415 SER A O 1
ATOM 3104 N N . GLY A 1 416 ? 2.219 52.594 24.266 1 95.62 416 GLY A N 1
ATOM 3105 C CA . GLY A 1 416 ? 3.434 52.781 23.484 1 95.62 416 GLY A CA 1
ATOM 3106 C C . GLY A 1 416 ? 3.168 53.062 22.016 1 95.62 416 GLY A C 1
ATOM 3107 O O . GLY A 1 416 ? 2.059 53.469 21.656 1 95.62 416 GLY A O 1
ATOM 3108 N N . PRO A 1 417 ? 4.223 52.906 21.281 1 97.56 417 PRO A N 1
ATOM 3109 C CA . PRO A 1 417 ? 4.027 53.219 19.859 1 97.56 417 PRO A CA 1
ATOM 3110 C C . PRO A 1 417 ? 3.193 52.125 19.156 1 97.56 417 PRO A C 1
ATOM 3112 O O . PRO A 1 417 ? 3.301 50.938 19.484 1 97.56 417 PRO A O 1
ATOM 3115 N N . LEU A 1 418 ? 2.426 52.562 18.219 1 97.88 418 LEU A N 1
ATOM 3116 C CA . LEU A 1 418 ? 1.693 51.625 17.375 1 97.88 418 LEU A CA 1
ATOM 3117 C C . LEU A 1 418 ? 2.652 50.781 16.547 1 97.88 418 LEU A C 1
ATOM 3119 O O . LEU A 1 418 ? 2.418 49.594 16.344 1 97.88 418 LEU A O 1
ATOM 3123 N N . LEU A 1 419 ? 3.688 51.469 16.016 1 98.56 419 LEU A N 1
ATOM 3124 C CA . LEU A 1 419 ? 4.668 50.844 15.148 1 98.56 419 LEU A CA 1
ATOM 3125 C C . LEU A 1 419 ? 6.086 51.062 15.656 1 98.56 419 LEU A C 1
ATOM 3127 O O . LEU A 1 419 ? 6.473 52.219 15.906 1 98.56 419 LEU A O 1
ATOM 3131 N N . SER A 1 420 ? 6.848 50.062 15.914 1 98.69 420 SER A N 1
ATOM 3132 C CA . SER A 1 420 ? 8.258 50.062 16.266 1 98.69 420 SER A CA 1
ATOM 3133 C C . SER A 1 420 ? 9.094 49.281 15.25 1 98.69 420 SER A C 1
ATOM 3135 O O . SER A 1 420 ? 8.781 48.156 14.922 1 98.69 420 SER A O 1
ATOM 3137 N N . ILE A 1 421 ? 10.188 49.906 14.742 1 98.56 421 ILE A N 1
ATOM 3138 C CA . ILE A 1 421 ? 10.844 49.25 13.617 1 98.56 421 ILE A CA 1
ATOM 3139 C C . ILE A 1 421 ? 12.359 49.344 13.781 1 98.56 421 ILE A C 1
ATOM 3141 O O . ILE A 1 421 ? 12.867 50.219 14.492 1 98.56 421 ILE A O 1
ATOM 3145 N N . ASN A 1 422 ? 13.055 48.469 13.195 1 98.69 422 ASN A N 1
ATOM 3146 C CA . ASN A 1 422 ? 14.492 48.438 12.953 1 98.69 422 ASN A CA 1
ATOM 3147 C C . ASN A 1 422 ? 14.828 47.875 11.586 1 98.69 422 ASN A C 1
ATOM 3149 O O . ASN A 1 422 ? 14.484 46.719 11.297 1 98.69 422 ASN A O 1
ATOM 3153 N N . ASN A 1 423 ? 15.438 48.625 10.641 1 98.44 423 ASN A N 1
ATOM 3154 C CA . ASN A 1 423 ? 15.828 48.188 9.312 1 98.44 423 ASN A CA 1
ATOM 3155 C C . ASN A 1 423 ? 14.625 47.719 8.5 1 98.44 423 ASN A C 1
ATOM 3157 O O . ASN A 1 423 ? 14.578 46.594 8.031 1 98.44 423 ASN A O 1
ATOM 3161 N N . VAL A 1 424 ? 13.648 48.625 8.477 1 98.81 424 VAL A N 1
ATOM 3162 C CA . VAL A 1 424 ? 12.406 48.375 7.75 1 98.81 424 VAL A CA 1
ATOM 3163 C C . VAL A 1 424 ? 12.219 49.406 6.66 1 98.81 424 VAL A C 1
ATOM 3165 O O . VAL A 1 424 ? 12.406 50.625 6.895 1 98.81 424 VAL A O 1
ATOM 3168 N N . THR A 1 425 ? 12 48.938 5.445 1 98.75 425 THR A N 1
ATOM 3169 C CA . THR A 1 425 ? 11.68 49.844 4.352 1 98.75 425 THR A CA 1
ATOM 3170 C C . THR A 1 425 ? 10.266 49.594 3.828 1 98.75 425 THR A C 1
ATOM 3172 O O . THR A 1 425 ? 9.719 48.5 4.035 1 98.75 425 THR A O 1
ATOM 3175 N N . GLY A 1 426 ? 9.672 50.594 3.225 1 98.62 426 GLY A N 1
ATOM 3176 C CA . GLY A 1 426 ? 8.359 50.438 2.629 1 98.62 426 GLY A CA 1
ATOM 3177 C C . GLY A 1 426 ? 7.461 51.656 2.822 1 98.62 426 GLY A C 1
ATOM 3178 O O . GLY A 1 426 ? 7.938 52.781 2.828 1 98.62 426 GLY A O 1
ATOM 3179 N N . THR A 1 427 ? 6.129 51.406 2.859 1 98.56 427 THR A N 1
ATOM 3180 C CA . THR A 1 427 ? 5.141 52.469 2.982 1 98.56 427 THR A CA 1
ATOM 3181 C C . THR A 1 427 ? 4.344 52.344 4.273 1 98.56 427 THR A C 1
ATOM 3183 O O . THR A 1 427 ? 4.129 51.219 4.75 1 98.56 427 THR A O 1
ATOM 3186 N N . GLY A 1 428 ? 3.973 53.438 4.871 1 97.94 428 GLY A N 1
ATOM 3187 C CA . GLY A 1 428 ? 3.186 53.438 6.09 1 97.94 428 GLY A CA 1
ATOM 3188 C C . GLY A 1 428 ? 4.035 53.375 7.348 1 97.94 428 GLY A C 1
ATOM 3189 O O . GLY A 1 428 ? 3.576 52.906 8.391 1 97.94 428 GLY A O 1
ATOM 3190 N N . LEU A 1 429 ? 5.188 53.844 7.238 1 98.06 429 LEU A N 1
ATOM 3191 C CA . LEU A 1 429 ? 6.137 53.719 8.336 1 98.06 429 LEU A CA 1
ATOM 3192 C C . LEU A 1 429 ? 6.277 55.031 9.109 1 98.06 429 LEU A C 1
ATOM 3194 O O . LEU A 1 429 ? 6.98 55.094 10.117 1 98.06 429 LEU A O 1
ATOM 3198 N N . ALA A 1 430 ? 5.602 55.969 8.648 1 96.12 430 ALA A N 1
ATOM 3199 C CA . ALA A 1 430 ? 5.734 57.281 9.273 1 96.12 430 ALA A CA 1
ATOM 3200 C C . ALA A 1 430 ? 5.359 57.219 10.75 1 96.12 430 ALA A C 1
ATOM 3202 O O . ALA A 1 430 ? 4.34 56.656 11.117 1 96.12 430 ALA A O 1
ATOM 3203 N N . GLY A 1 431 ? 6.223 57.844 11.664 1 95.12 431 GLY A N 1
ATOM 3204 C CA . GLY A 1 431 ? 5.941 57.938 13.086 1 95.12 431 GLY A CA 1
ATOM 3205 C C . GLY A 1 431 ? 6.41 56.719 13.859 1 95.12 431 GLY A C 1
ATOM 3206 O O . GLY A 1 431 ? 6.297 56.656 15.086 1 95.12 431 GLY A O 1
ATOM 3207 N N . ALA A 1 432 ? 6.938 55.812 13.195 1 97.94 432 ALA A N 1
ATOM 3208 C CA . ALA A 1 432 ? 7.398 54.594 13.867 1 97.94 432 ALA A CA 1
ATOM 3209 C C . ALA A 1 432 ? 8.523 54.906 14.844 1 97.94 432 ALA A C 1
ATOM 3211 O O . ALA A 1 432 ? 9.391 55.719 14.562 1 97.94 432 ALA A O 1
ATOM 3212 N N . ALA A 1 433 ? 8.383 54.25 15.922 1 98.5 433 ALA A N 1
ATOM 3213 C CA . ALA A 1 433 ? 9.492 54.312 16.875 1 98.5 433 ALA A CA 1
ATOM 3214 C C . ALA A 1 433 ? 10.633 53.375 16.453 1 98.5 433 ALA A C 1
ATOM 3216 O O . ALA A 1 433 ? 10.398 52.312 15.906 1 98.5 433 ALA A O 1
ATOM 3217 N N . SER A 1 434 ? 11.844 53.844 16.766 1 97.81 434 SER A N 1
ATOM 3218 C CA . SER A 1 434 ? 13.008 53 16.484 1 97.81 434 SER A CA 1
ATOM 3219 C C . SER A 1 434 ? 13.281 52.031 17.656 1 97.81 434 SER A C 1
ATOM 3221 O O . SER A 1 434 ? 13.172 52.406 18.812 1 97.81 434 SER A O 1
ATOM 3223 N N . ILE A 1 435 ? 13.617 50.906 17.281 1 97.19 435 ILE A N 1
ATOM 3224 C CA . ILE A 1 435 ? 14.016 49.938 18.297 1 97.19 435 ILE A CA 1
ATOM 3225 C C . ILE A 1 435 ? 15.406 49.375 17.969 1 97.19 435 ILE A C 1
ATOM 3227 O O . ILE A 1 435 ? 15.922 49.594 16.875 1 97.19 435 ILE A O 1
ATOM 3231 N N . ASP A 1 436 ? 16 48.625 19 1 95.62 436 ASP A N 1
ATOM 3232 C CA . ASP A 1 436 ? 17.312 48 18.812 1 95.62 436 ASP A CA 1
ATOM 3233 C C . ASP A 1 436 ? 17.234 46.812 17.844 1 95.62 436 ASP A C 1
ATOM 3235 O O . ASP A 1 436 ? 16.203 46.156 17.75 1 95.62 436 ASP A O 1
ATOM 3239 N N . ALA A 1 437 ? 18.344 46.656 17.172 1 92.69 437 ALA A N 1
ATOM 3240 C CA . ALA A 1 437 ? 18.438 45.469 16.328 1 92.69 437 ALA A CA 1
ATOM 3241 C C . ALA A 1 437 ? 18.25 44.188 17.141 1 92.69 437 ALA A C 1
ATOM 3243 O O . ALA A 1 437 ? 18.781 44.062 18.25 1 92.69 437 ALA A O 1
ATOM 3244 N N . PRO A 1 438 ? 17.391 43.281 16.531 1 89.94 438 PRO A N 1
ATOM 3245 C CA . PRO A 1 438 ? 17.25 42.031 17.266 1 89.94 438 PRO A CA 1
ATOM 3246 C C . PRO A 1 438 ? 18.547 41.219 17.344 1 89.94 438 PRO A C 1
ATOM 3248 O O . PRO A 1 438 ? 19.391 41.344 16.453 1 89.94 438 PRO A O 1
ATOM 3251 N N . LYS A 1 439 ? 18.719 40.344 18.344 1 80.62 439 LYS A N 1
ATOM 3252 C CA . LYS A 1 439 ? 19.891 39.5 18.531 1 80.62 439 LYS A CA 1
ATOM 3253 C C . LYS A 1 439 ? 19.844 38.281 17.625 1 80.62 439 LYS A C 1
ATOM 3255 O O . LYS A 1 439 ? 18.859 37.531 17.656 1 80.62 439 LYS A O 1
ATOM 3260 N N . VAL A 1 440 ? 20.859 38.312 16.828 1 84.75 440 VAL A N 1
ATOM 3261 C CA . VAL A 1 440 ? 20.953 37.156 15.953 1 84.75 440 VAL A CA 1
ATOM 3262 C C . VAL A 1 440 ? 22 36.188 16.516 1 84.75 440 VAL A C 1
ATOM 3264 O O . VAL A 1 440 ? 23.062 36.594 16.984 1 84.75 440 VAL A O 1
ATOM 3267 N N . GLY A 1 441 ? 21.656 35.125 17.016 1 69.56 441 GLY A N 1
ATOM 3268 C CA . GLY A 1 441 ? 22.625 34.156 17.516 1 69.56 441 GLY A CA 1
ATOM 3269 C C . GLY A 1 441 ? 23.719 33.844 16.516 1 69.56 441 GLY A C 1
ATOM 3270 O O . GLY A 1 441 ? 23.531 34.031 15.312 1 69.56 441 GLY A O 1
ATOM 3271 N N . ASP A 1 442 ? 25.031 33.781 16.875 1 59 442 ASP A N 1
ATOM 3272 C CA . ASP A 1 442 ? 26.219 33.5 16.094 1 59 442 ASP A CA 1
ATOM 3273 C C . ASP A 1 442 ? 26.094 32.125 15.383 1 59 442 ASP A C 1
ATOM 3275 O O . ASP A 1 442 ? 27.031 31.688 14.711 1 59 442 ASP A O 1
ATOM 3279 N N . ASP A 1 443 ? 24.969 31.5 15.336 1 64.38 443 ASP A N 1
ATOM 3280 C CA . ASP A 1 443 ? 25.047 30.062 15.117 1 64.38 443 ASP A CA 1
ATOM 3281 C C . ASP A 1 443 ? 24.438 29.688 13.766 1 64.38 443 ASP A C 1
ATOM 3283 O O . ASP A 1 443 ? 23.609 28.766 13.688 1 64.38 443 ASP A O 1
ATOM 3287 N N . ILE A 1 444 ? 24.688 30.562 12.82 1 72.94 444 ILE A N 1
ATOM 3288 C CA . ILE A 1 444 ? 24.453 29.953 11.508 1 72.94 444 ILE A CA 1
ATOM 3289 C C . ILE A 1 444 ? 25.312 28.719 11.352 1 72.94 444 ILE A C 1
ATOM 3291 O O . ILE A 1 444 ? 26.547 28.797 11.328 1 72.94 444 ILE A O 1
ATOM 3295 N N . PRO A 1 445 ? 24.547 27.656 11.305 1 77.62 445 PRO A N 1
ATOM 3296 C CA . PRO A 1 445 ? 25.359 26.438 11.195 1 77.62 445 PRO A CA 1
ATOM 3297 C C . PRO A 1 445 ? 26.281 26.453 9.984 1 77.62 445 PRO A C 1
ATOM 3299 O O . PRO A 1 445 ? 25.938 27 8.938 1 77.62 445 PRO A O 1
ATOM 3302 N N . VAL A 1 446 ? 27.641 26.234 10.133 1 64.81 446 VAL A N 1
ATOM 3303 C CA . VAL A 1 446 ? 28.594 26.062 9.039 1 64.81 446 VAL A CA 1
ATOM 3304 C C . VAL A 1 446 ? 28.656 24.578 8.648 1 64.81 446 VAL A C 1
ATOM 3306 O O . VAL A 1 446 ? 28.547 23.703 9.5 1 64.81 446 VAL A O 1
ATOM 3309 N N . ALA A 1 447 ? 28.25 24.25 7.332 1 58.72 447 ALA A N 1
ATOM 3310 C CA . ALA A 1 447 ? 28.406 22.875 6.895 1 58.72 447 ALA A CA 1
ATOM 3311 C C . ALA A 1 447 ? 29.797 22.344 7.23 1 58.72 447 ALA A C 1
ATOM 3313 O O . ALA A 1 447 ? 30.797 22.875 6.762 1 58.72 447 ALA A O 1
ATOM 3314 N N . THR A 1 448 ? 30.156 22.031 8.266 1 53.38 448 THR A N 1
ATOM 3315 C CA . THR A 1 448 ? 31.516 21.547 8.469 1 53.38 448 THR A CA 1
ATOM 3316 C C . THR A 1 448 ? 31.75 20.234 7.73 1 53.38 448 THR A C 1
ATOM 3318 O O . THR A 1 448 ? 30.812 19.469 7.535 1 53.38 448 THR A O 1
ATOM 3321 N N . GLY A 1 449 ? 32.906 20.125 6.895 1 49.5 449 GLY A N 1
ATOM 3322 C CA . GLY A 1 449 ? 33.438 19.062 6.066 1 49.5 449 GLY A CA 1
ATOM 3323 C C . GLY A 1 449 ? 33.031 17.672 6.547 1 49.5 449 GLY A C 1
ATOM 3324 O O . GLY A 1 449 ? 32.5 16.875 5.77 1 49.5 449 GLY A O 1
ATOM 3325 N N . ASP A 1 450 ? 33.219 17.281 7.793 1 52.41 450 ASP A N 1
ATOM 3326 C CA . ASP A 1 450 ? 33.094 15.914 8.258 1 52.41 450 ASP A CA 1
ATOM 3327 C C . ASP A 1 450 ? 31.625 15.539 8.469 1 52.41 450 ASP A C 1
ATOM 3329 O O . ASP A 1 450 ? 31.297 14.367 8.625 1 52.41 450 ASP A O 1
ATOM 3333 N N . LYS A 1 451 ? 30.812 16.578 8.328 1 59.09 451 LYS A N 1
ATOM 3334 C CA . LYS A 1 451 ? 29.406 16.344 8.648 1 59.09 451 LYS A CA 1
ATOM 3335 C C . LYS A 1 451 ? 28.516 16.562 7.43 1 59.09 451 LYS A C 1
ATOM 3337 O O . LYS A 1 451 ? 27.328 16.891 7.559 1 59.09 451 LYS A O 1
ATOM 3342 N N . ALA A 1 452 ? 29.047 16.438 6.352 1 62.12 452 ALA A N 1
ATOM 3343 C CA . ALA A 1 452 ? 28.234 16.578 5.141 1 62.12 452 ALA A CA 1
ATOM 3344 C C . ALA A 1 452 ? 27.234 15.453 5.008 1 62.12 452 ALA A C 1
ATOM 3346 O O . ALA A 1 452 ? 27.562 14.281 5.195 1 62.12 452 ALA A O 1
ATOM 3347 N N . TYR A 1 453 ? 25.938 15.992 4.836 1 76.25 453 TYR A N 1
ATOM 3348 C CA . TYR A 1 453 ? 24.859 15.016 4.672 1 76.25 453 TYR A CA 1
ATOM 3349 C C . TYR A 1 453 ? 24.953 14.336 3.311 1 76.25 453 TYR A C 1
ATOM 3351 O O . TYR A 1 453 ? 25.188 14.992 2.297 1 76.25 453 TYR A O 1
ATOM 3359 N N . ARG A 1 454 ? 25.078 13.102 3.402 1 71.19 454 ARG A N 1
ATOM 3360 C CA . ARG A 1 454 ? 24.953 12.336 2.166 1 71.19 454 ARG A CA 1
ATOM 3361 C C . ARG A 1 454 ? 23.609 11.633 2.076 1 71.19 454 ARG A C 1
ATOM 3363 O O . ARG A 1 454 ? 23.234 10.875 2.975 1 71.19 454 ARG A O 1
ATOM 3370 N N . LEU A 1 455 ? 22.844 12.219 1.134 1 62.62 455 LEU A N 1
ATOM 3371 C CA . LEU A 1 455 ? 21.547 11.586 0.971 1 62.62 455 LEU A CA 1
ATOM 3372 C C . LEU A 1 455 ? 21.688 10.078 0.799 1 62.62 455 LEU A C 1
ATOM 3374 O O . LEU A 1 455 ? 20.859 9.312 1.313 1 62.62 455 LEU A O 1
ATOM 3378 N N . HIS A 1 456 ? 22.469 9.695 -0.191 1 61.62 456 HIS A N 1
ATOM 3379 C CA . HIS A 1 456 ? 22.797 8.289 -0.412 1 61.62 456 HIS A CA 1
ATOM 3380 C C . HIS A 1 456 ? 24.266 8.117 -0.793 1 61.62 456 HIS A C 1
ATOM 3382 O O . HIS A 1 456 ? 24.906 9.055 -1.267 1 61.62 456 HIS A O 1
ATOM 3388 N N . MET B 1 1 ? 1.717 3.932 -94.688 1 23.73 1 MET B N 1
ATOM 3389 C CA . MET B 1 1 ? 1.945 5.133 -93.875 1 23.73 1 MET B CA 1
ATOM 3390 C C . MET B 1 1 ? 1.73 4.852 -92.438 1 23.73 1 MET B C 1
ATOM 3392 O O . MET B 1 1 ? 0.669 4.367 -92 1 23.73 1 MET B O 1
ATOM 3396 N N . ALA B 1 2 ? 2.867 4.629 -91.75 1 27.48 2 ALA B N 1
ATOM 3397 C CA . ALA B 1 2 ? 3.379 4.051 -90.5 1 27.48 2 ALA B CA 1
ATOM 3398 C C . ALA B 1 2 ? 3.023 4.926 -89.312 1 27.48 2 ALA B C 1
ATOM 3400 O O . ALA B 1 2 ? 3.385 6.105 -89.25 1 27.48 2 ALA B O 1
ATOM 3401 N N . PRO B 1 3 ? 1.822 4.746 -88.812 1 23.88 3 PRO B N 1
ATOM 3402 C CA . PRO B 1 3 ? 1.238 5.676 -87.812 1 23.88 3 PRO B CA 1
ATOM 3403 C C . PRO B 1 3 ? 2.148 5.922 -86.625 1 23.88 3 PRO B C 1
ATOM 3405 O O . PRO B 1 3 ? 2.994 5.086 -86.312 1 23.88 3 PRO B O 1
ATOM 3408 N N . ALA B 1 4 ? 2.428 7.219 -86.438 1 22.72 4 ALA B N 1
ATOM 3409 C CA . ALA B 1 4 ? 3.273 8.008 -85.5 1 22.72 4 ALA B CA 1
ATOM 3410 C C . ALA B 1 4 ? 2.982 7.676 -84.062 1 22.72 4 ALA B C 1
ATOM 3412 O O . ALA B 1 4 ? 1.883 7.938 -83.562 1 22.72 4 ALA B O 1
ATOM 3413 N N . ILE B 1 5 ? 3.406 6.551 -83.5 1 23.7 5 ILE B N 1
ATOM 3414 C CA . ILE B 1 5 ? 3.139 6.008 -82.188 1 23.7 5 ILE B CA 1
ATOM 3415 C C . ILE B 1 5 ? 3.65 6.977 -81.125 1 23.7 5 ILE B C 1
ATOM 3417 O O . ILE B 1 5 ? 4.855 7.215 -81 1 23.7 5 ILE B O 1
ATOM 3421 N N . CYS B 1 6 ? 2.98 8.211 -81.125 1 23.89 6 CYS B N 1
ATOM 3422 C CA . CYS B 1 6 ? 3.553 9.281 -80.375 1 23.89 6 CYS B CA 1
ATOM 3423 C C . CYS B 1 6 ? 3.963 8.773 -79 1 23.89 6 CYS B C 1
ATOM 3425 O O . CYS B 1 6 ? 3.459 7.75 -78.5 1 23.89 6 CYS B O 1
ATOM 3427 N N . SER B 1 7 ? 4.965 9.461 -78.375 1 22.92 7 SER B N 1
ATOM 3428 C CA . SER B 1 7 ? 6.023 9.539 -77.375 1 22.92 7 SER B CA 1
ATOM 3429 C C . SER B 1 7 ? 5.449 9.633 -75.938 1 22.92 7 SER B C 1
ATOM 3431 O O . SER B 1 7 ? 4.461 10.336 -75.75 1 22.92 7 SER B O 1
ATOM 3433 N N . SER B 1 8 ? 5.543 8.562 -75.188 1 24.73 8 SER B N 1
ATOM 3434 C CA . SER B 1 8 ? 5.137 8.203 -73.812 1 24.73 8 SER B CA 1
ATOM 3435 C C . SER B 1 8 ? 5.684 9.195 -72.812 1 24.73 8 SER B C 1
ATOM 3437 O O . SER B 1 8 ? 6.895 9.406 -72.688 1 24.73 8 SER B O 1
ATOM 3439 N N . GLY B 1 9 ? 5.031 10.391 -72.688 1 22.03 9 GLY B N 1
ATOM 3440 C CA . GLY B 1 9 ? 5.453 11.461 -71.812 1 22.03 9 GLY B CA 1
ATOM 3441 C C . GLY B 1 9 ? 5.738 10.969 -70.438 1 22.03 9 GLY B C 1
ATOM 3442 O O . GLY B 1 9 ? 5.074 10.062 -69.938 1 22.03 9 GLY B O 1
ATOM 3443 N N . ALA B 1 10 ? 7.012 11.188 -69.938 1 23.38 10 ALA B N 1
ATOM 3444 C CA . ALA B 1 10 ? 7.762 10.914 -68.688 1 23.38 10 ALA B CA 1
ATOM 3445 C C . ALA B 1 10 ? 7.094 11.562 -67.5 1 23.38 10 ALA B C 1
ATOM 3447 O O . ALA B 1 10 ? 6.953 12.789 -67.438 1 23.38 10 ALA B O 1
ATOM 3448 N N . LEU B 1 11 ? 5.852 11.109 -67.125 1 23.5 11 LEU B N 1
ATOM 3449 C CA . LEU B 1 11 ? 5.297 11.68 -65.938 1 23.5 11 LEU B CA 1
ATOM 3450 C C . LEU B 1 11 ? 6.359 11.766 -64.812 1 23.5 11 LEU B C 1
ATOM 3452 O O . LEU B 1 11 ? 6.945 10.742 -64.438 1 23.5 11 LEU B O 1
ATOM 3456 N N . ALA B 1 12 ? 7.074 12.945 -64.75 1 24.8 12 ALA B N 1
ATOM 3457 C CA . ALA B 1 12 ? 8.039 13.344 -63.719 1 24.8 12 ALA B CA 1
ATOM 3458 C C . ALA B 1 12 ? 7.504 13.078 -62.312 1 24.8 12 ALA B C 1
ATOM 3460 O O . ALA B 1 12 ? 6.473 13.625 -61.906 1 24.8 12 ALA B O 1
ATOM 3461 N N . LEU B 1 13 ? 7.609 11.836 -61.844 1 23.14 13 LEU B N 1
ATOM 3462 C CA . LEU B 1 13 ? 7.328 11.477 -60.469 1 23.14 13 LEU B CA 1
ATOM 3463 C C . LEU B 1 13 ? 8.062 12.414 -59.5 1 23.14 13 LEU B C 1
ATOM 3465 O O . LEU B 1 13 ? 9.297 12.453 -59.5 1 23.14 13 LEU B O 1
ATOM 3469 N N . VAL B 1 14 ? 7.52 13.742 -59.438 1 25.39 14 VAL B N 1
ATOM 3470 C CA . VAL B 1 14 ? 8.094 14.609 -58.438 1 25.39 14 VAL B CA 1
ATOM 3471 C C . VAL B 1 14 ? 8.242 13.844 -57.125 1 25.39 14 VAL B C 1
ATOM 3473 O O . VAL B 1 14 ? 7.266 13.297 -56.594 1 25.39 14 VAL B O 1
ATOM 3476 N N . GLU B 1 15 ? 9.422 13.281 -56.969 1 24.66 15 GLU B N 1
ATOM 3477 C CA . GLU B 1 15 ? 9.875 12.672 -55.719 1 24.66 15 GLU B CA 1
ATOM 3478 C C . GLU B 1 15 ? 9.75 13.641 -54.531 1 24.66 15 GLU B C 1
ATOM 3480 O O . GLU B 1 15 ? 10.398 14.688 -54.531 1 24.66 15 GLU B O 1
ATOM 3485 N N . ALA B 1 16 ? 8.445 14.031 -54.156 1 28.16 16 ALA B N 1
ATOM 3486 C CA . ALA B 1 16 ? 8.352 14.812 -52.938 1 28.16 16 ALA B CA 1
ATOM 3487 C C . ALA B 1 16 ? 9.266 14.25 -51.844 1 28.16 16 ALA B C 1
ATOM 3489 O O . ALA B 1 16 ? 9.086 13.117 -51.406 1 28.16 16 ALA B O 1
ATOM 3490 N N . THR B 1 17 ? 10.531 14.539 -52 1 26 17 THR B N 1
ATOM 3491 C CA . THR B 1 17 ? 11.469 14.242 -50.906 1 26 17 THR B CA 1
ATOM 3492 C C . THR B 1 17 ? 10.953 14.758 -49.562 1 26 17 THR B C 1
ATOM 3494 O O . THR B 1 17 ? 10.859 15.977 -49.375 1 26 17 THR B O 1
ATOM 3497 N N . ALA B 1 18 ? 9.727 14.273 -49.188 1 29.92 18 ALA B N 1
ATOM 3498 C CA . ALA B 1 18 ? 9.406 14.664 -47.812 1 29.92 18 ALA B CA 1
ATOM 3499 C C . ALA B 1 18 ? 10.625 14.516 -46.906 1 29.92 18 ALA B C 1
ATOM 3501 O O . ALA B 1 18 ? 11.219 13.445 -46.812 1 29.92 18 ALA B O 1
ATOM 3502 N N . THR B 1 19 ? 11.352 15.625 -46.812 1 27.61 19 THR B N 1
ATOM 3503 C CA . THR B 1 19 ? 12.422 15.703 -45.844 1 27.61 19 THR B CA 1
ATOM 3504 C C . THR B 1 19 ? 11.953 15.148 -44.5 1 27.61 19 THR B C 1
ATOM 3506 O O . THR B 1 19 ? 10.914 15.555 -43.969 1 27.61 19 THR B O 1
ATOM 3509 N N . ALA B 1 20 ? 12.172 13.859 -44.281 1 29.77 20 ALA B N 1
ATOM 3510 C CA . ALA B 1 20 ? 12.062 13.211 -43 1 29.77 20 ALA B CA 1
ATOM 3511 C C . ALA B 1 20 ? 12.719 14.055 -41.906 1 29.77 20 ALA B C 1
ATOM 3513 O O . ALA B 1 20 ? 13.938 14.242 -41.906 1 29.77 20 ALA B O 1
ATOM 3514 N N . GLN B 1 21 ? 12.008 15.25 -41.562 1 29.86 21 GLN B N 1
ATOM 3515 C CA . GLN B 1 21 ? 12.539 15.867 -40.344 1 29.86 21 GLN B CA 1
ATOM 3516 C C . GLN B 1 21 ? 12.961 14.812 -39.344 1 29.86 21 GLN B C 1
ATOM 3518 O O . GLN B 1 21 ? 12.195 13.891 -39.031 1 29.86 21 GLN B O 1
ATOM 3523 N N . SER B 1 22 ? 14.25 14.617 -39.281 1 29.53 22 SER B N 1
ATOM 3524 C CA . SER B 1 22 ? 14.898 13.75 -38.281 1 29.53 22 SER B CA 1
ATOM 3525 C C . SER B 1 22 ? 14.281 13.938 -36.906 1 29.53 22 SER B C 1
ATOM 3527 O O . SER B 1 22 ? 14.344 15.031 -36.344 1 29.53 22 SER B O 1
ATOM 3529 N N . ARG B 1 23 ? 13.055 13.484 -36.719 1 32.06 23 ARG B N 1
ATOM 3530 C CA . ARG B 1 23 ? 12.695 13.438 -35.312 1 32.06 23 ARG B CA 1
ATOM 3531 C C . ARG B 1 23 ? 13.883 13.023 -34.469 1 32.06 23 ARG B C 1
ATOM 3533 O O . ARG B 1 23 ? 14.359 11.891 -34.562 1 32.06 23 ARG B O 1
ATOM 3540 N N . LYS B 1 24 ? 14.727 14 -34.188 1 32.31 24 LYS B N 1
ATOM 3541 C CA . LYS B 1 24 ? 15.781 13.688 -33.25 1 32.31 24 LYS B CA 1
ATOM 3542 C C . LYS B 1 24 ? 15.258 12.773 -32.125 1 32.31 24 LYS B C 1
ATOM 3544 O O . LYS B 1 24 ? 14.18 13.008 -31.594 1 32.31 24 LYS B O 1
ATOM 3549 N N . ALA B 1 25 ? 15.891 11.594 -32.125 1 31.83 25 ALA B N 1
ATOM 3550 C CA . ALA B 1 25 ? 15.758 10.594 -31.078 1 31.83 25 ALA B CA 1
ATOM 3551 C C . ALA B 1 25 ? 15.727 11.25 -29.703 1 31.83 25 ALA B C 1
ATOM 3553 O O . ALA B 1 25 ? 16.641 11.984 -29.328 1 31.83 25 ALA B O 1
ATOM 3554 N N . VAL B 1 26 ? 14.562 11.719 -29.375 1 32.12 26 VAL B N 1
ATOM 3555 C CA . VAL B 1 26 ? 14.508 12.18 -27.984 1 32.12 26 VAL B CA 1
ATOM 3556 C C . VAL B 1 26 ? 15.406 11.312 -27.109 1 32.12 26 VAL B C 1
ATOM 3558 O O . VAL B 1 26 ? 15.297 10.086 -27.125 1 32.12 26 VAL B O 1
ATOM 3561 N N . GLN B 1 27 ? 16.734 11.812 -27 1 31.59 27 GLN B N 1
ATOM 3562 C CA . GLN B 1 27 ? 17.609 11.109 -26.062 1 31.59 27 GLN B CA 1
ATOM 3563 C C . GLN B 1 27 ? 16.844 10.648 -24.828 1 31.59 27 GLN B C 1
ATOM 3565 O O . GLN B 1 27 ? 16.062 11.414 -24.25 1 31.59 27 GLN B O 1
ATOM 3570 N N . PRO B 1 28 ? 16.688 9.367 -24.766 1 31.53 28 PRO B N 1
ATOM 3571 C CA . PRO B 1 28 ? 16.047 8.93 -23.531 1 31.53 28 PRO B CA 1
ATOM 3572 C C . PRO B 1 28 ? 16.547 9.695 -22.312 1 31.53 28 PRO B C 1
ATOM 3574 O O . PRO B 1 28 ? 17.703 10.141 -22.281 1 31.53 28 PRO B O 1
ATOM 3577 N N . ALA B 1 29 ? 15.805 10.523 -21.75 1 36.62 29 ALA B N 1
ATOM 3578 C CA . ALA B 1 29 ? 16.188 11.203 -20.516 1 36.62 29 ALA B CA 1
ATOM 3579 C C . ALA B 1 29 ? 17.219 10.391 -19.734 1 36.62 29 ALA B C 1
ATOM 3581 O O . ALA B 1 29 ? 17.141 9.164 -19.672 1 36.62 29 ALA B O 1
ATOM 3582 N N . VAL B 1 30 ? 18.453 10.852 -19.656 1 37 30 VAL B N 1
ATOM 3583 C CA . VAL B 1 30 ? 19.484 10.234 -18.828 1 37 30 VAL B CA 1
ATOM 3584 C C . VAL B 1 30 ? 18.859 9.617 -17.578 1 37 30 VAL B C 1
ATOM 3586 O O . VAL B 1 30 ? 18.172 10.297 -16.812 1 37 30 VAL B O 1
ATOM 3589 N N . ALA B 1 31 ? 18.766 8.375 -17.453 1 42.19 31 ALA B N 1
ATOM 3590 C CA . ALA B 1 31 ? 18.234 7.633 -16.328 1 42.19 31 ALA B CA 1
ATOM 3591 C C . ALA B 1 31 ? 18.797 8.164 -15.008 1 42.19 31 ALA B C 1
ATOM 3593 O O . ALA B 1 31 ? 20 8.383 -14.883 1 42.19 31 ALA B O 1
ATOM 3594 N N . LYS B 1 32 ? 18.344 9.094 -14.305 1 47 32 LYS B N 1
ATOM 3595 C CA . LYS B 1 32 ? 18.766 9.461 -12.953 1 47 32 LYS B CA 1
ATOM 3596 C C . LYS B 1 32 ? 19.422 8.289 -12.242 1 47 32 LYS B C 1
ATOM 3598 O O . LYS B 1 32 ? 18.984 7.148 -12.367 1 47 32 LYS B O 1
ATOM 3603 N N . PRO B 1 33 ? 20.703 8.414 -11.82 1 51.09 33 PRO B N 1
ATOM 3604 C CA . PRO B 1 33 ? 21.391 7.293 -11.164 1 51.09 33 PRO B CA 1
ATOM 3605 C C . PRO B 1 33 ? 20.469 6.551 -10.188 1 51.09 33 PRO B C 1
ATOM 3607 O O . PRO B 1 33 ? 19.703 7.176 -9.461 1 51.09 33 PRO B O 1
ATOM 3610 N N . ALA B 1 34 ? 20.359 5.238 -10.336 1 68.12 34 ALA B N 1
ATOM 3611 C CA . ALA B 1 34 ? 19.531 4.316 -9.555 1 68.12 34 ALA B CA 1
ATOM 3612 C C . ALA B 1 34 ? 19.953 4.32 -8.086 1 68.12 34 ALA B C 1
ATOM 3614 O O . ALA B 1 34 ? 21.125 4.133 -7.766 1 68.12 34 ALA B O 1
ATOM 3615 N N . LEU B 1 35 ? 19.312 4.988 -7.121 1 90.62 35 LEU B N 1
ATOM 3616 C CA . LEU B 1 35 ? 19.531 4.98 -5.68 1 90.62 35 LEU B CA 1
ATOM 3617 C C . LEU B 1 35 ? 19.641 3.555 -5.152 1 90.62 35 LEU B C 1
ATOM 3619 O O . LEU B 1 35 ? 18.875 2.678 -5.555 1 90.62 35 LEU B O 1
ATOM 3623 N N . THR B 1 36 ? 20.859 3.297 -4.484 1 95.56 36 THR B N 1
ATOM 3624 C CA . THR B 1 36 ? 21.031 2.008 -3.824 1 95.56 36 THR B CA 1
ATOM 3625 C C . THR B 1 36 ? 21.219 2.189 -2.32 1 95.56 36 THR B C 1
ATOM 3627 O O . THR B 1 36 ? 22.047 2.986 -1.881 1 95.56 36 THR B O 1
ATOM 3630 N N . LEU B 1 37 ? 20.422 1.528 -1.557 1 97.31 37 LEU B N 1
ATOM 3631 C CA . LEU B 1 37 ? 20.547 1.529 -0.103 1 97.31 37 LEU B CA 1
ATOM 3632 C C . LEU B 1 37 ? 20.906 0.142 0.412 1 97.31 37 LEU B C 1
ATOM 3634 O O . LEU B 1 37 ? 20.406 -0.865 -0.089 1 97.31 37 LEU B O 1
ATOM 3638 N N . ASN B 1 38 ? 21.828 0.117 1.428 1 98.12 38 ASN B N 1
ATOM 3639 C CA . ASN B 1 38 ? 22.219 -1.128 2.08 1 98.12 38 ASN B CA 1
ATOM 3640 C C . ASN B 1 38 ? 21.469 -1.331 3.395 1 98.12 38 ASN B C 1
ATOM 3642 O O . ASN B 1 38 ? 21.484 -0.458 4.262 1 98.12 38 ASN B O 1
ATOM 3646 N N . VAL B 1 39 ? 20.906 -2.484 3.592 1 98.5 39 VAL B N 1
ATOM 3647 C CA . VAL B 1 39 ? 20.078 -2.73 4.766 1 98.5 39 VAL B CA 1
ATOM 3648 C C . VAL B 1 39 ? 20.922 -2.641 6.031 1 98.5 39 VAL B C 1
ATOM 3650 O O . VAL B 1 39 ? 20.406 -2.336 7.109 1 98.5 39 VAL B O 1
ATOM 3653 N N . ARG B 1 40 ? 22.156 -2.852 5.941 1 98.19 40 ARG B N 1
ATOM 3654 C CA . ARG B 1 40 ? 23.047 -2.783 7.098 1 98.19 40 ARG B CA 1
ATOM 3655 C C . ARG B 1 40 ? 23.172 -1.35 7.602 1 98.19 40 ARG B C 1
ATOM 3657 O O . ARG B 1 40 ? 23.375 -1.121 8.797 1 98.19 40 ARG B O 1
ATOM 3664 N N . ASP B 1 41 ? 23.031 -0.401 6.727 1 96.56 41 ASP B N 1
ATOM 3665 C CA . ASP B 1 41 ? 23.062 1.004 7.121 1 96.56 41 ASP B CA 1
ATOM 3666 C C . ASP B 1 41 ? 21.828 1.364 7.965 1 96.56 41 ASP B C 1
ATOM 3668 O O . ASP B 1 41 ? 21.797 2.418 8.602 1 96.56 41 ASP B O 1
ATOM 3672 N N . TYR B 1 42 ? 20.938 0.448 8.031 1 95.94 42 TYR B N 1
ATOM 3673 C CA . TYR B 1 42 ? 19.719 0.702 8.781 1 95.94 42 TYR B CA 1
ATOM 3674 C C . TYR B 1 42 ? 19.578 -0.268 9.945 1 95.94 42 TYR B C 1
ATOM 3676 O O . TYR B 1 42 ? 18.5 -0.394 10.531 1 95.94 42 TYR B O 1
ATOM 3684 N N . GLY B 1 43 ? 20.562 -1.02 10.172 1 96.88 43 GLY B N 1
ATOM 3685 C CA . GLY B 1 43 ? 20.625 -1.782 11.406 1 96.88 43 GLY B CA 1
ATOM 3686 C C . GLY B 1 43 ? 20.438 -3.273 11.195 1 96.88 43 GLY B C 1
ATOM 3687 O O . GLY B 1 43 ? 20.469 -4.051 12.156 1 96.88 43 GLY B O 1
ATOM 3688 N N . ALA B 1 44 ? 20.297 -3.689 9.945 1 98.5 44 ALA B N 1
ATOM 3689 C CA . ALA B 1 44 ? 20.203 -5.129 9.719 1 98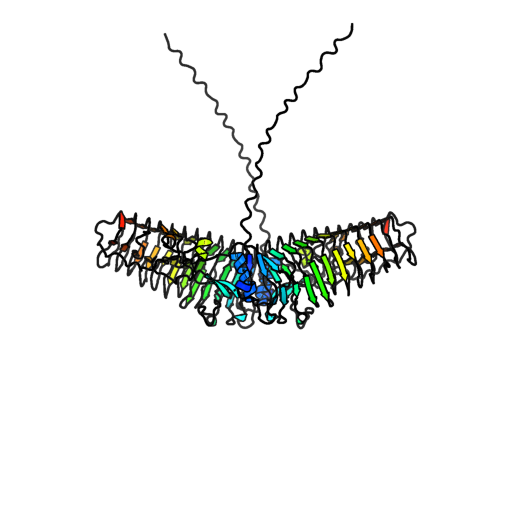.5 44 ALA B CA 1
ATOM 3690 C C . ALA B 1 44 ? 21.516 -5.824 10.07 1 98.5 44 ALA B C 1
ATOM 3692 O O . ALA B 1 44 ? 22.594 -5.379 9.664 1 98.5 44 ALA B O 1
ATOM 3693 N N . VAL B 1 45 ? 21.406 -6.93 10.797 1 98.62 45 VAL B N 1
ATOM 3694 C CA . VAL B 1 45 ? 22.609 -7.586 11.305 1 98.62 45 VAL B CA 1
ATOM 3695 C C . VAL B 1 45 ? 22.953 -8.781 10.422 1 98.62 45 VAL B C 1
ATOM 3697 O O . VAL B 1 45 ? 24.125 -9.008 10.117 1 98.62 45 VAL B O 1
ATOM 3700 N N . GLY B 1 46 ? 21.984 -9.625 10.07 1 98.5 46 GLY B N 1
ATOM 3701 C CA . GLY B 1 46 ? 22.203 -10.742 9.172 1 98.5 46 GLY B CA 1
ATOM 3702 C C . GLY B 1 46 ? 22.922 -11.906 9.828 1 98.5 46 GLY B C 1
ATOM 3703 O O . GLY B 1 46 ? 23.719 -12.602 9.188 1 98.5 46 GLY B O 1
ATOM 3704 N N . ASP B 1 47 ? 22.594 -12.102 11.164 1 98.5 47 ASP B N 1
ATOM 3705 C CA . ASP B 1 47 ? 23.312 -13.141 11.891 1 98.5 47 ASP B CA 1
ATOM 3706 C C . ASP B 1 47 ? 22.453 -14.383 12.07 1 98.5 47 ASP B C 1
ATOM 3708 O O . ASP B 1 47 ? 22.891 -15.367 12.664 1 98.5 47 ASP B O 1
ATOM 3712 N N . GLY B 1 48 ? 21.266 -14.32 11.68 1 97.25 48 GLY B N 1
ATOM 3713 C CA . GLY B 1 48 ? 20.375 -15.477 11.727 1 97.25 48 GLY B CA 1
ATOM 3714 C C . GLY B 1 48 ? 19.594 -15.578 13.031 1 97.25 48 GLY B C 1
ATOM 3715 O O . GLY B 1 48 ? 18.719 -16.438 13.172 1 97.25 48 GLY B O 1
ATOM 3716 N N . THR B 1 49 ? 19.875 -14.586 13.883 1 97 49 THR B N 1
ATOM 3717 C CA . THR B 1 49 ? 19.234 -14.664 15.195 1 97 49 THR B CA 1
ATOM 3718 C C . THR B 1 49 ? 18.516 -13.352 15.523 1 97 49 THR B C 1
ATOM 3720 O O . THR B 1 49 ? 17.391 -13.359 16.016 1 97 49 THR B O 1
ATOM 3723 N N . THR B 1 50 ? 19.219 -12.25 15.297 1 97.75 50 THR B N 1
ATOM 3724 C CA . THR B 1 50 ? 18.594 -10.945 15.5 1 97.75 50 THR B CA 1
ATOM 3725 C C . THR B 1 50 ? 17.484 -10.711 14.492 1 97.75 50 THR B C 1
ATOM 3727 O O . THR B 1 50 ? 17.656 -10.922 13.289 1 97.75 50 THR B O 1
ATOM 3730 N N . LYS B 1 51 ? 16.297 -10.289 15.031 1 97.38 51 LYS B N 1
ATOM 3731 C CA . LYS B 1 51 ? 15.203 -10 14.117 1 97.38 51 LYS B CA 1
ATOM 3732 C C . LYS B 1 51 ? 15.469 -8.719 13.328 1 97.38 51 LYS B C 1
ATOM 3734 O O . LYS B 1 51 ? 15.492 -7.629 13.898 1 97.38 51 LYS B O 1
ATOM 3739 N N . ASP B 1 52 ? 15.516 -8.82 12.039 1 98.44 52 ASP B N 1
ATOM 3740 C CA . ASP B 1 52 ? 15.953 -7.723 11.188 1 98.44 52 ASP B CA 1
ATOM 3741 C C . ASP B 1 52 ? 14.766 -7.039 10.523 1 98.44 52 ASP B C 1
ATOM 3743 O O . ASP B 1 52 ? 14.938 -6.199 9.633 1 98.44 52 ASP B O 1
ATOM 3747 N N . THR B 1 53 ? 13.586 -7.375 10.961 1 98 53 THR B N 1
ATOM 3748 C CA . THR B 1 53 ? 12.375 -6.941 10.281 1 98 53 THR B CA 1
ATOM 3749 C C . THR B 1 53 ? 12.336 -5.422 10.156 1 98 53 THR B C 1
ATOM 3751 O O . THR B 1 53 ? 12.148 -4.883 9.062 1 98 53 THR B O 1
ATOM 3754 N N . VAL B 1 54 ? 12.531 -4.711 11.242 1 96.69 54 VAL B N 1
ATOM 3755 C CA . VAL B 1 54 ? 12.422 -3.258 11.266 1 96.69 54 VAL B CA 1
ATOM 3756 C C . VAL B 1 54 ? 13.5 -2.645 10.375 1 96.69 54 VAL B C 1
ATOM 3758 O O . VAL B 1 54 ? 13.219 -1.75 9.57 1 96.69 54 VAL B O 1
ATOM 3761 N N . ALA B 1 55 ? 14.688 -3.156 10.461 1 97.75 55 ALA B N 1
ATOM 3762 C CA . ALA B 1 55 ? 15.797 -2.621 9.672 1 97.75 55 ALA B CA 1
ATOM 3763 C C . ALA B 1 55 ? 15.555 -2.812 8.18 1 97.75 55 ALA B C 1
ATOM 3765 O O . ALA B 1 55 ? 15.797 -1.902 7.383 1 97.75 55 ALA B O 1
ATOM 3766 N N . LEU B 1 56 ? 15.086 -3.988 7.812 1 98.69 56 LEU B N 1
ATOM 3767 C CA . LEU B 1 56 ? 14.781 -4.262 6.41 1 98.69 56 LEU B CA 1
ATOM 3768 C C . LEU B 1 56 ? 13.68 -3.332 5.906 1 98.69 56 LEU B C 1
ATOM 3770 O O . LEU B 1 56 ? 13.82 -2.721 4.844 1 98.69 56 LEU B O 1
ATOM 3774 N N . GLN B 1 57 ? 12.656 -3.232 6.691 1 98.44 57 GLN B N 1
ATOM 3775 C CA . GLN B 1 57 ? 11.531 -2.395 6.285 1 98.44 57 GLN B CA 1
ATOM 3776 C C . GLN B 1 57 ? 11.945 -0.929 6.195 1 98.44 57 GLN B C 1
ATOM 3778 O O . GLN B 1 57 ? 11.516 -0.214 5.285 1 98.44 57 GLN B O 1
ATOM 3783 N N . GLN B 1 58 ? 12.766 -0.505 7.09 1 97.25 58 GLN B N 1
ATOM 3784 C CA . GLN B 1 58 ? 13.234 0.877 7.066 1 97.25 58 GLN B CA 1
ATOM 3785 C C . GLN B 1 58 ? 14.008 1.175 5.789 1 97.25 58 GLN B C 1
ATOM 3787 O O . GLN B 1 58 ? 13.844 2.24 5.188 1 97.25 58 GLN B O 1
ATOM 3792 N N . ALA B 1 59 ? 14.812 0.251 5.438 1 98.12 59 ALA B N 1
ATOM 3793 C CA . ALA B 1 59 ? 15.594 0.455 4.215 1 98.12 59 ALA B CA 1
ATOM 3794 C C . ALA B 1 59 ? 14.68 0.54 2.994 1 98.12 59 ALA B C 1
ATOM 3796 O O . ALA B 1 59 ? 14.875 1.392 2.123 1 98.12 59 ALA B O 1
ATOM 3797 N N . ILE B 1 60 ? 13.719 -0.29 2.955 1 98.62 60 ILE B N 1
ATOM 3798 C CA . ILE B 1 60 ? 12.773 -0.301 1.842 1 98.62 60 ILE B CA 1
ATOM 3799 C C . ILE B 1 60 ? 11.984 1.006 1.822 1 98.62 60 ILE B C 1
ATOM 3801 O O . ILE B 1 60 ? 11.875 1.659 0.782 1 98.62 60 ILE B O 1
ATOM 3805 N N . ASP B 1 61 ? 11.492 1.359 2.934 1 98.19 61 ASP B N 1
ATOM 3806 C CA . ASP B 1 61 ? 10.703 2.582 3.041 1 98.19 61 ASP B CA 1
ATOM 3807 C C . ASP B 1 61 ? 11.539 3.811 2.697 1 98.19 61 ASP B C 1
ATOM 3809 O O . ASP B 1 61 ? 11.07 4.719 2.01 1 98.19 61 ASP B O 1
ATOM 3813 N N . ARG B 1 62 ? 12.742 3.811 3.176 1 96.56 62 ARG B N 1
ATOM 3814 C CA . ARG B 1 62 ? 13.625 4.938 2.908 1 96.56 62 ARG B CA 1
ATOM 3815 C C . ARG B 1 62 ? 13.898 5.078 1.414 1 96.56 62 ARG B C 1
ATOM 3817 O O . ARG B 1 62 ? 13.969 6.195 0.893 1 96.56 62 ARG B O 1
ATOM 3824 N N . CYS B 1 63 ? 14.078 3.977 0.802 1 97.19 63 CYS B N 1
ATOM 3825 C CA . CYS B 1 63 ? 14.32 3.984 -0.637 1 97.19 63 CYS B CA 1
ATOM 3826 C C . CYS B 1 63 ? 13.148 4.613 -1.381 1 97.19 63 CYS B C 1
ATOM 3828 O O . CYS B 1 63 ? 13.344 5.387 -2.316 1 97.19 63 CYS B O 1
ATOM 3830 N N . TRP B 1 64 ? 11.984 4.293 -0.998 1 96.81 64 TRP B N 1
ATOM 3831 C CA . TRP B 1 64 ? 10.805 4.91 -1.584 1 96.81 64 TRP B CA 1
ATOM 3832 C C . TRP B 1 64 ? 10.797 6.414 -1.343 1 96.81 64 TRP B C 1
ATOM 3834 O O . TRP B 1 64 ? 10.492 7.195 -2.25 1 96.81 64 TRP B O 1
ATOM 3844 N N . VAL B 1 65 ? 11.172 6.824 -0.091 1 94.62 65 VAL B N 1
ATOM 3845 C CA . VAL B 1 65 ? 11.18 8.234 0.28 1 94.62 65 VAL B CA 1
ATOM 3846 C C . VAL B 1 65 ? 12.102 9.008 -0.662 1 94.62 65 VAL B C 1
ATOM 3848 O O . VAL B 1 65 ? 11.805 10.148 -1.038 1 94.62 65 VAL B O 1
ATOM 3851 N N . PHE B 1 66 ? 13.133 8.336 -1.069 1 94.38 66 PHE B N 1
ATOM 3852 C CA . PHE B 1 66 ? 14.117 8.992 -1.915 1 94.38 66 PHE B CA 1
ATOM 3853 C C . PHE B 1 66 ? 13.719 8.906 -3.383 1 94.38 66 PHE B C 1
ATOM 3855 O O . PHE B 1 66 ? 14.469 9.336 -4.262 1 94.38 66 PHE B O 1
ATOM 3862 N N . GLY B 1 67 ? 12.648 8.305 -3.666 1 92.56 67 GLY B N 1
ATOM 3863 C CA . GLY B 1 67 ? 12.148 8.305 -5.027 1 92.56 67 GLY B CA 1
ATOM 3864 C C . GLY B 1 67 ? 12.219 6.945 -5.691 1 92.56 67 GLY B C 1
ATOM 3865 O O . GLY B 1 67 ? 11.797 6.785 -6.84 1 92.56 67 GLY B O 1
ATOM 3866 N N . GLY B 1 68 ? 12.781 5.98 -5.012 1 95.94 68 GLY B N 1
ATOM 3867 C CA . GLY B 1 68 ? 12.867 4.629 -5.543 1 95.94 68 GLY B CA 1
ATOM 3868 C C . GLY B 1 68 ? 14.281 4.215 -5.891 1 95.94 68 GLY B C 1
ATOM 3869 O O . GLY B 1 68 ? 15.195 5.039 -5.875 1 95.94 68 GLY B O 1
ATOM 3870 N N . GLY B 1 69 ? 14.469 3.057 -6.125 1 97.25 69 GLY B N 1
ATOM 3871 C CA . GLY B 1 69 ? 15.773 2.475 -6.418 1 97.25 69 GLY B CA 1
ATOM 3872 C C . GLY B 1 69 ? 15.898 1.035 -5.957 1 97.25 69 GLY B C 1
ATOM 3873 O O . GLY B 1 69 ? 14.953 0.253 -6.078 1 97.25 69 GLY B O 1
ATOM 3874 N N . GLU B 1 70 ? 17.125 0.694 -5.492 1 97.88 70 GLU B N 1
ATOM 3875 C CA . GLU B 1 70 ? 17.375 -0.675 -5.051 1 97.88 70 GLU B CA 1
ATOM 3876 C C . GLU B 1 70 ? 17.766 -0.716 -3.572 1 97.88 70 GLU B C 1
ATOM 3878 O O . GLU B 1 70 ? 18.484 0.154 -3.092 1 97.88 70 GLU B O 1
ATOM 3883 N N . VAL B 1 71 ? 17.25 -1.601 -2.92 1 98.69 71 VAL B N 1
ATOM 3884 C CA . VAL B 1 71 ? 17.672 -1.936 -1.564 1 98.69 71 VAL B CA 1
ATOM 3885 C C . VAL B 1 71 ? 18.484 -3.229 -1.582 1 98.69 71 VAL B C 1
ATOM 3887 O O . VAL B 1 71 ? 17.969 -4.293 -1.927 1 98.69 71 VAL B O 1
ATOM 3890 N N . VAL B 1 72 ? 19.688 -3.127 -1.141 1 98.75 72 VAL B N 1
ATOM 3891 C CA . VAL B 1 72 ? 20.625 -4.238 -1.26 1 98.75 72 VAL B CA 1
ATOM 3892 C C . VAL B 1 72 ? 20.703 -4.992 0.065 1 98.75 72 VAL B C 1
ATOM 3894 O O . VAL B 1 72 ? 20.875 -4.387 1.124 1 98.75 72 VAL B O 1
ATOM 3897 N N . VAL B 1 73 ? 20.578 -6.281 0.005 1 98.88 73 VAL B N 1
ATOM 3898 C CA . VAL B 1 73 ? 20.797 -7.203 1.113 1 98.88 73 VAL B CA 1
ATOM 3899 C C . VAL B 1 73 ? 22.094 -7.984 0.879 1 98.88 73 VAL B C 1
ATOM 3901 O O . VAL B 1 73 ? 22.125 -8.922 0.082 1 98.88 73 VAL B O 1
ATOM 3904 N N . PRO B 1 74 ? 23.094 -7.621 1.568 1 98.81 74 PRO B N 1
ATOM 3905 C CA . PRO B 1 74 ? 24.375 -8.32 1.356 1 98.81 74 PRO B CA 1
ATOM 3906 C C . PRO B 1 74 ? 24.406 -9.695 2.012 1 98.81 74 PRO B C 1
ATOM 3908 O O . PRO B 1 74 ? 23.438 -10.102 2.66 1 98.81 74 PRO B O 1
ATOM 3911 N N . ALA B 1 75 ? 25.547 -10.406 1.825 1 98.88 75 ALA B N 1
ATOM 3912 C CA . ALA B 1 75 ? 25.719 -11.75 2.383 1 98.88 75 ALA B CA 1
ATOM 3913 C C . ALA B 1 75 ? 25.359 -11.773 3.867 1 98.88 75 ALA B C 1
ATOM 3915 O O . ALA B 1 75 ? 25.719 -10.852 4.609 1 98.88 75 ALA B O 1
ATOM 3916 N N . GLY B 1 76 ? 24.578 -12.703 4.246 1 98.81 76 GLY B N 1
ATOM 3917 C CA . GLY B 1 76 ? 24.109 -12.867 5.613 1 98.81 76 GLY B CA 1
ATOM 3918 C C . GLY B 1 76 ? 22.812 -13.648 5.715 1 98.81 76 GLY B C 1
ATOM 3919 O O . GLY B 1 76 ? 22.219 -14.008 4.699 1 98.81 76 GLY B O 1
ATOM 3920 N N . ASN B 1 77 ? 22.516 -14.039 7 1 98.81 77 ASN B N 1
ATOM 3921 C CA . ASN B 1 77 ? 21.234 -14.656 7.309 1 98.81 77 ASN B CA 1
ATOM 3922 C C . ASN B 1 77 ? 20.297 -13.672 8.008 1 98.81 77 ASN B C 1
ATOM 3924 O O . ASN B 1 77 ? 20.438 -13.43 9.211 1 98.81 77 ASN B O 1
ATOM 3928 N N . TYR B 1 78 ? 19.359 -13.195 7.305 1 98.88 78 TYR B N 1
ATOM 3929 C CA . TYR B 1 78 ? 18.484 -12.148 7.824 1 98.88 78 TYR B CA 1
ATOM 3930 C C . TYR B 1 78 ? 17.172 -12.719 8.328 1 98.88 78 TYR B C 1
ATOM 3932 O O . TYR B 1 78 ? 16.266 -12.992 7.535 1 98.88 78 TYR B O 1
ATOM 3940 N N . PHE B 1 79 ? 17.125 -12.875 9.664 1 98.69 79 PHE B N 1
ATOM 3941 C CA . PHE B 1 79 ? 15.93 -13.367 10.344 1 98.69 79 PHE B CA 1
ATOM 3942 C C . PHE B 1 79 ? 14.852 -12.289 10.375 1 98.69 79 PHE B C 1
ATOM 3944 O O . PHE B 1 79 ? 15.094 -11.18 10.867 1 98.69 79 PHE B O 1
ATOM 3951 N N . THR B 1 80 ? 13.602 -12.594 9.781 1 98.56 80 THR B N 1
ATOM 3952 C CA . THR B 1 80 ? 12.641 -11.508 9.641 1 98.56 80 THR B CA 1
ATOM 3953 C C . THR B 1 80 ? 11.219 -12.055 9.602 1 98.56 80 THR B C 1
ATOM 3955 O O . THR B 1 80 ? 11 -13.219 9.258 1 98.56 80 THR B O 1
ATOM 3958 N N . GLY B 1 81 ? 10.234 -11.258 10.109 1 98 81 GLY B N 1
ATOM 3959 C CA . GLY B 1 81 ? 8.844 -11.422 9.711 1 98 81 GLY B CA 1
ATOM 3960 C C . GLY B 1 81 ? 8.539 -10.82 8.352 1 98 81 GLY B C 1
ATOM 3961 O O . GLY B 1 81 ? 9.445 -10.625 7.539 1 98 81 GLY B O 1
ATOM 3962 N N . ALA B 1 82 ? 7.258 -10.523 8.172 1 98.31 82 ALA B N 1
ATOM 3963 C CA . ALA B 1 82 ? 6.828 -10.031 6.863 1 98.31 82 ALA B CA 1
ATOM 3964 C C . ALA B 1 82 ? 7.426 -8.656 6.574 1 98.31 82 ALA B C 1
ATOM 3966 O O . ALA B 1 82 ? 7.504 -7.805 7.465 1 98.31 82 ALA B O 1
ATOM 3967 N N . ILE B 1 83 ? 7.863 -8.453 5.371 1 98.5 83 ILE B N 1
ATOM 3968 C CA . ILE B 1 83 ? 8.281 -7.133 4.91 1 98.5 83 ILE B CA 1
ATOM 3969 C C . ILE B 1 83 ? 7.477 -6.742 3.67 1 98.5 83 ILE B C 1
ATOM 3971 O O . ILE B 1 83 ? 7.168 -7.59 2.83 1 98.5 83 ILE B O 1
ATOM 3975 N N . ALA B 1 84 ? 7.129 -5.496 3.613 1 98.62 84 ALA B N 1
ATOM 3976 C CA . ALA B 1 84 ? 6.293 -4.977 2.535 1 98.62 84 ALA B CA 1
ATOM 3977 C C . ALA B 1 84 ? 7.133 -4.25 1.491 1 98.62 84 ALA B C 1
ATOM 3979 O O . ALA B 1 84 ? 7.859 -3.307 1.816 1 98.62 84 ALA B O 1
ATOM 3980 N N . LEU B 1 85 ? 7.035 -4.668 0.245 1 98.81 85 LEU B N 1
ATOM 3981 C CA . LEU B 1 85 ? 7.66 -3.938 -0.853 1 98.81 85 LEU B CA 1
ATOM 3982 C C . LEU B 1 85 ? 6.895 -2.654 -1.157 1 98.81 85 LEU B C 1
ATOM 3984 O O . LEU B 1 85 ? 5.695 -2.561 -0.878 1 98.81 85 LEU B O 1
ATOM 3988 N N . ARG B 1 86 ? 7.645 -1.696 -1.686 1 98.5 86 ARG B N 1
ATOM 3989 C CA . ARG B 1 86 ? 7.082 -0.399 -2.045 1 98.5 86 ARG B CA 1
ATOM 3990 C C . ARG B 1 86 ? 7.23 -0.131 -3.537 1 98.5 86 ARG B C 1
ATOM 3992 O O . ARG B 1 86 ? 8.125 -0.676 -4.184 1 98.5 86 ARG B O 1
ATOM 3999 N N . SER B 1 87 ? 6.27 0.736 -4.031 1 98.31 87 SER B N 1
ATOM 4000 C CA . SER B 1 87 ? 6.348 1.119 -5.438 1 98.31 87 SER B CA 1
ATOM 4001 C C . SER B 1 87 ? 7.715 1.707 -5.773 1 98.31 87 SER B C 1
ATOM 4003 O O . SER B 1 87 ? 8.273 2.484 -4.996 1 98.31 87 SER B O 1
ATOM 4005 N N . ASN B 1 88 ? 8.289 1.265 -6.867 1 97.88 88 ASN B N 1
ATOM 4006 C CA . ASN B 1 88 ? 9.523 1.77 -7.461 1 97.88 88 ASN B CA 1
ATOM 4007 C C . ASN B 1 88 ? 10.75 1.333 -6.66 1 97.88 88 ASN B C 1
ATOM 4009 O O . ASN B 1 88 ? 11.844 1.881 -6.84 1 97.88 88 ASN B O 1
ATOM 4013 N N . VAL B 1 89 ? 10.594 0.357 -5.781 1 98.19 89 VAL B N 1
ATOM 4014 C CA . VAL B 1 89 ? 11.719 -0.147 -4.992 1 98.19 89 VAL B CA 1
ATOM 4015 C C . VAL B 1 89 ? 11.969 -1.615 -5.328 1 98.19 89 VAL B C 1
ATOM 4017 O O . VAL B 1 89 ? 11.062 -2.445 -5.23 1 98.19 89 VAL B O 1
ATOM 4020 N N . LEU B 1 90 ? 13.172 -1.934 -5.742 1 98.5 90 LEU B N 1
ATOM 4021 C CA . LEU B 1 90 ? 13.578 -3.318 -5.961 1 98.5 90 LEU B CA 1
ATOM 4022 C C . LEU B 1 90 ? 14.422 -3.826 -4.801 1 98.5 90 LEU B C 1
ATOM 4024 O O . LEU B 1 90 ? 15.336 -3.137 -4.344 1 98.5 90 LEU B O 1
ATOM 4028 N N . LEU B 1 91 ? 14.102 -4.945 -4.273 1 98.88 91 LEU B N 1
ATOM 4029 C CA . LEU B 1 91 ? 14.922 -5.617 -3.27 1 98.88 91 LEU B CA 1
ATOM 4030 C C . LEU B 1 91 ? 15.961 -6.52 -3.932 1 98.88 91 LEU B C 1
ATOM 4032 O O . LEU B 1 91 ? 15.609 -7.492 -4.602 1 98.88 91 LEU B O 1
ATOM 4036 N N . ARG B 1 92 ? 17.188 -6.234 -3.752 1 98.88 92 ARG B N 1
ATOM 4037 C CA . ARG B 1 92 ? 18.25 -7.02 -4.359 1 98.88 92 ARG B CA 1
ATOM 4038 C C . ARG B 1 92 ? 18.938 -7.902 -3.322 1 98.88 92 ARG B C 1
ATOM 4040 O O . ARG B 1 92 ? 19.578 -7.395 -2.391 1 98.88 92 ARG B O 1
ATOM 4047 N N . LEU B 1 93 ? 18.859 -9.141 -3.48 1 98.94 93 LEU B N 1
ATOM 4048 C CA . LEU B 1 93 ? 19.562 -10.102 -2.645 1 98.94 93 LEU B CA 1
ATOM 4049 C C . LEU B 1 93 ? 20.906 -10.484 -3.264 1 98.94 93 LEU B C 1
ATOM 4051 O O . LEU B 1 93 ? 20.953 -11.188 -4.273 1 98.94 93 LEU B O 1
ATOM 4055 N N . GLU B 1 94 ? 21.906 -10.109 -2.625 1 98.81 94 GLU B N 1
ATOM 4056 C CA . GLU B 1 94 ? 23.234 -10.422 -3.15 1 98.81 94 GLU B CA 1
ATOM 4057 C C . GLU B 1 94 ? 23.594 -11.883 -2.887 1 98.81 94 GLU B C 1
ATOM 4059 O O . GLU B 1 94 ? 22.875 -12.586 -2.182 1 98.81 94 GLU B O 1
ATOM 4064 N N . LYS B 1 95 ? 24.75 -12.281 -3.52 1 98.69 95 LYS B N 1
ATOM 4065 C CA . LYS B 1 95 ? 25.234 -13.641 -3.311 1 98.69 95 LYS B CA 1
ATOM 4066 C C . LYS B 1 95 ? 25.375 -13.953 -1.823 1 98.69 95 LYS B C 1
ATOM 4068 O O . LYS B 1 95 ? 25.938 -13.148 -1.067 1 98.69 95 LYS B O 1
ATOM 4073 N N . ASP B 1 96 ? 24.828 -14.984 -1.369 1 98.62 96 ASP B N 1
ATOM 4074 C CA . ASP B 1 96 ? 24.938 -15.523 -0.016 1 98.62 96 ASP B CA 1
ATOM 4075 C C . ASP B 1 96 ? 24.062 -14.75 0.957 1 98.62 96 ASP B C 1
ATOM 4077 O O . ASP B 1 96 ? 24.172 -14.914 2.174 1 98.62 96 ASP B O 1
ATOM 4081 N N . ALA B 1 97 ? 23.234 -13.852 0.399 1 98.88 97 ALA B N 1
ATOM 4082 C CA . ALA B 1 97 ? 22.156 -13.289 1.213 1 98.88 97 ALA B CA 1
ATOM 4083 C C . ALA B 1 97 ? 21 -14.281 1.351 1 98.88 97 ALA B C 1
ATOM 4085 O O . ALA B 1 97 ? 20.516 -14.828 0.355 1 98.88 97 ALA B O 1
ATOM 4086 N N . VAL B 1 98 ? 20.562 -14.539 2.594 1 98.88 98 VAL B N 1
ATOM 4087 C CA . VAL B 1 98 ? 19.438 -15.422 2.83 1 98.88 98 VAL B CA 1
ATOM 4088 C C . VAL B 1 98 ? 18.391 -14.719 3.697 1 98.88 98 VAL B C 1
ATOM 4090 O O . VAL B 1 98 ? 18.703 -14.258 4.797 1 98.88 98 VAL B O 1
ATOM 4093 N N . ILE B 1 99 ? 17.203 -14.539 3.227 1 98.88 99 ILE B N 1
ATOM 4094 C CA . ILE B 1 99 ? 16.078 -14.117 4.039 1 98.88 99 ILE B CA 1
ATOM 4095 C C . ILE B 1 99 ? 15.469 -15.328 4.754 1 98.88 99 ILE B C 1
ATOM 4097 O O . ILE B 1 99 ? 14.992 -16.266 4.109 1 98.88 99 ILE B O 1
ATOM 4101 N N . VAL B 1 100 ? 15.469 -15.297 6.055 1 98.44 100 VAL B N 1
ATOM 4102 C CA . VAL B 1 100 ? 14.961 -16.391 6.867 1 98.44 100 VAL B CA 1
ATOM 4103 C C . VAL B 1 100 ? 13.68 -15.969 7.582 1 98.44 100 VAL B C 1
ATOM 4105 O O . VAL B 1 100 ? 13.703 -15.07 8.43 1 98.44 100 VAL B O 1
ATOM 4108 N N . GLY B 1 101 ? 12.57 -16.656 7.293 1 98.19 101 GLY B N 1
ATOM 4109 C CA . GLY B 1 101 ? 11.289 -16.281 7.871 1 98.19 101 GLY B CA 1
ATOM 4110 C C . GLY B 1 101 ? 11.172 -16.625 9.344 1 98.19 101 GLY B C 1
ATOM 4111 O O . GLY B 1 101 ? 11.656 -17.672 9.781 1 98.19 101 GLY B O 1
ATOM 4112 N N . SER B 1 102 ? 10.461 -15.805 10.055 1 98.06 102 SER B N 1
ATOM 4113 C CA . SER B 1 102 ? 10.117 -16.047 11.453 1 98.06 102 SER B CA 1
ATOM 4114 C C . SER B 1 102 ? 9.109 -17.172 11.586 1 98.06 102 SER B C 1
ATOM 4116 O O . SER B 1 102 ? 8.18 -17.297 10.781 1 98.06 102 SER B O 1
ATOM 4118 N N . PRO B 1 103 ? 9.273 -18 12.664 1 96.81 103 PRO B N 1
ATOM 4119 C CA . PRO B 1 103 ? 8.281 -19.047 12.898 1 96.81 103 PRO B CA 1
ATOM 4120 C C . PRO B 1 103 ? 7.031 -18.516 13.609 1 96.81 103 PRO B C 1
ATOM 4122 O O . PRO B 1 103 ? 6.074 -19.266 13.812 1 96.81 103 PRO B O 1
ATOM 4125 N N . ASP B 1 104 ? 6.992 -17.219 13.977 1 95.94 104 ASP B N 1
ATOM 4126 C CA . ASP B 1 104 ? 5.902 -16.656 14.766 1 95.94 104 ASP B CA 1
ATOM 4127 C C . ASP B 1 104 ? 4.844 -16.016 13.867 1 95.94 104 ASP B C 1
ATOM 4129 O O . ASP B 1 104 ? 5.109 -15.008 13.211 1 95.94 104 ASP B O 1
ATOM 4133 N N . PHE B 1 105 ? 3.621 -16.516 13.969 1 94.44 105 PHE B N 1
ATOM 4134 C CA . PHE B 1 105 ? 2.529 -16 13.148 1 94.44 105 PHE B CA 1
ATOM 4135 C C . PHE B 1 105 ? 2.287 -14.531 13.438 1 94.44 105 PHE B C 1
ATOM 4137 O O . PHE B 1 105 ? 1.849 -13.781 12.555 1 94.44 105 PHE B O 1
ATOM 4144 N N . ALA B 1 106 ? 2.627 -14.109 14.625 1 93.44 106 ALA B N 1
ATOM 4145 C CA . ALA B 1 106 ? 2.396 -12.727 15.023 1 93.44 106 ALA B CA 1
ATOM 4146 C C . ALA B 1 106 ? 3.236 -11.766 14.195 1 93.44 106 ALA B C 1
ATOM 4148 O O . ALA B 1 106 ? 2.973 -10.562 14.172 1 93.44 106 ALA B O 1
ATOM 4149 N N . ASP B 1 107 ? 4.234 -12.281 13.477 1 96.31 107 ASP B N 1
ATOM 4150 C CA . ASP B 1 107 ? 5.137 -11.453 12.688 1 96.31 107 ASP B CA 1
ATOM 4151 C C . ASP B 1 107 ? 4.598 -11.25 11.273 1 96.31 107 ASP B C 1
ATOM 4153 O O . ASP B 1 107 ? 5.238 -10.594 10.445 1 96.31 107 ASP B O 1
ATOM 4157 N N . TYR B 1 108 ? 3.398 -11.797 11.047 1 96.38 108 TYR B N 1
ATOM 4158 C CA . TYR B 1 108 ? 2.762 -11.711 9.734 1 96.38 108 TYR B CA 1
ATOM 4159 C C . TYR B 1 108 ? 1.367 -11.102 9.844 1 96.38 108 TYR B C 1
ATOM 4161 O O . TYR B 1 108 ? 0.428 -11.766 10.297 1 96.38 108 TYR B O 1
ATOM 4169 N N . PRO B 1 109 ? 1.238 -9.891 9.344 1 94.5 109 PRO B N 1
ATOM 4170 C CA . PRO B 1 109 ? -0.078 -9.258 9.438 1 94.5 109 PRO B CA 1
ATOM 4171 C C . PRO B 1 109 ? -1.173 -10.062 8.734 1 94.5 109 PRO B C 1
ATOM 4173 O O . PRO B 1 109 ? -0.882 -10.852 7.832 1 94.5 109 PRO B O 1
ATOM 4176 N N . VAL B 1 110 ? -2.441 -9.836 9.219 1 95.75 110 VAL B N 1
ATOM 4177 C CA . VAL B 1 110 ? -3.586 -10.547 8.648 1 95.75 110 VAL B CA 1
ATOM 4178 C C . VAL B 1 110 ? -4.352 -9.617 7.711 1 95.75 110 VAL B C 1
ATOM 4180 O O . VAL B 1 110 ? -4.594 -8.453 8.039 1 95.75 110 VAL B O 1
ATOM 4183 N N . MET B 1 111 ? -4.648 -10.133 6.523 1 95.5 111 MET B N 1
ATOM 4184 C CA . MET B 1 111 ? -5.453 -9.438 5.527 1 95.5 111 MET B CA 1
ATOM 4185 C C . MET B 1 111 ? -6.277 -10.422 4.707 1 95.5 111 MET B C 1
ATOM 4187 O O . MET B 1 111 ? -6.324 -11.609 5.023 1 95.5 111 MET B O 1
ATOM 4191 N N . GLN B 1 112 ? -6.984 -9.844 3.74 1 95.94 112 GLN B N 1
ATOM 4192 C CA . GLN B 1 112 ? -7.621 -10.727 2.773 1 95.94 112 GLN B CA 1
ATOM 4193 C C . GLN B 1 112 ? -6.594 -11.336 1.823 1 95.94 112 GLN B C 1
ATOM 4195 O O . GLN B 1 112 ? -5.793 -10.617 1.226 1 95.94 112 GLN B O 1
ATOM 4200 N N . VAL B 1 113 ? -6.648 -12.625 1.779 1 96.94 113 VAL B N 1
ATOM 4201 C CA . VAL B 1 113 ? -5.773 -13.359 0.871 1 96.94 113 VAL B CA 1
ATOM 4202 C C . VAL B 1 113 ? -6.578 -14.422 0.123 1 96.94 113 VAL B C 1
ATOM 4204 O O . VAL B 1 113 ? -7.719 -14.719 0.494 1 96.94 113 VAL B O 1
ATOM 4207 N N . ARG B 1 114 ? -5.977 -14.922 -0.976 1 97.31 114 ARG B N 1
ATOM 4208 C CA . ARG B 1 114 ? -6.625 -15.984 -1.738 1 97.31 114 ARG B CA 1
ATOM 4209 C C . ARG B 1 114 ? -6.145 -17.359 -1.278 1 97.31 114 ARG B C 1
ATOM 4211 O O . ARG B 1 114 ? -4.945 -17.578 -1.1 1 97.31 114 ARG B O 1
ATOM 4218 N N . TRP B 1 115 ? -7.09 -18.188 -0.965 1 96.19 115 TRP B N 1
ATOM 4219 C CA . TRP B 1 115 ? -6.836 -19.578 -0.619 1 96.19 115 TRP B CA 1
ATOM 4220 C C . TRP B 1 115 ? -7.797 -20.5 -1.356 1 96.19 115 TRP B C 1
ATOM 4222 O O . TRP B 1 115 ? -9.008 -20.484 -1.109 1 96.19 115 TRP B O 1
ATOM 4232 N N . GLU B 1 116 ? -7.25 -21.297 -2.283 1 94.5 116 GLU B N 1
ATOM 4233 C CA . GLU B 1 116 ? -8.008 -22.266 -3.072 1 94.5 116 GLU B CA 1
ATOM 4234 C C . GLU B 1 116 ? -9.211 -21.609 -3.736 1 94.5 116 GLU B C 1
ATOM 4236 O O . GLU B 1 116 ? -10.336 -22.109 -3.623 1 94.5 116 GLU B O 1
ATOM 4241 N N . GLY B 1 117 ? -8.945 -20.484 -4.242 1 96.62 117 GLY B N 1
ATOM 4242 C CA . GLY B 1 117 ? -9.914 -19.812 -5.09 1 96.62 117 GLY B CA 1
ATOM 4243 C C . GLY B 1 117 ? -10.844 -18.891 -4.324 1 96.62 117 GLY B C 1
ATOM 4244 O O . GLY B 1 117 ? -11.664 -18.188 -4.918 1 96.62 117 GLY B O 1
ATOM 4245 N N . LYS B 1 118 ? -10.672 -18.766 -3.004 1 95.62 118 LYS B N 1
ATOM 4246 C CA . LYS B 1 118 ? -11.539 -17.938 -2.176 1 95.62 118 LYS B CA 1
ATOM 4247 C C . LYS B 1 118 ? -10.727 -16.875 -1.442 1 95.62 118 LYS B C 1
ATOM 4249 O O . LYS B 1 118 ? -9.625 -17.141 -0.955 1 95.62 118 LYS B O 1
ATOM 4254 N N . TRP B 1 119 ? -11.328 -15.711 -1.434 1 95.5 119 TRP B N 1
ATOM 4255 C CA . TRP B 1 119 ? -10.781 -14.695 -0.546 1 95.5 119 TRP B CA 1
ATOM 4256 C C . TRP B 1 119 ? -11.156 -14.977 0.905 1 95.5 119 TRP B C 1
ATOM 4258 O O . TRP B 1 119 ? -12.336 -15.094 1.236 1 95.5 119 TRP B O 1
ATOM 4268 N N . ILE B 1 120 ? -10.141 -15.062 1.725 1 95.06 120 ILE B N 1
ATOM 4269 C CA . ILE B 1 120 ? -10.352 -15.336 3.143 1 95.06 120 ILE B CA 1
ATOM 4270 C C . ILE B 1 120 ? -9.375 -14.5 3.975 1 95.06 120 ILE B C 1
ATOM 4272 O O . ILE B 1 120 ? -8.406 -13.953 3.443 1 95.06 120 ILE B O 1
ATOM 4276 N N . PRO B 1 121 ? -9.648 -14.383 5.312 1 95.44 121 PRO B N 1
ATOM 4277 C CA . PRO B 1 121 ? -8.594 -13.82 6.16 1 95.44 121 PRO B CA 1
ATOM 4278 C C . PRO B 1 121 ? -7.355 -14.719 6.227 1 95.44 121 PRO B C 1
ATOM 4280 O O . PRO B 1 121 ? -7.48 -15.945 6.297 1 95.44 121 PRO B O 1
ATOM 4283 N N . GLY B 1 122 ? -6.262 -14.188 6.141 1 97.5 122 GLY B N 1
ATOM 4284 C CA . GLY B 1 122 ? -5.016 -14.93 6.242 1 97.5 122 GLY B CA 1
ATOM 4285 C C . GLY B 1 122 ? -3.807 -14.047 6.457 1 97.5 122 GLY B C 1
ATOM 4286 O O . GLY B 1 122 ? -3.883 -12.828 6.281 1 97.5 122 GLY B O 1
ATOM 4287 N N . HIS B 1 123 ? -2.73 -14.695 6.895 1 97 123 HIS B N 1
ATOM 4288 C CA . HIS B 1 123 ? -1.459 -14 7.035 1 97 123 HIS B CA 1
ATOM 4289 C C . HIS B 1 123 ? -0.856 -13.672 5.672 1 97 123 HIS B C 1
ATOM 4291 O O . HIS B 1 123 ? -0.909 -14.492 4.754 1 97 123 HIS B O 1
ATOM 4297 N N . VAL B 1 124 ? -0.293 -12.508 5.574 1 96.94 124 VAL B N 1
ATOM 4298 C CA . VAL B 1 124 ? 0.394 -12.117 4.348 1 96.94 124 VAL B CA 1
ATOM 4299 C C . VAL B 1 124 ? 1.684 -12.922 4.199 1 96.94 124 VAL B C 1
ATOM 4301 O O . VAL B 1 124 ? 2.16 -13.523 5.168 1 96.94 124 VAL B O 1
ATOM 4304 N N . GLY B 1 125 ? 2.232 -12.875 2.986 1 97.94 125 GLY B N 1
ATOM 4305 C CA . GLY B 1 125 ? 3.484 -13.57 2.732 1 97.94 125 GLY B CA 1
ATOM 4306 C C . GLY B 1 125 ? 4.672 -12.938 3.436 1 97.94 125 GLY B C 1
ATOM 4307 O O . GLY B 1 125 ? 4.57 -11.82 3.953 1 97.94 125 GLY B O 1
ATOM 4308 N N . LEU B 1 126 ? 5.781 -13.672 3.459 1 98.56 126 LEU B N 1
ATOM 4309 C CA . LEU B 1 126 ? 7.02 -13.195 4.062 1 98.56 126 LEU B CA 1
ATOM 4310 C C . LEU B 1 126 ? 7.48 -11.898 3.408 1 98.56 126 LEU B C 1
ATOM 4312 O O . LEU B 1 126 ? 7.883 -10.961 4.098 1 98.56 126 LEU B O 1
ATOM 4316 N N . ILE B 1 127 ? 7.48 -11.914 2.141 1 98.88 127 ILE B N 1
ATOM 4317 C CA . ILE B 1 127 ? 7.641 -10.703 1.337 1 98.88 127 ILE B CA 1
ATOM 4318 C C . ILE B 1 127 ? 6.359 -10.438 0.549 1 98.88 127 ILE B C 1
ATOM 4320 O O . ILE B 1 127 ? 5.91 -11.281 -0.227 1 98.88 127 ILE B O 1
ATOM 4324 N N . TYR B 1 128 ? 5.762 -9.312 0.802 1 98.75 128 TYR B N 1
ATOM 4325 C CA . TYR B 1 128 ? 4.484 -9.062 0.144 1 98.75 128 TYR B CA 1
ATOM 4326 C C . TYR B 1 128 ? 4.402 -7.629 -0.364 1 98.75 128 TYR B C 1
ATOM 4328 O O . TYR B 1 128 ? 5.285 -6.816 -0.082 1 98.75 128 TYR B O 1
ATOM 4336 N N . ALA B 1 129 ? 3.488 -7.348 -1.2 1 98.75 129 ALA B N 1
ATOM 4337 C CA . ALA B 1 129 ? 3.135 -6.023 -1.712 1 98.75 129 ALA B CA 1
ATOM 4338 C C . ALA B 1 129 ? 1.636 -5.922 -1.975 1 98.75 129 ALA B C 1
ATOM 4340 O O . ALA B 1 129 ? 1.018 -6.871 -2.461 1 98.75 129 ALA B O 1
ATOM 4341 N N . VAL B 1 130 ? 1.043 -4.848 -1.609 1 98.19 130 VAL B N 1
ATOM 4342 C CA . VAL B 1 130 ? -0.371 -4.602 -1.87 1 98.19 130 VAL B CA 1
ATOM 4343 C C . VAL B 1 130 ? -0.527 -3.342 -2.721 1 98.19 130 VAL B C 1
ATOM 4345 O O . VAL B 1 130 ? -0.094 -2.258 -2.32 1 98.19 130 VAL B O 1
ATOM 4348 N N . GLN B 1 131 ? -1.08 -3.473 -3.887 1 97.56 131 GLN B N 1
ATOM 4349 C CA . GLN B 1 131 ? -1.38 -2.365 -4.789 1 97.56 131 GLN B CA 1
ATOM 4350 C C . GLN B 1 131 ? -0.136 -1.523 -5.059 1 97.56 131 GLN B C 1
ATOM 4352 O 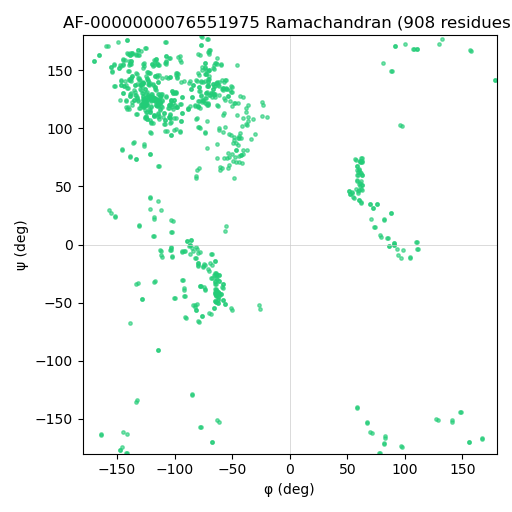O . GLN B 1 131 ? -0.185 -0.294 -4.988 1 97.56 131 GLN B O 1
ATOM 4357 N N . ALA B 1 132 ? 0.963 -2.176 -5.297 1 98.5 132 ALA B N 1
ATOM 4358 C CA . ALA B 1 132 ? 2.229 -1.511 -5.598 1 98.5 132 ALA B CA 1
ATOM 4359 C C . ALA B 1 132 ? 2.549 -1.59 -7.09 1 98.5 132 ALA B C 1
ATOM 4361 O O . ALA B 1 132 ? 1.962 -2.396 -7.812 1 98.5 132 ALA B O 1
ATOM 4362 N N . ASP B 1 133 ? 3.424 -0.7 -7.48 1 98.25 133 ASP B N 1
ATOM 4363 C CA . ASP B 1 133 ? 3.814 -0.608 -8.883 1 98.25 133 ASP B CA 1
ATOM 4364 C C . ASP B 1 133 ? 5.336 -0.611 -9.031 1 98.25 133 ASP B C 1
ATOM 4366 O O . ASP B 1 133 ? 6.039 0.048 -8.266 1 98.25 133 ASP B O 1
ATOM 4370 N N . HIS B 1 134 ? 5.863 -1.348 -10.023 1 98.5 134 HIS B N 1
ATOM 4371 C CA . HIS B 1 134 ? 7.281 -1.35 -10.367 1 98.5 134 HIS B CA 1
ATOM 4372 C C . HIS B 1 134 ? 8.133 -1.781 -9.188 1 98.5 134 HIS B C 1
ATOM 4374 O O . HIS B 1 134 ? 9.008 -1.033 -8.734 1 98.5 134 HIS B O 1
ATOM 4380 N N . THR B 1 135 ? 7.895 -2.967 -8.727 1 98.75 135 THR B N 1
ATOM 4381 C CA . THR B 1 135 ? 8.641 -3.488 -7.59 1 98.75 135 THR B CA 1
ATOM 4382 C C . THR B 1 135 ? 8.953 -4.969 -7.777 1 98.75 135 THR B C 1
ATOM 4384 O O . THR B 1 135 ? 8.68 -5.535 -8.844 1 98.75 135 THR B O 1
ATOM 4387 N N . GLY B 1 136 ? 9.711 -5.582 -6.863 1 98.88 136 GLY B N 1
ATOM 4388 C CA . GLY B 1 136 ? 10.055 -6.992 -6.961 1 98.88 136 GLY B CA 1
ATOM 4389 C C . GLY B 1 136 ? 11.328 -7.348 -6.215 1 98.88 136 GLY B C 1
ATOM 4390 O O . GLY B 1 136 ? 11.789 -6.586 -5.359 1 98.88 136 GLY B O 1
ATOM 4391 N N . VAL B 1 137 ? 11.789 -8.516 -6.418 1 98.94 137 VAL B N 1
ATOM 4392 C CA . VAL B 1 137 ? 13 -9.062 -5.816 1 98.94 137 VAL B CA 1
ATOM 4393 C C . VAL B 1 137 ? 13.938 -9.57 -6.91 1 98.94 137 VAL B C 1
ATOM 4395 O O . VAL B 1 137 ? 13.508 -10.289 -7.816 1 98.94 137 VAL B O 1
ATOM 4398 N N . VAL B 1 138 ? 15.188 -9.219 -6.793 1 98.81 138 VAL B N 1
ATOM 4399 C CA . VAL B 1 138 ? 16.172 -9.648 -7.789 1 98.81 138 VAL B CA 1
ATOM 4400 C C . VAL B 1 138 ? 17.469 -10.062 -7.098 1 98.81 138 VAL B C 1
ATOM 4402 O O . VAL B 1 138 ? 17.672 -9.758 -5.918 1 98.81 138 VAL B O 1
ATOM 4405 N N . GLY B 1 139 ? 18.312 -10.766 -7.777 1 98.19 139 GLY B N 1
ATOM 4406 C CA . GLY B 1 139 ? 19.641 -11.125 -7.32 1 98.19 139 GLY B CA 1
ATOM 4407 C C . GLY B 1 139 ? 19.766 -12.586 -6.938 1 98.19 139 GLY B C 1
ATOM 4408 O O . GLY B 1 139 ? 18.766 -13.281 -6.785 1 98.19 139 GLY B O 1
ATOM 4409 N N . PRO B 1 140 ? 21 -13.023 -6.742 1 98.75 140 PRO B N 1
ATOM 4410 C CA . PRO B 1 140 ? 21.25 -14.461 -6.66 1 98.75 140 PRO B CA 1
ATOM 4411 C C . PRO B 1 140 ? 21.047 -15.023 -5.254 1 98.75 140 PRO B C 1
ATOM 4413 O O . PRO B 1 140 ? 21.359 -16.188 -5 1 98.75 140 PRO B O 1
ATOM 4416 N N . GLY B 1 141 ? 20.578 -14.125 -4.32 1 98.88 141 GLY B N 1
ATOM 4417 C CA . GLY B 1 141 ? 20.359 -14.594 -2.963 1 98.88 141 GLY B CA 1
ATOM 4418 C C . GLY B 1 141 ? 19.219 -15.586 -2.854 1 98.88 141 GLY B C 1
ATOM 4419 O O . GLY B 1 141 ? 18.781 -16.156 -3.855 1 98.88 141 GLY B O 1
ATOM 4420 N N . LYS B 1 142 ? 18.859 -15.875 -1.569 1 98.88 142 LYS B N 1
ATOM 4421 C CA . LYS B 1 142 ? 17.859 -16.922 -1.306 1 98.88 142 LYS B CA 1
ATOM 4422 C C . LYS B 1 142 ? 16.781 -16.406 -0.362 1 98.88 142 LYS B C 1
ATOM 4424 O O . LYS B 1 142 ? 17.047 -15.633 0.55 1 98.88 142 LYS B O 1
ATOM 4429 N N . ILE B 1 143 ? 15.586 -16.766 -0.578 1 98.88 143 ILE B N 1
ATOM 4430 C CA . ILE B 1 143 ? 14.477 -16.562 0.343 1 98.88 143 ILE B CA 1
ATOM 4431 C C . ILE B 1 143 ? 14.039 -17.906 0.934 1 98.88 143 ILE B C 1
ATOM 4433 O O . ILE B 1 143 ? 13.492 -18.75 0.224 1 98.88 143 ILE B O 1
ATOM 4437 N N . SER B 1 144 ? 14.297 -17.969 2.246 1 96.56 144 SER B N 1
ATOM 4438 C CA . SER B 1 144 ? 13.945 -19.188 2.971 1 96.56 144 SER B CA 1
ATOM 4439 C C . SER B 1 144 ? 12.844 -18.922 3.992 1 96.56 144 SER B C 1
ATOM 4441 O O . SER B 1 144 ? 13.008 -18.094 4.883 1 96.56 144 SER B O 1
ATOM 4443 N N . GLY B 1 145 ? 11.703 -19.359 3.83 1 93.56 145 GLY B N 1
ATOM 4444 C CA . GLY B 1 145 ? 10.656 -19.234 4.832 1 93.56 145 GLY B CA 1
ATOM 4445 C C . GLY B 1 145 ? 10.977 -19.969 6.121 1 93.56 145 GLY B C 1
ATOM 4446 O O . GLY B 1 145 ? 12.125 -19.953 6.582 1 93.56 145 GLY B O 1
ATOM 4447 N N . ASN B 1 146 ? 10.039 -20.406 6.801 1 94.88 146 ASN B N 1
ATOM 4448 C CA . ASN B 1 146 ? 10.195 -21.25 7.984 1 94.88 146 ASN B CA 1
ATOM 4449 C C . ASN B 1 146 ? 9.266 -22.453 7.945 1 94.88 146 ASN B C 1
ATOM 4451 O O . ASN B 1 146 ? 8.047 -22.297 7.898 1 94.88 146 ASN B O 1
ATOM 4455 N N . TYR B 1 147 ? 9.828 -23.562 8.109 1 92.94 147 TYR B N 1
ATOM 4456 C CA . TYR B 1 147 ? 9.109 -24.812 7.934 1 92.94 147 TYR B CA 1
ATOM 4457 C C . TYR B 1 147 ? 8.078 -25.016 9.039 1 92.94 147 TYR B C 1
ATOM 4459 O O . TYR B 1 147 ? 7.148 -25.812 8.898 1 92.94 147 TYR B O 1
ATOM 4467 N N . ALA B 1 148 ? 8.219 -24.266 10.062 1 92.88 148 ALA B N 1
ATOM 4468 C CA . ALA B 1 148 ? 7.312 -24.391 11.203 1 92.88 148 ALA B CA 1
ATOM 4469 C C . ALA B 1 148 ? 5.957 -23.766 10.898 1 92.88 148 ALA B C 1
ATOM 4471 O O . ALA B 1 148 ? 4.977 -24.016 11.602 1 92.88 148 ALA B O 1
ATOM 4472 N N . LEU B 1 149 ? 5.895 -22.906 9.875 1 91.38 149 LEU B N 1
ATOM 4473 C CA . LEU B 1 149 ? 4.676 -22.172 9.57 1 91.38 149 LEU B CA 1
ATOM 4474 C C . LEU B 1 149 ? 3.754 -22.984 8.664 1 91.38 149 LEU B C 1
ATOM 4476 O O . LEU B 1 149 ? 2.592 -22.609 8.477 1 91.38 149 LEU B O 1
ATOM 4480 N N . GLY B 1 150 ? 4.238 -24.047 8.195 1 82 150 GLY B N 1
ATOM 4481 C CA . GLY B 1 150 ? 3.465 -24.781 7.207 1 82 150 GLY B CA 1
ATOM 4482 C C . GLY B 1 150 ? 2.139 -25.297 7.746 1 82 150 GLY B C 1
ATOM 4483 O O . GLY B 1 150 ? 1.897 -25.25 8.953 1 82 150 GLY B O 1
ATOM 4484 N N . GLY B 1 151 ? 1.315 -25.578 6.66 1 81.31 151 GLY B N 1
ATOM 4485 C CA . GLY B 1 151 ? 0.01 -26.125 7.004 1 81.31 151 GLY B CA 1
ATOM 4486 C C . GLY B 1 151 ? -1.13 -25.438 6.27 1 81.31 151 GLY B C 1
ATOM 4487 O O . GLY B 1 151 ? -0.904 -24.531 5.469 1 81.31 151 GLY B O 1
ATOM 4488 N N . ARG B 1 152 ? -2.354 -25.906 6.469 1 87.44 152 ARG B N 1
ATOM 4489 C CA . ARG B 1 152 ? -3.58 -25.453 5.828 1 87.44 152 ARG B CA 1
ATOM 4490 C C . ARG B 1 152 ? -4.539 -24.844 6.852 1 87.44 152 ARG B C 1
ATOM 4492 O O . ARG B 1 152 ? -4.555 -25.25 8.008 1 87.44 152 ARG B O 1
ATOM 4499 N N . PRO B 1 153 ? -5.227 -23.797 6.367 1 88.88 153 PRO B N 1
ATOM 4500 C CA . PRO B 1 153 ? -6.293 -23.344 7.262 1 88.88 153 PRO B CA 1
ATOM 4501 C C . PRO B 1 153 ? -7.316 -24.438 7.562 1 88.88 153 PRO B C 1
ATOM 4503 O O . PRO B 1 153 ? -7.609 -25.266 6.703 1 88.88 153 PRO B O 1
ATOM 4506 N N . ASN B 1 154 ? -7.773 -24.453 8.836 1 85.44 154 ASN B N 1
ATOM 4507 C CA . ASN B 1 154 ? -8.828 -25.359 9.273 1 85.44 154 ASN B CA 1
ATOM 4508 C C . ASN B 1 154 ? -9.773 -24.688 10.266 1 85.44 154 ASN B C 1
ATOM 4510 O O . ASN B 1 154 ? -9.664 -23.484 10.508 1 85.44 154 ASN B O 1
ATOM 4514 N N . ALA B 1 155 ? -10.68 -25.469 10.656 1 85.81 155 ALA B N 1
ATOM 4515 C CA . ALA B 1 155 ? -11.711 -24.891 11.516 1 85.81 155 ALA B CA 1
ATOM 4516 C C . ALA B 1 155 ? -11.102 -24.297 12.781 1 85.81 155 ALA B C 1
ATOM 4518 O O . ALA B 1 155 ? -11.539 -23.25 13.266 1 85.81 155 ALA B O 1
ATOM 4519 N N . LYS B 1 156 ? -10.086 -24.953 13.289 1 85.44 156 LYS B N 1
ATOM 4520 C CA . LYS B 1 156 ? -9.453 -24.5 14.523 1 85.44 156 LYS B CA 1
ATOM 4521 C C . LYS B 1 156 ? -8.523 -23.328 14.273 1 85.44 156 LYS B C 1
ATOM 4523 O O . LYS B 1 156 ? -8.422 -22.422 15.102 1 85.44 156 LYS B O 1
ATOM 4528 N N . ASN B 1 157 ? -7.91 -23.375 13.188 1 88.25 157 ASN B N 1
ATOM 4529 C CA . ASN B 1 157 ? -7.004 -22.312 12.727 1 88.25 157 ASN B CA 1
ATOM 4530 C C . ASN B 1 157 ? -7.375 -21.828 11.336 1 88.25 157 ASN B C 1
ATOM 4532 O O . ASN B 1 157 ? -6.746 -22.203 10.352 1 88.25 157 ASN B O 1
ATOM 4536 N N . PRO B 1 158 ? -8.281 -20.891 11.32 1 91 158 PRO B N 1
ATOM 4537 C CA . PRO B 1 158 ? -8.914 -20.578 10.039 1 91 158 PRO B CA 1
ATOM 4538 C C . PRO B 1 158 ? -8.07 -19.625 9.18 1 91 158 PRO B C 1
ATOM 4540 O O . PRO B 1 158 ? -8.359 -19.438 7.996 1 91 158 PRO B O 1
ATOM 4543 N N . LEU B 1 159 ? -7.062 -19.031 9.727 1 94.44 159 LEU B N 1
ATOM 4544 C CA . LEU B 1 159 ? -6.254 -18.094 8.961 1 94.44 159 LEU B CA 1
ATOM 4545 C C . LEU B 1 159 ? -5.289 -18.828 8.039 1 94.44 159 LEU B C 1
ATOM 4547 O O . LEU B 1 159 ? -4.621 -19.781 8.461 1 94.44 159 LEU B O 1
ATOM 4551 N N . ARG B 1 160 ? -5.277 -18.406 6.836 1 96.56 160 ARG B N 1
ATOM 4552 C CA . ARG B 1 160 ? -4.281 -18.969 5.93 1 96.56 160 ARG B CA 1
ATOM 4553 C C . ARG B 1 160 ? -2.869 -18.641 6.402 1 96.56 160 ARG B C 1
ATOM 4555 O O . ARG B 1 160 ? -2.592 -17.516 6.828 1 96.56 160 ARG B O 1
ATOM 4562 N N . HIS B 1 161 ? -2.012 -19.547 6.289 1 96.19 161 HIS B N 1
ATOM 4563 C CA . HIS B 1 161 ? -0.614 -19.375 6.668 1 96.19 161 HIS B CA 1
ATOM 4564 C C . HIS B 1 161 ? 0.148 -18.594 5.598 1 96.19 161 HIS B C 1
ATOM 4566 O O . HIS B 1 161 ? -0.316 -18.484 4.461 1 96.19 161 HIS B O 1
ATOM 4572 N N . PRO B 1 162 ? 1.323 -18.062 5.93 1 96.75 162 PRO B N 1
ATOM 4573 C CA . PRO B 1 162 ? 2.043 -17.188 5.012 1 96.75 162 PRO B CA 1
ATOM 4574 C C . PRO B 1 162 ? 2.664 -17.938 3.836 1 96.75 162 PRO B C 1
ATOM 4576 O O . PRO B 1 162 ? 3.318 -18.953 4.031 1 96.75 162 PRO B O 1
ATOM 4579 N N . ALA B 1 163 ? 2.428 -17.438 2.633 1 97.12 163 ALA B N 1
ATOM 4580 C CA . ALA B 1 163 ? 3.275 -17.797 1.501 1 97.12 163 ALA B CA 1
ATOM 4581 C C . ALA B 1 163 ? 4.648 -17.141 1.61 1 97.12 163 ALA B C 1
ATOM 4583 O O . ALA B 1 163 ? 4.902 -16.359 2.535 1 97.12 163 ALA B O 1
ATOM 4584 N N . LEU B 1 164 ? 5.543 -17.422 0.7 1 97.81 164 LEU B N 1
ATOM 4585 C CA . LEU B 1 164 ? 6.852 -16.781 0.752 1 97.81 164 LEU B CA 1
ATOM 4586 C C . LEU B 1 164 ? 6.797 -15.391 0.143 1 97.81 164 LEU B C 1
ATOM 4588 O O . LEU B 1 164 ? 7.191 -14.414 0.782 1 97.81 164 LEU B O 1
ATOM 4592 N N . ILE B 1 165 ? 6.359 -15.32 -1.083 1 98.81 165 ILE B N 1
ATOM 4593 C CA . ILE B 1 165 ? 6.254 -14.055 -1.794 1 98.81 165 ILE B CA 1
ATOM 4594 C C . ILE B 1 165 ? 4.828 -13.867 -2.303 1 98.81 165 ILE B C 1
ATOM 4596 O O . ILE B 1 165 ? 4.297 -14.719 -3.018 1 98.81 165 ILE B O 1
ATOM 4600 N N . GLU B 1 166 ? 4.211 -12.719 -1.975 1 98.62 166 GLU B N 1
ATOM 4601 C CA . GLU B 1 166 ? 2.777 -12.602 -2.213 1 98.62 166 GLU B CA 1
ATOM 4602 C C . GLU B 1 166 ? 2.396 -11.18 -2.596 1 98.62 166 GLU B C 1
ATOM 4604 O O . GLU B 1 166 ? 1.857 -10.43 -1.776 1 98.62 166 GLU B O 1
ATOM 4609 N N . PRO B 1 167 ? 2.559 -10.773 -3.869 1 98.88 167 PRO B N 1
ATOM 4610 C CA . PRO B 1 167 ? 2 -9.5 -4.34 1 98.88 167 PRO B CA 1
ATOM 4611 C C . PRO B 1 167 ? 0.505 -9.586 -4.637 1 98.88 167 PRO B C 1
ATOM 4613 O O . PRO B 1 167 ? 0.041 -10.578 -5.211 1 98.88 167 PRO B O 1
ATOM 4616 N N . MET B 1 168 ? -0.283 -8.633 -4.227 1 98.69 168 MET B N 1
ATOM 4617 C CA . MET B 1 168 ? -1.727 -8.57 -4.438 1 98.69 168 MET B CA 1
ATOM 4618 C C . MET B 1 168 ? -2.133 -7.238 -5.059 1 98.69 168 MET B C 1
ATOM 4620 O O . MET B 1 168 ? -1.871 -6.18 -4.488 1 98.69 168 MET B O 1
ATOM 4624 N N . GLY B 1 169 ? -2.707 -7.297 -6.203 1 98.31 169 GLY B N 1
ATOM 4625 C CA . GLY B 1 169 ? -3.172 -6.09 -6.871 1 98.31 169 GLY B CA 1
ATOM 4626 C C . GLY B 1 169 ? -2.041 -5.203 -7.355 1 98.31 169 GLY B C 1
ATOM 4627 O O . GLY B 1 169 ? -2.145 -3.975 -7.309 1 98.31 169 GLY B O 1
ATOM 4628 N N . CYS B 1 170 ? -0.942 -5.781 -7.797 1 98.75 170 CYS B N 1
ATOM 4629 C CA . CYS B 1 170 ? 0.253 -5.035 -8.172 1 98.75 170 CYS B CA 1
ATOM 4630 C C . CYS B 1 170 ? 0.436 -5.023 -9.688 1 98.75 170 CYS B C 1
ATOM 4632 O O . CYS B 1 170 ? -0.153 -5.844 -10.391 1 98.75 170 CYS B O 1
ATOM 4634 N N . ASN B 1 171 ? 1.237 -4.105 -10.141 1 98.56 171 ASN B N 1
ATOM 4635 C CA . ASN B 1 171 ? 1.57 -4.008 -11.562 1 98.56 171 ASN B CA 1
ATOM 4636 C C . ASN B 1 171 ? 3.072 -3.844 -11.773 1 98.56 171 ASN B C 1
ATOM 4638 O O . ASN B 1 171 ? 3.744 -3.166 -10.992 1 98.56 171 ASN B O 1
ATOM 4642 N N . HIS B 1 172 ? 3.6 -4.383 -12.852 1 98.81 172 HIS B N 1
ATOM 4643 C CA . HIS B 1 172 ? 4.996 -4.281 -13.258 1 98.81 172 HIS B CA 1
ATOM 4644 C C . HIS B 1 172 ? 5.922 -4.871 -12.195 1 98.81 172 HIS B C 1
ATOM 4646 O O . HIS B 1 172 ? 6.723 -4.152 -11.602 1 98.81 172 HIS B O 1
ATOM 4652 N N . LEU B 1 173 ? 5.758 -6.152 -12.039 1 98.94 173 LEU B N 1
ATOM 4653 C CA . LEU B 1 173 ? 6.52 -6.895 -11.039 1 98.94 173 LEU B CA 1
ATOM 4654 C C . LEU B 1 173 ? 7.719 -7.59 -11.68 1 98.94 173 LEU B C 1
ATOM 4656 O O . LEU B 1 173 ? 7.625 -8.086 -12.812 1 98.94 173 LEU B O 1
ATOM 4660 N N . ARG B 1 174 ? 8.805 -7.625 -10.93 1 98.81 174 ARG B N 1
ATOM 4661 C CA . ARG B 1 174 ? 10.023 -8.289 -11.383 1 98.81 174 ARG B CA 1
ATOM 4662 C C . ARG B 1 174 ? 10.562 -9.234 -10.32 1 98.81 174 ARG B C 1
ATOM 4664 O O . ARG B 1 174 ? 10.945 -8.805 -9.234 1 98.81 174 ARG B O 1
ATOM 4671 N N . PHE B 1 175 ? 10.625 -10.5 -10.586 1 98.94 175 PHE B N 1
ATOM 4672 C CA . PHE B 1 175 ? 11.234 -11.531 -9.75 1 98.94 175 PHE B CA 1
ATOM 4673 C C . PHE B 1 175 ? 12.297 -12.297 -10.531 1 98.94 175 PHE B C 1
ATOM 4675 O O . PHE B 1 175 ? 11.969 -13.133 -11.383 1 98.94 175 PHE B O 1
ATOM 4682 N N . GLU B 1 176 ? 13.594 -12.07 -10.195 1 98.88 176 GLU B N 1
ATOM 4683 C CA . GLU B 1 176 ? 14.625 -12.57 -11.102 1 98.88 176 GLU B CA 1
ATOM 4684 C C . GLU B 1 176 ? 15.859 -13.039 -10.328 1 98.88 176 GLU B C 1
ATOM 4686 O O . GLU B 1 176 ? 16.312 -12.375 -9.398 1 98.88 176 GLU B O 1
ATOM 4691 N N . ASP B 1 177 ? 16.297 -14.219 -10.633 1 98.88 177 ASP B N 1
ATOM 4692 C CA . ASP B 1 177 ? 17.672 -14.648 -10.422 1 98.88 177 ASP B CA 1
ATOM 4693 C C . ASP B 1 177 ? 17.875 -15.172 -9.008 1 98.88 177 ASP B C 1
ATOM 4695 O O . ASP B 1 177 ? 19 -15.516 -8.617 1 98.88 177 ASP B O 1
ATOM 4699 N N . PHE B 1 178 ? 16.875 -15.289 -8.219 1 98.88 178 PHE B N 1
ATOM 4700 C CA . PHE B 1 178 ? 17.062 -15.766 -6.855 1 98.88 178 PHE B CA 1
ATOM 4701 C C . PHE B 1 178 ? 16.531 -17.188 -6.699 1 98.88 178 PHE B C 1
ATOM 4703 O O . PHE B 1 178 ? 15.984 -17.75 -7.648 1 98.88 178 PHE B O 1
ATOM 4710 N N . SER B 1 179 ? 16.75 -17.781 -5.531 1 98.88 179 SER B N 1
ATOM 4711 C CA . SER B 1 179 ? 16.234 -19.109 -5.215 1 98.88 179 SER B CA 1
ATOM 4712 C C . SER B 1 179 ? 15.305 -19.062 -4 1 98.88 179 SER B C 1
ATOM 4714 O O . SER B 1 179 ? 15.352 -18.109 -3.209 1 98.88 179 SER B O 1
ATOM 4716 N N . THR B 1 180 ? 14.414 -20.016 -3.918 1 98.81 180 THR B N 1
ATOM 4717 C CA . THR B 1 180 ? 13.531 -20.156 -2.764 1 98.81 180 THR B CA 1
ATOM 4718 C C . THR B 1 180 ? 13.609 -21.562 -2.182 1 98.81 180 THR B C 1
ATOM 4720 O O . THR B 1 180 ? 14 -22.5 -2.873 1 98.81 180 THR B O 1
ATOM 4723 N N . ASP B 1 181 ? 13.328 -21.672 -0.929 1 97.56 181 ASP B N 1
ATOM 4724 C CA . ASP B 1 181 ? 13.188 -22.938 -0.199 1 97.56 181 ASP B CA 1
ATOM 4725 C C . ASP B 1 181 ? 12.047 -22.844 0.82 1 97.56 181 ASP B C 1
ATOM 4727 O O . ASP B 1 181 ? 12.109 -22.047 1.756 1 97.56 181 ASP B O 1
ATOM 4731 N N . TYR B 1 182 ? 11.055 -23.688 0.63 1 96.19 182 TYR B N 1
ATOM 4732 C CA . TYR B 1 182 ? 9.898 -23.578 1.511 1 96.19 182 TYR B CA 1
ATOM 4733 C C . TYR B 1 182 ? 9.242 -24.938 1.729 1 96.19 182 TYR B C 1
ATOM 4735 O O . TYR B 1 182 ? 9.828 -25.969 1.402 1 96.19 182 TYR B O 1
ATOM 4743 N N . HIS B 1 183 ? 8.242 -24.953 2.623 1 93.88 183 HIS B N 1
ATOM 4744 C CA . HIS B 1 183 ? 7.605 -26.203 3.02 1 93.88 183 HIS B CA 1
ATOM 4745 C C . HIS B 1 183 ? 6.129 -25.984 3.336 1 93.88 183 HIS B C 1
ATOM 4747 O O . HIS B 1 183 ? 5.777 -25.094 4.105 1 93.88 183 HIS B O 1
ATOM 4753 N N . LEU B 1 184 ? 5.262 -26.703 2.689 1 93.88 184 LEU B N 1
ATOM 4754 C CA . LEU B 1 184 ? 3.85 -26.859 3.018 1 93.88 184 LEU B CA 1
ATOM 4755 C C . LEU B 1 184 ? 3.076 -25.578 2.736 1 93.88 184 LEU B C 1
ATOM 4757 O O . LEU B 1 184 ? 2.02 -25.344 3.328 1 93.88 184 LEU B O 1
ATOM 4761 N N . MET B 1 185 ? 3.594 -24.719 1.87 1 95.5 185 MET B N 1
ATOM 4762 C CA . MET B 1 185 ? 2.889 -23.531 1.407 1 95.5 185 MET B CA 1
ATOM 4763 C C . MET B 1 185 ? 3.479 -23.031 0.094 1 95.5 185 MET B C 1
ATOM 4765 O O . MET B 1 185 ? 4.543 -23.484 -0.33 1 95.5 185 MET B O 1
ATOM 4769 N N . TRP B 1 186 ? 2.812 -22.094 -0.51 1 97.19 186 TRP B N 1
ATOM 4770 C CA . TRP B 1 186 ? 3.156 -21.625 -1.85 1 97.19 186 TRP B CA 1
ATOM 4771 C C . TRP B 1 186 ? 4.367 -20.703 -1.81 1 97.19 186 TRP B C 1
ATOM 4773 O O . TRP B 1 186 ? 4.504 -19.891 -0.896 1 97.19 186 TRP B O 1
ATOM 4783 N N . SER B 1 187 ? 5.246 -20.844 -2.811 1 98.06 187 SER B N 1
ATOM 4784 C CA . SER B 1 187 ? 6.461 -20.047 -2.846 1 98.06 187 SER B CA 1
ATOM 4785 C C . SER B 1 187 ? 6.188 -18.656 -3.428 1 98.06 187 SER B C 1
ATOM 4787 O O . SER B 1 187 ? 6.539 -17.641 -2.818 1 98.06 187 SER B O 1
ATOM 4789 N N . LEU B 1 188 ? 5.59 -18.547 -4.547 1 98.69 188 LEU B N 1
ATOM 4790 C CA . LEU B 1 188 ? 5.25 -17.297 -5.195 1 98.69 188 LEU B CA 1
ATOM 4791 C C . LEU B 1 188 ? 3.779 -17.266 -5.602 1 98.69 188 LEU B C 1
ATOM 4793 O O . LEU B 1 188 ? 3.336 -18.125 -6.383 1 98.69 188 LEU B O 1
ATOM 4797 N N . HIS B 1 189 ? 3.02 -16.312 -5.094 1 98.69 189 HIS B N 1
ATOM 4798 C CA . HIS B 1 189 ? 1.576 -16.266 -5.301 1 98.69 189 HIS B CA 1
ATOM 4799 C C . HIS B 1 189 ? 1.115 -14.875 -5.699 1 98.69 189 HIS B C 1
ATOM 4801 O O . HIS B 1 189 ? 0.505 -14.164 -4.898 1 98.69 189 HIS B O 1
ATOM 4807 N N . PRO B 1 190 ? 1.36 -14.406 -6.938 1 98.94 190 PRO B N 1
ATOM 4808 C CA . PRO B 1 190 ? 0.732 -13.172 -7.398 1 98.94 190 PRO B CA 1
ATOM 4809 C C . PRO B 1 190 ? -0.777 -13.305 -7.59 1 98.94 190 PRO B C 1
ATOM 4811 O O . PRO B 1 190 ? -1.239 -14.273 -8.195 1 98.94 190 PRO B O 1
ATOM 4814 N N . THR B 1 191 ? -1.536 -12.43 -7.066 1 98.88 191 THR B N 1
ATOM 4815 C CA . THR B 1 191 ? -2.99 -12.406 -7.18 1 98.88 191 THR B CA 1
ATOM 4816 C C . THR B 1 191 ? -3.471 -11.039 -7.676 1 98.88 191 THR B C 1
ATOM 4818 O O . THR B 1 191 ? -3.119 -10.008 -7.102 1 98.88 191 THR B O 1
ATOM 4821 N N . TYR B 1 192 ? -4.25 -11.008 -8.703 1 98.62 192 TYR B N 1
ATOM 4822 C CA . TYR B 1 192 ? -4.793 -9.773 -9.266 1 98.62 192 TYR B CA 1
ATOM 4823 C C . TYR B 1 192 ? -3.678 -8.844 -9.727 1 98.62 192 TYR B C 1
ATOM 4825 O O . TYR B 1 192 ? -3.754 -7.629 -9.531 1 98.62 192 TYR B O 1
ATOM 4833 N N . CYS B 1 193 ? -2.604 -9.422 -10.305 1 98.88 193 CYS B N 1
ATOM 4834 C CA . CYS B 1 193 ? -1.462 -8.633 -10.75 1 98.88 193 CYS B CA 1
ATOM 4835 C C . CYS B 1 193 ? -1.41 -8.555 -12.266 1 98.88 193 CYS B C 1
ATOM 4837 O O . CYS B 1 193 ? -1.968 -9.414 -12.953 1 98.88 193 CYS B O 1
ATOM 4839 N N . GLU B 1 194 ? -0.803 -7.57 -12.773 1 98.88 194 GLU B N 1
ATOM 4840 C CA . GLU B 1 194 ? -0.598 -7.398 -14.211 1 98.88 194 GLU B CA 1
ATOM 4841 C C . GLU B 1 194 ? 0.858 -7.07 -14.523 1 98.88 194 GLU B C 1
ATOM 4843 O O . GLU B 1 194 ? 1.511 -6.34 -13.773 1 98.88 194 GLU B O 1
ATOM 4848 N N . ASP B 1 195 ? 1.351 -7.59 -15.617 1 98.94 195 ASP B N 1
ATOM 4849 C CA . ASP B 1 195 ? 2.729 -7.387 -16.047 1 98.94 195 ASP B CA 1
ATOM 4850 C C . ASP B 1 195 ? 3.715 -7.953 -15.023 1 98.94 195 ASP B C 1
ATOM 4852 O O . ASP B 1 195 ? 4.426 -7.199 -14.359 1 98.94 195 ASP B O 1
ATOM 4856 N N . VAL B 1 196 ? 3.738 -9.25 -14.992 1 98.94 196 VAL B N 1
ATOM 4857 C CA . VAL B 1 196 ? 4.559 -9.977 -14.031 1 98.94 196 VAL B CA 1
ATOM 4858 C C . VAL B 1 196 ? 5.676 -10.719 -14.758 1 98.94 196 VAL B C 1
ATOM 4860 O O . VAL B 1 196 ? 5.41 -11.539 -15.641 1 98.94 196 VAL B O 1
ATOM 4863 N N . VAL B 1 197 ? 6.867 -10.453 -14.414 1 98.94 197 VAL B N 1
ATOM 4864 C CA . VAL B 1 197 ? 8.016 -11.156 -14.984 1 98.94 197 VAL B CA 1
ATOM 4865 C C . VAL B 1 197 ? 8.688 -12.008 -13.906 1 98.94 197 VAL B C 1
ATOM 4867 O O . VAL B 1 197 ? 9.117 -11.484 -12.875 1 98.94 197 VAL B O 1
ATOM 4870 N N . ILE B 1 198 ? 8.781 -13.266 -14.133 1 98.94 198 ILE B N 1
ATOM 4871 C CA . ILE B 1 198 ? 9.484 -14.242 -13.305 1 98.94 198 ILE B CA 1
ATOM 4872 C C . ILE B 1 198 ? 10.562 -14.938 -14.125 1 98.94 198 ILE B C 1
ATOM 4874 O O . ILE B 1 198 ? 10.258 -15.703 -15.047 1 98.94 198 ILE B O 1
ATOM 4878 N N . ARG B 1 199 ? 11.82 -14.719 -13.766 1 98.88 199 ARG B N 1
ATOM 4879 C CA . ARG B 1 199 ? 12.867 -15.188 -14.656 1 98.88 199 ARG B CA 1
ATOM 4880 C C . ARG B 1 199 ? 14.039 -15.766 -13.867 1 98.88 199 ARG B C 1
ATOM 4882 O O . ARG B 1 199 ? 14.461 -15.195 -12.859 1 98.88 199 ARG B O 1
ATOM 4889 N N . ASN B 1 200 ? 14.5 -16.875 -14.289 1 98.94 200 ASN B N 1
ATOM 4890 C CA . ASN B 1 200 ? 15.742 -17.484 -13.805 1 98.94 200 ASN B CA 1
ATOM 4891 C C . ASN B 1 200 ? 15.688 -17.75 -12.297 1 98.94 200 ASN B C 1
ATOM 4893 O O . ASN B 1 200 ? 16.625 -17.422 -11.57 1 98.94 200 ASN B O 1
ATOM 4897 N N . LEU B 1 201 ? 14.609 -18.266 -11.883 1 98.94 201 LEU B N 1
ATOM 4898 C CA . LEU B 1 201 ? 14.508 -18.656 -10.484 1 98.94 201 LEU B CA 1
ATOM 4899 C C . LEU B 1 201 ? 14.797 -20.141 -10.305 1 98.94 201 LEU B C 1
ATOM 4901 O O . LEU B 1 201 ? 14.531 -20.938 -11.203 1 98.94 201 LEU B O 1
ATOM 4905 N N . THR B 1 202 ? 15.391 -20.484 -9.195 1 98.94 202 THR B N 1
ATOM 4906 C CA . THR B 1 202 ? 15.398 -21.844 -8.664 1 98.94 202 THR B CA 1
ATOM 4907 C C . THR B 1 202 ? 14.43 -21.984 -7.496 1 98.94 202 THR B C 1
ATOM 4909 O O . THR B 1 202 ? 14.672 -21.422 -6.422 1 98.94 202 THR B O 1
ATOM 4912 N N . ILE B 1 203 ? 13.367 -22.734 -7.688 1 98.88 203 ILE B N 1
ATOM 4913 C CA . ILE B 1 203 ? 12.328 -22.844 -6.672 1 98.88 203 ILE B CA 1
ATOM 4914 C C . ILE B 1 203 ? 12.281 -24.266 -6.129 1 98.88 203 ILE B C 1
ATOM 4916 O O . ILE B 1 203 ? 12.133 -25.219 -6.895 1 98.88 203 ILE B O 1
ATOM 4920 N N . ARG B 1 204 ? 12.492 -24.422 -4.836 1 98.56 204 ARG B N 1
ATOM 4921 C CA . ARG B 1 204 ? 12.406 -25.703 -4.148 1 98.56 204 ARG B CA 1
ATOM 4922 C C . ARG B 1 204 ? 11.375 -25.656 -3.021 1 98.56 204 ARG B C 1
ATOM 4924 O O . ARG B 1 204 ? 11.336 -24.688 -2.256 1 98.56 204 ARG B O 1
ATOM 4931 N N . SER B 1 205 ? 10.5 -26.594 -3.045 1 96.69 205 SER B N 1
ATOM 4932 C CA . SER B 1 205 ? 9.609 -26.781 -1.908 1 96.69 205 SER B CA 1
ATOM 4933 C C . SER B 1 205 ? 9.336 -28.25 -1.656 1 96.69 205 SER B C 1
ATOM 4935 O O . SER B 1 205 ? 9.617 -29.094 -2.514 1 96.69 205 SER B O 1
ATOM 4937 N N . THR B 1 206 ? 8.922 -28.562 -0.414 1 93.56 206 THR B N 1
ATOM 4938 C CA . THR B 1 206 ? 8.523 -29.906 -0.033 1 93.56 206 THR B CA 1
ATOM 4939 C C . THR B 1 206 ? 7.164 -29.906 0.658 1 93.56 206 THR B C 1
ATOM 4941 O O . THR B 1 206 ? 6.672 -28.844 1.049 1 93.56 206 THR B O 1
ATOM 4944 N N . GLY B 1 207 ? 6.625 -31.109 0.765 1 91.19 207 GLY B N 1
ATOM 4945 C CA . GLY B 1 207 ? 5.352 -31.281 1.447 1 91.19 207 GLY B CA 1
ATOM 4946 C C . GLY B 1 207 ? 4.156 -30.953 0.571 1 91.19 207 GLY B C 1
ATOM 4947 O O . GLY B 1 207 ? 4.266 -30.141 -0.355 1 91.19 207 GLY B O 1
ATOM 4948 N N . GLY B 1 208 ? 3.064 -31.578 1.005 1 88.56 208 GLY B N 1
ATOM 4949 C CA . GLY B 1 208 ? 1.815 -31.281 0.322 1 88.56 208 GLY B CA 1
ATOM 4950 C C . GLY B 1 208 ? 1.41 -29.812 0.431 1 88.56 208 GLY B C 1
ATOM 4951 O O . GLY B 1 208 ? 1.529 -29.219 1.499 1 88.56 208 GLY B O 1
ATOM 4952 N N . ASN B 1 209 ? 1.089 -29.109 -0.702 1 90.94 209 ASN B N 1
ATOM 4953 C CA . ASN B 1 209 ? 0.683 -27.719 -0.785 1 90.94 209 ASN B CA 1
ATOM 4954 C C . ASN B 1 209 ? 1.854 -26.812 -1.164 1 90.94 209 ASN B C 1
ATOM 4956 O O . ASN B 1 209 ? 1.699 -25.594 -1.253 1 90.94 209 ASN B O 1
ATOM 4960 N N . GLY B 1 210 ? 2.99 -27.422 -1.244 1 95.38 210 GLY B N 1
ATOM 4961 C CA . GLY B 1 210 ? 4.168 -26.625 -1.569 1 95.38 210 GLY B CA 1
ATOM 4962 C C . GLY B 1 210 ? 4.285 -26.312 -3.049 1 95.38 210 GLY B C 1
ATOM 4963 O O . GLY B 1 210 ? 5.246 -26.734 -3.703 1 95.38 210 GLY B O 1
ATOM 4964 N N . ASP B 1 211 ? 3.312 -25.516 -3.553 1 97.12 211 ASP B N 1
ATOM 4965 C CA . ASP B 1 211 ? 3.365 -25.078 -4.945 1 97.12 211 ASP B CA 1
ATOM 4966 C C . ASP B 1 211 ? 4.539 -24.141 -5.188 1 97.12 211 ASP B C 1
ATOM 4968 O O . ASP B 1 211 ? 4.996 -23.453 -4.266 1 97.12 211 ASP B O 1
ATOM 4972 N N . GLY B 1 212 ? 5.055 -24.141 -6.461 1 98.56 212 GLY B N 1
ATOM 4973 C CA . GLY B 1 212 ? 6.113 -23.219 -6.832 1 98.56 212 GLY B CA 1
ATOM 4974 C C . GLY B 1 212 ? 5.605 -21.812 -7.141 1 98.56 212 GLY B C 1
ATOM 4975 O O . GLY B 1 212 ? 5.91 -20.875 -6.414 1 98.56 212 GLY B O 1
ATOM 4976 N N . ILE B 1 213 ? 4.836 -21.703 -8.211 1 98.88 213 ILE B N 1
ATOM 4977 C CA . ILE B 1 213 ? 4.258 -20.438 -8.625 1 98.88 213 ILE B CA 1
ATOM 4978 C C . ILE B 1 213 ? 2.752 -20.594 -8.828 1 98.88 213 ILE B C 1
ATOM 4980 O O . ILE B 1 213 ? 2.309 -21.406 -9.648 1 98.88 213 ILE B O 1
ATOM 4984 N N . ASP B 1 214 ? 1.984 -19.859 -8.133 1 98.75 214 ASP B N 1
ATOM 4985 C CA . ASP B 1 214 ? 0.534 -19.812 -8.297 1 98.75 214 ASP B CA 1
ATOM 4986 C C . ASP B 1 214 ? 0.084 -18.516 -8.961 1 98.75 214 ASP B C 1
ATOM 4988 O O . ASP B 1 214 ? -0.11 -17.5 -8.289 1 98.75 214 ASP B O 1
ATOM 4992 N N . VAL B 1 215 ? -0.13 -18.562 -10.234 1 98.94 215 VAL B N 1
ATOM 4993 C CA . VAL B 1 215 ? -0.656 -17.406 -10.961 1 98.94 215 VAL B CA 1
ATOM 4994 C C . VAL B 1 215 ? -2.172 -17.328 -10.789 1 98.94 215 VAL B C 1
ATOM 4996 O O . VAL B 1 215 ? -2.906 -18.156 -11.344 1 98.94 215 VAL B O 1
ATOM 4999 N N . ASP B 1 216 ? -2.625 -16.359 -10.031 1 98.88 216 ASP B N 1
ATOM 5000 C CA . ASP B 1 216 ? -4.016 -16.328 -9.586 1 98.88 216 ASP B CA 1
ATOM 5001 C C . ASP B 1 216 ? -4.707 -15.047 -10.047 1 98.88 216 ASP B C 1
ATOM 5003 O O . ASP B 1 216 ? -4.621 -14.016 -9.375 1 98.88 216 ASP B O 1
ATOM 5007 N N . SER B 1 217 ? -5.426 -15.164 -11.188 1 98.88 217 SER B N 1
ATOM 5008 C CA . SER B 1 217 ? -6.129 -14 -11.719 1 98.88 217 SER B CA 1
ATOM 5009 C C . SER B 1 217 ? -5.156 -12.891 -12.094 1 98.88 217 SER B C 1
ATOM 5011 O O . SER B 1 217 ? -5.309 -11.75 -11.656 1 98.88 217 SER B O 1
ATOM 5013 N N . CYS B 1 218 ? -4.133 -13.258 -12.891 1 98.94 218 CYS B N 1
ATOM 5014 C CA . CYS B 1 218 ? -3.119 -12.312 -13.336 1 98.94 218 CYS B CA 1
ATOM 5015 C C . CYS B 1 218 ? -3.133 -12.164 -14.852 1 98.94 218 CYS B C 1
ATOM 5017 O O . CYS B 1 218 ? -3.625 -13.047 -15.555 1 98.94 218 CYS B O 1
ATOM 5019 N N . LYS B 1 219 ? -2.613 -11.078 -15.328 1 98.88 219 LYS B N 1
ATOM 5020 C CA . LYS B 1 219 ? -2.564 -10.797 -16.766 1 98.88 219 LYS B CA 1
ATOM 5021 C C . LYS B 1 219 ? -1.148 -10.445 -17.203 1 98.88 219 LYS B C 1
ATOM 5023 O O . LYS B 1 219 ? -0.438 -9.719 -16.5 1 98.88 219 LYS B O 1
ATOM 5028 N N . ARG B 1 220 ? -0.769 -10.938 -18.344 1 98.94 220 ARG B N 1
ATOM 5029 C CA . ARG B 1 220 ? 0.546 -10.695 -18.922 1 98.94 220 ARG B CA 1
ATOM 5030 C C . ARG B 1 220 ? 1.656 -11.133 -17.969 1 98.94 220 ARG B C 1
ATOM 5032 O O . ARG B 1 220 ? 2.307 -10.305 -17.344 1 98.94 220 ARG B O 1
ATOM 5039 N N . VAL B 1 221 ? 1.775 -12.406 -17.891 1 98.94 221 VAL B N 1
ATOM 5040 C CA . VAL B 1 221 ? 2.742 -13.055 -17 1 98.94 221 VAL B CA 1
ATOM 5041 C C . VAL B 1 221 ? 3.791 -13.789 -17.844 1 98.94 221 VAL B C 1
ATOM 5043 O O . VAL B 1 221 ? 3.451 -14.523 -18.766 1 98.94 221 VAL B O 1
ATOM 5046 N N . VAL B 1 222 ? 4.996 -13.562 -17.562 1 98.94 222 VAL B N 1
ATOM 5047 C CA . VAL B 1 222 ? 6.105 -14.273 -18.188 1 98.94 222 VAL B CA 1
ATOM 5048 C C . VAL B 1 222 ? 6.855 -15.086 -17.141 1 98.94 222 VAL B C 1
ATOM 5050 O O . VAL B 1 222 ? 7.316 -14.539 -16.125 1 98.94 222 VAL B O 1
ATOM 5053 N N . ILE B 1 223 ? 6.93 -16.344 -17.297 1 99 223 ILE B N 1
ATOM 5054 C CA . ILE B 1 223 ? 7.77 -17.25 -16.531 1 99 223 ILE B CA 1
ATOM 5055 C C . ILE B 1 223 ? 8.828 -17.875 -17.438 1 99 223 ILE B C 1
ATOM 5057 O O . ILE B 1 223 ? 8.508 -18.656 -18.328 1 99 223 ILE B O 1
ATOM 5061 N N . ASP B 1 224 ? 10.062 -17.531 -17.203 1 98.94 224 ASP B N 1
ATOM 5062 C CA . ASP B 1 224 ? 11.086 -17.875 -18.188 1 98.94 224 ASP B CA 1
ATOM 5063 C C . ASP B 1 224 ? 12.359 -18.359 -17.5 1 98.94 224 ASP B C 1
ATOM 5065 O O . ASP B 1 224 ? 12.859 -17.703 -16.578 1 98.94 224 ASP B O 1
ATOM 5069 N N . GLY B 1 225 ? 12.805 -19.484 -17.906 1 98.94 225 GLY B N 1
ATOM 5070 C CA . GLY B 1 225 ? 14.117 -19.953 -17.5 1 98.94 225 GLY B CA 1
ATOM 5071 C C . GLY B 1 225 ? 14.18 -20.391 -16.047 1 98.94 225 GLY B C 1
ATOM 5072 O O . GLY B 1 225 ? 15.203 -20.234 -15.383 1 98.94 225 GLY B O 1
ATOM 5073 N N . CYS B 1 226 ? 13.172 -20.875 -15.539 1 98.94 226 CYS B N 1
ATOM 5074 C CA . CYS B 1 226 ? 13.141 -21.266 -14.133 1 98.94 226 CYS B CA 1
ATOM 5075 C C . CYS B 1 226 ? 13.383 -22.766 -13.977 1 98.94 226 CYS B C 1
ATOM 5077 O O . CYS B 1 226 ? 13.062 -23.547 -14.875 1 98.94 226 CYS B O 1
ATOM 5079 N N . ASP B 1 227 ? 14 -23.156 -12.914 1 98.94 227 ASP B N 1
ATOM 5080 C CA . ASP B 1 227 ? 14.125 -24.531 -12.438 1 98.94 227 ASP B CA 1
ATOM 5081 C C . ASP B 1 227 ? 13.266 -24.766 -11.195 1 98.94 227 ASP B C 1
ATOM 5083 O O . ASP B 1 227 ? 13.617 -24.312 -10.109 1 98.94 227 ASP B O 1
ATOM 5087 N N . ILE B 1 228 ? 12.172 -25.5 -11.359 1 98.94 228 ILE B N 1
ATOM 5088 C CA . ILE B 1 228 ? 11.164 -25.594 -10.305 1 98.94 228 ILE B CA 1
ATOM 5089 C C . ILE B 1 228 ? 10.969 -27.047 -9.914 1 98.94 228 ILE B C 1
ATOM 5091 O O . ILE B 1 228 ? 10.562 -27.875 -10.734 1 98.94 228 ILE B O 1
ATOM 5095 N N . ALA B 1 229 ? 11.266 -27.422 -8.719 1 98.62 229 ALA B N 1
ATOM 5096 C CA . ALA B 1 229 ? 11.031 -28.734 -8.125 1 98.62 229 ALA B CA 1
ATOM 5097 C C . ALA B 1 229 ? 10.273 -28.609 -6.805 1 98.62 229 ALA B C 1
ATOM 5099 O O . ALA B 1 229 ? 10.75 -27.969 -5.867 1 98.62 229 ALA B O 1
ATOM 5100 N N . THR B 1 230 ? 9.078 -29.188 -6.742 1 97.56 230 THR B N 1
ATOM 5101 C CA . THR B 1 230 ? 8.203 -28.828 -5.633 1 97.56 230 THR B CA 1
ATOM 5102 C C . THR B 1 230 ? 7.5 -30.078 -5.086 1 97.56 230 THR B C 1
ATOM 5104 O O . THR B 1 230 ? 7.578 -31.156 -5.68 1 97.56 230 THR B O 1
ATOM 5107 N N . GLY B 1 231 ? 6.922 -29.859 -3.84 1 95.06 231 GLY B N 1
ATOM 5108 C CA . GLY B 1 231 ? 6.121 -30.906 -3.221 1 95.06 231 GLY B CA 1
ATOM 5109 C C . GLY B 1 231 ? 4.664 -30.859 -3.639 1 95.06 231 GLY B C 1
ATOM 5110 O O . GLY B 1 231 ? 3.85 -31.641 -3.139 1 95.06 231 GLY B O 1
ATOM 5111 N N . ASP B 1 232 ? 4.293 -30 -4.379 1 95.06 232 ASP B N 1
ATOM 5112 C CA . ASP B 1 232 ? 3.008 -29.859 -5.051 1 95.06 232 ASP B CA 1
ATOM 5113 C C . ASP B 1 232 ? 3.186 -29.25 -6.445 1 95.06 232 ASP B C 1
ATOM 5115 O O . ASP B 1 232 ? 4.242 -29.406 -7.062 1 95.06 232 ASP B O 1
ATOM 5119 N N . ASP B 1 233 ? 2.146 -28.672 -7.109 1 96.81 233 ASP B N 1
ATOM 5120 C CA . ASP B 1 233 ? 2.293 -28.219 -8.484 1 96.81 233 ASP B CA 1
ATOM 5121 C C . ASP B 1 233 ? 3.475 -27.25 -8.617 1 96.81 233 ASP B C 1
ATOM 5123 O O . ASP B 1 233 ? 3.646 -26.359 -7.793 1 96.81 233 ASP B O 1
ATOM 5127 N N . CYS B 1 234 ? 4.312 -27.484 -9.664 1 98.62 234 CYS B N 1
ATOM 5128 C CA . CYS B 1 234 ? 5.367 -26.516 -9.953 1 98.62 234 CYS B CA 1
ATOM 5129 C C . CYS B 1 234 ? 4.777 -25.156 -10.312 1 98.62 234 CYS B C 1
ATOM 5131 O O . CYS B 1 234 ? 5.191 -24.141 -9.766 1 98.62 234 CYS B O 1
ATOM 5133 N N . ILE B 1 235 ? 3.867 -25.156 -11.211 1 98.81 235 ILE B N 1
ATOM 5134 C CA . ILE B 1 235 ? 3.09 -23.969 -11.555 1 98.81 235 ILE B CA 1
ATOM 5135 C C . ILE B 1 235 ? 1.6 -24.297 -11.508 1 98.81 235 ILE B C 1
ATOM 5137 O O . ILE B 1 235 ? 1.165 -25.312 -12.039 1 98.81 235 ILE B O 1
ATOM 5141 N N . SER B 1 236 ? 0.877 -23.516 -10.852 1 98.56 236 SER B N 1
ATOM 5142 C CA . SER B 1 236 ? -0.58 -23.578 -10.859 1 98.56 236 SER B CA 1
ATOM 5143 C C . SER B 1 236 ? -1.195 -22.297 -11.391 1 98.56 236 SER B C 1
ATOM 5145 O O . SER B 1 236 ? -0.883 -21.203 -10.906 1 98.56 236 SER B O 1
ATOM 5147 N N . ILE B 1 237 ? -2.041 -22.406 -12.414 1 98.88 237 ILE B N 1
ATOM 5148 C CA . ILE B 1 237 ? -2.756 -21.25 -12.945 1 98.88 237 ILE B CA 1
ATOM 5149 C C . ILE B 1 237 ? -4.207 -21.281 -12.477 1 98.88 237 ILE B C 1
ATOM 5151 O O . ILE B 1 237 ? -4.926 -22.25 -12.727 1 98.88 237 ILE B O 1
ATOM 5155 N N . LYS B 1 238 ? -4.59 -20.25 -11.781 1 98.25 238 LYS B N 1
ATOM 5156 C CA . LYS B 1 238 ? -5.879 -20.172 -11.102 1 98.25 238 LYS B CA 1
ATOM 5157 C C . LYS B 1 238 ? -6.598 -18.875 -11.414 1 98.25 238 LYS B C 1
ATOM 5159 O O . LYS B 1 238 ? -5.973 -17.906 -11.852 1 98.25 238 LYS B O 1
ATOM 5164 N N . SER B 1 239 ? -7.957 -18.859 -11.125 1 98.81 239 SER B N 1
ATOM 5165 C CA . SER B 1 239 ? -8.688 -17.625 -11.336 1 98.81 239 SER B CA 1
ATOM 5166 C C . SER B 1 239 ? -9.883 -17.516 -10.383 1 98.81 239 SER B C 1
ATOM 5168 O O . SER B 1 239 ? -10.898 -16.906 -10.727 1 98.81 239 SER B O 1
ATOM 5170 N N . GLY B 1 240 ? -9.812 -18.203 -9.273 1 98.19 240 GLY B N 1
ATOM 5171 C CA . GLY B 1 240 ? -10.883 -18.141 -8.289 1 98.19 240 GLY B CA 1
ATOM 5172 C C . GLY B 1 240 ? -11.938 -19.219 -8.492 1 98.19 240 GLY B C 1
ATOM 5173 O O . GLY B 1 240 ? -11.906 -19.938 -9.492 1 98.19 240 GLY B O 1
ATOM 5174 N N . ARG B 1 241 ? -12.883 -19.344 -7.484 1 96.62 241 ARG B N 1
ATOM 5175 C CA . ARG B 1 241 ? -13.898 -20.391 -7.625 1 96.62 241 ARG B CA 1
ATOM 5176 C C . ARG B 1 241 ? -15.273 -19.875 -7.199 1 96.62 241 ARG B C 1
ATOM 5178 O O . ARG B 1 241 ? -15.367 -18.938 -6.402 1 96.62 241 ARG B O 1
ATOM 5185 N N . GLY B 1 242 ? -16.234 -20.516 -7.754 1 95.31 242 GLY B N 1
ATOM 5186 C CA . GLY B 1 242 ? -17.609 -20.297 -7.359 1 95.31 242 GLY B CA 1
ATOM 5187 C C . GLY B 1 242 ? -18.234 -19.078 -8.008 1 95.31 242 GLY B C 1
ATOM 5188 O O . GLY B 1 242 ? -17.656 -18.5 -8.93 1 95.31 242 GLY B O 1
ATOM 5189 N N . SER B 1 243 ? -19.438 -18.766 -7.508 1 95.44 243 SER B N 1
ATOM 5190 C CA . SER B 1 243 ? -20.234 -17.688 -8.07 1 95.44 243 SER B CA 1
ATOM 5191 C C . SER B 1 243 ? -19.531 -16.328 -7.926 1 95.44 243 SER B C 1
ATOM 5193 O O . SER B 1 243 ? -19.672 -15.461 -8.789 1 95.44 243 SER B O 1
ATOM 5195 N N . GLU B 1 244 ? -18.734 -16.188 -6.891 1 94.5 244 GLU B N 1
ATOM 5196 C CA . GLU B 1 244 ? -18.031 -14.914 -6.707 1 94.5 244 GLU B CA 1
ATOM 5197 C C . GLU B 1 244 ? -17.016 -14.672 -7.828 1 94.5 244 GLU B C 1
ATOM 5199 O O . GLU B 1 244 ? -17.062 -13.633 -8.492 1 94.5 244 GLU B O 1
ATOM 5204 N N . ALA B 1 245 ? -16.172 -15.633 -7.973 1 97.44 245 ALA B N 1
ATOM 5205 C CA . ALA B 1 245 ? -15.133 -15.477 -8.992 1 97.44 245 ALA B CA 1
ATOM 5206 C C . ALA B 1 245 ? -15.75 -15.406 -10.391 1 97.44 245 ALA B C 1
ATOM 5208 O O . ALA B 1 245 ? -15.242 -14.688 -11.258 1 97.44 245 ALA B O 1
ATOM 5209 N N . TYR B 1 246 ? -16.859 -16.172 -10.539 1 97 246 TYR B N 1
ATOM 5210 C CA . TYR B 1 246 ? -17.578 -16.156 -11.805 1 97 246 TYR B CA 1
ATOM 5211 C C . TYR B 1 246 ? -18.156 -14.773 -12.102 1 97 246 TYR B C 1
ATOM 5213 O O . TYR B 1 246 ? -18.109 -14.305 -13.242 1 97 246 TYR B O 1
ATOM 5221 N N . SER B 1 247 ? -18.641 -14.156 -11.109 1 95 247 SER B N 1
ATOM 5222 C CA . SER B 1 247 ? -19.234 -12.836 -11.258 1 95 247 SER B CA 1
ATOM 5223 C C . SER B 1 247 ? -18.172 -11.766 -11.469 1 95 247 SER B C 1
ATOM 5225 O O . SER B 1 247 ? -18.375 -10.828 -12.25 1 95 247 SER B O 1
ATOM 5227 N N . LEU B 1 248 ? -17.062 -11.883 -10.773 1 94.81 248 LEU B N 1
ATOM 5228 C CA . LEU B 1 248 ? -16 -10.883 -10.859 1 94.81 248 LEU B CA 1
ATOM 5229 C C . LEU B 1 248 ? -15.234 -11.016 -12.172 1 94.81 248 LEU B C 1
ATOM 5231 O O . LEU B 1 248 ? -14.727 -10.031 -12.703 1 94.81 248 LEU B O 1
ATOM 5235 N N . LEU B 1 249 ? -15.047 -12.273 -12.617 1 96.88 249 LEU B N 1
ATOM 5236 C CA . LEU B 1 249 ? -14.422 -12.633 -13.883 1 96.88 249 LEU B CA 1
ATOM 5237 C C . LEU B 1 249 ? -13.031 -12.016 -14 1 96.88 249 LEU B C 1
ATOM 5239 O O . LEU B 1 249 ? -12.695 -11.414 -15.023 1 96.88 249 LEU B O 1
ATOM 5243 N N . LYS B 1 250 ? -12.305 -12.031 -12.859 1 98.25 250 LYS B N 1
ATOM 5244 C CA . LYS B 1 250 ? -10.883 -11.703 -12.93 1 98.25 250 LYS B CA 1
ATOM 5245 C C . LYS B 1 250 ? -10.086 -12.844 -13.555 1 98.25 250 LYS B C 1
ATOM 5247 O O . LYS B 1 250 ? -9.602 -13.727 -12.844 1 98.25 250 LYS B O 1
ATOM 5252 N N . THR B 1 251 ? -9.852 -12.703 -14.844 1 98.88 251 THR B N 1
ATOM 5253 C CA . THR B 1 251 ? -9.336 -13.789 -15.672 1 98.88 251 THR B CA 1
ATOM 5254 C C . THR B 1 251 ? -7.816 -13.867 -15.586 1 98.88 251 THR B C 1
ATOM 5256 O O . THR B 1 251 ? -7.141 -12.836 -15.531 1 98.88 251 THR B O 1
ATOM 5259 N N . SER B 1 252 ? -7.258 -15.109 -15.477 1 98.94 252 SER B N 1
ATOM 5260 C CA . SER B 1 252 ? -5.84 -15.312 -15.742 1 98.94 252 SER B CA 1
ATOM 5261 C C . SER B 1 252 ? -5.566 -15.398 -17.25 1 98.94 252 SER B C 1
ATOM 5263 O O . SER B 1 252 ? -6.082 -16.297 -17.922 1 98.94 252 SER B O 1
ATOM 5265 N N . GLU B 1 253 ? -4.773 -14.516 -17.766 1 98.88 253 GLU B N 1
ATOM 5266 C CA . GLU B 1 253 ? -4.66 -14.516 -19.234 1 98.88 253 GLU B CA 1
ATOM 5267 C C . GLU B 1 253 ? -3.303 -13.969 -19.672 1 98.88 253 GLU B C 1
ATOM 5269 O O . GLU B 1 253 ? -2.674 -13.188 -18.953 1 98.88 253 GLU B O 1
ATOM 5274 N N . ASP B 1 254 ? -2.908 -14.375 -20.828 1 98.94 254 ASP B N 1
ATOM 5275 C CA . ASP B 1 254 ? -1.653 -13.961 -21.453 1 98.94 254 ASP B CA 1
ATOM 5276 C C . ASP B 1 254 ? -0.456 -14.375 -20.594 1 98.94 254 ASP B C 1
ATOM 5278 O O . ASP B 1 254 ? 0.31 -13.523 -20.141 1 98.94 254 ASP B O 1
ATOM 5282 N N . ILE B 1 255 ? -0.377 -15.703 -20.469 1 98.94 255 ILE B N 1
ATOM 5283 C CA . ILE B 1 255 ? 0.661 -16.297 -19.641 1 98.94 255 ILE B CA 1
ATOM 5284 C C . ILE B 1 255 ? 1.636 -17.078 -20.516 1 98.94 255 ILE B C 1
ATOM 5286 O O . ILE B 1 255 ? 1.225 -17.953 -21.281 1 98.94 255 ILE B O 1
ATOM 5290 N N . GLN B 1 256 ? 2.863 -16.75 -20.438 1 98.94 256 GLN B N 1
ATOM 5291 C CA . GLN B 1 256 ? 3.912 -17.438 -21.188 1 98.94 256 GLN B CA 1
ATOM 5292 C C . GLN B 1 256 ? 4.875 -18.156 -20.25 1 98.94 256 GLN B C 1
ATOM 5294 O O . GLN B 1 256 ? 5.48 -17.531 -19.359 1 98.94 256 GLN B O 1
ATOM 5299 N N . ILE B 1 257 ? 5.039 -19.422 -20.422 1 98.94 257 ILE B N 1
ATOM 5300 C CA . ILE B 1 257 ? 5.969 -20.266 -19.688 1 98.94 257 ILE B CA 1
ATOM 5301 C C . ILE B 1 257 ? 6.996 -20.875 -20.641 1 98.94 257 ILE B C 1
ATOM 5303 O O . ILE B 1 257 ? 6.66 -21.719 -21.469 1 98.94 257 ILE B O 1
ATOM 5307 N N . THR B 1 258 ? 8.234 -20.453 -20.531 1 98.94 258 THR B N 1
ATOM 5308 C CA . THR B 1 258 ? 9.195 -20.875 -21.547 1 98.94 258 THR B CA 1
ATOM 5309 C C . THR B 1 258 ? 10.523 -21.281 -20.906 1 98.94 258 THR B C 1
ATOM 5311 O O . THR B 1 258 ? 10.922 -20.703 -19.891 1 98.94 258 THR B O 1
ATOM 5314 N N . ASN B 1 259 ? 11.188 -22.234 -21.406 1 98.94 259 ASN B N 1
ATOM 5315 C CA . ASN B 1 259 ? 12.562 -22.594 -21.078 1 98.94 259 ASN B CA 1
ATOM 5316 C C . ASN B 1 259 ? 12.695 -23 -19.609 1 98.94 259 ASN B C 1
ATOM 5318 O O . ASN B 1 259 ? 13.688 -22.656 -18.953 1 98.94 259 ASN B O 1
ATOM 5322 N N . CYS B 1 260 ? 11.734 -23.641 -19.125 1 98.94 260 CYS B N 1
ATOM 5323 C CA . CYS B 1 260 ? 11.742 -24.047 -17.719 1 98.94 260 CYS B CA 1
ATOM 5324 C C . CYS B 1 260 ? 11.961 -25.547 -17.578 1 98.94 260 CYS B C 1
ATOM 5326 O O . CYS B 1 260 ? 11.734 -26.297 -18.547 1 98.94 260 CYS B O 1
ATOM 5328 N N . THR B 1 261 ? 12.414 -25.984 -16.484 1 98.94 261 THR B N 1
ATOM 5329 C CA . THR B 1 261 ? 12.508 -27.375 -16.078 1 98.94 261 THR B CA 1
ATOM 5330 C C . THR B 1 261 ? 11.648 -27.641 -14.844 1 98.94 261 THR B C 1
ATOM 5332 O O . THR B 1 261 ? 11.688 -26.875 -13.883 1 98.94 261 THR B O 1
ATOM 5335 N N . PHE B 1 262 ? 10.898 -28.781 -14.875 1 98.81 262 PHE B N 1
ATOM 5336 C CA . PHE B 1 262 ? 9.938 -29.047 -13.805 1 98.81 262 PHE B CA 1
ATOM 5337 C C . PHE B 1 262 ? 10.164 -30.438 -13.219 1 98.81 262 PHE B C 1
ATOM 5339 O O . PHE B 1 262 ? 10.43 -31.391 -13.953 1 98.81 262 PHE B O 1
ATOM 5346 N N . ALA B 1 263 ? 10.062 -30.516 -11.898 1 98.38 263 ALA B N 1
ATOM 5347 C CA . ALA B 1 263 ? 9.961 -31.797 -11.195 1 98.38 263 ALA B CA 1
ATOM 5348 C C . ALA B 1 263 ? 9 -31.688 -10.008 1 98.38 263 ALA B C 1
ATOM 5350 O O . ALA B 1 263 ? 9.156 -30.812 -9.156 1 98.38 263 ALA B O 1
ATOM 5351 N N . ASP B 1 264 ? 8.031 -32.5 -10.008 1 95.12 264 ASP B N 1
ATOM 5352 C CA . ASP B 1 264 ? 7.074 -32.562 -8.906 1 95.12 264 ASP B CA 1
ATOM 5353 C C . ASP B 1 264 ? 7.18 -33.906 -8.156 1 95.12 264 ASP B C 1
ATOM 5355 O O . ASP B 1 264 ? 7.363 -34.938 -8.773 1 95.12 264 ASP B O 1
ATOM 5359 N N . SER B 1 265 ? 6.957 -33.844 -6.828 1 93.06 265 SER B N 1
ATOM 5360 C CA . SER B 1 265 ? 7.152 -35.062 -6.066 1 93.06 265 SER B CA 1
ATOM 5361 C C . SER B 1 265 ? 5.828 -35.594 -5.535 1 93.06 265 SER B C 1
ATOM 5363 O O . SER B 1 265 ? 5.758 -36.719 -5.055 1 93.06 265 SER B O 1
ATOM 5365 N N . ILE B 1 266 ? 4.758 -34.875 -5.648 1 93.69 266 ILE B N 1
ATOM 5366 C CA . ILE B 1 266 ? 3.531 -35.344 -5.027 1 93.69 266 ILE B CA 1
ATOM 5367 C C . ILE B 1 266 ? 2.369 -35.219 -6.008 1 93.69 266 ILE B C 1
ATOM 5369 O O . ILE B 1 266 ? 1.465 -36.062 -6.02 1 93.69 266 ILE B O 1
ATOM 5373 N N . PHE B 1 267 ? 2.363 -34.219 -6.855 1 94.62 267 PHE B N 1
ATOM 5374 C CA . PHE B 1 267 ? 1.23 -34 -7.742 1 94.62 267 PHE B CA 1
ATOM 5375 C C . PHE B 1 267 ? 1.704 -33.75 -9.172 1 94.62 267 PHE B C 1
ATOM 5377 O O . PHE B 1 267 ? 2.424 -34.562 -9.75 1 94.62 267 PHE B O 1
ATOM 5384 N N . ALA B 1 268 ? 1.162 -32.719 -9.875 1 95.75 268 ALA B N 1
ATOM 5385 C CA . ALA B 1 268 ? 1.507 -32.438 -11.273 1 95.75 268 ALA B CA 1
ATOM 5386 C C . ALA B 1 268 ? 2.584 -31.359 -11.367 1 95.75 268 ALA B C 1
ATOM 5388 O O . ALA B 1 268 ? 2.867 -30.656 -10.383 1 95.75 268 ALA B O 1
ATOM 5389 N N . CYS B 1 269 ? 3.246 -31.266 -12.5 1 98.38 269 CYS B N 1
ATOM 5390 C CA . CYS B 1 269 ? 4.176 -30.172 -12.719 1 98.38 269 CYS B CA 1
ATOM 5391 C C . CYS B 1 269 ? 3.426 -28.875 -13.023 1 98.38 269 CYS B C 1
ATOM 5393 O O . CYS B 1 269 ? 3.471 -27.922 -12.234 1 98.38 269 CYS B O 1
ATOM 5395 N N . ILE B 1 270 ? 2.672 -28.875 -14.094 1 98.88 270 ILE B N 1
ATOM 5396 C CA . ILE B 1 270 ? 1.858 -27.703 -14.398 1 98.88 270 ILE B CA 1
ATOM 5397 C C . ILE B 1 270 ? 0.379 -28.047 -14.258 1 98.88 270 ILE B C 1
ATOM 5399 O O . ILE B 1 270 ? -0.126 -28.922 -14.961 1 98.88 270 ILE B O 1
ATOM 5403 N N . GLY B 1 271 ? -0.259 -27.422 -13.32 1 98.5 271 GLY B N 1
ATOM 5404 C CA . GLY B 1 271 ? -1.702 -27.5 -13.172 1 98.5 271 GLY B CA 1
ATOM 5405 C C . GLY B 1 271 ? -2.434 -26.281 -13.672 1 98.5 271 GLY B C 1
ATOM 5406 O O . GLY B 1 271 ? -2.117 -25.156 -13.281 1 98.5 271 GLY B O 1
ATOM 5407 N N . ILE B 1 272 ? -3.369 -26.453 -14.57 1 98.75 272 ILE B N 1
ATOM 5408 C CA . ILE B 1 272 ? -4.277 -25.391 -14.984 1 98.75 272 ILE B CA 1
ATOM 5409 C C . ILE B 1 272 ? -5.656 -25.625 -14.367 1 98.75 272 ILE B C 1
ATOM 5411 O O . ILE B 1 272 ? -6.379 -26.531 -14.766 1 98.75 272 ILE B O 1
ATOM 5415 N N . GLY B 1 273 ? -5.977 -24.828 -13.484 1 97.88 273 GLY B N 1
ATOM 5416 C CA . GLY B 1 273 ? -7.082 -25.094 -12.578 1 97.88 273 GLY B CA 1
ATOM 5417 C C . GLY B 1 273 ? -6.641 -25.672 -11.25 1 97.88 273 GLY B C 1
ATOM 5418 O O . GLY B 1 273 ? -5.473 -25.562 -10.875 1 97.88 273 GLY B O 1
ATOM 5419 N N . SER B 1 274 ? -7.609 -26.141 -10.219 1 96.81 274 SER B N 1
ATOM 5420 C CA . SER B 1 274 ? -9.016 -26.391 -10.523 1 96.81 274 SER B CA 1
ATOM 5421 C C . SER B 1 274 ? -9.875 -25.172 -10.242 1 96.81 274 SER B C 1
ATOM 5423 O O . SER B 1 274 ? -11.086 -25.188 -10.469 1 96.81 274 SER B O 1
ATOM 5425 N N . GLU B 1 275 ? -9.32 -24.125 -9.656 1 98.38 275 GLU B N 1
ATOM 5426 C CA . GLU B 1 275 ? -10.055 -22.875 -9.477 1 98.38 275 GLU B CA 1
ATOM 5427 C C . GLU B 1 275 ? -10.102 -22.062 -10.773 1 98.38 275 GLU B C 1
ATOM 5429 O O . GLU B 1 275 ? -9.172 -21.328 -11.078 1 98.38 275 GLU B O 1
ATOM 5434 N N . THR B 1 276 ? -11.289 -22.172 -11.438 1 98.69 276 THR B N 1
ATOM 5435 C CA . THR B 1 276 ? -11.289 -21.688 -12.812 1 98.69 276 THR B CA 1
ATOM 5436 C C . THR B 1 276 ? -12.484 -20.766 -13.055 1 98.69 276 THR B C 1
ATOM 5438 O O . THR B 1 276 ? -12.82 -20.469 -14.203 1 98.69 276 THR B O 1
ATOM 5441 N N . SER B 1 277 ? -13.117 -20.281 -12 1 98.5 277 SER B N 1
ATOM 5442 C CA . SER B 1 277 ? -14.391 -19.594 -12.156 1 98.5 277 SER B CA 1
ATOM 5443 C C . SER B 1 277 ? -14.195 -18.203 -12.742 1 98.5 277 SER B C 1
ATOM 5445 O O . SER B 1 277 ? -15.156 -17.578 -13.211 1 98.5 277 SER B O 1
ATOM 5447 N N . GLY B 1 278 ? -12.969 -17.688 -12.711 1 98.75 278 GLY B N 1
ATOM 5448 C CA . GLY B 1 278 ? -12.695 -16.422 -13.367 1 98.75 278 GLY B CA 1
ATOM 5449 C C . GLY B 1 278 ? -12.227 -16.578 -14.797 1 98.75 278 GLY B C 1
ATOM 5450 O O . GLY B 1 278 ? -12.031 -15.594 -15.508 1 98.75 278 GLY B O 1
ATOM 5451 N N . GLY B 1 279 ? -12.016 -17.781 -15.227 1 98.88 279 GLY B N 1
ATOM 5452 C CA . GLY B 1 279 ? -11.555 -18.062 -16.578 1 98.88 279 GLY B CA 1
ATOM 5453 C C . GLY B 1 279 ? -10.039 -18.062 -16.703 1 98.88 279 GLY B C 1
ATOM 5454 O O . GLY B 1 279 ? -9.352 -17.375 -15.945 1 98.88 279 GLY B O 1
ATOM 5455 N N . ILE B 1 280 ? -9.539 -18.844 -17.594 1 98.94 280 ILE B N 1
ATOM 5456 C CA . ILE B 1 280 ? -8.133 -18.922 -17.953 1 98.94 280 ILE B CA 1
ATOM 5457 C C . ILE B 1 280 ? -7.992 -18.922 -19.484 1 98.94 280 ILE B C 1
ATOM 5459 O O . ILE B 1 280 ? -8.664 -19.703 -20.172 1 98.94 280 ILE B O 1
ATOM 5463 N N . ARG B 1 281 ? -7.156 -18.047 -19.953 1 98.81 281 ARG B N 1
ATOM 5464 C CA . ARG B 1 281 ? -7.062 -18.016 -21.406 1 98.81 281 ARG B CA 1
ATOM 5465 C C . ARG B 1 281 ? -5.66 -17.625 -21.859 1 98.81 281 ARG B C 1
ATOM 5467 O O . ARG B 1 281 ? -4.984 -16.828 -21.203 1 98.81 281 ARG B O 1
ATOM 5474 N N . ASN B 1 282 ? -5.305 -18.062 -22.953 1 98.94 282 ASN B N 1
ATOM 5475 C CA . ASN B 1 282 ? -4.066 -17.719 -23.641 1 98.94 282 ASN B CA 1
ATOM 5476 C C . ASN B 1 282 ? -2.844 -18.047 -22.797 1 98.94 282 ASN B C 1
ATOM 5478 O O . ASN B 1 282 ? -2.102 -17.156 -22.391 1 98.94 282 ASN B O 1
ATOM 5482 N N . VAL B 1 283 ? -2.66 -19.328 -22.609 1 98.94 283 VAL B N 1
ATOM 5483 C CA . VAL B 1 283 ? -1.508 -19.859 -21.891 1 98.94 283 VAL B CA 1
ATOM 5484 C C . VAL B 1 283 ? -0.583 -20.594 -22.875 1 98.94 283 VAL B C 1
ATOM 5486 O O . VAL B 1 283 ? -1.019 -21.5 -23.594 1 98.94 283 VAL B O 1
ATOM 5489 N N . ARG B 1 284 ? 0.623 -20.219 -22.922 1 98.94 284 ARG B N 1
ATOM 5490 C CA . ARG B 1 284 ? 1.619 -20.844 -23.781 1 98.94 284 ARG B CA 1
ATOM 5491 C C . ARG B 1 284 ? 2.723 -21.5 -22.953 1 98.94 284 ARG B C 1
ATOM 5493 O O . ARG B 1 284 ? 3.324 -20.844 -22.094 1 98.94 284 ARG B O 1
ATOM 5500 N N . ILE B 1 285 ? 2.959 -22.75 -23.172 1 98.94 285 ILE B N 1
ATOM 5501 C CA . ILE B 1 285 ? 4.02 -23.531 -22.547 1 98.94 285 ILE B CA 1
ATOM 5502 C C . ILE B 1 285 ? 4.992 -24.031 -23.609 1 98.94 285 ILE B C 1
ATOM 5504 O O . ILE B 1 285 ? 4.652 -24.891 -24.422 1 98.94 285 ILE B O 1
ATOM 5508 N N . GLU B 1 286 ? 6.234 -23.484 -23.625 1 98.94 286 GLU B N 1
ATOM 5509 C CA . GLU B 1 286 ? 7.105 -23.781 -24.75 1 98.94 286 GLU B CA 1
ATOM 5510 C C . GLU B 1 286 ? 8.539 -24.047 -24.297 1 98.94 286 GLU B C 1
ATOM 5512 O O . GLU B 1 286 ? 9.023 -23.406 -23.359 1 98.94 286 GLU B O 1
ATOM 5517 N N . HIS B 1 287 ? 9.164 -24.984 -24.906 1 98.88 287 HIS B N 1
ATOM 5518 C CA . HIS B 1 287 ? 10.578 -25.281 -24.703 1 98.88 287 HIS B CA 1
ATOM 5519 C C . HIS B 1 287 ? 10.859 -25.641 -23.25 1 98.88 287 HIS B C 1
ATOM 5521 O O . HIS B 1 287 ? 11.789 -25.109 -22.641 1 98.88 287 HIS B O 1
ATOM 5527 N N . CYS B 1 288 ? 10.031 -26.5 -22.75 1 98.94 288 CYS B N 1
ATOM 5528 C CA . CYS B 1 288 ? 10.172 -26.875 -21.344 1 98.94 288 CYS B CA 1
ATOM 5529 C C . CYS B 1 288 ? 10.516 -28.359 -21.203 1 98.94 288 CYS B C 1
ATOM 5531 O O . CYS B 1 288 ? 10.32 -29.125 -22.141 1 98.94 288 CYS B O 1
ATOM 5533 N N . LYS B 1 289 ? 11.039 -28.672 -20.094 1 98.88 289 LYS B N 1
ATOM 5534 C CA . LYS B 1 289 ? 11.414 -30.031 -19.766 1 98.88 289 LYS B CA 1
ATOM 5535 C C . LYS B 1 289 ? 10.773 -30.484 -18.453 1 98.88 289 LYS B C 1
ATOM 5537 O O . LYS B 1 289 ? 10.922 -29.828 -17.422 1 98.88 289 LYS B O 1
ATOM 5542 N N . PHE B 1 290 ? 10.047 -31.609 -18.531 1 98.81 290 PHE B N 1
ATOM 5543 C CA . PHE B 1 290 ? 9.516 -32.281 -17.344 1 98.81 290 PHE B CA 1
ATOM 5544 C C . PHE B 1 290 ? 10.367 -33.5 -16.969 1 98.81 290 PHE B C 1
ATOM 5546 O O . PHE B 1 290 ? 10.469 -34.438 -17.75 1 98.81 290 PHE B O 1
ATOM 5553 N N . THR B 1 291 ? 10.883 -33.469 -15.742 1 98.56 291 THR B N 1
ATOM 5554 C CA . THR B 1 291 ? 11.844 -34.531 -15.406 1 98.56 291 THR B CA 1
ATOM 5555 C C . THR B 1 291 ? 11.273 -35.469 -14.352 1 98.56 291 THR B C 1
ATOM 5557 O O . THR B 1 291 ? 11.898 -36.469 -14 1 98.56 291 THR B O 1
ATOM 5560 N N . GLY B 1 292 ? 10.148 -35.094 -13.914 1 97.19 292 GLY B N 1
ATOM 5561 C CA . GLY B 1 292 ? 9.453 -35.969 -12.969 1 97.19 292 GLY B CA 1
ATOM 5562 C C . GLY B 1 292 ? 8.141 -35.375 -12.484 1 97.19 292 GLY B C 1
ATOM 5563 O O . GLY B 1 292 ? 8.016 -34.188 -12.305 1 97.19 292 GLY B O 1
ATOM 5564 N N . ALA B 1 293 ? 7.156 -36.25 -12.336 1 96.56 293 ALA B N 1
ATOM 5565 C CA . ALA B 1 293 ? 5.879 -35.875 -11.719 1 96.56 293 ALA B CA 1
ATOM 5566 C C . ALA B 1 293 ? 5.227 -37.094 -11.062 1 96.56 293 ALA B C 1
ATOM 5568 O O . ALA B 1 293 ? 5.25 -38.188 -11.617 1 96.56 293 ALA B O 1
ATOM 5569 N N . LYS B 1 294 ? 4.723 -36.875 -9.875 1 96.38 294 LYS B N 1
ATOM 5570 C CA . LYS B 1 294 ? 3.984 -37.969 -9.242 1 96.38 294 LYS B CA 1
ATOM 5571 C C . LYS B 1 294 ? 2.717 -38.312 -10.023 1 96.38 294 LYS B C 1
ATOM 5573 O O . LYS B 1 294 ? 2.256 -39.438 -10.016 1 96.38 294 LYS B O 1
ATOM 5578 N N . THR B 1 295 ? 2.145 -37.344 -10.633 1 96.5 295 THR B N 1
ATOM 5579 C CA . THR B 1 295 ? 0.965 -37.594 -11.453 1 96.5 295 THR B CA 1
ATOM 5580 C C . THR B 1 295 ? 1.252 -37.312 -12.922 1 96.5 295 THR B C 1
ATOM 5582 O O . THR B 1 295 ? 1.836 -38.156 -13.617 1 96.5 295 THR B O 1
ATOM 5585 N N . PHE B 1 296 ? 0.986 -36.031 -13.328 1 98.31 296 PHE B N 1
ATOM 5586 C CA . PHE B 1 296 ? 1.103 -35.75 -14.75 1 98.31 296 PHE B CA 1
ATOM 5587 C C . PHE B 1 296 ? 2.018 -34.531 -14.984 1 98.31 296 PHE B C 1
ATOM 5589 O O . PHE B 1 296 ? 2.193 -33.719 -14.102 1 98.31 296 PHE B O 1
ATOM 5596 N N . ALA B 1 297 ? 2.629 -34.469 -16.203 1 98.75 297 ALA B N 1
ATOM 5597 C CA . ALA B 1 297 ? 3.377 -33.281 -16.578 1 98.75 297 ALA B CA 1
ATOM 5598 C C . ALA B 1 297 ? 2.461 -32.062 -16.672 1 98.75 297 ALA B C 1
ATOM 5600 O O . ALA B 1 297 ? 2.754 -31 -16.078 1 98.75 297 ALA B O 1
ATOM 5601 N N . ILE B 1 298 ? 1.359 -32.219 -17.375 1 98.88 298 ILE B N 1
ATOM 5602 C CA . ILE B 1 298 ? 0.356 -31.172 -17.5 1 98.88 298 ILE B CA 1
ATOM 5603 C C . ILE B 1 298 ? -1.015 -31.719 -17.109 1 98.88 298 ILE B C 1
ATOM 5605 O O . ILE B 1 298 ? -1.439 -32.75 -17.609 1 98.88 298 ILE B O 1
ATOM 5609 N N . TYR B 1 299 ? -1.639 -31.109 -16.219 1 98.75 299 TYR B N 1
ATOM 5610 C CA . TYR B 1 299 ? -2.947 -31.484 -15.703 1 98.75 299 TYR B CA 1
ATOM 5611 C C . TYR B 1 299 ? -3.93 -30.328 -15.797 1 98.75 299 TYR B C 1
ATOM 5613 O O . TYR B 1 299 ? -3.773 -29.312 -15.109 1 98.75 299 TYR B O 1
ATOM 5621 N N . ILE B 1 300 ? -4.934 -30.359 -16.656 1 98.81 300 ILE B N 1
ATOM 5622 C CA . ILE B 1 300 ? -5.977 -29.344 -16.797 1 98.81 300 ILE B CA 1
ATOM 5623 C C . ILE B 1 300 ? -7.223 -29.797 -16.031 1 98.81 300 ILE B C 1
ATOM 5625 O O . ILE B 1 300 ? -7.809 -30.844 -16.344 1 98.81 300 ILE B O 1
ATOM 5629 N N . LYS B 1 301 ? -7.598 -29.062 -15.086 1 97.94 301 LYS B N 1
ATOM 5630 C CA . LYS B 1 301 ? -8.578 -29.578 -14.125 1 97.94 301 LYS B CA 1
ATOM 5631 C C . LYS B 1 301 ? -9.594 -28.5 -13.766 1 97.94 301 LYS B C 1
ATOM 5633 O O . LYS B 1 301 ? -9.258 -27.312 -13.68 1 97.94 301 LYS B O 1
ATOM 5638 N N . SER B 1 302 ? -10.805 -28.844 -13.617 1 97.38 302 SER B N 1
ATOM 5639 C CA . SER B 1 302 ? -11.961 -28.047 -13.227 1 97.38 302 SER B CA 1
ATOM 5640 C C . SER B 1 302 ? -13.125 -28.938 -12.789 1 97.38 302 SER B C 1
ATOM 5642 O O . SER B 1 302 ? -12.914 -30.078 -12.383 1 97.38 302 SER B O 1
ATOM 5644 N N . ARG B 1 303 ? -14.297 -28.375 -12.734 1 96.25 303 ARG B N 1
ATOM 5645 C CA . ARG B 1 303 ? -15.508 -29.125 -12.406 1 96.25 303 ARG B CA 1
ATOM 5646 C C . ARG B 1 303 ? -16.75 -28.297 -12.656 1 96.25 303 ARG B C 1
ATOM 5648 O O . ARG B 1 303 ? -16.703 -27.062 -12.633 1 96.25 303 ARG B O 1
ATOM 5655 N N . PRO B 1 304 ? -17.875 -29.062 -12.836 1 95.75 304 PRO B N 1
ATOM 5656 C CA . PRO B 1 304 ? -19.125 -28.312 -12.781 1 95.75 304 PRO B CA 1
ATOM 5657 C C . PRO B 1 304 ? -19.297 -27.516 -11.492 1 95.75 304 PRO B C 1
ATOM 5659 O O . PRO B 1 304 ? -18.938 -28 -10.414 1 95.75 304 PRO B O 1
ATOM 5662 N N . GLY B 1 305 ? -19.828 -26.359 -11.562 1 95.31 305 GLY B N 1
ATOM 5663 C CA . GLY B 1 305 ? -19.906 -25.422 -10.453 1 95.31 305 GLY B CA 1
ATOM 5664 C C . GLY B 1 305 ? -18.922 -24.281 -10.555 1 95.31 305 GLY B C 1
ATOM 5665 O O . GLY B 1 305 ? -19 -23.312 -9.805 1 95.31 305 GLY B O 1
ATOM 5666 N N . ARG B 1 306 ? -17.969 -24.453 -11.531 1 96.88 306 ARG B N 1
ATOM 5667 C CA . ARG B 1 306 ? -16.984 -23.406 -11.758 1 96.88 306 ARG B CA 1
ATOM 5668 C C . ARG B 1 306 ? -17.453 -22.422 -12.812 1 96.88 306 ARG B C 1
ATOM 5670 O O . ARG B 1 306 ? -17.312 -21.203 -12.648 1 96.88 306 ARG B O 1
ATOM 5677 N N . GLY B 1 307 ? -18 -22.969 -13.914 1 96.69 307 GLY B N 1
ATOM 5678 C CA . GLY B 1 307 ? -18.359 -22.156 -15.07 1 96.69 307 GLY B CA 1
ATOM 5679 C C . GLY B 1 307 ? -17.156 -21.562 -15.781 1 96.69 307 GLY B C 1
ATOM 5680 O O . GLY B 1 307 ? -16.125 -22.234 -15.898 1 96.69 307 GLY B O 1
ATOM 5681 N N . ALA B 1 308 ? -17.391 -20.469 -16.406 1 98.19 308 ALA B N 1
ATOM 5682 C CA . ALA B 1 308 ? -16.359 -19.719 -17.109 1 98.19 308 ALA B CA 1
ATOM 5683 C C . ALA B 1 308 ? -15.695 -20.578 -18.188 1 98.19 308 ALA B C 1
ATOM 5685 O O . ALA B 1 308 ? -16.375 -21.297 -18.922 1 98.19 308 ALA B O 1
ATOM 5686 N N . PHE B 1 309 ? -14.32 -20.422 -18.312 1 98.81 309 PHE B N 1
ATOM 5687 C CA . PHE B 1 309 ? -13.703 -21.047 -19.469 1 98.81 309 PHE B CA 1
ATOM 5688 C C . PHE B 1 309 ? -12.234 -21.344 -19.203 1 98.81 309 PHE B C 1
ATOM 5690 O O . PHE B 1 309 ? -11.609 -20.719 -18.344 1 98.81 309 PHE B O 1
ATOM 5697 N N . ILE B 1 310 ? -11.742 -22.312 -19.844 1 98.94 310 ILE B N 1
ATOM 5698 C CA . ILE B 1 310 ? -10.328 -22.547 -20.109 1 98.94 310 ILE B CA 1
ATOM 5699 C C . ILE B 1 310 ? -10.086 -22.672 -21.609 1 98.94 310 ILE B C 1
ATOM 5701 O O . ILE B 1 310 ? -10.555 -23.609 -22.25 1 98.94 310 ILE B O 1
ATOM 5705 N N . GLU B 1 311 ? -9.375 -21.734 -22.156 1 98.94 311 GLU B N 1
ATOM 5706 C CA . GLU B 1 311 ? -9.289 -21.75 -23.609 1 98.94 311 GLU B CA 1
ATOM 5707 C C . GLU B 1 311 ? -7.938 -21.25 -24.094 1 98.94 311 GLU B C 1
ATOM 5709 O O . GLU B 1 311 ? -7.266 -20.484 -23.391 1 98.94 311 GLU B O 1
ATOM 5714 N N . ASP B 1 312 ? -7.531 -21.672 -25.219 1 98.88 312 ASP B N 1
ATOM 5715 C CA . ASP B 1 312 ? -6.316 -21.25 -25.906 1 98.88 312 ASP B CA 1
ATOM 5716 C C . ASP B 1 312 ? -5.074 -21.609 -25.094 1 98.88 312 ASP B C 1
ATOM 5718 O O . ASP B 1 312 ? -4.262 -20.75 -24.766 1 98.88 312 ASP B O 1
ATOM 5722 N N . ILE B 1 313 ? -5 -22.906 -24.891 1 98.94 313 ILE B N 1
ATOM 5723 C CA . ILE B 1 313 ? -3.818 -23.5 -24.266 1 98.94 313 ILE B CA 1
ATOM 5724 C C . ILE B 1 313 ? -2.902 -24.078 -25.344 1 98.94 313 ILE B C 1
ATOM 5726 O O . ILE B 1 313 ? -3.312 -24.938 -26.125 1 98.94 313 ILE B O 1
ATOM 5730 N N . VAL B 1 314 ? -1.736 -23.578 -25.422 1 98.94 314 VAL B N 1
ATOM 5731 C CA . VAL B 1 314 ? -0.78 -24.062 -26.422 1 98.94 314 VAL B CA 1
ATOM 5732 C C . VAL B 1 314 ? 0.469 -24.594 -25.719 1 98.94 314 VAL B C 1
ATOM 5734 O O . VAL B 1 314 ? 1.083 -23.891 -24.906 1 98.94 314 VAL B O 1
ATOM 5737 N N . ALA B 1 315 ? 0.819 -25.797 -25.969 1 98.94 315 ALA B N 1
ATOM 5738 C CA . ALA B 1 315 ? 2.061 -26.422 -25.516 1 98.94 315 ALA B CA 1
ATOM 5739 C C . ALA B 1 315 ? 2.885 -26.922 -26.703 1 98.94 315 ALA B C 1
ATOM 5741 O O . ALA B 1 315 ? 2.367 -27.609 -27.578 1 98.94 315 ALA B O 1
ATOM 5742 N N . ASN B 1 316 ? 4.109 -26.5 -26.719 1 98.94 316 ASN B N 1
ATOM 5743 C CA . ASN B 1 316 ? 4.938 -26.812 -27.875 1 98.94 316 ASN B CA 1
ATOM 5744 C C . ASN B 1 316 ? 6.387 -27.078 -27.484 1 98.94 316 ASN B C 1
ATOM 5746 O O . ASN B 1 316 ? 6.953 -26.344 -26.656 1 98.94 316 ASN B O 1
ATOM 5750 N N . ASP B 1 317 ? 6.957 -28.109 -28.062 1 98.94 317 ASP B N 1
ATOM 5751 C CA . ASP B 1 317 ? 8.367 -28.438 -27.859 1 98.94 317 ASP B CA 1
ATOM 5752 C C . ASP B 1 317 ? 8.656 -28.734 -26.406 1 98.94 317 ASP B C 1
ATOM 5754 O O . ASP B 1 317 ? 9.367 -27.984 -25.734 1 98.94 317 ASP B O 1
ATOM 5758 N N . LEU B 1 318 ? 8.133 -29.922 -26.031 1 98.94 318 LEU B N 1
ATOM 5759 C CA . LEU B 1 318 ? 8.266 -30.344 -24.656 1 98.94 318 LEU B CA 1
ATOM 5760 C C . LEU B 1 318 ? 8.945 -31.719 -24.562 1 98.94 318 LEU B C 1
ATOM 5762 O O . LEU B 1 318 ? 8.742 -32.562 -25.438 1 98.94 318 LEU B O 1
ATOM 5766 N N . ASP B 1 319 ? 9.758 -31.891 -23.547 1 98.94 319 ASP B N 1
ATOM 5767 C CA . ASP B 1 319 ? 10.305 -33.188 -23.172 1 98.94 319 ASP B CA 1
ATOM 5768 C C . ASP B 1 319 ? 9.75 -33.625 -21.828 1 98.94 319 ASP B C 1
ATOM 5770 O O . ASP B 1 319 ? 9.82 -32.906 -20.828 1 98.94 319 ASP B O 1
ATOM 5774 N N . ALA B 1 320 ? 9.211 -34.875 -21.828 1 98.81 320 ALA B N 1
ATOM 5775 C CA . ALA B 1 320 ? 8.617 -35.344 -20.578 1 98.81 320 ALA B CA 1
ATOM 5776 C C . ALA B 1 320 ? 9.109 -36.75 -20.234 1 98.81 320 ALA B C 1
ATOM 5778 O O . ALA B 1 320 ? 9 -37.688 -21.062 1 98.81 320 ALA B O 1
ATOM 5779 N N . SER B 1 321 ? 9.648 -36.875 -19.078 1 98.25 321 SER B N 1
ATOM 5780 C CA . SER B 1 321 ? 10.094 -38.156 -18.562 1 98.25 321 SER B CA 1
ATOM 5781 C C . SER B 1 321 ? 9.875 -38.25 -17.062 1 98.25 321 SER B C 1
ATOM 5783 O O . SER B 1 321 ? 9.727 -37.25 -16.375 1 98.25 321 SER B O 1
ATOM 5785 N N . GLY B 1 322 ? 9.742 -39.406 -16.578 1 96.94 322 GLY B N 1
ATOM 5786 C CA . GLY B 1 322 ? 9.688 -39.625 -15.141 1 96.94 322 GLY B CA 1
ATOM 5787 C C . GLY B 1 322 ? 8.312 -39.375 -14.555 1 96.94 322 GLY B C 1
ATOM 5788 O O . GLY B 1 322 ? 8.18 -39.094 -13.359 1 96.94 322 GLY B O 1
ATOM 5789 N N . MET B 1 323 ? 7.32 -39.438 -15.43 1 96.38 323 MET B N 1
ATOM 5790 C CA . MET B 1 323 ? 5.961 -39.281 -14.922 1 96.38 323 MET B CA 1
ATOM 5791 C C . MET B 1 323 ? 5.445 -40.594 -14.328 1 96.38 323 MET B C 1
ATOM 5793 O O . MET B 1 323 ? 5.734 -41.688 -14.844 1 96.38 323 MET B O 1
ATOM 5797 N N . THR B 1 324 ? 4.695 -40.531 -13.211 1 97.62 324 THR B N 1
ATOM 5798 C CA . THR B 1 324 ? 4.074 -41.719 -12.68 1 97.62 324 THR 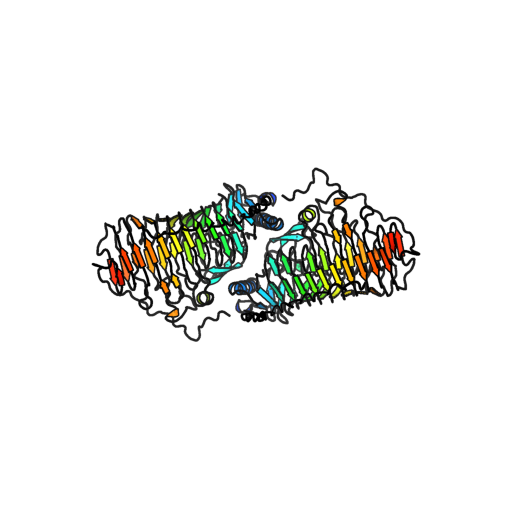B CA 1
ATOM 5799 C C . THR B 1 324 ? 2.65 -41.875 -13.211 1 97.62 324 THR B C 1
ATOM 5801 O O . THR B 1 324 ? 2.145 -43 -13.328 1 97.62 324 THR B O 1
ATOM 5804 N N . GLY B 1 325 ? 1.982 -40.875 -13.492 1 97.88 325 GLY B N 1
ATOM 5805 C CA . GLY B 1 325 ? 0.664 -40.906 -14.102 1 97.88 325 GLY B CA 1
ATOM 5806 C C . GLY B 1 325 ? 0.707 -40.875 -15.617 1 97.88 325 GLY B C 1
ATOM 5807 O O . GLY B 1 325 ? 0.256 -41.812 -16.281 1 97.88 325 GLY B O 1
ATOM 5808 N N . GLY B 1 326 ? 1.266 -39.719 -16.188 1 98.5 326 GLY B N 1
ATOM 5809 C CA . GLY B 1 326 ? 1.393 -39.562 -17.625 1 98.5 326 GLY B CA 1
ATOM 5810 C C . GLY B 1 326 ? 1.715 -38.156 -18.047 1 98.5 326 GLY B C 1
ATOM 5811 O O . GLY B 1 326 ? 2.129 -37.312 -17.234 1 98.5 326 GLY B O 1
ATOM 5812 N N . PHE B 1 327 ? 1.548 -38 -19.328 1 98.75 327 PHE B N 1
ATOM 5813 C CA . PHE B 1 327 ? 1.939 -36.719 -19.891 1 98.75 327 PHE B CA 1
ATOM 5814 C C . PHE B 1 327 ? 0.826 -35.688 -19.703 1 98.75 327 PHE B C 1
ATOM 5816 O O . PHE B 1 327 ? 1.037 -34.625 -19.109 1 98.75 327 PHE B O 1
ATOM 5823 N N . LEU B 1 328 ? -0.376 -35.969 -20.125 1 98.88 328 LEU B N 1
ATOM 5824 C CA . LEU B 1 328 ? -1.467 -35 -20.172 1 98.88 328 LEU B CA 1
ATOM 5825 C C . LEU B 1 328 ? -2.75 -35.594 -19.609 1 98.88 328 LEU B C 1
ATOM 5827 O O . LEU B 1 328 ? -3.133 -36.719 -19.984 1 98.88 328 LEU B O 1
ATOM 5831 N N . ARG B 1 329 ? -3.363 -34.844 -18.734 1 98.75 329 ARG B N 1
ATOM 5832 C CA . ARG B 1 329 ? -4.645 -35.281 -18.203 1 98.75 329 ARG B CA 1
ATOM 5833 C C . ARG B 1 329 ? -5.664 -34.156 -18.188 1 98.75 329 ARG B C 1
ATOM 5835 O O . ARG B 1 329 ? -5.328 -33 -17.859 1 98.75 329 ARG B O 1
ATOM 5842 N N . PHE B 1 330 ? -6.898 -34.469 -18.594 1 98.31 330 PHE B N 1
ATOM 5843 C CA . PHE B 1 330 ? -8.055 -33.594 -18.406 1 98.31 330 PHE B CA 1
ATOM 5844 C C . PHE B 1 330 ? -8.977 -34.156 -17.328 1 98.31 330 PHE B C 1
ATOM 5846 O O . PHE B 1 330 ? -9.352 -35.312 -17.359 1 98.31 330 PHE B O 1
ATOM 5853 N N . ASN B 1 331 ? -9.297 -33.406 -16.375 1 96.94 331 ASN B N 1
ATOM 5854 C CA . ASN B 1 331 ? -10.359 -33.688 -15.422 1 96.94 331 ASN B CA 1
ATOM 5855 C C . ASN B 1 331 ? -11.227 -32.438 -15.172 1 96.94 331 ASN B C 1
ATOM 5857 O O . ASN B 1 331 ? -11.039 -31.734 -14.18 1 96.94 331 ASN B O 1
ATOM 5861 N N . ILE B 1 332 ? -12.242 -32.312 -16.016 1 96.75 332 ILE B N 1
ATOM 5862 C CA . ILE B 1 332 ? -13.133 -31.172 -15.961 1 96.75 332 ILE B CA 1
ATOM 5863 C C . ILE B 1 332 ? -14.445 -31.562 -15.297 1 96.75 332 ILE B C 1
ATOM 5865 O O . ILE B 1 332 ? -15.477 -30.922 -15.516 1 96.75 332 ILE B O 1
ATOM 5869 N N . LEU B 1 333 ? -14.477 -32.656 -14.5 1 94.56 333 LEU B N 1
ATOM 5870 C CA . LEU B 1 333 ? -15.719 -33.188 -13.961 1 94.56 333 LEU B CA 1
ATOM 5871 C C . LEU B 1 333 ? -15.727 -33.125 -12.438 1 94.56 333 LEU B C 1
ATOM 5873 O O . LEU B 1 333 ? -16.797 -33 -11.828 1 94.56 333 LEU B O 1
ATOM 5877 N N . ALA B 1 334 ? -14.555 -33.25 -11.789 1 92.06 334 ALA B N 1
ATOM 5878 C CA . ALA B 1 334 ? -14.633 -33.469 -10.344 1 92.06 334 ALA B CA 1
ATOM 5879 C C . ALA B 1 334 ? -13.359 -33 -9.648 1 92.06 334 ALA B C 1
ATOM 5881 O O . ALA B 1 334 ? -12.984 -33.562 -8.602 1 92.06 334 ALA B O 1
ATOM 5882 N N . SER B 1 335 ? -12.719 -32.094 -10.188 1 91.31 335 SER B N 1
ATOM 5883 C CA . SER B 1 335 ? -11.445 -31.688 -9.578 1 91.31 335 SER B CA 1
ATOM 5884 C C . SER B 1 335 ? -11.648 -30.547 -8.578 1 91.31 335 SER B C 1
ATOM 5886 O O . SER B 1 335 ? -12.414 -29.625 -8.828 1 91.31 335 SER B O 1
ATOM 5888 N N . GLY B 1 336 ? -10.852 -30.719 -7.457 1 90.19 336 GLY B N 1
ATOM 5889 C CA . GLY B 1 336 ? -10.836 -29.656 -6.453 1 90.19 336 GLY B CA 1
ATOM 5890 C C . GLY B 1 336 ? -12.062 -29.672 -5.559 1 90.19 336 GLY B C 1
ATOM 5891 O O . GLY B 1 336 ? -12.969 -30.469 -5.754 1 90.19 336 GLY B O 1
ATOM 5892 N N . ILE B 1 337 ? -12.055 -28.703 -4.645 1 88.62 337 ILE B N 1
ATOM 5893 C CA . ILE B 1 337 ? -13.133 -28.578 -3.678 1 88.62 337 ILE B CA 1
ATOM 5894 C C . ILE B 1 337 ? -14.273 -27.766 -4.289 1 88.62 337 ILE B C 1
ATOM 5896 O O . ILE B 1 337 ? -14.031 -26.75 -4.945 1 88.62 337 ILE B O 1
ATOM 5900 N N . GLN B 1 338 ? -15.477 -28.344 -4.082 1 92.44 338 GLN B N 1
ATOM 5901 C CA . GLN B 1 338 ? -16.641 -27.594 -4.566 1 92.44 338 GLN B CA 1
ATOM 5902 C C . GLN B 1 338 ? -16.891 -26.344 -3.715 1 92.44 338 GLN B C 1
ATOM 5904 O O . GLN B 1 338 ? -16.734 -26.391 -2.49 1 92.44 338 GLN B O 1
ATOM 5909 N N . ASP B 1 339 ? -17.172 -25.266 -4.395 1 93.12 339 ASP B N 1
ATOM 5910 C CA . ASP B 1 339 ? -17.484 -24.031 -3.684 1 93.12 339 ASP B CA 1
ATOM 5911 C C . ASP B 1 339 ? -18.828 -24.109 -2.979 1 93.12 339 ASP B C 1
ATOM 5913 O O . ASP B 1 339 ? -19.75 -24.766 -3.463 1 93.12 339 ASP B O 1
ATOM 5917 N N . GLU B 1 340 ? -18.938 -23.375 -1.854 1 90.81 340 GLU B N 1
ATOM 5918 C CA . GLU B 1 340 ? -20.188 -23.281 -1.121 1 90.81 340 GLU B CA 1
ATOM 5919 C C . GLU B 1 340 ? -21.281 -22.656 -1.981 1 90.81 340 GLU B C 1
ATOM 5921 O O . GLU B 1 340 ? -22.469 -22.984 -1.836 1 90.81 340 GLU B O 1
ATOM 5926 N N . PHE B 1 341 ? -20.906 -21.766 -2.869 1 93.62 341 PHE B N 1
ATOM 5927 C CA . PHE B 1 341 ? -21.797 -21.109 -3.812 1 93.62 341 PHE B CA 1
ATOM 5928 C C . PHE B 1 341 ? -21.359 -21.375 -5.25 1 93.62 341 PHE B C 1
ATOM 5930 O O . PHE B 1 341 ? -20.922 -20.453 -5.949 1 93.62 341 PHE B O 1
ATOM 5937 N N . PRO B 1 342 ? -21.688 -22.578 -5.711 1 94.88 342 PRO B N 1
ATOM 5938 C CA . PRO B 1 342 ? -21.266 -22.922 -7.07 1 94.88 342 PRO B CA 1
ATOM 5939 C C . PRO B 1 342 ? -22.094 -22.203 -8.141 1 94.88 342 PRO B C 1
ATOM 5941 O O . PRO B 1 342 ? -23.188 -21.734 -7.867 1 94.88 342 PRO B O 1
ATOM 5944 N N . VAL B 1 343 ? -21.547 -22.047 -9.289 1 94.62 343 VAL B N 1
ATOM 5945 C CA . VAL B 1 343 ? -22.297 -21.578 -10.445 1 94.62 343 VAL B CA 1
ATOM 5946 C C . VAL B 1 343 ? -23.281 -22.672 -10.891 1 94.62 343 VAL B C 1
ATOM 5948 O O . VAL B 1 343 ? -22.875 -23.812 -11.148 1 94.62 343 VAL B O 1
ATOM 5951 N N . GLY B 1 344 ? -24.484 -22.406 -11.062 1 91.81 344 GLY B N 1
ATOM 5952 C CA . GLY B 1 344 ? -25.516 -23.422 -11.281 1 91.81 344 GLY B CA 1
ATOM 5953 C C . GLY B 1 344 ? -25.812 -23.672 -12.75 1 91.81 344 GLY B C 1
ATOM 5954 O O . GLY B 1 344 ? -25.484 -22.844 -13.602 1 91.81 344 GLY B O 1
ATOM 5955 N N . GLY B 1 345 ? -26.391 -24.875 -13 1 91.56 345 GLY B N 1
ATOM 5956 C CA . GLY B 1 345 ? -26.891 -25.219 -14.328 1 91.56 345 GLY B CA 1
ATOM 5957 C C . GLY B 1 345 ? -25.781 -25.422 -15.344 1 91.56 345 GLY B C 1
ATOM 5958 O O . GLY B 1 345 ? -24.625 -25.656 -14.977 1 91.56 345 GLY B O 1
ATOM 5959 N N . ASP B 1 346 ? -26.156 -25.359 -16.547 1 93 346 ASP B N 1
ATOM 5960 C CA . ASP B 1 346 ? -25.203 -25.562 -17.641 1 93 346 ASP B CA 1
ATOM 5961 C C . ASP B 1 346 ? -24.125 -24.469 -17.641 1 93 346 ASP B C 1
ATOM 5963 O O . ASP B 1 346 ? -23 -24.719 -18.047 1 93 346 ASP B O 1
ATOM 5967 N N . GLU B 1 347 ? -24.547 -23.344 -17.078 1 94.31 347 GLU B N 1
ATOM 5968 C CA . GLU B 1 347 ? -23.594 -22.234 -16.984 1 94.31 347 GLU B CA 1
ATOM 5969 C C . GLU B 1 347 ? -22.422 -22.594 -16.047 1 94.31 347 GLU B C 1
ATOM 5971 O O . GLU B 1 347 ? -21.328 -22.031 -16.188 1 94.31 347 GLU B O 1
ATOM 5976 N N . GLY B 1 348 ? -22.734 -23.453 -15.188 1 95.44 348 GLY B N 1
ATOM 5977 C CA . GLY B 1 348 ? -21.719 -23.859 -14.219 1 95.44 348 GLY B CA 1
ATOM 5978 C C . GLY B 1 348 ? -20.734 -24.875 -14.773 1 95.44 348 GLY B C 1
ATOM 5979 O O . GLY B 1 348 ? -19.688 -25.125 -14.172 1 95.44 348 GLY B O 1
ATOM 5980 N N . ILE B 1 349 ? -21.047 -25.531 -15.914 1 96.38 349 ILE B N 1
ATOM 5981 C CA . ILE B 1 349 ? -20.094 -26.422 -16.578 1 96.38 349 ILE B CA 1
ATOM 5982 C C . ILE B 1 349 ? -19.047 -25.594 -17.312 1 96.38 349 ILE B C 1
ATOM 5984 O O . ILE B 1 349 ? -19.375 -24.734 -18.141 1 96.38 349 ILE B O 1
ATOM 5988 N N . PRO B 1 350 ? -17.797 -25.766 -17.031 1 97.56 350 PRO B N 1
ATOM 5989 C CA . PRO B 1 350 ? -16.766 -24.984 -17.688 1 97.56 350 PRO B CA 1
ATOM 5990 C C . PRO B 1 350 ? -16.734 -25.188 -19.203 1 97.56 350 PRO B C 1
ATOM 5992 O O . PRO B 1 350 ? -16.922 -26.312 -19.672 1 97.56 350 PRO B O 1
ATOM 5995 N N . THR B 1 351 ? -16.594 -24.094 -19.891 1 98.56 351 THR B N 1
ATOM 5996 C CA . THR B 1 351 ? -16.328 -24.172 -21.312 1 98.56 351 THR B CA 1
ATOM 5997 C C . THR B 1 351 ? -14.844 -24.344 -21.594 1 98.56 351 THR B C 1
ATOM 5999 O O . THR B 1 351 ? -14.023 -23.562 -21.109 1 98.56 351 THR B O 1
ATOM 6002 N N . ILE B 1 352 ? -14.461 -25.359 -22.375 1 98.81 352 ILE B N 1
ATOM 6003 C CA . ILE B 1 352 ? -13.055 -25.594 -22.688 1 98.81 352 ILE B CA 1
ATOM 6004 C C . ILE B 1 352 ? -12.867 -25.625 -24.203 1 98.81 352 ILE B C 1
ATOM 6006 O O . ILE B 1 352 ? -13.656 -26.234 -24.922 1 98.81 352 ILE B O 1
ATOM 6010 N N . LYS B 1 353 ? -11.891 -24.875 -24.656 1 98.75 353 LYS B N 1
ATOM 6011 C CA . LYS B 1 353 ? -11.719 -24.719 -26.094 1 98.75 353 LYS B CA 1
ATOM 6012 C C . LYS B 1 353 ? -10.25 -24.578 -26.469 1 98.75 353 LYS B C 1
ATOM 6014 O O . LYS B 1 353 ? -9.484 -23.922 -25.75 1 98.75 353 LYS B O 1
ATOM 6019 N N . ASN B 1 354 ? -9.883 -25.172 -27.547 1 98.88 354 ASN B N 1
ATOM 6020 C CA . ASN B 1 354 ? -8.633 -24.922 -28.25 1 98.88 354 ASN B CA 1
ATOM 6021 C C . ASN B 1 354 ? -7.422 -25.281 -27.406 1 98.88 354 ASN B C 1
ATOM 6023 O O . ASN B 1 354 ? -6.621 -24.406 -27.047 1 98.88 354 ASN B O 1
ATOM 6027 N N . PHE B 1 355 ? -7.254 -26.578 -27.234 1 98.94 355 PHE B N 1
ATOM 6028 C CA . PHE B 1 355 ? -6.055 -27.125 -26.609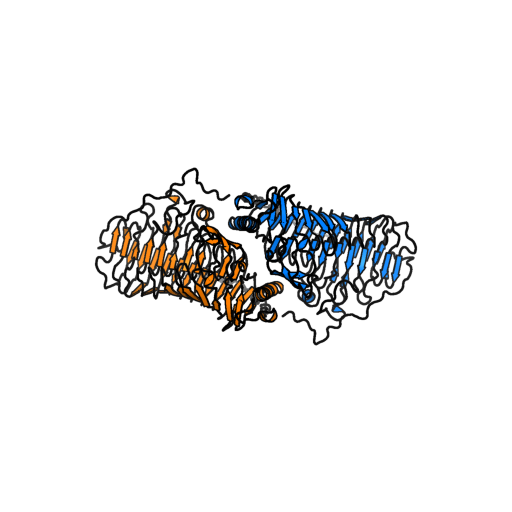 1 98.94 355 PHE B CA 1
ATOM 6029 C C . PHE B 1 355 ? -5.117 -27.703 -27.672 1 98.94 355 PHE B C 1
ATOM 6031 O O . PHE B 1 355 ? -5.477 -28.656 -28.375 1 98.94 355 PHE B O 1
ATOM 6038 N N . ARG B 1 356 ? -3.939 -27.156 -27.781 1 98.94 356 ARG B N 1
ATOM 6039 C CA . ARG B 1 356 ? -3.02 -27.578 -28.828 1 98.94 356 ARG B CA 1
ATOM 6040 C C . ARG B 1 356 ? -1.688 -28.031 -28.234 1 98.94 356 ARG B C 1
ATOM 6042 O O . ARG B 1 356 ? -1.001 -27.25 -27.578 1 98.94 356 ARG B O 1
ATOM 6049 N N . PHE B 1 357 ? -1.315 -29.234 -28.5 1 98.94 357 PHE B N 1
ATOM 6050 C CA . PHE B 1 357 ? -0.061 -29.828 -28.062 1 98.94 357 PHE B CA 1
ATOM 6051 C C . PHE B 1 357 ? 0.739 -30.344 -29.25 1 98.94 357 PHE B C 1
ATOM 6053 O O . PHE B 1 357 ? 0.253 -31.188 -30.016 1 98.94 357 PHE B O 1
ATOM 6060 N N . SER B 1 358 ? 1.941 -29.812 -29.422 1 98.94 358 SER B N 1
ATOM 6061 C CA . SER B 1 358 ? 2.723 -30.188 -30.594 1 98.94 358 SER B CA 1
ATOM 6062 C C . SER B 1 358 ? 4.195 -30.359 -30.234 1 98.94 358 SER B C 1
ATOM 6064 O O . SER B 1 358 ? 4.715 -29.672 -29.359 1 98.94 358 SER B O 1
ATOM 6066 N N . ASN B 1 359 ? 4.867 -31.234 -30.922 1 98.94 359 ASN B N 1
ATOM 6067 C CA . ASN B 1 359 ? 6.293 -31.484 -30.766 1 98.94 359 ASN B CA 1
ATOM 6068 C C . ASN B 1 359 ? 6.629 -31.906 -29.344 1 98.94 359 ASN B C 1
ATOM 6070 O O . ASN B 1 359 ? 7.398 -31.234 -28.656 1 98.94 359 ASN B O 1
ATOM 6074 N N . ILE B 1 360 ? 6 -33.125 -29.062 1 98.94 360 ILE B N 1
ATOM 6075 C CA . ILE B 1 360 ? 6.133 -33.656 -27.719 1 98.94 360 ILE B CA 1
ATOM 6076 C C . ILE B 1 360 ? 7 -34.938 -27.75 1 98.94 360 ILE B C 1
ATOM 6078 O O . ILE B 1 360 ? 6.773 -35.812 -28.578 1 98.94 360 ILE B O 1
ATOM 6082 N N . ARG B 1 361 ? 7.961 -34.938 -26.906 1 98.94 361 ARG B N 1
ATOM 6083 C CA . ARG B 1 361 ? 8.789 -36.125 -26.719 1 98.94 361 ARG B CA 1
ATOM 6084 C C . ARG B 1 361 ? 8.609 -36.688 -25.312 1 98.94 361 ARG B C 1
ATOM 6086 O O . ARG B 1 361 ? 8.797 -36 -24.312 1 98.94 361 ARG B O 1
ATOM 6093 N N . VAL B 1 362 ? 8.234 -38 -25.266 1 98.81 362 VAL B N 1
ATOM 6094 C CA . VAL B 1 362 ? 8.008 -38.625 -23.969 1 98.81 362 VAL B CA 1
ATOM 6095 C C . VAL B 1 362 ? 8.93 -39.844 -23.828 1 98.81 362 VAL B C 1
ATOM 6097 O O . VAL B 1 362 ? 9.273 -40.5 -24.828 1 98.81 362 VAL B O 1
ATOM 6100 N N . LYS B 1 363 ? 9.312 -40.062 -22.672 1 98.62 363 LYS B N 1
ATOM 6101 C CA . LYS B 1 363 ? 10.102 -41.25 -22.375 1 98.62 363 LYS B CA 1
ATOM 6102 C C . LYS B 1 363 ? 9.469 -42.062 -21.25 1 98.62 363 LYS B C 1
ATOM 6104 O O . LYS B 1 363 ? 9.289 -41.562 -20.141 1 98.62 363 LYS B O 1
ATOM 6109 N N . ASP B 1 364 ? 9.141 -43.312 -21.547 1 97.5 364 ASP B N 1
ATOM 6110 C CA . ASP B 1 364 ? 8.562 -44.25 -20.594 1 97.5 364 ASP B CA 1
ATOM 6111 C C . ASP B 1 364 ? 7.352 -43.656 -19.891 1 97.5 364 ASP B C 1
ATOM 6113 O O . ASP B 1 364 ? 7.262 -43.688 -18.656 1 97.5 364 ASP B O 1
ATOM 6117 N N . CYS B 1 365 ? 6.566 -43.094 -20.688 1 96.75 365 CYS B N 1
ATOM 6118 C CA . CYS B 1 365 ? 5.371 -42.438 -20.188 1 96.75 365 CYS B CA 1
ATOM 6119 C C . CYS B 1 365 ? 4.27 -43.438 -19.891 1 96.75 365 CYS B C 1
ATOM 6121 O O . CYS B 1 365 ? 3.924 -44.25 -20.75 1 96.75 365 CYS B O 1
ATOM 6123 N N . PRO B 1 366 ? 3.77 -43.438 -18.656 1 98.38 366 PRO B N 1
ATOM 6124 C CA . PRO B 1 366 ? 2.746 -44.438 -18.344 1 98.38 366 PRO B CA 1
ATOM 6125 C C . PRO B 1 366 ? 1.49 -44.281 -19.203 1 98.38 366 PRO B C 1
ATOM 6127 O O . PRO B 1 366 ? 0.908 -45.281 -19.641 1 98.38 366 PRO B O 1
ATOM 6130 N N . SER B 1 367 ? 1.059 -43.062 -19.344 1 98.44 367 SER B N 1
ATOM 6131 C CA . SER B 1 367 ? -0.076 -42.75 -20.203 1 98.44 367 SER B CA 1
ATOM 6132 C C . SER B 1 367 ? 0.178 -41.469 -21 1 98.44 367 SER B C 1
ATOM 6134 O O . SER B 1 367 ? 0.572 -40.438 -20.438 1 98.44 367 SER B O 1
ATOM 6136 N N . LEU B 1 368 ? -0.026 -41.562 -22.25 1 98.5 368 LEU B N 1
ATOM 6137 C CA . LEU B 1 368 ? 0.219 -40.375 -23.062 1 98.5 368 LEU B CA 1
ATOM 6138 C C . LEU B 1 368 ? -0.814 -39.281 -22.766 1 98.5 368 LEU B C 1
ATOM 6140 O O . LEU B 1 368 ? -0.459 -38.188 -22.344 1 98.5 368 LEU B O 1
ATOM 6144 N N . VAL B 1 369 ? -2.154 -39.594 -22.984 1 98.81 369 VAL B N 1
ATOM 6145 C CA . VAL B 1 369 ? -3.217 -38.656 -22.719 1 98.81 369 VAL B CA 1
ATOM 6146 C C . VAL B 1 369 ? -4.387 -39.344 -22.031 1 98.81 369 VAL B C 1
ATOM 6148 O O . VAL B 1 369 ? -4.91 -40.344 -22.547 1 98.81 369 VAL B O 1
ATOM 6151 N N . GLU B 1 370 ? -4.711 -38.906 -20.891 1 98.38 370 GLU B N 1
ATOM 6152 C CA . GLU B 1 370 ? -5.98 -39.25 -20.25 1 98.38 370 GLU B CA 1
ATOM 6153 C C . GLU B 1 370 ? -6.973 -38.094 -20.359 1 98.38 370 GLU B C 1
ATOM 6155 O O . GLU B 1 370 ? -7.043 -37.219 -19.469 1 98.38 370 GLU B O 1
ATOM 6160 N N . GLY B 1 371 ? -7.812 -38.125 -21.375 1 98.31 371 GLY B N 1
ATOM 6161 C CA . GLY B 1 371 ? -8.672 -37 -21.688 1 98.31 371 GLY B CA 1
ATOM 6162 C C . GLY B 1 371 ? -10.148 -37.344 -21.672 1 98.31 371 GLY B C 1
ATOM 6163 O O . GLY B 1 371 ? -10.906 -36.906 -22.531 1 98.31 371 GLY B O 1
ATOM 6164 N N . THR B 1 372 ? -10.578 -38.156 -20.719 1 97.94 372 THR B N 1
ATOM 6165 C CA . THR B 1 372 ? -11.961 -38.625 -20.75 1 97.94 372 THR B CA 1
ATOM 6166 C C . THR B 1 372 ? -12.812 -37.844 -19.734 1 97.94 372 THR B C 1
ATOM 6168 O O . THR B 1 372 ? -14.039 -37.906 -19.766 1 97.94 372 THR B O 1
ATOM 6171 N N . GLY B 1 373 ? -12.18 -37.062 -18.859 1 96.94 373 GLY B N 1
ATOM 6172 C CA . GLY B 1 373 ? -12.898 -36.344 -17.828 1 96.94 373 GLY B CA 1
ATOM 6173 C C . GLY B 1 373 ? -13.531 -35.062 -18.312 1 96.94 373 GLY B C 1
ATOM 6174 O O . GLY B 1 373 ? -13.273 -33.969 -17.75 1 96.94 373 GLY B O 1
ATOM 6175 N N . ILE B 1 374 ? -14.398 -35.156 -19.297 1 97.62 374 ILE B N 1
ATOM 6176 C CA . ILE B 1 374 ? -15.047 -34 -19.906 1 97.62 374 ILE B CA 1
ATOM 6177 C C . ILE B 1 374 ? -16.562 -34.219 -19.938 1 97.62 374 ILE B C 1
ATOM 6179 O O . ILE B 1 374 ? -17.031 -35.281 -20.312 1 97.62 374 ILE B O 1
ATOM 6183 N N . HIS B 1 375 ? -17.297 -33.219 -19.609 1 95.94 375 HIS B N 1
ATOM 6184 C CA . HIS B 1 375 ? -18.75 -33.344 -19.562 1 95.94 375 HIS B CA 1
ATOM 6185 C C . HIS B 1 375 ? -19.344 -33.438 -20.953 1 95.94 375 HIS B C 1
ATOM 6187 O O . HIS B 1 375 ? -18.984 -32.688 -21.844 1 95.94 375 HIS B O 1
ATOM 6193 N N . PRO B 1 376 ? -20.297 -34.344 -21.141 1 95.5 376 PRO B N 1
ATOM 6194 C CA . PRO B 1 376 ? -20.828 -34.531 -22.484 1 95.5 376 PRO B CA 1
ATOM 6195 C C . PRO B 1 376 ? -21.672 -33.375 -22.953 1 95.5 376 PRO B C 1
ATOM 6197 O O . PRO B 1 376 ? -21.812 -33.125 -24.156 1 95.5 376 PRO B O 1
ATOM 6200 N N . ARG B 1 377 ? -22.203 -32.562 -22.047 1 95 377 ARG B N 1
ATOM 6201 C CA . ARG B 1 377 ? -23.047 -31.438 -22.438 1 95 377 ARG B CA 1
ATOM 6202 C C . ARG B 1 377 ? -22.203 -30.25 -22.906 1 95 377 ARG B C 1
ATOM 6204 O O . ARG B 1 377 ? -22.719 -29.344 -23.547 1 95 377 ARG B O 1
ATOM 6211 N N . LYS B 1 378 ? -20.938 -30.25 -22.578 1 96.81 378 LYS B N 1
ATOM 6212 C CA . LYS B 1 378 ? -20 -29.234 -23.047 1 96.81 378 LYS B CA 1
ATOM 6213 C C . LYS B 1 378 ? -18.672 -29.859 -23.422 1 96.81 378 LYS B C 1
ATOM 6215 O O . LYS B 1 378 ? -17.672 -29.703 -22.719 1 96.81 378 LYS B O 1
ATOM 6220 N N . PRO B 1 379 ? -18.625 -30.469 -24.5 1 98.25 379 PRO B N 1
ATOM 6221 C CA . PRO B 1 379 ? -17.406 -31.125 -24.938 1 98.25 379 PRO B CA 1
ATOM 6222 C C . PRO B 1 379 ? -16.25 -30.156 -25.172 1 98.25 379 PRO B C 1
ATOM 6224 O O . PRO B 1 379 ? -16.484 -28.953 -25.359 1 98.25 379 PRO B O 1
ATOM 6227 N N . LEU B 1 380 ? -15.039 -30.672 -25.062 1 98.81 380 LEU B N 1
ATOM 6228 C CA . LEU B 1 380 ? -13.891 -29.891 -25.5 1 98.81 380 LEU B CA 1
ATOM 6229 C C . LEU B 1 380 ? -13.969 -29.594 -27 1 98.81 380 LEU B C 1
ATOM 6231 O O . LEU B 1 380 ? -14.07 -30.5 -27.812 1 98.81 380 LEU B O 1
ATOM 6235 N N . GLU B 1 381 ? -14.008 -28.281 -27.266 1 98.81 381 GLU B N 1
ATOM 6236 C CA . GLU B 1 381 ? -14.07 -27.859 -28.672 1 98.81 381 GLU B CA 1
ATOM 6237 C C . GLU B 1 381 ? -12.68 -27.547 -29.203 1 98.81 381 GLU B C 1
ATOM 6239 O O . GLU B 1 381 ? -12.18 -26.422 -29.047 1 98.81 381 GLU B O 1
ATOM 6244 N N . GLY B 1 382 ? -12.094 -28.469 -29.875 1 98.69 382 GLY B N 1
ATOM 6245 C CA . GLY B 1 382 ? -10.773 -28.266 -30.438 1 98.69 382 GLY B CA 1
ATOM 6246 C C . GLY B 1 382 ? -9.656 -28.797 -29.562 1 98.69 382 GLY B C 1
ATOM 6247 O O . GLY B 1 382 ? -9.242 -28.141 -28.609 1 98.69 382 GLY B O 1
ATOM 6248 N N . PHE B 1 383 ? -9.141 -29.938 -29.969 1 98.75 383 PHE B N 1
ATOM 6249 C CA . PHE B 1 383 ? -7.977 -30.547 -29.344 1 98.75 383 PHE B CA 1
ATOM 6250 C C . PHE B 1 383 ? -7 -31.047 -30.406 1 98.75 383 PHE B C 1
ATOM 6252 O O . PHE B 1 383 ? -7.391 -31.781 -31.328 1 98.75 383 PHE B O 1
ATOM 6259 N N . SER B 1 384 ? -5.809 -30.594 -30.312 1 98.88 384 SER B N 1
ATOM 6260 C CA . SER B 1 384 ? -4.809 -31.062 -31.266 1 98.88 384 SER B CA 1
ATOM 6261 C C . SER B 1 384 ? -3.607 -31.672 -30.562 1 98.88 384 SER B C 1
ATOM 6263 O O . SER B 1 384 ? -3.055 -31.078 -29.641 1 98.88 384 SER B O 1
ATOM 6265 N N . LEU B 1 385 ? -3.281 -32.844 -30.859 1 98.94 385 LEU B N 1
ATOM 6266 C CA . LEU B 1 385 ? -2.059 -33.531 -30.484 1 98.94 385 LEU B CA 1
ATOM 6267 C C . LEU B 1 385 ? -1.262 -33.969 -31.719 1 98.94 385 LEU B C 1
ATOM 6269 O O . LEU B 1 385 ? -1.653 -34.875 -32.438 1 98.94 385 LEU B O 1
ATOM 6273 N N . VAL B 1 386 ? -0.185 -33.219 -31.938 1 98.88 386 VAL B N 1
ATOM 6274 C CA . VAL B 1 386 ? 0.501 -33.344 -33.219 1 98.88 386 VAL B CA 1
ATOM 6275 C C . VAL B 1 386 ? 1.995 -33.562 -32.969 1 98.88 386 VAL B C 1
ATOM 6277 O O . VAL B 1 386 ? 2.615 -32.844 -32.188 1 98.88 386 VAL B O 1
ATOM 6280 N N . ASN B 1 387 ? 2.562 -34.5 -33.625 1 98.88 387 ASN B N 1
ATOM 6281 C CA . ASN B 1 387 ? 3.996 -34.781 -33.594 1 98.88 387 ASN B CA 1
ATOM 6282 C C . ASN B 1 387 ? 4.469 -35.156 -32.188 1 98.88 387 ASN B C 1
ATOM 6284 O O . ASN B 1 387 ? 5.199 -34.406 -31.562 1 98.88 387 ASN B O 1
ATOM 6288 N N . VAL B 1 388 ? 4.074 -36.438 -31.844 1 98.88 388 VAL B N 1
ATOM 6289 C CA . VAL B 1 388 ? 4.465 -37 -30.562 1 98.88 388 VAL B CA 1
ATOM 6290 C C . VAL B 1 388 ? 5.352 -38.219 -30.781 1 98.88 388 VAL B C 1
ATOM 6292 O O . VAL B 1 388 ? 5.066 -39.062 -31.641 1 98.88 388 VAL B O 1
ATOM 6295 N N . SER B 1 389 ? 6.418 -38.281 -30.062 1 98.88 389 SER B N 1
ATOM 6296 C CA . SER B 1 389 ? 7.312 -39.406 -30.219 1 98.88 389 SER B CA 1
ATOM 6297 C C . SER B 1 389 ? 7.812 -39.906 -28.875 1 98.88 389 SER B C 1
ATOM 6299 O O . SER B 1 389 ? 7.754 -39.188 -27.875 1 98.88 389 SER B O 1
ATOM 6301 N N . GLY B 1 390 ? 8.25 -41.188 -28.875 1 98.69 390 GLY B N 1
ATOM 6302 C CA . GLY B 1 390 ? 8.859 -41.781 -27.688 1 98.69 390 GLY B CA 1
ATOM 6303 C C . GLY B 1 390 ? 8.227 -43.094 -27.266 1 98.69 390 GLY B C 1
ATOM 6304 O O . GLY B 1 390 ? 7.855 -43.906 -28.109 1 98.69 390 GLY B O 1
ATOM 6305 N N . THR B 1 391 ? 8.289 -43.312 -25.938 1 98.75 391 THR B N 1
ATOM 6306 C CA . THR B 1 391 ? 7.746 -44.562 -25.406 1 98.75 391 THR B CA 1
ATOM 6307 C C . THR B 1 391 ? 6.68 -44.281 -24.359 1 98.75 391 THR B C 1
ATOM 6309 O O . THR B 1 391 ? 6.812 -43.344 -23.562 1 98.75 391 THR B O 1
ATOM 6312 N N . CYS B 1 392 ? 5.625 -45.094 -24.484 1 98.31 392 CYS B N 1
ATOM 6313 C CA . CYS B 1 392 ? 4.562 -45 -23.484 1 98.31 392 CYS B CA 1
ATOM 6314 C C . CYS B 1 392 ? 3.961 -46.375 -23.219 1 98.31 392 CYS B C 1
ATOM 6316 O O . CYS B 1 392 ? 4.172 -47.312 -23.984 1 98.31 392 CYS B O 1
ATOM 6318 N N . ALA B 1 393 ? 3.316 -46.469 -22.062 1 98.62 393 ALA B N 1
ATOM 6319 C CA . ALA B 1 393 ? 2.701 -47.75 -21.703 1 98.62 393 ALA B CA 1
ATOM 6320 C C . ALA B 1 393 ? 1.251 -47.812 -22.172 1 98.62 393 ALA B C 1
ATOM 6322 O O . ALA B 1 393 ? 0.747 -48.875 -22.516 1 98.62 393 ALA B O 1
ATOM 6323 N N . LYS B 1 394 ? 0.603 -46.719 -22.047 1 98.5 394 LYS B N 1
ATOM 6324 C CA . LYS B 1 394 ? -0.75 -46.531 -22.562 1 98.5 394 LYS B CA 1
ATOM 6325 C C . LYS B 1 394 ? -0.826 -45.344 -23.531 1 98.5 394 LYS B C 1
ATOM 6327 O O . LYS B 1 394 ? -0.131 -44.344 -23.344 1 98.5 394 LYS B O 1
ATOM 6332 N N . GLY B 1 395 ? -1.699 -45.469 -24.469 1 98.38 395 GLY B N 1
ATOM 6333 C CA . GLY B 1 395 ? -1.81 -44.438 -25.5 1 98.38 395 GLY B CA 1
ATOM 6334 C C . GLY B 1 395 ? -2.688 -43.281 -25.094 1 98.38 395 GLY B C 1
ATOM 6335 O O . GLY B 1 395 ? -2.502 -42.688 -24.016 1 98.38 395 GLY B O 1
ATOM 6336 N N . ILE B 1 396 ? -3.645 -42.969 -25.969 1 98.69 396 ILE B N 1
ATOM 6337 C CA . ILE B 1 396 ? -4.504 -41.781 -25.875 1 98.69 396 ILE B CA 1
ATOM 6338 C C . ILE B 1 396 ? -5.941 -42.219 -25.609 1 98.69 396 ILE B C 1
ATOM 6340 O O . ILE B 1 396 ? -6.488 -43.062 -26.328 1 98.69 396 ILE B O 1
ATOM 6344 N N . SER B 1 397 ? -6.531 -41.75 -24.609 1 98.62 397 SER B N 1
ATOM 6345 C CA . SER B 1 397 ? -7.957 -41.938 -24.375 1 98.62 397 SER B CA 1
ATOM 6346 C C . SER B 1 397 ? -8.695 -40.594 -24.359 1 98.62 397 SER B C 1
ATOM 6348 O O . SER B 1 397 ? -8.336 -39.688 -23.594 1 98.62 397 SER B O 1
ATOM 6350 N N . LEU B 1 398 ? -9.742 -40.438 -25.172 1 98.75 398 LEU B N 1
ATOM 6351 C CA . LEU B 1 398 ? -10.508 -39.188 -25.281 1 98.75 398 LEU B CA 1
ATOM 6352 C C . LEU B 1 398 ? -12.008 -39.5 -25.219 1 98.75 398 LEU B C 1
ATOM 6354 O O . LEU B 1 398 ? -12.477 -40.469 -25.781 1 98.75 398 LEU B O 1
ATOM 6358 N N . ALA B 1 399 ? -12.695 -38.688 -24.516 1 98.75 399 ALA B N 1
ATOM 6359 C CA . ALA B 1 399 ? -14.156 -38.719 -24.547 1 98.75 399 ALA B CA 1
ATOM 6360 C C . ALA B 1 399 ? -14.727 -37.281 -24.578 1 98.75 399 ALA B C 1
ATOM 6362 O O . ALA B 1 399 ? -14.203 -36.406 -23.922 1 98.75 399 ALA B O 1
ATOM 6363 N N . ASN B 1 400 ? -15.859 -37.094 -25.344 1 98.56 400 ASN B N 1
ATOM 6364 C CA . ASN B 1 400 ? -16.562 -35.812 -25.422 1 98.56 400 ASN B CA 1
ATOM 6365 C C . ASN B 1 400 ? -15.641 -34.688 -25.922 1 98.56 400 ASN B C 1
ATOM 6367 O O . ASN B 1 400 ? -15.5 -33.656 -25.266 1 98.56 400 ASN B O 1
ATOM 6371 N N . VAL B 1 401 ? -15.031 -34.969 -27.125 1 98.88 401 VAL B N 1
ATOM 6372 C CA . VAL B 1 401 ? -14.148 -34.031 -27.797 1 98.88 401 VAL B CA 1
ATOM 6373 C C . VAL B 1 401 ? -14.609 -33.812 -29.234 1 98.88 401 VAL B C 1
ATOM 6375 O O . VAL B 1 401 ? -14.781 -34.781 -29.984 1 98.88 401 VAL B O 1
ATOM 6378 N N . HIS B 1 402 ? -14.844 -32.562 -29.547 1 98.81 402 HIS B N 1
ATOM 6379 C CA . HIS B 1 402 ? -15.164 -32.25 -30.922 1 98.81 402 HIS B CA 1
ATOM 6380 C C . HIS B 1 402 ? -13.977 -31.609 -31.641 1 98.81 402 HIS B C 1
ATOM 6382 O O . HIS B 1 402 ? -13.203 -30.875 -31.016 1 98.81 402 HIS B O 1
ATOM 6388 N N . HIS B 1 403 ? -13.82 -31.906 -32.875 1 98.75 403 HIS B N 1
ATOM 6389 C CA . HIS B 1 403 ? -12.797 -31.344 -33.75 1 98.75 403 HIS B CA 1
ATOM 6390 C C . HIS B 1 403 ? -11.398 -31.688 -33.281 1 98.75 403 HIS B C 1
ATOM 6392 O O . HIS B 1 403 ? -10.531 -30.812 -33.156 1 98.75 403 HIS B O 1
ATOM 6398 N N . ALA B 1 404 ? -11.219 -32.969 -32.969 1 98.81 404 ALA B N 1
ATOM 6399 C CA . ALA B 1 404 ? -9.898 -33.438 -32.562 1 98.81 404 ALA B CA 1
ATOM 6400 C C . ALA B 1 404 ? -8.984 -33.594 -33.781 1 98.81 404 ALA B C 1
ATOM 6402 O O . ALA B 1 404 ? -9.453 -33.906 -34.875 1 98.81 404 ALA B O 1
ATOM 6403 N N . VAL B 1 405 ? -7.781 -33.219 -33.625 1 98.88 405 VAL B N 1
ATOM 6404 C CA . VAL B 1 405 ? -6.734 -33.5 -34.594 1 98.88 405 VAL B CA 1
ATOM 6405 C C . VAL B 1 405 ? -5.633 -34.344 -33.969 1 98.88 405 VAL B C 1
ATOM 6407 O O . VAL B 1 405 ? -4.875 -33.844 -33.125 1 98.88 405 VAL B O 1
ATOM 6410 N N . ILE B 1 406 ? -5.574 -35.625 -34.281 1 98.75 406 ILE B N 1
ATOM 6411 C CA . ILE B 1 406 ? -4.531 -36.531 -33.844 1 98.75 406 ILE B CA 1
ATOM 6412 C C . ILE B 1 406 ? -3.648 -36.938 -35.031 1 98.75 406 ILE B C 1
ATOM 6414 O O . ILE B 1 406 ? -4.094 -37.656 -35.938 1 98.75 406 ILE B O 1
ATOM 6418 N N . ARG B 1 407 ? -2.492 -36.438 -34.969 1 98.62 407 ARG B N 1
ATOM 6419 C CA . ARG B 1 407 ? -1.669 -36.594 -36.156 1 98.62 407 ARG B CA 1
ATOM 6420 C C . ARG B 1 407 ? -0.209 -36.844 -35.812 1 98.62 407 ARG B C 1
ATOM 6422 O O . ARG B 1 407 ? 0.318 -36.188 -34.906 1 98.62 407 ARG B O 1
ATOM 6429 N N . ASP B 1 408 ? 0.54 -37.781 -36.469 1 98.69 408 ASP B N 1
ATOM 6430 C CA . ASP B 1 408 ? 1.973 -38.031 -36.375 1 98.69 408 ASP B CA 1
ATOM 6431 C C . ASP B 1 408 ? 2.352 -38.438 -34.938 1 98.69 408 ASP B C 1
ATOM 6433 O O . ASP B 1 408 ? 3.23 -37.844 -34.312 1 98.69 408 ASP B O 1
ATOM 6437 N N . ILE B 1 409 ? 1.604 -39.5 -34.531 1 98.69 409 ILE B N 1
ATOM 6438 C CA . ILE B 1 409 ? 1.906 -40.094 -33.25 1 98.69 409 ILE B CA 1
ATOM 6439 C C . ILE B 1 409 ? 2.852 -41.281 -33.438 1 98.69 409 ILE B C 1
ATOM 6441 O O . ILE B 1 409 ? 2.449 -42.344 -33.938 1 98.69 409 ILE B O 1
ATOM 6445 N N . HIS B 1 410 ? 4.074 -41.062 -33.062 1 98.56 410 HIS B N 1
ATOM 6446 C CA . HIS B 1 410 ? 5.117 -42.062 -33.25 1 98.56 410 HIS B CA 1
ATOM 6447 C C . HIS B 1 410 ? 5.645 -42.594 -31.906 1 98.56 410 HIS B C 1
ATOM 6449 O O . HIS B 1 410 ? 6.816 -42.375 -31.594 1 98.56 410 HIS B O 1
ATOM 6455 N N . VAL B 1 411 ? 4.773 -43.312 -31.219 1 98.44 411 VAL B N 1
ATOM 6456 C CA . VAL B 1 411 ? 5.168 -43.875 -29.922 1 98.44 411 VAL B CA 1
ATOM 6457 C C . VAL B 1 411 ? 5.215 -45.375 -29.984 1 98.44 411 VAL B C 1
ATOM 6459 O O . VAL B 1 411 ? 4.547 -46 -30.812 1 98.44 411 VAL B O 1
ATOM 6462 N N . THR B 1 412 ? 6.008 -45.969 -29.125 1 98.31 412 THR B N 1
ATOM 6463 C CA . THR B 1 412 ? 6.113 -47.406 -29.016 1 98.31 412 THR B CA 1
ATOM 6464 C C . THR B 1 412 ? 6.016 -47.844 -27.562 1 98.31 412 THR B C 1
ATOM 6466 O O . THR B 1 412 ? 5.957 -47 -26.656 1 98.31 412 THR B O 1
ATOM 6469 N N . GLY B 1 413 ? 5.836 -49.156 -27.375 1 97.19 413 GLY B N 1
ATOM 6470 C CA . GLY B 1 413 ? 5.879 -49.75 -26.047 1 97.19 413 GLY B CA 1
ATOM 6471 C C . GLY B 1 413 ? 4.512 -49.875 -25.406 1 97.19 413 GLY B C 1
ATOM 6472 O O . GLY B 1 413 ? 4.367 -50.531 -24.375 1 97.19 413 GLY B O 1
ATOM 6473 N N . TYR B 1 414 ? 3.588 -49.281 -26.062 1 95.81 414 TYR B N 1
ATOM 6474 C CA . TYR B 1 414 ? 2.262 -49.281 -25.453 1 95.81 414 TYR B CA 1
ATOM 6475 C C . TYR B 1 414 ? 1.58 -50.656 -25.625 1 95.81 414 TYR B C 1
ATOM 6477 O O . TYR B 1 414 ? 1.886 -51.375 -26.562 1 95.81 414 TYR B O 1
ATOM 6485 N N . SER B 1 415 ? 0.734 -50.906 -24.703 1 96.5 415 SER B N 1
ATOM 6486 C CA . SER B 1 415 ? -0.178 -52.062 -24.781 1 96.5 415 SER B CA 1
ATOM 6487 C C . SER B 1 415 ? -1.604 -51.594 -25.078 1 96.5 415 SER B C 1
ATOM 6489 O O . SER B 1 415 ? -2.035 -50.562 -24.594 1 96.5 415 SER B O 1
ATOM 6491 N N . GLY B 1 416 ? -2.283 -52.375 -25.844 1 95.69 416 GLY B N 1
ATOM 6492 C CA . GLY B 1 416 ? -3.639 -51.969 -26.203 1 95.69 416 GLY B CA 1
ATOM 6493 C C . GLY B 1 416 ? -3.689 -51 -27.359 1 95.69 416 GLY B C 1
ATOM 6494 O O . GLY B 1 416 ? -2.719 -50.875 -28.109 1 95.69 416 GLY B O 1
ATOM 6495 N N . PRO B 1 417 ? -4.855 -50.438 -27.484 1 97.56 417 PRO B N 1
ATOM 6496 C CA . PRO B 1 417 ? -4.969 -49.469 -28.594 1 97.56 417 PRO B CA 1
ATOM 6497 C C . PRO B 1 417 ? -4.188 -48.188 -28.359 1 97.56 417 PRO B C 1
ATOM 6499 O O . PRO B 1 417 ? -4.109 -47.719 -27.219 1 97.56 417 PRO B O 1
ATOM 6502 N N . LEU B 1 418 ? -3.662 -47.656 -29.406 1 97.88 418 LEU B N 1
ATOM 6503 C CA . LEU B 1 418 ? -3.023 -46.375 -29.328 1 97.88 418 LEU B CA 1
ATOM 6504 C C . LEU B 1 418 ? -4.039 -45.281 -28.984 1 97.88 418 LEU B C 1
ATOM 6506 O O . LEU B 1 418 ? -3.738 -44.375 -28.219 1 97.88 418 LEU B O 1
ATOM 6510 N N . LEU B 1 419 ? -5.219 -45.406 -29.625 1 98.56 419 LEU B N 1
ATOM 6511 C CA . LEU B 1 419 ? -6.285 -44.406 -29.453 1 98.56 419 LEU B CA 1
ATOM 6512 C C . LEU B 1 419 ? -7.59 -45.094 -29.062 1 98.56 419 LEU B C 1
ATOM 6514 O O . LEU B 1 419 ? -8.031 -46.031 -29.719 1 98.56 419 LEU B O 1
ATOM 6518 N N . SER B 1 420 ? -8.172 -44.719 -27.969 1 98.69 420 SER B N 1
ATOM 6519 C CA . SER B 1 420 ? -9.484 -45.156 -27.484 1 98.69 420 SER B CA 1
ATOM 6520 C C . SER B 1 420 ? -10.422 -43.938 -27.328 1 98.69 420 SER B C 1
ATOM 6522 O O . SER B 1 420 ? -10.07 -42.938 -26.703 1 98.69 420 SER B O 1
ATOM 6524 N N . ILE B 1 421 ? -11.656 -44.031 -27.906 1 98.56 421 ILE B N 1
ATOM 6525 C CA . ILE B 1 421 ? -12.461 -42.812 -27.938 1 98.56 421 ILE B CA 1
ATOM 6526 C C . ILE B 1 421 ? -13.914 -43.156 -27.625 1 98.56 421 ILE B C 1
ATOM 6528 O O . ILE B 1 421 ? -14.344 -44.281 -27.766 1 98.56 421 ILE B O 1
ATOM 6532 N N . ASN B 1 422 ? -14.594 -42.219 -27.141 1 98.69 422 ASN B N 1
ATOM 6533 C CA . ASN B 1 422 ? -16.047 -42.156 -27 1 98.69 422 ASN B CA 1
ATOM 6534 C C . ASN B 1 422 ? -16.578 -40.75 -27.312 1 98.69 422 ASN B C 1
ATOM 6536 O O . ASN B 1 422 ? -16.203 -39.781 -26.656 1 98.69 422 ASN B O 1
ATOM 6540 N N . ASN B 1 423 ? -17.453 -40.562 -28.344 1 98.38 423 ASN B N 1
ATOM 6541 C CA . ASN B 1 423 ? -18.047 -39.281 -28.703 1 98.38 423 ASN B CA 1
ATOM 6542 C C . ASN B 1 423 ? -17 -38.25 -29.094 1 98.38 423 ASN B C 1
ATOM 6544 O O . ASN B 1 423 ? -16.938 -37.188 -28.5 1 98.38 423 ASN B O 1
ATOM 6548 N N . VAL B 1 424 ? -16.125 -38.719 -30.016 1 98.81 424 VAL B N 1
ATOM 6549 C CA . VAL B 1 424 ? -15.047 -37.875 -30.484 1 98.81 424 VAL B CA 1
ATOM 6550 C C . VAL B 1 424 ? -15.172 -37.656 -32 1 98.81 424 VAL B C 1
ATOM 6552 O O . VAL B 1 424 ? -15.43 -38.625 -32.75 1 98.81 424 VAL B O 1
ATOM 6555 N N . THR B 1 425 ? -15.156 -36.406 -32.406 1 98.75 425 THR B N 1
ATOM 6556 C CA . THR B 1 425 ? -15.141 -36.094 -33.844 1 98.75 425 THR B CA 1
ATOM 6557 C C . THR B 1 425 ? -13.836 -35.406 -34.219 1 98.75 425 THR B C 1
ATOM 6559 O O . THR B 1 425 ? -13.148 -34.844 -33.375 1 98.75 425 THR B O 1
ATOM 6562 N N . GLY B 1 426 ? -13.469 -35.5 -35.5 1 98.56 426 GLY B N 1
ATOM 6563 C CA . GLY B 1 426 ? -12.289 -34.812 -35.969 1 98.56 426 GLY B CA 1
ATOM 6564 C C . GLY B 1 426 ? -11.492 -35.656 -36.969 1 98.56 426 GLY B C 1
ATOM 6565 O O . GLY B 1 426 ? -12.062 -36.406 -37.75 1 98.56 426 GLY B O 1
ATOM 6566 N N . THR B 1 427 ? -10.156 -35.406 -37.031 1 98.56 427 THR B N 1
ATOM 6567 C CA . THR B 1 427 ? -9.281 -36.062 -37.969 1 98.56 427 THR B CA 1
ATOM 6568 C C . THR B 1 427 ? -8.234 -36.906 -37.25 1 98.56 427 THR B C 1
ATOM 6570 O O . THR B 1 427 ? -7.816 -36.562 -36.125 1 98.56 427 THR B O 1
ATOM 6573 N N . GLY B 1 428 ? -7.871 -38.031 -37.844 1 97.94 428 GLY B N 1
ATOM 6574 C CA . GLY B 1 428 ? -6.859 -38.906 -37.25 1 97.94 428 GLY B CA 1
ATOM 6575 C C . GLY B 1 428 ? -7.434 -39.906 -36.281 1 97.94 428 GLY B C 1
ATOM 6576 O O . GLY B 1 428 ? -6.738 -40.375 -35.375 1 97.94 428 GLY B O 1
ATOM 6577 N N . LEU B 1 429 ? -8.633 -40.25 -36.469 1 98.06 429 LEU B N 1
ATOM 6578 C CA . LEU B 1 429 ? -9.336 -41.094 -35.531 1 98.06 429 LEU B CA 1
ATOM 6579 C C . LEU B 1 429 ? -9.445 -42.531 -36.031 1 98.06 429 LEU B C 1
ATOM 6581 O O . LEU B 1 429 ? -9.953 -43.406 -35.344 1 98.06 429 LEU B O 1
ATOM 6585 N N . ALA B 1 430 ? -8.961 -42.688 -37.188 1 96.06 430 ALA B N 1
ATOM 6586 C CA . ALA B 1 430 ? -9.094 -44.031 -37.812 1 96.06 430 ALA B CA 1
ATOM 6587 C C . ALA B 1 430 ? -8.438 -45.094 -36.938 1 96.06 430 ALA B C 1
ATOM 6589 O O . ALA B 1 430 ? -7.316 -44.906 -36.469 1 96.06 430 ALA B O 1
ATOM 6590 N N . GLY B 1 431 ? -9.164 -46.281 -36.688 1 95 431 GLY B N 1
ATOM 6591 C CA . GLY B 1 431 ? -8.625 -47.406 -35.969 1 95 431 GLY B CA 1
ATOM 6592 C C . GLY B 1 431 ? -8.805 -47.281 -34.469 1 95 431 GLY B C 1
ATOM 6593 O O . GLY B 1 431 ? -8.453 -48.188 -33.688 1 95 431 GLY B O 1
ATOM 6594 N N . ALA B 1 432 ? -9.359 -46.25 -34.062 1 97.88 432 ALA B N 1
ATOM 6595 C CA . ALA B 1 432 ? -9.562 -46.031 -32.625 1 97.88 432 ALA B CA 1
ATOM 6596 C C . ALA B 1 432 ? -10.492 -47.094 -32.031 1 97.88 432 ALA B C 1
ATOM 6598 O O . ALA B 1 432 ? -11.477 -47.469 -32.688 1 97.88 432 ALA B O 1
ATOM 6599 N N . ALA B 1 433 ? -10.094 -47.5 -30.891 1 98.5 433 ALA B N 1
ATOM 6600 C CA . ALA B 1 433 ? -10.992 -48.375 -30.156 1 98.5 433 ALA B CA 1
ATOM 6601 C C . ALA B 1 433 ? -12.094 -47.594 -29.469 1 98.5 433 ALA B C 1
ATOM 6603 O O . ALA B 1 433 ? -11.867 -46.469 -29.016 1 98.5 433 ALA B O 1
ATOM 6604 N N . SER B 1 434 ? -13.266 -48.219 -29.359 1 97.88 434 SER B N 1
ATOM 6605 C CA . SER B 1 434 ? -14.367 -47.594 -28.656 1 97.88 434 SER B CA 1
ATOM 6606 C C . SER B 1 434 ? -14.312 -47.906 -27.156 1 97.88 434 SER B C 1
ATOM 6608 O O . SER B 1 434 ? -14.008 -49.031 -26.766 1 97.88 434 SER B O 1
ATOM 6610 N N . ILE B 1 435 ? -14.594 -46.938 -26.438 1 97.12 435 ILE B N 1
ATOM 6611 C CA . ILE B 1 435 ? -14.688 -47.156 -25 1 97.12 435 ILE B CA 1
ATOM 6612 C C . ILE B 1 435 ? -16.047 -46.688 -24.484 1 97.12 435 ILE B C 1
ATOM 6614 O O . ILE B 1 435 ? -16.797 -46.031 -25.219 1 97.12 435 ILE B O 1
ATOM 6618 N N . ASP B 1 436 ? -16.344 -47.062 -23.172 1 95.38 436 ASP B N 1
ATOM 6619 C CA . ASP B 1 436 ? -17.609 -46.656 -22.562 1 95.38 436 ASP B CA 1
ATOM 6620 C C . ASP B 1 436 ? -17.609 -45.156 -22.234 1 95.38 436 ASP B C 1
ATOM 6622 O O . ASP B 1 436 ? -16.562 -44.562 -21.984 1 95.38 436 ASP B O 1
ATOM 6626 N N . ALA B 1 437 ? -18.812 -44.625 -22.281 1 92.31 437 ALA B N 1
ATOM 6627 C CA . ALA B 1 437 ? -18.969 -43.25 -21.859 1 92.31 437 ALA B CA 1
ATOM 6628 C C . ALA B 1 437 ? -18.5 -43.062 -20.406 1 92.31 437 ALA B C 1
ATOM 6630 O O . ALA B 1 437 ? -18.781 -43.906 -19.547 1 92.31 437 ALA B O 1
ATOM 6631 N N . PRO B 1 438 ? -17.719 -41.969 -20.234 1 89.75 438 PRO B N 1
ATOM 6632 C CA . PRO B 1 438 ? -17.312 -41.75 -18.844 1 89.75 438 PRO B CA 1
ATOM 6633 C C . PRO B 1 438 ? -18.5 -41.406 -17.938 1 89.75 438 PRO B C 1
ATOM 6635 O O . PRO B 1 438 ? -19.5 -40.875 -18.391 1 89.75 438 PRO B O 1
ATOM 6638 N N . LYS B 1 439 ? -18.406 -41.688 -16.609 1 85.5 439 LYS B N 1
ATOM 6639 C CA . LYS B 1 439 ? -19.438 -41.406 -15.625 1 85.5 439 LYS B CA 1
ATOM 6640 C C . LYS B 1 439 ? -19.453 -39.938 -15.227 1 85.5 439 LYS B C 1
ATOM 6642 O O . LYS B 1 439 ? -18.406 -39.375 -14.859 1 85.5 439 LYS B O 1
ATOM 6647 N N . VAL B 1 440 ? -20.562 -39.375 -15.547 1 85 440 VAL B N 1
ATOM 6648 C CA . VAL B 1 440 ? -20.719 -37.969 -15.148 1 85 440 VAL B CA 1
ATOM 6649 C C . VAL B 1 440 ? -21.547 -37.906 -13.867 1 85 440 VAL B C 1
ATOM 6651 O O . VAL B 1 440 ? -22.531 -38.625 -13.703 1 85 440 VAL B O 1
ATOM 6654 N N . GLY B 1 441 ? -20.984 -37.594 -12.828 1 69.69 441 GLY B N 1
ATOM 6655 C CA . GLY B 1 441 ? -21.75 -37.469 -11.594 1 69.69 441 GLY B CA 1
ATOM 6656 C C . GLY B 1 441 ? -22.984 -36.594 -11.734 1 69.69 441 GLY B C 1
ATOM 6657 O O . GLY B 1 441 ? -23.047 -35.75 -12.633 1 69.69 441 GLY B O 1
ATOM 6658 N N . ASP B 1 442 ? -24.203 -36.938 -11.203 1 59.22 442 ASP B N 1
ATOM 6659 C CA . ASP B 1 442 ? -25.469 -36.188 -11.195 1 59.22 442 ASP B CA 1
ATOM 6660 C C . ASP B 1 442 ? -25.297 -34.812 -10.586 1 59.22 442 ASP B C 1
ATOM 6662 O O . ASP B 1 442 ? -26.281 -34.094 -10.359 1 59.22 442 ASP B O 1
ATOM 6666 N N . ASP B 1 443 ? -24.141 -34.281 -10.422 1 64.31 443 ASP B N 1
ATOM 6667 C CA . ASP B 1 443 ? -23.984 -33.25 -9.414 1 64.31 443 ASP B CA 1
ATOM 6668 C C . ASP B 1 443 ? -23.703 -31.891 -10.062 1 64.31 443 ASP B C 1
ATOM 6670 O O . ASP B 1 443 ? -22.844 -31.141 -9.602 1 64.31 443 ASP B O 1
ATOM 6674 N N . ILE B 1 444 ? -24.25 -31.766 -11.25 1 73.19 444 ILE B N 1
ATOM 6675 C CA . ILE B 1 444 ? -24.25 -30.359 -11.625 1 73.19 444 ILE B CA 1
ATOM 6676 C C . ILE B 1 444 ? -25.016 -29.547 -10.578 1 73.19 444 ILE B C 1
ATOM 6678 O O . ILE B 1 444 ? -26.219 -29.719 -10.406 1 73.19 444 ILE B O 1
ATOM 6682 N N . PRO B 1 445 ? -24.172 -28.781 -9.922 1 77.5 445 PRO B N 1
ATOM 6683 C CA . PRO B 1 445 ? -24.859 -28.016 -8.883 1 77.5 445 PRO B CA 1
ATOM 6684 C C . PRO B 1 445 ? -26 -27.172 -9.43 1 77.5 445 PRO B C 1
ATOM 6686 O O . PRO B 1 445 ? -25.922 -26.656 -10.555 1 77.5 445 PRO B O 1
ATOM 6689 N N . VAL B 1 446 ? -27.281 -27.312 -8.914 1 64.56 446 VAL B N 1
ATOM 6690 C CA . VAL B 1 446 ? -28.406 -26.422 -9.242 1 64.56 446 VAL B CA 1
ATOM 6691 C C . VAL B 1 446 ? -28.406 -25.219 -8.312 1 64.56 446 VAL B C 1
ATOM 6693 O O . VAL B 1 446 ? -28.047 -25.328 -7.141 1 64.56 446 VAL B O 1
ATOM 6696 N N . ALA B 1 447 ? -28.266 -23.984 -8.93 1 58.69 447 ALA B N 1
ATOM 6697 C CA . ALA B 1 447 ? -28.359 -22.797 -8.086 1 58.69 447 ALA B CA 1
ATOM 6698 C C . ALA B 1 447 ? -29.609 -22.844 -7.203 1 58.69 447 ALA B C 1
ATOM 6700 O O . ALA B 1 447 ? -30.734 -22.906 -7.703 1 58.69 447 ALA B O 1
ATOM 6701 N N . THR B 1 448 ? -29.672 -23.469 -6.27 1 53.38 448 THR B N 1
ATOM 6702 C CA . THR B 1 448 ? -30.906 -23.469 -5.512 1 53.38 448 THR B CA 1
ATOM 6703 C C . THR B 1 448 ? -31.172 -22.094 -4.902 1 53.38 448 THR B C 1
ATOM 6705 O O . THR B 1 448 ? -30.234 -21.344 -4.613 1 53.38 448 THR B O 1
ATOM 6708 N N . GLY B 1 449 ? -32.469 -21.5 -5.121 1 48.88 449 GLY B N 1
ATOM 6709 C CA . GLY B 1 449 ? -33.062 -20.234 -4.715 1 48.88 449 GLY B CA 1
ATOM 6710 C C . GLY B 1 449 ? -32.438 -19.672 -3.445 1 48.88 449 GLY B C 1
ATOM 6711 O O . GLY B 1 449 ? -32.031 -18.5 -3.41 1 48.88 449 GLY B O 1
ATOM 6712 N N . ASP B 1 450 ? -32.375 -20.359 -2.328 1 52.19 450 ASP B N 1
ATOM 6713 C CA . ASP B 1 450 ? -32.031 -19.812 -1.016 1 52.19 450 ASP B CA 1
ATOM 6714 C C . ASP B 1 450 ? -30.531 -19.594 -0.879 1 52.19 450 ASP B C 1
ATOM 6716 O O . ASP B 1 450 ? -30.078 -18.922 0.054 1 52.19 450 ASP B O 1
ATOM 6720 N N . LYS B 1 451 ? -29.828 -20.062 -1.914 1 58.72 451 LYS B N 1
ATOM 6721 C CA . LYS B 1 451 ? -28.359 -20.016 -1.808 1 58.72 451 LYS B CA 1
ATOM 6722 C C . LYS B 1 451 ? -27.766 -19.125 -2.893 1 58.72 451 LYS B C 1
ATOM 6724 O O . LYS B 1 451 ? -26.625 -19.328 -3.301 1 58.72 451 LYS B O 1
ATOM 6729 N N . ALA B 1 452 ? -28.438 -18.328 -3.377 1 62.38 452 ALA B N 1
ATOM 6730 C CA . ALA B 1 452 ? -27.891 -17.422 -4.387 1 62.38 452 ALA B CA 1
ATOM 6731 C C . ALA B 1 452 ? -26.828 -16.516 -3.791 1 62.38 452 ALA B C 1
ATOM 6733 O O . ALA B 1 452 ? -27 -15.953 -2.705 1 62.38 452 ALA B O 1
ATOM 6734 N N . TYR B 1 453 ? -25.672 -16.609 -4.555 1 76.12 453 TYR B N 1
ATOM 6735 C CA . TYR B 1 453 ? -24.562 -15.766 -4.109 1 76.12 453 TYR B CA 1
ATOM 6736 C C . TYR B 1 453 ? -24.844 -14.297 -4.371 1 76.12 453 TYR B C 1
ATOM 6738 O O . TYR B 1 453 ? -25.359 -13.93 -5.438 1 76.12 453 TYR B O 1
ATOM 6746 N N . ARG B 1 454 ? -24.812 -13.609 -3.344 1 71.69 454 ARG B N 1
ATOM 6747 C CA . ARG B 1 454 ? -24.875 -12.164 -3.498 1 71.69 454 ARG B CA 1
ATOM 6748 C C . ARG B 1 454 ? -23.516 -11.531 -3.283 1 71.69 454 ARG B C 1
ATOM 6750 O O . ARG B 1 454 ? -22.891 -11.727 -2.236 1 71.69 454 ARG B O 1
ATOM 6757 N N . LEU B 1 455 ? -23.016 -11.078 -4.441 1 62.94 455 LEU B N 1
ATOM 6758 C CA . LEU B 1 455 ? -21.719 -10.438 -4.316 1 62.94 455 LEU B CA 1
ATOM 6759 C C . LEU B 1 455 ? -21.734 -9.383 -3.219 1 62.94 455 LEU B C 1
ATOM 6761 O O . LEU B 1 455 ? -20.75 -9.227 -2.484 1 62.94 455 LEU B O 1
ATOM 6765 N N . HIS B 1 456 ? -22.672 -8.453 -3.334 1 61.12 456 HIS B N 1
ATOM 6766 C CA . HIS B 1 456 ? -22.891 -7.445 -2.307 1 61.12 456 HIS B CA 1
ATOM 6767 C C . HIS B 1 456 ? -24.375 -7.18 -2.109 1 61.12 456 HIS B C 1
ATOM 6769 O O . HIS B 1 456 ? -25.188 -7.453 -3 1 61.12 456 HIS B O 1
#